Protein AF-A0A6I2TSS7-F1 (afdb_monomer)

Nearest PDB structures (foldseek):
  2ho1-assembly1_A  TM=4.592E-01  e=5.358E-02  Pseudomonas aeruginosa PAO1
  8fgw-assembly1_D  TM=1.835E-01  e=5.188E-04  Homo sapiens
  6tzt-assembly1_A  TM=4.221E-01  e=1.280E+00  Homo sapiens
  3mkr-assembly1_A  TM=4.044E-01  e=1.421E+00  Bos taurus
  5a1v-assembly1_Q  TM=3.977E-01  e=1.471E+00  Mus musculus

Mean predicted aligned error: 16.67 Å

Solvent-accessible surface area (backbone atoms only — not comparable to full-atom values): 47381 Å² total; per-residue (Å²): 136,56,82,77,73,69,48,60,83,84,65,33,78,91,80,43,56,71,67,60,44,52,54,50,53,51,52,47,45,76,71,47,72,62,31,72,86,46,54,66,59,54,53,52,50,53,53,52,51,54,50,53,54,49,36,47,77,72,64,74,48,53,76,68,59,48,51,56,55,48,54,52,50,52,54,49,52,51,51,50,50,54,50,47,54,50,40,36,43,45,59,67,37,71,66,42,36,54,28,46,65,44,20,69,72,59,89,60,74,84,55,48,50,61,52,45,35,45,54,43,48,53,56,55,52,56,76,70,51,83,89,56,54,72,69,55,45,53,53,51,51,40,54,51,38,45,53,50,53,53,49,50,45,28,53,41,23,31,58,48,63,63,81,77,71,44,73,67,51,54,46,53,53,52,53,41,62,69,36,89,56,41,55,67,46,60,39,44,26,48,49,46,27,48,24,53,22,23,42,74,61,72,49,69,59,54,48,49,53,31,54,52,38,50,72,36,86,90,48,54,66,62,49,23,36,50,17,45,53,27,49,52,41,22,50,54,63,47,55,84,80,45,65,71,60,45,57,62,47,46,79,75,58,76,43,75,66,52,52,52,52,48,45,52,48,54,50,44,56,49,32,62,66,53,24,68,60,56,29,59,62,46,46,56,51,53,50,51,54,51,51,56,72,76,28,76,79,50,54,69,57,52,74,73,59,79,86,77,96,83,90,80,89,74,70,91,84,70,56,70,66,59,57,50,50,53,52,50,54,48,51,56,54,31,52,77,73,53,49,48,70,57,64,75,81,41,50,74,48,57,72,41,76,70,54,74,43,74,58,57,72,44,41,58,69,58,88,79,44,51,91,43,58,91,36,45,66,59,49,64,74,40,43,65,39,52,51,48,50,72,73,72,50,97,66,26,40,63,49,50,52,29,55,55,66,41,58,77,78,52,58,75,67,65,55,58,70,58,50,65,66,73,92,76,54,81,77,73,80,78,90,74,87,89,82,79,94,77,90,79,91,82,90,84,83,88,84,90,84,88,82,88,87,84,91,87,84,78,97,74,89,70,78,81,71,73,81,59,81,71,68,74,71,89,83,57,53,75,65,55,50,50,55,47,44,50,52,50,35,51,34,49,51,51,32,50,50,46,40,62,71,65,41,90,66,30,83,82,49,85,53,45,70,64,59,41,72,77,46,51,57,64,54,36,68,85,44,47,49,76,92,44,46,73,52,46,50,55,49,30,54,56,32,47,77,71,67,40,23,78,54,29,50,50,49,58,56,87,63,94,75,75,53,66,67,52,29,50,53,42,22,54,10,26,49,75,68,72,35,56,68,66,15,49,54,34,40,50,52,36,44,72,78,43,69,82,48,59,69,54,46,52,54,48,28,53,53,24,57,74,73,66,39,80,60,25,63,55,42,47,54,50,50,56,72,72,49,82,52,67,71,61,35,50,54,49,56,51,49,49,39,53,49,26,39,35,70,66,39,30,65,62,19,31,58,49,26,51,55,44,33,74,75,42,68,95,36,67,78,41,42,48,52,30,26,52,25,40,59,66,39,94,76,56,59,74,61,29,43,51,48,25,42,62,55,47,48,67,63,60,76,73,50,92,60,61,69,63,52,55,62,70,68,53,80,58,83,83,57,56,74,66,58,46,48,51,53,48,51,51,49,51,37,56,37,38,69,44,49,75,48,66,83,90,50,36,65,66,26,48,55,55,41,52,48,45,50,47,49,39,66,71,52,44,46,78,63,48,51,53,49,52,51,51,54,44,55,50,52,76,72,59,78,84,84,76,54,62,89,56,39,48,50,62,50,44,56,53,31,54,76,47,42,47,54,64,68,52,59,51,47,49,51,50,50,46,54,59,51,64,72,74,108

Sequence (823 aa):
MKREDFSWTKFSHENVTTISRIEAIRKIIDQEVGLEPCLPGIAEIEQRYDALYHDYIDGKLKHRELYDLASDLDMDIDKLYSKMRHEWILANESTFVALCKRAQNLTSFDEVQETFEKFATDEAMLNLRVDLSEEQIDEERQKIQEQLNAYRNMVFSYILTTDDWNDDFVKNILDIIASDLVDPYTINMIVSAVSLSCSVFMDAPRLAVLMRLIKSDDSTCSVRQRALVGFVFCAITNSGEKQKYWDSAAGLIMDDEFLAACVDLQRQMRLCLTSKKDSKEMMHSVVKTMFTSFTQDLAEKIDQTGELGLNCFSADGENPDDALKGAFDYMLNSEDIGVDVYYHQFANQKSFGHFHSLYNWFVPFYVRNSTLKNVRATMKQHRNFINNLLKGVSMCDTDLYSIILSLNNTSKEFIKSLDIAPENMVSGPVFYDEEDEEEKEQNTEEPVEDENDSTEAKDSENVTLLDSVMEHEENLSEEEKKKRAIRVRHRYVQDLYRFYTLSPMRKAFDNPFEVQKEIPFFTTGLFAKPEYDKYRLSLARFSAKRGDYAFVSKIFRNLEKYTDEEHMMLALAYKSEEKYDEALEHLYVIKKTSPTYKAATELKLEIEEEIKAPAALISLNCLIKEESDESKLFKLKLKKTDLLLKFHHYKEALEWAFQMDEQYPKEEQVECRLAFSLLFSESEGDKNIDHAMALIEPYLQNSDDNEIREILNSDMTGMDKDDKQRMFMKMLSAMVSKVSKPQDHRWESLKFFYYGLCVLVKKGGTAAIRFLDEASGHAAFSPKEDIDAFGLLEMGDWLDDRGIAPIELEFITKKVFEERKKQ

Structure (mmCIF, N/CA/C/O backbone):
data_AF-A0A6I2TSS7-F1
#
_entry.id   AF-A0A6I2TSS7-F1
#
loop_
_atom_site.group_PDB
_atom_site.id
_atom_site.type_symbol
_atom_site.label_atom_id
_atom_site.label_alt_id
_atom_site.label_comp_id
_atom_site.label_asym_id
_atom_site.label_entity_id
_atom_site.label_seq_id
_atom_site.pdbx_PDB_ins_code
_atom_site.Cartn_x
_atom_site.Cartn_y
_atom_site.Cartn_z
_atom_site.occupancy
_atom_site.B_iso_or_equiv
_atom_site.auth_seq_id
_atom_site.auth_comp_id
_atom_site.auth_asym_id
_atom_site.auth_atom_id
_atom_site.pdbx_PDB_model_num
ATOM 1 N N . MET A 1 1 ? -2.733 -27.713 9.578 1.00 54.81 1 MET A N 1
ATOM 2 C CA . MET A 1 1 ? -2.584 -26.927 8.321 1.00 54.81 1 MET A CA 1
ATOM 3 C C . MET A 1 1 ? -2.021 -25.525 8.599 1.00 54.81 1 MET A C 1
ATOM 5 O O . MET A 1 1 ? -1.889 -25.160 9.763 1.00 54.81 1 MET A O 1
ATOM 9 N N . LYS A 1 2 ? -1.656 -24.738 7.576 1.00 54.59 2 LYS A N 1
ATOM 10 C CA . LYS A 1 2 ? -1.478 -23.273 7.674 1.00 54.59 2 LYS A CA 1
ATOM 11 C C . LYS A 1 2 ? -2.754 -22.558 7.210 1.00 54.59 2 LYS A C 1
ATOM 13 O O . LYS A 1 2 ? -3.501 -23.104 6.410 1.00 54.59 2 LYS A O 1
ATOM 18 N N . ARG A 1 3 ? -2.972 -21.306 7.635 1.00 59.22 3 ARG A N 1
ATOM 19 C CA . ARG A 1 3 ? -4.103 -20.466 7.174 1.00 59.22 3 ARG A CA 1
ATOM 20 C C . ARG A 1 3 ? -4.160 -20.351 5.641 1.00 59.22 3 ARG A C 1
ATOM 22 O O . ARG A 1 3 ? -5.233 -20.416 5.058 1.00 59.22 3 ARG A O 1
ATOM 29 N N . GLU A 1 4 ? -2.994 -20.274 5.002 1.00 55.88 4 GLU A N 1
ATOM 30 C CA . GLU A 1 4 ? -2.807 -20.243 3.540 1.00 55.88 4 GLU A CA 1
ATOM 31 C C . GLU A 1 4 ? -3.272 -21.536 2.832 1.00 55.88 4 GLU A C 1
ATOM 33 O O . GLU A 1 4 ? -3.602 -21.512 1.644 1.00 55.88 4 GLU A O 1
ATOM 38 N N . ASP A 1 5 ? -3.337 -22.665 3.552 1.00 53.66 5 ASP A N 1
ATOM 39 C CA . ASP A 1 5 ? -3.814 -23.945 3.013 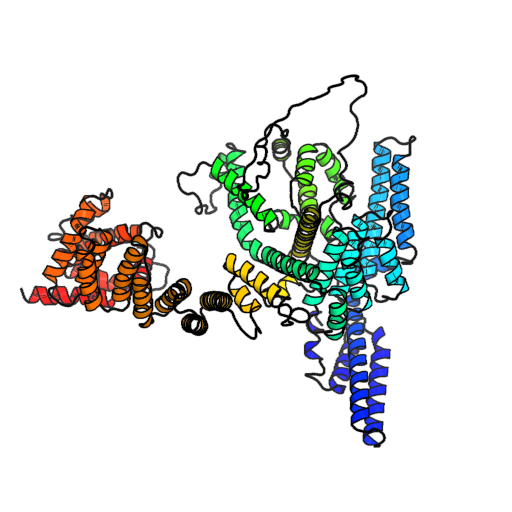1.00 53.66 5 ASP A CA 1
ATOM 40 C C . ASP A 1 5 ? -5.345 -23.992 2.878 1.00 53.66 5 ASP A C 1
ATOM 42 O O . ASP A 1 5 ? -5.854 -24.852 2.161 1.00 53.66 5 ASP A O 1
ATOM 46 N N . PHE A 1 6 ? -6.067 -23.048 3.501 1.00 57.44 6 PHE A N 1
ATOM 47 C CA . PHE A 1 6 ? -7.505 -22.831 3.302 1.00 57.44 6 PHE A CA 1
ATOM 48 C C . PHE A 1 6 ? -7.810 -21.916 2.100 1.00 57.44 6 PHE A C 1
ATOM 50 O O . PHE A 1 6 ? -8.914 -21.371 2.012 1.00 57.44 6 PHE A O 1
ATOM 57 N N . SER A 1 7 ? -6.874 -21.734 1.160 1.00 51.09 7 SER A N 1
ATOM 58 C CA . SER A 1 7 ? -7.167 -21.004 -0.075 1.00 51.09 7 SER A CA 1
ATOM 59 C C . SER A 1 7 ? -8.150 -21.789 -0.949 1.00 51.09 7 SER A C 1
ATOM 61 O O . SER A 1 7 ? -7.915 -22.921 -1.380 1.00 51.09 7 SER A O 1
ATOM 63 N N . TRP A 1 8 ? -9.294 -21.154 -1.191 1.00 49.28 8 TRP A N 1
ATOM 64 C CA . TRP A 1 8 ? -10.456 -21.705 -1.884 1.00 49.28 8 TRP A CA 1
ATOM 65 C C . TRP A 1 8 ? -10.144 -22.241 -3.293 1.00 49.28 8 TRP A C 1
ATOM 67 O O . TRP A 1 8 ? -10.811 -23.149 -3.784 1.00 49.28 8 TRP A O 1
ATOM 77 N N . THR A 1 9 ? -9.082 -21.745 -3.931 1.00 47.06 9 THR A N 1
ATOM 78 C CA . THR A 1 9 ? -8.637 -22.154 -5.272 1.00 47.06 9 THR A CA 1
ATOM 79 C C . THR A 1 9 ? -8.289 -23.642 -5.381 1.00 47.06 9 THR A C 1
ATOM 81 O O . THR A 1 9 ? -8.439 -24.214 -6.461 1.00 47.06 9 THR A O 1
ATOM 84 N N . LYS A 1 10 ? -7.896 -24.306 -4.283 1.00 47.16 10 LYS A N 1
ATOM 85 C CA . LYS A 1 10 ? -7.674 -25.767 -4.265 1.00 47.16 10 LYS A CA 1
ATOM 86 C C . LYS A 1 10 ? -8.966 -26.595 -4.219 1.00 47.16 10 LYS A C 1
ATOM 88 O O . LYS A 1 10 ? -8.922 -27.771 -4.569 1.00 47.16 10 LYS A O 1
ATOM 93 N N . PHE A 1 11 ? -10.088 -26.006 -3.799 1.00 51.84 11 PHE A N 1
ATOM 94 C CA . PHE A 1 11 ? -11.364 -26.697 -3.556 1.00 51.84 11 PHE A CA 1
ATOM 95 C C . PHE A 1 11 ? -12.540 -26.119 -4.356 1.00 51.84 11 PHE A C 1
ATOM 97 O O . PHE A 1 11 ? -13.696 -26.438 -4.061 1.00 51.84 11 PHE A O 1
ATOM 104 N N . SER A 1 12 ? -12.271 -25.283 -5.364 1.00 50.81 12 SER A N 1
ATOM 105 C CA . SER A 1 12 ? -13.315 -24.703 -6.207 1.00 50.81 12 SER A CA 1
ATOM 106 C C . SER A 1 12 ? -13.953 -25.741 -7.134 1.00 50.81 12 SER A C 1
ATOM 108 O O . SER A 1 12 ? -13.295 -26.672 -7.607 1.00 50.81 12 SER A O 1
ATOM 110 N N . HIS A 1 13 ? -15.249 -25.559 -7.415 1.00 52.22 13 HIS A N 1
ATOM 111 C CA . HIS A 1 13 ? -16.023 -26.390 -8.350 1.00 52.22 13 HIS A CA 1
ATOM 112 C C . HIS A 1 13 ? -15.415 -26.429 -9.768 1.00 52.22 13 HIS A C 1
ATOM 114 O O . HIS A 1 13 ? -15.680 -27.352 -10.532 1.00 52.22 13 HIS A O 1
ATOM 120 N N . GLU A 1 14 ? -14.571 -25.451 -10.107 1.00 49.44 14 GLU A N 1
ATOM 121 C CA . GLU A 1 14 ? -13.849 -25.369 -11.381 1.00 49.44 14 GLU A CA 1
ATOM 122 C C . GLU A 1 14 ? -12.756 -26.443 -11.522 1.00 49.44 14 GLU A C 1
ATOM 124 O O . GLU A 1 14 ? -12.399 -26.805 -12.641 1.00 49.44 14 GLU A O 1
ATOM 129 N N . ASN A 1 15 ? -12.244 -26.980 -10.406 1.00 48.59 15 ASN A N 1
ATOM 130 C CA . ASN A 1 15 ? -11.073 -27.864 -10.392 1.00 48.59 15 ASN A CA 1
ATOM 131 C C . ASN A 1 15 ? -11.355 -29.276 -9.853 1.00 48.59 15 ASN A C 1
ATOM 133 O O . ASN A 1 15 ? -10.571 -30.195 -10.101 1.00 48.59 15 ASN A O 1
ATOM 137 N N . VAL A 1 16 ? -12.436 -29.466 -9.087 1.00 61.94 16 VAL A N 1
ATOM 138 C CA . VAL A 1 16 ? -12.680 -30.691 -8.310 1.00 61.94 16 VAL A CA 1
ATOM 139 C C . VAL A 1 16 ? -14.171 -31.047 -8.312 1.00 61.94 16 VAL A C 1
ATOM 141 O O . VAL A 1 16 ? -15.024 -30.181 -8.148 1.00 61.94 16 VAL A O 1
ATOM 144 N N . THR A 1 17 ? -14.498 -32.334 -8.471 1.00 72.38 17 THR A N 1
ATOM 145 C CA . THR A 1 17 ? -15.894 -32.813 -8.434 1.00 72.38 17 THR A CA 1
ATOM 146 C C . THR A 1 17 ? -16.537 -32.607 -7.056 1.00 72.38 17 THR A C 1
ATOM 148 O O . THR A 1 17 ? -15.846 -32.677 -6.039 1.00 72.38 17 THR A O 1
ATOM 151 N N . THR A 1 18 ? -17.862 -32.422 -6.996 1.00 75.69 18 THR A N 1
ATOM 152 C CA . THR A 1 18 ? -18.616 -32.206 -5.743 1.00 75.69 18 THR A CA 1
ATOM 153 C C . THR A 1 18 ? -18.311 -33.261 -4.671 1.00 75.69 18 THR A C 1
ATOM 155 O O . THR A 1 18 ? -18.061 -32.908 -3.524 1.00 75.69 18 THR A O 1
ATOM 158 N N . ILE A 1 19 ? -18.225 -34.546 -5.038 1.00 77.50 19 ILE A N 1
ATOM 159 C CA . ILE A 1 19 ? -17.904 -35.627 -4.088 1.00 77.50 19 ILE A CA 1
ATOM 160 C C . ILE A 1 19 ? -16.492 -35.496 -3.509 1.00 77.50 19 ILE A C 1
ATOM 162 O O . ILE A 1 19 ? -16.299 -35.611 -2.304 1.00 77.50 19 ILE A O 1
ATOM 166 N N . SER A 1 20 ? -15.507 -35.154 -4.340 1.00 76.94 20 SER A N 1
ATOM 167 C CA . SER A 1 20 ? -14.133 -34.939 -3.885 1.00 76.94 20 SER A CA 1
ATOM 168 C C . SER A 1 20 ? -14.010 -33.713 -2.970 1.00 76.94 20 SER A C 1
ATOM 170 O O . SER A 1 20 ? -13.162 -33.707 -2.078 1.00 76.94 20 SER A O 1
ATOM 172 N N . ARG A 1 21 ? -14.863 -32.690 -3.146 1.00 80.50 21 ARG A N 1
ATOM 173 C CA . ARG A 1 21 ? -14.956 -31.546 -2.217 1.00 80.50 21 ARG A CA 1
ATOM 174 C C . ARG A 1 21 ? -15.491 -31.994 -0.855 1.00 80.50 21 ARG A C 1
ATOM 176 O O . ARG A 1 21 ? -14.882 -31.674 0.162 1.00 80.50 21 ARG A O 1
ATOM 183 N N . ILE A 1 22 ? -16.580 -32.768 -0.843 1.00 82.88 22 ILE A N 1
ATOM 184 C CA . ILE A 1 22 ? -17.194 -33.319 0.378 1.00 82.88 22 ILE A CA 1
ATOM 185 C C . ILE A 1 22 ? -16.183 -34.187 1.142 1.00 82.88 22 ILE A C 1
ATOM 187 O O . ILE A 1 22 ? -15.930 -33.933 2.318 1.00 82.88 22 ILE A O 1
ATOM 191 N N . GLU A 1 23 ? -15.532 -35.140 0.469 1.00 81.94 23 GLU A N 1
ATOM 192 C CA . GLU A 1 23 ? -14.522 -36.021 1.075 1.00 81.94 23 GLU A CA 1
ATOM 193 C C . GLU A 1 23 ? -13.334 -35.240 1.653 1.00 81.94 23 GLU A C 1
ATOM 195 O O . GLU A 1 23 ? -12.835 -35.556 2.737 1.00 81.94 23 GLU A O 1
ATOM 200 N N . ALA A 1 24 ? -12.870 -34.205 0.946 1.00 81.44 24 ALA A N 1
ATOM 201 C CA . ALA A 1 24 ? -11.773 -33.377 1.420 1.00 81.44 24 ALA A CA 1
ATOM 202 C C . ALA A 1 24 ? -12.156 -32.560 2.659 1.00 81.44 24 ALA A C 1
ATOM 204 O O . ALA A 1 24 ? -11.396 -32.549 3.628 1.00 81.44 24 ALA A O 1
ATOM 205 N N . ILE A 1 25 ? -13.331 -31.922 2.655 1.00 83.94 25 ILE A N 1
ATOM 206 C CA . ILE A 1 25 ? -13.848 -31.178 3.813 1.00 83.94 25 ILE A CA 1
ATOM 207 C C . ILE A 1 25 ? -14.012 -32.120 5.004 1.00 83.94 25 ILE A C 1
ATOM 209 O O . ILE A 1 25 ? -13.543 -31.807 6.097 1.00 83.94 25 ILE A O 1
ATOM 213 N N . ARG A 1 26 ? -14.595 -33.303 4.789 1.00 86.19 26 ARG A N 1
ATOM 214 C CA . ARG A 1 26 ? -14.760 -34.313 5.834 1.00 86.19 26 ARG A CA 1
ATOM 215 C C . ARG A 1 26 ? -13.427 -34.703 6.461 1.00 86.19 26 ARG A C 1
ATOM 217 O O . ARG A 1 26 ? -13.278 -34.678 7.679 1.00 86.19 26 ARG A O 1
ATOM 224 N N . LYS A 1 27 ? -12.434 -34.989 5.620 1.00 85.06 27 LYS A N 1
ATOM 225 C CA . LYS A 1 27 ? -11.085 -35.333 6.066 1.00 85.06 27 LYS A CA 1
ATOM 226 C C . LYS A 1 27 ? -10.433 -34.210 6.875 1.00 85.06 27 LYS A C 1
ATOM 228 O O . LYS A 1 27 ? -9.732 -34.512 7.834 1.00 85.06 27 LYS A O 1
ATOM 233 N N . ILE A 1 28 ? -10.637 -32.946 6.501 1.00 83.88 28 ILE A N 1
ATOM 234 C CA . ILE A 1 28 ? -10.113 -31.795 7.252 1.00 83.88 28 ILE A CA 1
ATOM 235 C C . ILE A 1 28 ? -10.784 -31.710 8.628 1.00 83.88 28 ILE A C 1
ATOM 237 O O . ILE A 1 28 ? -10.078 -31.600 9.628 1.00 83.88 28 ILE A O 1
ATOM 241 N N . ILE A 1 29 ? -12.116 -31.826 8.687 1.00 85.69 29 ILE A N 1
ATOM 242 C CA . ILE A 1 29 ? -12.883 -31.807 9.944 1.00 85.69 29 ILE A CA 1
ATOM 243 C C . ILE A 1 29 ? -12.417 -32.918 10.894 1.00 85.69 29 ILE A C 1
ATOM 245 O O . ILE A 1 29 ? -12.263 -32.674 12.086 1.00 85.69 29 ILE A O 1
ATOM 249 N N . ASP A 1 30 ? -12.148 -34.118 10.375 1.00 84.25 30 ASP A N 1
ATOM 250 C CA . ASP A 1 30 ? -11.712 -35.255 11.193 1.00 84.25 30 ASP A CA 1
ATOM 251 C C . ASP A 1 30 ? -10.241 -35.143 11.666 1.00 84.25 30 ASP A C 1
ATOM 253 O O . ASP A 1 30 ? -9.844 -35.833 12.608 1.00 84.25 30 ASP A O 1
ATOM 257 N N . GLN A 1 31 ? -9.406 -34.325 11.007 1.00 84.19 31 GLN A N 1
ATOM 258 C CA . GLN A 1 31 ? -7.958 -34.229 11.268 1.00 84.19 31 GLN A CA 1
ATOM 259 C C . GLN A 1 31 ? -7.535 -32.994 12.073 1.00 84.19 31 GLN A C 1
ATOM 261 O O . GLN A 1 31 ? -6.531 -33.059 12.787 1.00 84.19 31 GLN A O 1
ATOM 266 N N . GLU A 1 32 ? -8.241 -31.873 11.937 1.00 83.69 32 GLU A N 1
ATOM 267 C CA . GLU A 1 32 ? -7.870 -30.597 12.557 1.00 83.69 32 GLU A CA 1
ATOM 268 C C . GLU A 1 32 ? -8.672 -30.340 13.848 1.00 83.69 32 GLU A C 1
ATOM 270 O O . GLU A 1 32 ? -9.827 -30.735 13.987 1.00 83.69 32 GLU A O 1
ATOM 275 N N . VAL A 1 33 ? -8.047 -29.670 14.820 1.00 80.62 33 VAL A N 1
ATOM 276 C CA . VAL A 1 33 ? -8.635 -29.420 16.149 1.00 80.62 33 VAL A CA 1
ATOM 277 C C . VAL A 1 33 ? -9.603 -28.233 16.101 1.00 80.62 33 VAL A C 1
ATOM 279 O O . VAL A 1 33 ? -9.281 -27.205 15.499 1.00 80.62 33 VAL A O 1
ATOM 282 N N . GLY A 1 34 ? -10.746 -28.347 16.789 1.00 80.31 34 GLY A N 1
ATOM 283 C CA . GLY A 1 34 ? -11.729 -27.265 16.940 1.00 80.31 34 GLY A CA 1
ATOM 284 C C . GLY A 1 34 ? -12.801 -27.212 15.848 1.00 80.31 34 GLY A C 1
ATOM 285 O O . GLY A 1 34 ? -13.514 -26.220 15.748 1.00 80.31 34 GLY A O 1
ATOM 286 N N . LEU A 1 35 ? -12.911 -28.253 15.016 1.00 86.06 35 LEU A N 1
ATOM 287 C CA . LEU A 1 35 ? -13.888 -28.344 13.923 1.00 86.06 35 LEU A CA 1
ATOM 288 C C . LEU A 1 35 ? -15.095 -29.239 14.233 1.00 86.06 35 LEU A C 1
ATOM 290 O O . LEU A 1 35 ? -15.954 -29.442 13.372 1.00 86.06 35 LEU A O 1
ATOM 294 N N . GLU A 1 36 ? -15.221 -29.728 15.467 1.00 85.31 36 GLU A N 1
ATOM 295 C CA . GLU A 1 36 ? -16.360 -30.528 15.923 1.00 85.31 36 GLU A CA 1
ATOM 296 C C . GLU A 1 36 ? -17.732 -29.869 15.641 1.00 85.31 36 GLU A C 1
ATOM 298 O O . GLU A 1 36 ? -18.651 -30.590 15.237 1.00 85.31 36 GLU A O 1
ATOM 303 N N . PRO A 1 37 ? -17.903 -28.528 15.746 1.00 85.50 37 PRO A N 1
ATOM 304 C CA . PRO A 1 37 ? -19.162 -27.857 15.400 1.00 85.50 37 PRO A CA 1
ATOM 305 C C . PRO A 1 37 ? -19.588 -27.990 13.927 1.00 85.50 37 PRO A C 1
ATOM 307 O O . PRO A 1 37 ? -20.754 -27.755 13.603 1.00 85.50 37 PRO A O 1
ATOM 310 N N . CYS A 1 38 ? -18.675 -28.363 13.023 1.00 86.88 38 CYS A N 1
ATOM 311 C CA . CYS A 1 38 ? -18.954 -28.528 11.592 1.00 86.88 38 CYS A CA 1
ATOM 312 C C . CYS A 1 38 ? -19.434 -29.944 11.221 1.00 86.88 38 CYS A C 1
ATOM 314 O O . CYS A 1 38 ? -19.957 -30.136 10.120 1.00 86.88 38 CYS A O 1
ATOM 316 N N . LEU A 1 39 ? -19.316 -30.924 12.129 1.00 87.62 39 LEU A N 1
ATOM 317 C CA . LEU A 1 39 ? -19.713 -32.321 11.895 1.00 87.62 39 LEU A CA 1
ATOM 318 C C . LEU A 1 39 ? -21.189 -32.502 11.481 1.00 87.62 39 LEU A C 1
ATOM 320 O O . LEU A 1 39 ? -21.444 -33.287 10.565 1.00 87.62 39 LEU A O 1
ATOM 324 N N . PRO A 1 40 ? -22.173 -31.803 12.084 1.00 89.62 40 PRO A N 1
ATOM 325 C CA . PRO A 1 40 ? -23.565 -31.922 11.651 1.00 89.62 40 PRO A CA 1
ATOM 326 C C . PRO A 1 40 ? -23.780 -31.401 10.226 1.00 89.62 40 PRO A C 1
ATOM 328 O O . PRO A 1 40 ? -24.516 -32.010 9.455 1.00 89.62 40 PRO A O 1
ATOM 331 N N . GLY A 1 41 ? -23.103 -30.305 9.866 1.00 88.19 41 GLY A N 1
ATOM 332 C CA . GLY A 1 41 ? -23.243 -29.670 8.556 1.00 88.19 41 GLY A CA 1
ATOM 333 C C . GLY A 1 41 ? -22.698 -30.535 7.420 1.00 88.19 41 GLY A C 1
ATOM 334 O O . GLY A 1 41 ? -23.357 -30.670 6.393 1.00 88.19 41 GLY A O 1
ATOM 335 N N . ILE A 1 42 ? -21.535 -31.175 7.606 1.00 90.19 42 ILE A N 1
ATOM 336 C CA . ILE A 1 42 ? -20.990 -32.083 6.581 1.00 90.19 42 ILE A CA 1
ATOM 337 C C . ILE A 1 42 ? -21.864 -33.331 6.408 1.00 90.19 42 ILE A C 1
ATOM 339 O O . ILE A 1 42 ? -22.095 -33.749 5.279 1.00 90.19 42 ILE A O 1
ATOM 343 N N . ALA A 1 43 ? -22.425 -33.870 7.497 1.00 89.38 43 ALA A N 1
ATOM 344 C CA . ALA A 1 43 ? -23.311 -35.032 7.436 1.00 89.38 43 ALA A CA 1
ATOM 345 C C . ALA A 1 43 ? -24.616 -34.741 6.670 1.00 89.38 43 ALA A C 1
ATOM 347 O O . ALA A 1 43 ? -25.099 -35.591 5.922 1.00 89.38 43 ALA A O 1
ATOM 348 N N . GLU A 1 44 ? -25.178 -33.537 6.817 1.00 91.81 44 GLU A N 1
ATOM 349 C CA . GLU A 1 44 ? -26.353 -33.108 6.049 1.00 91.81 44 GLU A CA 1
ATOM 350 C C . GLU A 1 44 ? -26.042 -32.990 4.548 1.00 91.81 44 GLU A C 1
ATOM 352 O O . GLU A 1 44 ? -26.832 -33.430 3.709 1.00 91.81 44 GLU A O 1
ATOM 357 N N . ILE A 1 45 ? -24.874 -32.439 4.201 1.00 90.56 45 ILE A N 1
ATOM 358 C CA . ILE A 1 45 ? -24.414 -32.329 2.810 1.00 90.56 45 ILE A CA 1
ATOM 359 C C . ILE A 1 45 ? -24.187 -33.715 2.194 1.00 90.56 45 ILE A C 1
ATOM 361 O O . ILE A 1 45 ? -24.644 -33.954 1.076 1.00 90.56 45 ILE A O 1
ATOM 365 N N . GLU A 1 46 ? -23.540 -34.634 2.919 1.00 89.56 46 GLU A N 1
ATOM 366 C CA . GLU A 1 46 ? -23.350 -36.034 2.508 1.00 89.56 46 GLU A CA 1
ATOM 367 C C . GLU A 1 46 ? -24.706 -36.705 2.227 1.00 89.56 46 GLU A C 1
ATOM 369 O O . GLU A 1 46 ? -24.924 -37.254 1.146 1.00 89.56 46 GLU A O 1
ATOM 374 N N . GLN A 1 47 ? -25.669 -36.563 3.145 1.00 90.50 47 GLN A N 1
ATOM 375 C CA . GLN A 1 47 ? -27.009 -37.130 2.985 1.00 90.50 47 GLN A CA 1
ATOM 376 C C . GLN A 1 47 ? -27.757 -36.554 1.771 1.00 90.50 47 GLN A C 1
ATOM 378 O O . GLN A 1 47 ? -28.441 -37.288 1.051 1.00 90.50 47 GLN A O 1
ATOM 383 N N . ARG A 1 48 ? -27.655 -35.240 1.537 1.00 87.75 48 ARG A N 1
ATOM 384 C CA . ARG A 1 48 ? -28.287 -34.578 0.384 1.00 87.75 48 ARG A CA 1
ATOM 385 C C . ARG A 1 48 ? -27.649 -34.997 -0.935 1.00 87.75 48 ARG A C 1
ATOM 387 O O . ARG A 1 48 ? -28.376 -35.208 -1.905 1.00 87.75 48 ARG A O 1
ATOM 394 N N . TYR A 1 49 ? -26.325 -35.144 -0.970 1.00 87.44 49 TYR A N 1
ATOM 395 C CA . TYR A 1 49 ? -25.609 -35.657 -2.136 1.00 87.44 49 TYR A CA 1
ATOM 396 C C . TYR A 1 49 ? -26.074 -37.075 -2.496 1.00 87.44 49 TYR A C 1
ATOM 398 O O . TYR A 1 49 ? -26.447 -37.325 -3.645 1.00 87.44 49 TYR A O 1
ATOM 406 N N . ASP A 1 50 ? -26.139 -37.975 -1.511 1.00 85.50 50 ASP A N 1
ATOM 407 C CA . ASP A 1 50 ? -26.581 -39.358 -1.716 1.00 85.50 50 ASP A CA 1
ATOM 408 C C . ASP A 1 50 ? -28.033 -39.428 -2.212 1.00 85.50 50 ASP A C 1
ATOM 410 O O . ASP A 1 50 ? -28.346 -40.180 -3.140 1.00 85.50 50 ASP A O 1
ATOM 414 N N . ALA A 1 51 ? -28.927 -38.609 -1.648 1.00 85.38 51 ALA A N 1
ATOM 415 C CA . ALA A 1 51 ? -30.317 -38.524 -2.095 1.00 85.38 51 ALA A CA 1
ATOM 416 C C . ALA A 1 51 ? -30.425 -38.076 -3.565 1.00 85.38 51 ALA A C 1
ATOM 418 O O . ALA A 1 51 ? -31.138 -38.706 -4.349 1.00 85.38 51 ALA A O 1
ATOM 419 N N . LEU A 1 52 ? -29.675 -37.038 -3.958 1.00 84.88 52 LEU A N 1
ATOM 420 C CA . LEU A 1 52 ? -29.629 -36.548 -5.341 1.00 84.88 52 LEU A CA 1
ATOM 421 C C . LEU A 1 52 ? -29.097 -37.608 -6.311 1.00 84.88 52 LEU A C 1
ATOM 423 O O . LEU A 1 52 ? -29.651 -37.793 -7.397 1.00 84.88 52 LEU A O 1
ATOM 427 N N . TYR A 1 53 ? -28.046 -38.326 -5.913 1.00 81.75 53 TYR A N 1
ATOM 428 C CA . TYR A 1 53 ? -27.477 -39.418 -6.698 1.00 81.75 53 TYR A CA 1
ATOM 429 C C . TYR A 1 53 ? -28.491 -40.550 -6.920 1.00 81.75 53 TYR A C 1
ATOM 431 O O . TYR A 1 53 ? -28.671 -41.012 -8.052 1.00 81.75 53 TYR A O 1
ATOM 439 N N . HIS A 1 54 ? -29.201 -40.963 -5.865 1.00 83.81 54 HIS A N 1
ATOM 440 C CA . HIS A 1 54 ? -30.231 -41.998 -5.951 1.00 83.81 54 HIS A CA 1
ATOM 441 C C . HIS A 1 54 ? -31.420 -41.580 -6.822 1.00 83.81 54 HIS A C 1
ATOM 443 O O . HIS A 1 54 ? -31.837 -42.351 -7.687 1.00 83.81 54 HIS A O 1
ATOM 449 N N . ASP A 1 55 ? -31.934 -40.359 -6.665 1.00 84.56 55 ASP A N 1
ATOM 450 C CA . ASP A 1 55 ? -33.067 -39.880 -7.462 1.00 84.56 55 ASP A CA 1
ATOM 451 C C . ASP A 1 55 ? -32.719 -39.701 -8.950 1.00 84.56 55 ASP A C 1
ATOM 453 O O . ASP A 1 55 ? -33.580 -39.888 -9.819 1.00 84.56 55 ASP A O 1
ATOM 457 N N . TYR A 1 56 ? -31.455 -39.400 -9.266 1.00 78.31 56 TYR A N 1
ATOM 458 C CA . TYR A 1 56 ? -30.967 -39.381 -10.643 1.00 78.31 56 TYR A CA 1
ATOM 459 C C . TYR A 1 56 ? -30.904 -40.786 -11.257 1.00 78.31 56 TYR A C 1
ATOM 461 O O . TYR A 1 56 ? -31.416 -40.995 -12.359 1.00 78.31 56 TYR A O 1
ATOM 469 N N . ILE A 1 57 ? -30.328 -41.765 -10.546 1.00 81.06 57 ILE A N 1
ATOM 470 C CA . ILE A 1 57 ? -30.233 -43.156 -11.027 1.00 81.06 57 ILE A CA 1
ATOM 471 C C . ILE A 1 57 ? -31.613 -43.801 -11.176 1.00 81.06 57 ILE A C 1
ATOM 473 O O . ILE A 1 57 ? -31.851 -44.523 -12.145 1.00 81.06 57 ILE A O 1
ATOM 477 N N . ASP A 1 58 ? -32.536 -43.499 -10.265 1.00 85.69 58 ASP A N 1
ATOM 478 C CA . ASP A 1 58 ? -33.920 -43.978 -10.309 1.00 85.69 58 ASP A CA 1
ATOM 479 C C . ASP A 1 58 ? -34.755 -43.309 -11.422 1.00 85.69 58 ASP A C 1
ATOM 481 O O . ASP A 1 58 ? -35.931 -43.636 -11.600 1.00 85.69 58 ASP A O 1
ATOM 485 N N . GLY A 1 59 ? -34.180 -42.358 -12.170 1.00 77.12 59 GLY A N 1
ATOM 486 C CA . GLY A 1 59 ? -34.846 -41.646 -13.263 1.00 77.12 59 GLY A CA 1
ATOM 487 C C . GLY A 1 59 ? -35.949 -40.687 -12.806 1.00 77.12 59 GLY A C 1
ATOM 488 O O . GLY A 1 59 ? -36.798 -40.303 -13.614 1.00 77.12 59 GLY A O 1
ATOM 489 N N . LYS A 1 60 ? -35.963 -40.311 -11.520 1.00 80.69 60 LYS A N 1
ATOM 490 C CA . LYS A 1 60 ? -36.954 -39.395 -10.933 1.00 80.69 60 LYS A CA 1
ATOM 491 C C . LYS A 1 60 ? -36.640 -37.927 -11.224 1.00 80.69 60 LYS A C 1
ATOM 493 O O . LYS A 1 60 ? -37.558 -37.113 -11.212 1.00 80.69 60 LYS A O 1
ATOM 498 N N . LEU A 1 61 ? -35.376 -37.600 -11.505 1.00 76.62 61 LEU A N 1
ATOM 499 C CA . LEU A 1 61 ? -34.906 -36.243 -11.804 1.00 76.62 61 LEU A CA 1
ATOM 500 C C . LEU A 1 61 ? -34.614 -36.053 -13.293 1.00 76.62 61 LEU A C 1
ATOM 502 O O . LEU A 1 61 ? -33.923 -36.858 -13.923 1.00 76.62 61 LEU A O 1
ATOM 506 N N . LYS A 1 62 ? -35.082 -34.937 -13.862 1.00 74.94 62 LYS A N 1
ATOM 507 C CA . LYS A 1 62 ? -34.644 -34.502 -15.196 1.00 74.94 62 LYS A CA 1
ATOM 508 C C . LYS A 1 62 ? -33.278 -33.823 -15.105 1.00 74.94 62 LYS A C 1
ATOM 510 O O . LYS A 1 62 ? -32.959 -33.174 -14.117 1.00 74.94 62 LYS A O 1
ATOM 515 N N . HIS A 1 63 ? -32.507 -33.863 -16.192 1.00 70.56 63 HIS A N 1
ATOM 516 C CA . HIS A 1 63 ? -31.156 -33.283 -16.246 1.00 70.56 63 HIS A CA 1
ATOM 517 C C . HIS A 1 63 ? -31.094 -31.794 -15.838 1.00 70.56 63 HIS A C 1
ATOM 519 O O . HIS A 1 63 ? -30.108 -31.358 -15.253 1.00 70.56 63 HIS A O 1
ATOM 525 N N . ARG A 1 64 ? -32.131 -31.001 -16.138 1.00 69.19 64 ARG A N 1
ATOM 526 C CA . ARG A 1 64 ? -32.194 -29.586 -15.734 1.00 69.19 64 ARG A CA 1
ATOM 527 C C . ARG A 1 64 ? -32.431 -29.415 -14.229 1.00 69.19 64 ARG A C 1
ATOM 529 O O . ARG A 1 64 ? -31.774 -28.595 -13.614 1.00 69.19 64 ARG A O 1
ATOM 536 N N . GLU A 1 65 ? -33.319 -30.221 -13.652 1.00 74.19 65 GLU A N 1
ATOM 537 C CA . GLU A 1 65 ? -33.621 -30.203 -12.213 1.00 74.19 65 GLU A CA 1
ATOM 538 C C . GLU A 1 65 ? -32.406 -30.664 -11.395 1.00 74.19 65 GLU A C 1
ATOM 540 O O . GLU A 1 65 ? -32.101 -30.077 -10.363 1.00 74.19 65 GLU A O 1
ATOM 545 N N . LEU A 1 66 ? -31.659 -31.659 -11.895 1.00 73.88 66 LEU A N 1
ATOM 546 C CA . LEU A 1 66 ? -30.390 -32.078 -11.296 1.00 73.88 66 LEU A CA 1
ATOM 547 C C . LEU A 1 66 ? -29.356 -30.944 -11.289 1.00 73.88 66 LEU A C 1
ATOM 549 O O . LEU A 1 66 ? -28.645 -30.787 -10.305 1.00 73.88 66 LEU A O 1
ATOM 553 N N . TYR A 1 67 ? -29.263 -30.173 -12.376 1.00 72.75 67 TYR A N 1
ATOM 554 C CA . TYR A 1 67 ? -28.311 -29.066 -12.479 1.00 72.75 67 TYR A CA 1
ATOM 555 C C . TYR A 1 67 ? -28.590 -27.974 -11.437 1.00 72.75 67 TYR A C 1
ATOM 557 O O . TYR A 1 67 ? -27.672 -27.556 -10.736 1.00 72.75 67 TYR A O 1
ATOM 565 N N . ASP A 1 68 ? -29.854 -27.567 -11.294 1.00 74.06 68 ASP A N 1
ATOM 566 C CA . ASP A 1 68 ? -30.254 -26.545 -10.320 1.00 74.06 68 ASP A CA 1
ATOM 567 C C . ASP A 1 68 ? -29.998 -27.031 -8.876 1.00 74.06 68 ASP A C 1
ATOM 569 O O . ASP A 1 68 ? -29.358 -26.337 -8.087 1.00 74.06 68 ASP A O 1
ATOM 573 N N . LEU A 1 69 ? -30.390 -28.270 -8.551 1.00 80.38 69 LEU A N 1
ATOM 574 C CA . LEU A 1 69 ? -30.178 -28.856 -7.219 1.00 80.38 69 LEU A CA 1
ATOM 575 C C . LEU A 1 69 ? -28.695 -29.097 -6.887 1.00 80.38 69 LEU A C 1
ATOM 577 O O . LEU A 1 69 ? -28.296 -28.979 -5.727 1.00 80.38 69 LEU A O 1
ATOM 581 N N . ALA A 1 70 ? -27.873 -29.431 -7.885 1.00 74.88 70 ALA A N 1
ATOM 582 C CA . ALA A 1 70 ? -26.427 -29.549 -7.717 1.00 74.88 70 ALA A CA 1
ATOM 583 C C . ALA A 1 70 ? -25.786 -28.182 -7.442 1.00 74.88 70 ALA A C 1
ATOM 585 O O . ALA A 1 70 ? -24.930 -28.082 -6.567 1.00 74.88 70 ALA A O 1
ATOM 586 N N . SER A 1 71 ? -26.247 -27.122 -8.118 1.00 76.00 71 SER A N 1
ATOM 587 C CA . SER A 1 71 ? -25.795 -25.754 -7.845 1.00 76.00 71 SER A CA 1
ATOM 588 C C . SER A 1 71 ? -26.146 -25.299 -6.424 1.00 76.00 71 SER A C 1
ATOM 590 O O . SER A 1 71 ? -25.347 -24.603 -5.796 1.00 76.00 71 SER A O 1
ATOM 592 N N . ASP A 1 72 ? -27.320 -25.672 -5.910 1.00 81.44 72 ASP A N 1
ATOM 593 C CA . ASP A 1 72 ? -27.707 -25.378 -4.525 1.00 81.44 72 ASP A CA 1
ATOM 594 C C . ASP A 1 72 ? -26.827 -26.137 -3.522 1.00 81.44 72 ASP A C 1
ATOM 596 O O . ASP A 1 72 ? -26.381 -25.564 -2.526 1.00 81.44 72 ASP A O 1
ATOM 600 N N . LEU A 1 73 ? -26.528 -27.412 -3.801 1.00 81.06 73 LEU A N 1
ATOM 601 C CA . LEU A 1 73 ? -25.621 -28.216 -2.980 1.00 81.06 73 LEU A CA 1
ATOM 602 C C . LEU A 1 73 ? -24.206 -27.624 -2.953 1.00 81.06 73 LEU A C 1
ATOM 604 O O . LEU A 1 73 ? -23.609 -27.538 -1.881 1.00 81.06 73 LEU A O 1
ATOM 608 N N . ASP A 1 74 ? -23.686 -27.177 -4.098 1.00 77.00 74 ASP A N 1
ATOM 609 C CA . ASP A 1 74 ? -22.390 -26.498 -4.164 1.00 77.00 74 ASP A CA 1
ATOM 610 C C . ASP A 1 74 ? -22.387 -25.227 -3.306 1.00 77.00 74 ASP A C 1
ATOM 612 O O . ASP A 1 74 ? -21.465 -25.027 -2.521 1.00 77.00 74 ASP A O 1
ATOM 616 N N . MET A 1 75 ? -23.445 -24.414 -3.358 1.00 77.88 75 MET A N 1
ATOM 617 C CA . MET A 1 75 ? -23.550 -23.215 -2.522 1.00 77.88 75 MET A CA 1
ATOM 618 C C . MET A 1 75 ? -23.584 -23.539 -1.017 1.00 77.88 75 MET A C 1
ATOM 620 O O . MET A 1 75 ? -23.070 -22.770 -0.201 1.00 77.88 75 MET A O 1
ATOM 624 N N . ASP A 1 76 ? -24.181 -24.662 -0.623 1.00 82.69 76 ASP A N 1
ATOM 625 C CA . ASP A 1 76 ? -24.204 -25.090 0.778 1.00 82.69 76 ASP A CA 1
ATOM 626 C C . ASP A 1 76 ? -22.845 -25.643 1.240 1.00 82.69 76 ASP A C 1
ATOM 628 O O . ASP A 1 76 ? -22.422 -25.356 2.364 1.00 82.69 76 ASP A O 1
ATOM 632 N N . ILE A 1 77 ? -22.107 -26.327 0.357 1.00 81.44 77 ILE A N 1
ATOM 633 C CA . ILE A 1 77 ? -20.697 -26.692 0.581 1.00 81.44 77 ILE A CA 1
ATOM 634 C C . ILE A 1 77 ? -19.857 -25.434 0.829 1.00 81.44 77 ILE A C 1
ATOM 636 O O . ILE A 1 77 ? -19.030 -25.413 1.742 1.00 81.44 77 ILE A O 1
ATOM 640 N N . ASP A 1 78 ? -20.107 -24.359 0.084 1.00 76.62 78 ASP A N 1
ATOM 641 C CA . ASP A 1 78 ? -19.361 -23.102 0.198 1.00 76.62 78 ASP A CA 1
ATOM 642 C C . ASP A 1 78 ? -19.606 -22.396 1.530 1.00 76.62 78 ASP A C 1
ATOM 644 O O . ASP A 1 78 ? -18.677 -21.869 2.159 1.00 76.62 78 ASP A O 1
ATOM 648 N N . LYS A 1 79 ? -20.859 -22.414 1.996 1.00 79.75 79 LYS A N 1
ATOM 649 C CA . LYS A 1 79 ? -21.225 -21.901 3.320 1.00 79.75 79 LYS A CA 1
ATOM 650 C C . LYS A 1 79 ? -20.562 -22.720 4.420 1.00 79.75 79 LYS A C 1
ATOM 652 O O . LYS A 1 79 ? -19.984 -22.135 5.336 1.00 79.75 79 LYS A O 1
ATOM 657 N N . LEU A 1 80 ? -20.599 -24.052 4.320 1.00 84.19 80 LEU A N 1
ATOM 658 C CA . LEU A 1 80 ? -19.964 -24.927 5.304 1.00 84.19 80 LEU A CA 1
ATOM 659 C C . LEU A 1 80 ? -18.450 -24.717 5.339 1.00 84.19 80 LEU A C 1
ATOM 661 O O . LEU A 1 80 ? -17.881 -24.603 6.419 1.00 84.19 80 LEU A O 1
ATOM 665 N N . TYR A 1 81 ? -17.802 -24.617 4.180 1.00 80.00 81 TYR A N 1
ATOM 666 C CA . TYR A 1 81 ? -16.373 -24.334 4.102 1.00 80.00 81 TYR A CA 1
ATOM 667 C C . TYR A 1 81 ? -16.031 -22.984 4.742 1.00 80.00 81 TYR A C 1
ATOM 669 O O . TYR A 1 81 ? -15.070 -22.886 5.504 1.00 80.00 81 TYR A O 1
ATOM 677 N N . SER A 1 82 ? -16.839 -21.951 4.479 1.00 77.88 82 SER A N 1
ATOM 678 C CA . SER A 1 82 ? -16.671 -20.629 5.102 1.00 77.88 82 SER A CA 1
ATOM 679 C C . SER A 1 82 ? -16.752 -20.715 6.630 1.00 77.88 82 SER A C 1
ATOM 681 O O . SER A 1 82 ? -15.893 -20.167 7.320 1.00 77.88 82 SER A O 1
ATOM 683 N N . LYS A 1 83 ? -17.735 -21.463 7.153 1.00 83.06 83 LYS A N 1
ATOM 684 C CA . LYS A 1 83 ? -17.888 -21.722 8.591 1.00 83.06 83 LYS A CA 1
ATOM 685 C C . LYS A 1 83 ? -16.704 -22.508 9.157 1.00 83.06 83 LYS A C 1
ATOM 687 O O . LYS A 1 83 ? -16.143 -22.123 10.173 1.00 83.06 83 LYS A O 1
ATOM 692 N N . MET A 1 84 ? -16.275 -23.566 8.473 1.00 84.62 84 MET A N 1
ATOM 693 C CA . MET A 1 84 ? -15.113 -24.367 8.862 1.00 84.62 84 MET A CA 1
ATOM 694 C C . MET A 1 84 ? -13.848 -23.505 8.947 1.00 84.62 84 MET A C 1
ATOM 696 O O . MET A 1 84 ? -13.101 -23.604 9.916 1.00 84.62 84 MET A O 1
ATOM 700 N N . ARG A 1 85 ? -13.614 -22.629 7.963 1.00 83.19 85 ARG A N 1
ATOM 701 C CA . ARG A 1 85 ? -12.487 -21.686 7.982 1.00 83.19 85 ARG A CA 1
ATOM 702 C C . ARG A 1 85 ? -12.581 -20.728 9.171 1.00 83.19 85 ARG A C 1
ATOM 704 O O . ARG A 1 85 ? -11.553 -20.449 9.785 1.00 83.19 85 ARG A O 1
ATOM 711 N N . HIS A 1 86 ? -13.782 -20.242 9.492 1.00 85.31 86 HIS A N 1
ATOM 712 C CA . HIS A 1 86 ? -14.023 -19.403 10.668 1.00 85.31 86 HIS A CA 1
ATOM 713 C C . HIS A 1 86 ? -13.586 -20.114 11.949 1.00 85.31 86 HIS A C 1
ATOM 715 O O . HIS A 1 86 ? -12.663 -19.654 12.619 1.00 85.31 86 HIS A O 1
ATOM 721 N N . GLU A 1 87 ? -14.174 -21.276 12.227 1.00 87.12 87 GLU A N 1
ATOM 722 C CA . GLU A 1 87 ? -13.895 -22.086 13.421 1.00 87.12 87 GLU A CA 1
ATOM 723 C C . GLU A 1 87 ? -12.413 -22.468 13.524 1.00 87.12 87 GLU A C 1
ATOM 725 O O . GLU A 1 87 ? -11.786 -22.326 14.577 1.00 87.12 87 GLU A O 1
ATOM 730 N N . TRP A 1 88 ? -11.805 -22.874 12.403 1.00 88.56 88 TRP A N 1
ATOM 731 C CA . TRP A 1 88 ? -10.393 -23.240 12.375 1.00 88.56 88 TRP A CA 1
ATOM 732 C C . TRP A 1 88 ? -9.489 -22.069 12.773 1.00 88.56 88 TRP A C 1
ATOM 734 O O . TRP A 1 88 ? -8.569 -22.261 13.573 1.00 88.56 88 TRP A O 1
ATOM 744 N N . ILE A 1 89 ? -9.742 -20.861 12.248 1.00 88.81 89 ILE A N 1
ATOM 745 C CA . ILE A 1 89 ? -8.962 -19.661 12.589 1.00 88.81 89 ILE A CA 1
ATOM 746 C C . ILE A 1 89 ? -9.102 -19.351 14.082 1.00 88.81 89 ILE A C 1
ATOM 748 O O . ILE A 1 89 ? -8.088 -19.120 14.742 1.00 88.81 89 ILE A O 1
ATOM 752 N N . LEU A 1 90 ? -10.322 -19.397 14.627 1.00 90.50 90 LEU A N 1
ATOM 753 C CA . LEU A 1 90 ? -10.564 -19.118 16.045 1.00 90.50 90 LEU A CA 1
ATOM 754 C C . LEU A 1 90 ? -9.886 -20.129 16.981 1.00 90.50 90 LEU A C 1
ATOM 756 O O . LEU A 1 90 ? -9.438 -19.749 18.065 1.00 90.50 90 LEU A O 1
ATOM 760 N N . ALA A 1 91 ? -9.789 -21.395 16.569 1.00 88.06 91 ALA A N 1
ATOM 761 C CA . ALA A 1 91 ? -9.201 -22.463 17.374 1.00 88.06 91 ALA A CA 1
ATOM 762 C C . ALA A 1 91 ? -7.670 -22.577 17.248 1.00 88.06 91 ALA A C 1
ATOM 764 O O . ALA A 1 91 ? -7.011 -22.986 18.207 1.00 88.06 91 ALA A O 1
ATOM 765 N N . ASN A 1 92 ? -7.094 -22.227 16.091 1.00 87.25 92 ASN A N 1
ATOM 766 C CA . ASN A 1 92 ? -5.700 -22.559 15.762 1.00 87.25 92 ASN A CA 1
ATOM 767 C C . ASN A 1 92 ? -4.786 -21.341 15.552 1.00 87.25 92 ASN A C 1
ATOM 769 O O . ASN A 1 92 ? -3.571 -21.459 15.735 1.00 87.25 92 ASN A O 1
ATOM 773 N N . GLU A 1 93 ? -5.317 -20.171 15.188 1.00 90.38 93 GLU A N 1
ATOM 774 C CA . GLU A 1 93 ? -4.504 -18.962 15.029 1.00 90.38 93 GLU A CA 1
ATOM 775 C C . GLU A 1 93 ? -4.310 -18.291 16.401 1.00 90.38 93 GLU A C 1
ATOM 777 O O . GLU A 1 93 ? -5.267 -17.940 17.089 1.00 90.38 93 GLU A O 1
ATOM 782 N N . SER A 1 94 ? -3.059 -18.140 16.849 1.00 91.19 94 SER A N 1
ATOM 783 C CA . SER A 1 94 ? -2.747 -17.772 18.239 1.00 91.19 94 SER A CA 1
ATOM 784 C C . SER A 1 94 ? -3.247 -16.384 18.651 1.00 91.19 94 SER A C 1
ATOM 786 O O . SER A 1 94 ? -3.613 -16.188 19.815 1.00 91.19 94 SER A O 1
ATOM 788 N N . THR A 1 95 ? -3.294 -15.435 17.715 1.00 93.38 95 THR A N 1
ATOM 789 C CA . THR A 1 95 ? -3.877 -14.106 17.920 1.00 93.38 95 THR A CA 1
ATOM 790 C C . THR A 1 95 ? -5.382 -14.238 18.126 1.00 93.38 95 THR A C 1
ATOM 792 O O . THR A 1 95 ? -5.898 -13.730 19.121 1.00 93.38 95 THR A O 1
ATOM 795 N N . PHE A 1 96 ? -6.082 -14.976 17.260 1.00 94.06 96 PHE A N 1
ATOM 796 C CA . PHE A 1 96 ? -7.529 -15.192 17.378 1.00 94.06 96 PHE A CA 1
ATOM 797 C C . PHE A 1 96 ? -7.922 -15.999 18.618 1.00 94.06 96 PHE A C 1
ATOM 799 O O . PHE A 1 96 ? -8.880 -15.626 19.294 1.00 94.06 96 PHE A O 1
ATOM 806 N N . VAL A 1 97 ? -7.140 -17.005 19.015 1.00 93.56 97 VAL A N 1
ATOM 807 C CA . VAL A 1 97 ? -7.344 -17.736 20.280 1.00 93.56 97 VAL A CA 1
ATOM 808 C C . VAL A 1 97 ? -7.262 -16.786 21.480 1.00 93.56 97 VAL A C 1
ATOM 810 O O . VAL A 1 97 ? -8.068 -16.867 22.412 1.00 93.56 97 VAL A O 1
ATOM 813 N N . ALA A 1 98 ? -6.288 -15.870 21.486 1.00 93.81 98 ALA A N 1
ATOM 814 C CA . ALA A 1 98 ? -6.146 -14.882 22.554 1.00 93.81 98 ALA A CA 1
ATOM 815 C C . ALA A 1 98 ? -7.299 -13.864 22.564 1.00 93.81 98 ALA A C 1
ATOM 817 O O . ALA A 1 98 ? -7.738 -13.452 23.641 1.00 93.81 98 ALA A O 1
ATOM 818 N N . LEU A 1 99 ? -7.799 -13.475 21.388 1.00 95.00 99 LEU A N 1
ATOM 819 C CA . LEU A 1 99 ? -8.962 -12.598 21.253 1.00 95.00 99 LEU A CA 1
ATOM 820 C C . LEU A 1 99 ? -10.239 -13.284 21.744 1.00 95.00 99 LEU A C 1
ATOM 822 O O . LEU A 1 99 ? -10.946 -12.686 22.548 1.00 95.00 99 LEU A O 1
ATOM 826 N N . CYS A 1 100 ? -10.479 -14.546 21.379 1.00 93.06 100 CYS A N 1
ATOM 827 C CA . CYS A 1 100 ? -11.645 -15.313 21.833 1.00 93.06 100 CYS A CA 1
ATOM 828 C C . CYS A 1 100 ? -11.691 -15.409 23.361 1.00 93.06 100 CYS A C 1
ATOM 830 O O . CYS A 1 100 ? -12.709 -15.112 23.980 1.00 93.06 100 CYS A O 1
ATOM 832 N N . LYS A 1 101 ? -10.557 -15.740 23.994 1.00 93.38 101 LYS A N 1
ATOM 833 C CA . LYS A 1 101 ? -10.447 -15.777 25.464 1.00 93.38 101 LYS A CA 1
ATOM 834 C C . LYS A 1 101 ? -10.760 -14.431 26.114 1.00 93.38 101 LYS A C 1
ATOM 836 O O . LYS A 1 101 ? -11.271 -14.393 27.226 1.00 93.38 101 LYS A O 1
ATOM 841 N N . ARG A 1 102 ? -10.426 -13.322 25.449 1.00 93.88 102 ARG A N 1
ATOM 842 C CA . ARG A 1 102 ? -10.740 -11.979 25.948 1.00 93.88 102 ARG A CA 1
ATOM 843 C C . ARG A 1 102 ? -12.209 -11.625 25.730 1.00 93.88 102 ARG A C 1
ATOM 845 O O . ARG A 1 102 ? -12.813 -11.055 26.633 1.00 93.88 102 ARG A O 1
ATOM 852 N N . ALA A 1 103 ? -12.759 -11.976 24.571 1.00 92.19 103 ALA A N 1
ATOM 853 C CA . ALA A 1 103 ? -14.150 -11.745 24.195 1.00 92.19 103 ALA A CA 1
ATOM 854 C C . ALA A 1 103 ? -15.136 -12.460 25.132 1.00 92.19 103 ALA A C 1
ATOM 856 O O . ALA A 1 103 ? -16.182 -11.905 25.435 1.00 92.19 103 ALA A O 1
ATOM 857 N N . GLN A 1 104 ? -14.768 -13.629 25.671 1.00 89.75 104 GLN A N 1
ATOM 858 C CA . GLN A 1 104 ? -15.569 -14.382 26.653 1.00 89.75 104 GLN A CA 1
ATOM 859 C C . GLN A 1 104 ? -15.891 -13.610 27.943 1.00 89.75 104 GLN A C 1
ATOM 861 O O . GLN A 1 104 ? -16.811 -13.987 28.663 1.00 89.75 104 GLN A O 1
ATOM 866 N N . ASN A 1 105 ? -15.145 -12.546 28.255 1.00 89.69 105 ASN A N 1
ATOM 867 C CA . ASN A 1 105 ? -15.426 -11.707 29.420 1.00 89.69 105 ASN A CA 1
ATOM 868 C C . ASN A 1 105 ? -16.572 -10.710 29.178 1.00 89.69 105 ASN A C 1
ATOM 870 O O . ASN A 1 105 ? -17.024 -10.075 30.128 1.00 89.69 105 ASN A O 1
ATOM 874 N N . LEU A 1 106 ? -17.023 -10.551 27.929 1.00 90.06 106 LEU A N 1
ATOM 875 C CA . LEU A 1 106 ? -18.180 -9.733 27.587 1.00 90.06 106 LEU A CA 1
ATOM 876 C C . LEU A 1 106 ? -19.450 -10.587 27.715 1.00 90.06 106 LEU A C 1
ATOM 878 O O . LEU A 1 106 ? -19.628 -11.555 26.982 1.00 90.06 106 LEU A O 1
ATOM 882 N N . THR A 1 107 ? -20.315 -10.246 28.671 1.00 81.81 107 THR A N 1
ATOM 883 C CA . THR A 1 107 ? -21.515 -11.034 29.006 1.00 81.81 107 THR A CA 1
ATOM 884 C C . THR A 1 107 ? -22.676 -10.818 28.042 1.00 81.81 107 THR A C 1
ATOM 886 O O . THR A 1 107 ? -23.387 -11.769 27.734 1.00 81.81 107 THR A O 1
ATOM 889 N N . SER A 1 108 ? -22.874 -9.584 27.580 1.00 87.31 108 SER A N 1
ATOM 890 C CA . SER A 1 108 ? -23.886 -9.214 26.589 1.00 87.31 108 SER A CA 1
ATOM 891 C C . SER A 1 108 ? -23.374 -8.055 25.743 1.00 87.31 108 SER A C 1
ATOM 893 O O . SER A 1 108 ? -22.693 -7.166 26.258 1.00 87.31 108 SER A O 1
ATOM 895 N N . PHE A 1 109 ? -23.704 -8.067 24.451 1.00 90.12 109 PHE A N 1
ATOM 896 C CA . PHE A 1 109 ? -23.410 -6.942 23.569 1.00 90.12 109 PHE A CA 1
ATOM 897 C C . PHE A 1 109 ? -24.462 -5.825 23.668 1.00 90.12 109 PHE A C 1
ATOM 899 O O . PHE A 1 109 ? -24.145 -4.672 23.397 1.00 90.12 109 PHE A O 1
ATOM 906 N N . ASP A 1 110 ? -25.683 -6.135 24.113 1.00 89.06 110 ASP A N 1
ATOM 907 C CA . ASP A 1 110 ? -26.780 -5.158 24.208 1.00 89.06 110 ASP A CA 1
ATOM 908 C C . ASP A 1 110 ? -26.475 -4.030 25.210 1.00 89.06 110 ASP A C 1
ATOM 910 O O . ASP A 1 110 ? -26.889 -2.892 25.028 1.00 89.06 110 ASP A O 1
ATOM 914 N N . GLU A 1 111 ? -25.687 -4.321 26.248 1.00 91.25 111 GLU A N 1
ATOM 915 C CA . GLU A 1 111 ? -25.310 -3.361 27.298 1.00 91.25 111 GLU A CA 1
ATOM 916 C C . GLU A 1 111 ? -24.071 -2.519 26.927 1.00 91.25 111 GLU A C 1
ATOM 918 O O . GLU A 1 111 ? -23.621 -1.675 27.710 1.00 91.25 111 GLU A O 1
ATOM 923 N N . VAL A 1 112 ? -23.470 -2.755 25.753 1.00 94.81 112 VAL A N 1
ATOM 924 C CA . VAL A 1 112 ? -22.190 -2.134 25.368 1.00 94.81 112 VAL A CA 1
ATOM 925 C C . VAL A 1 112 ? -22.320 -0.632 25.179 1.00 94.81 112 VAL A C 1
ATOM 927 O O . VAL A 1 112 ? -21.466 0.113 25.666 1.00 94.81 112 VAL A O 1
ATOM 930 N N . GLN A 1 113 ? -23.387 -0.188 24.513 1.00 94.81 113 GLN A N 1
ATOM 931 C CA . GLN A 1 113 ? -23.657 1.234 24.328 1.00 94.81 113 GLN A CA 1
ATOM 932 C C . GLN A 1 113 ? -23.802 1.932 25.683 1.00 94.81 113 GLN A C 1
ATOM 934 O O . GLN A 1 113 ? -23.019 2.827 25.992 1.00 94.81 113 GLN A O 1
ATOM 939 N N . GLU A 1 114 ? -24.724 1.457 26.527 1.00 94.12 114 GLU A N 1
ATOM 940 C CA . GLU A 1 114 ? -24.981 2.027 27.856 1.00 94.12 114 GLU A CA 1
ATOM 941 C C . GLU A 1 114 ? -23.709 2.079 28.715 1.00 94.12 114 GLU A C 1
ATOM 943 O O . GLU A 1 114 ? -23.470 3.044 29.441 1.00 94.12 114 GLU A O 1
ATOM 948 N N . THR A 1 115 ? -22.852 1.059 28.612 1.00 95.38 115 THR A N 1
ATOM 949 C CA . THR A 1 115 ? -21.585 1.010 29.347 1.00 95.38 115 THR A CA 1
ATOM 950 C C . THR A 1 115 ? -20.598 2.077 28.865 1.00 95.38 115 THR A C 1
ATOM 952 O O . THR A 1 115 ? -19.964 2.733 29.696 1.00 95.38 115 THR A O 1
ATOM 955 N N . PHE A 1 116 ? -20.463 2.294 27.552 1.00 95.62 116 PHE A N 1
ATOM 956 C CA . PHE A 1 116 ? -19.619 3.374 27.027 1.00 95.62 116 PHE A CA 1
ATOM 957 C C . PHE A 1 116 ? -20.155 4.760 27.402 1.00 95.62 116 PHE A C 1
ATOM 959 O O . PHE A 1 116 ? -19.384 5.610 27.851 1.00 95.62 116 PHE A O 1
ATOM 966 N N . GLU A 1 117 ? -21.466 4.970 27.294 1.00 94.12 117 GLU A N 1
ATOM 967 C CA . GLU A 1 117 ? -22.116 6.230 27.675 1.00 94.12 117 GLU A CA 1
ATOM 968 C C . GLU A 1 117 ? -21.969 6.512 29.176 1.00 94.12 117 GLU A C 1
ATOM 970 O O . GLU A 1 117 ? -21.740 7.652 29.596 1.00 94.12 117 GLU A O 1
ATOM 975 N N . LYS A 1 118 ? -22.011 5.461 30.002 1.00 94.44 118 LYS A N 1
ATOM 976 C CA . LYS A 1 118 ? -21.723 5.558 31.431 1.00 94.44 118 LYS A CA 1
ATOM 977 C C . LYS A 1 118 ? -20.287 6.001 31.695 1.00 94.44 118 LYS A C 1
ATOM 979 O O . LYS A 1 118 ? -20.094 6.881 32.524 1.00 94.44 118 LYS A O 1
ATOM 984 N N . PHE A 1 119 ? -19.288 5.459 30.993 1.00 92.94 119 PHE A N 1
ATOM 985 C CA . PHE A 1 119 ? -17.900 5.916 31.150 1.00 92.94 119 PHE A CA 1
ATOM 986 C C . PHE A 1 119 ? -17.732 7.398 30.787 1.00 92.94 119 PHE A C 1
ATOM 988 O O . PHE A 1 119 ? -17.049 8.122 31.513 1.00 92.94 119 PHE A O 1
ATOM 995 N N . ALA A 1 120 ? -18.378 7.859 29.712 1.00 89.19 120 ALA A N 1
ATOM 996 C CA . ALA A 1 120 ? -18.376 9.273 29.334 1.00 89.19 120 ALA A CA 1
ATOM 997 C C . ALA A 1 120 ? -19.050 10.150 30.404 1.00 89.19 120 ALA A C 1
ATOM 999 O O . ALA A 1 120 ? -18.524 11.198 30.786 1.00 89.19 120 ALA A O 1
ATOM 1000 N N . THR A 1 121 ? -20.175 9.682 30.950 1.00 90.25 121 THR A N 1
ATOM 1001 C CA . THR A 1 121 ? -20.897 10.356 32.036 1.00 90.25 121 THR A CA 1
ATOM 1002 C C . THR A 1 121 ? -20.064 10.411 33.316 1.00 90.25 121 THR A C 1
ATOM 1004 O O . THR A 1 121 ? -19.959 11.470 33.931 1.00 90.25 121 THR A O 1
ATOM 1007 N N . ASP A 1 122 ? -19.428 9.308 33.712 1.00 89.06 122 ASP A N 1
ATOM 1008 C CA . ASP A 1 122 ? -18.584 9.237 34.907 1.00 89.06 122 ASP A CA 1
ATOM 1009 C C . ASP A 1 122 ? -17.360 10.168 34.775 1.00 89.06 122 ASP A C 1
ATOM 1011 O O . ASP A 1 122 ? -17.005 10.869 35.729 1.00 89.06 122 ASP A O 1
ATOM 1015 N N . GLU A 1 123 ? -16.754 10.253 33.583 1.00 85.94 123 GLU A N 1
ATOM 1016 C CA . GLU A 1 123 ? -15.672 11.205 33.303 1.00 85.94 123 GLU A CA 1
ATOM 1017 C C . GLU A 1 123 ? -16.145 12.669 33.348 1.00 85.94 123 GLU A C 1
ATOM 1019 O O . GLU A 1 123 ? -15.436 13.531 33.881 1.00 85.94 123 GLU A O 1
ATOM 1024 N N . ALA A 1 124 ? -17.346 12.966 32.844 1.00 85.81 124 ALA A N 1
ATOM 1025 C CA . ALA A 1 124 ? -17.934 14.302 32.930 1.00 85.81 124 ALA A CA 1
ATOM 1026 C C . ALA A 1 124 ? -18.276 14.687 34.381 1.00 85.81 124 ALA A C 1
ATOM 1028 O O . ALA A 1 124 ? -17.990 15.803 34.814 1.00 85.81 124 ALA A O 1
ATOM 1029 N N . MET A 1 125 ? -18.820 13.754 35.167 1.00 85.94 125 MET A N 1
ATOM 1030 C CA . MET A 1 125 ? -19.163 13.967 36.577 1.00 85.94 125 MET A CA 1
ATOM 1031 C C . MET A 1 125 ? -17.932 14.190 37.462 1.00 85.94 125 MET A C 1
ATOM 1033 O O . MET A 1 125 ? -18.023 14.921 38.449 1.00 85.94 125 MET A O 1
ATOM 1037 N N . LEU A 1 126 ? -16.778 13.610 37.113 1.00 85.25 126 LEU A N 1
ATOM 1038 C CA . LEU A 1 126 ? -15.503 13.896 37.781 1.00 85.25 126 LEU A CA 1
ATOM 1039 C C . LEU A 1 126 ? -15.107 15.372 37.683 1.00 85.25 126 LEU A C 1
ATOM 1041 O O . LEU A 1 126 ? -14.610 15.919 38.662 1.00 85.25 126 LEU A O 1
ATOM 1045 N N . ASN A 1 127 ? -15.369 16.028 36.546 1.00 76.50 127 ASN A N 1
ATOM 1046 C CA . ASN A 1 127 ? -15.084 17.459 36.370 1.00 76.50 127 ASN A CA 1
ATOM 1047 C C . ASN A 1 127 ? -15.951 18.360 37.262 1.00 76.50 127 ASN A C 1
ATOM 1049 O O . ASN A 1 127 ? -15.586 19.502 37.517 1.00 76.50 127 ASN A O 1
ATOM 1053 N N . LEU A 1 128 ? -17.107 17.866 37.712 1.00 80.00 128 LEU A N 1
ATOM 1054 C CA . LEU A 1 128 ? -18.067 18.627 38.516 1.00 80.00 128 LEU A CA 1
ATOM 1055 C C . LEU A 1 128 ? -17.853 18.457 40.028 1.00 80.00 128 LEU A C 1
ATOM 1057 O O . LEU A 1 128 ? -18.540 19.100 40.825 1.00 80.00 128 LEU A O 1
ATOM 1061 N N . ARG A 1 129 ? -16.932 17.580 40.442 1.00 80.88 129 ARG A N 1
ATOM 1062 C CA . ARG A 1 129 ? -16.643 17.320 41.855 1.00 80.88 129 ARG A CA 1
ATOM 1063 C C . ARG A 1 129 ? -15.787 18.433 42.448 1.00 80.88 129 ARG A C 1
ATOM 1065 O O . ARG A 1 129 ? -14.644 18.622 42.060 1.00 80.88 129 ARG A O 1
ATOM 1072 N N . VAL A 1 130 ? -16.350 19.142 43.423 1.00 72.06 130 VAL A N 1
ATOM 1073 C CA . VAL A 1 130 ? -15.694 20.255 44.140 1.00 72.06 130 VAL A CA 1
ATOM 1074 C C . VAL A 1 130 ? -15.003 19.769 45.428 1.00 72.06 130 VAL A C 1
ATOM 1076 O O . VAL A 1 130 ? -14.250 20.500 46.062 1.00 72.06 130 VAL A O 1
ATOM 1079 N N . ASP A 1 131 ? -15.268 18.528 45.839 1.00 79.75 131 ASP A N 1
ATOM 1080 C CA . ASP A 1 131 ? -14.789 17.905 47.077 1.00 79.75 131 ASP A CA 1
ATOM 1081 C C . ASP A 1 131 ? -13.401 17.249 46.966 1.00 79.75 131 ASP A C 1
ATOM 1083 O O . ASP A 1 131 ? -12.831 16.864 47.988 1.00 79.75 131 ASP A O 1
ATOM 1087 N N . LEU A 1 132 ? -12.852 17.130 45.755 1.00 79.12 132 LEU A N 1
ATOM 1088 C CA . LEU A 1 132 ? -11.575 16.470 45.473 1.00 79.12 132 LEU A CA 1
ATOM 1089 C C . LEU A 1 132 ? -10.495 17.490 45.095 1.00 79.12 132 LEU A C 1
ATOM 1091 O O . LEU A 1 132 ? -10.782 18.498 44.452 1.00 79.12 132 LEU A O 1
ATOM 1095 N N . SER A 1 133 ? -9.239 17.218 45.462 1.00 80.25 133 SER A N 1
ATOM 1096 C CA . SER A 1 133 ? -8.106 17.977 44.915 1.00 80.25 133 SER A CA 1
ATOM 1097 C C . SER A 1 133 ? -7.873 17.624 43.441 1.00 80.25 133 SER A C 1
ATOM 1099 O O . SER A 1 133 ? -8.237 16.537 42.994 1.00 80.25 133 SER A O 1
ATOM 1101 N N . GLU A 1 134 ? -7.205 18.499 42.687 1.00 76.75 134 GLU A N 1
ATOM 1102 C CA . GLU A 1 134 ? -6.843 18.225 41.286 1.00 76.75 134 GLU A CA 1
ATOM 1103 C C . GLU A 1 134 ? -6.055 16.923 41.109 1.00 76.75 134 GLU A C 1
ATOM 1105 O O . GLU A 1 134 ? -6.311 16.167 40.177 1.00 76.75 134 GLU A O 1
ATOM 1110 N N . GLU A 1 135 ? -5.146 16.615 42.038 1.00 78.19 135 GLU A N 1
ATOM 1111 C CA . GLU A 1 135 ? -4.385 15.361 42.027 1.00 78.19 135 GLU A CA 1
ATOM 1112 C C . GLU A 1 135 ? -5.302 14.139 42.184 1.00 78.19 135 GLU A C 1
ATOM 1114 O O . GLU A 1 135 ? -5.142 13.147 41.475 1.00 78.19 135 GLU A O 1
ATOM 1119 N N . GLN A 1 136 ? -6.303 14.218 43.067 1.00 81.94 136 GLN A N 1
ATOM 1120 C CA . GLN A 1 136 ? -7.280 13.144 43.263 1.00 81.94 136 GLN A CA 1
ATOM 1121 C C . GLN A 1 136 ? -8.207 12.986 42.052 1.00 81.94 136 GLN A C 1
ATOM 1123 O O . GLN A 1 136 ? -8.537 11.860 41.676 1.00 81.94 136 GLN A O 1
ATOM 1128 N N . ILE A 1 137 ? -8.601 14.093 41.414 1.00 80.94 137 ILE A N 1
ATOM 1129 C CA . ILE A 1 137 ? -9.388 14.077 40.173 1.00 80.94 137 ILE A CA 1
ATOM 1130 C C . ILE A 1 137 ? -8.584 13.425 39.042 1.00 80.94 137 ILE A C 1
ATOM 1132 O O . ILE A 1 137 ? -9.122 12.586 38.317 1.00 80.94 137 ILE A O 1
ATOM 1136 N N . ASP A 1 138 ? -7.300 13.762 38.903 1.00 79.12 138 ASP A N 1
ATOM 1137 C CA . ASP A 1 138 ? -6.409 13.171 37.899 1.00 79.12 138 ASP A CA 1
ATOM 1138 C C . ASP A 1 138 ? -6.208 11.659 38.128 1.00 79.12 138 ASP A C 1
ATOM 1140 O O . ASP A 1 138 ? -6.220 10.881 37.166 1.00 79.12 138 ASP A O 1
ATOM 1144 N N . GLU A 1 139 ? -6.073 11.217 39.384 1.00 84.19 139 GLU A N 1
ATOM 1145 C CA . GLU A 1 139 ? -5.977 9.796 39.743 1.00 84.19 139 GLU A CA 1
ATOM 1146 C C . GLU A 1 139 ? -7.264 9.015 39.443 1.00 84.19 139 GLU A C 1
ATOM 1148 O O . GLU A 1 139 ? -7.204 7.931 38.855 1.00 84.19 139 GLU A O 1
ATOM 1153 N N . GLU A 1 140 ? -8.430 9.542 39.822 1.00 86.06 140 GLU A N 1
ATOM 1154 C CA . GLU A 1 140 ? -9.720 8.896 39.546 1.00 86.06 140 GLU A CA 1
ATOM 1155 C C . GLU A 1 140 ? -10.025 8.870 38.045 1.00 86.06 140 GLU A C 1
ATOM 1157 O O . GLU A 1 140 ? -10.374 7.817 37.507 1.00 86.06 140 GLU A O 1
ATOM 1162 N N . ARG A 1 141 ? -9.785 9.976 37.326 1.00 85.19 141 ARG A N 1
ATOM 1163 C CA . ARG A 1 141 ? -9.904 10.012 35.858 1.00 85.19 141 ARG A CA 1
ATOM 1164 C C . ARG A 1 141 ? -9.041 8.943 35.214 1.00 85.19 141 ARG A C 1
ATOM 1166 O O . ARG A 1 141 ? -9.452 8.288 34.257 1.00 85.19 141 ARG A O 1
ATOM 1173 N N . GLN A 1 142 ? -7.834 8.752 35.729 1.00 83.88 142 GLN A N 1
ATOM 1174 C CA . GLN A 1 142 ? -6.960 7.726 35.210 1.00 83.88 142 GLN A CA 1
ATOM 1175 C C . GLN A 1 142 ? -7.520 6.314 35.419 1.00 83.88 142 GLN A C 1
ATOM 1177 O O . GLN A 1 142 ? -7.451 5.506 34.491 1.00 83.88 142 GLN A O 1
ATOM 1182 N N . LYS A 1 143 ? -8.084 6.013 36.592 1.00 89.44 143 LYS A N 1
ATOM 1183 C CA . LYS A 1 143 ? -8.726 4.712 36.837 1.00 89.44 143 LYS A CA 1
ATOM 1184 C C . LYS A 1 143 ? -9.869 4.472 35.854 1.00 89.44 143 LYS A C 1
ATOM 1186 O O . LYS A 1 143 ? -9.961 3.378 35.301 1.00 89.44 143 LYS A O 1
ATOM 1191 N N . ILE A 1 144 ? -10.681 5.497 35.580 1.00 90.69 144 ILE A N 1
ATOM 1192 C CA . ILE A 1 144 ? -11.745 5.426 34.567 1.00 90.69 144 ILE A CA 1
ATOM 1193 C C . ILE A 1 144 ? -11.164 5.118 33.187 1.00 90.69 144 ILE A C 1
ATOM 1195 O O . ILE A 1 144 ? -11.614 4.186 32.528 1.00 90.69 144 ILE A O 1
ATOM 1199 N N . GLN A 1 145 ? -10.121 5.833 32.761 1.00 89.62 145 GLN A N 1
ATOM 1200 C CA . GLN A 1 145 ? -9.488 5.609 31.456 1.00 89.62 145 GLN A CA 1
ATOM 1201 C C . GLN A 1 145 ? -8.836 4.220 31.336 1.00 89.62 145 GLN A C 1
ATOM 1203 O O . GLN A 1 145 ? -8.844 3.620 30.262 1.00 89.62 145 GLN A O 1
ATOM 1208 N N . GLU A 1 146 ? -8.289 3.668 32.422 1.00 91.56 146 GLU A N 1
ATOM 1209 C CA . GLU A 1 146 ? -7.775 2.292 32.457 1.00 91.56 146 GLU A CA 1
ATOM 1210 C C . GLU A 1 146 ? -8.895 1.256 32.298 1.00 91.56 146 GLU A C 1
ATOM 1212 O O . GLU A 1 146 ? -8.751 0.320 31.505 1.00 91.56 146 GLU A O 1
ATOM 1217 N N . GLN A 1 147 ? -10.021 1.446 32.990 1.00 93.75 147 GLN A N 1
ATOM 1218 C CA . GLN A 1 147 ? -11.204 0.590 32.862 1.00 93.75 147 GLN A CA 1
ATOM 1219 C C . GLN A 1 147 ? -11.822 0.681 31.463 1.00 93.75 147 GLN A C 1
ATOM 1221 O O . GLN A 1 147 ? -12.099 -0.351 30.852 1.00 93.75 147 GLN A O 1
ATOM 1226 N N . LEU A 1 148 ? -11.953 1.894 30.920 1.00 93.44 148 LEU A N 1
ATOM 1227 C CA . LEU A 1 148 ? -12.436 2.137 29.564 1.00 93.44 148 LEU A CA 1
ATOM 1228 C C . LEU A 1 148 ? -11.540 1.450 28.527 1.00 93.44 148 LEU A C 1
ATOM 1230 O O . LEU A 1 148 ? -12.038 0.770 27.636 1.00 93.44 148 LEU A O 1
ATOM 1234 N N . ASN A 1 149 ? -10.216 1.557 28.657 1.00 93.00 149 ASN A N 1
ATOM 1235 C CA . ASN A 1 149 ? -9.274 0.898 27.749 1.00 93.00 149 ASN A CA 1
ATOM 1236 C C . ASN A 1 149 ? -9.336 -0.634 27.832 1.00 93.00 149 ASN A C 1
ATOM 1238 O O . ASN A 1 149 ? -9.261 -1.308 26.801 1.00 93.00 149 ASN A O 1
ATOM 1242 N N . ALA A 1 150 ? -9.525 -1.194 29.029 1.00 93.69 150 ALA A N 1
ATOM 1243 C CA . ALA A 1 150 ? -9.774 -2.624 29.186 1.00 93.69 150 ALA A CA 1
ATOM 1244 C C . ALA A 1 150 ? -11.092 -3.042 28.511 1.00 93.69 150 ALA A C 1
ATOM 1246 O O . ALA A 1 150 ? -11.120 -4.050 27.802 1.00 93.69 150 ALA A O 1
ATOM 1247 N N . TYR A 1 151 ? -12.153 -2.244 28.670 1.00 95.69 151 TYR A N 1
ATOM 1248 C CA . TYR A 1 151 ? -13.457 -2.489 28.055 1.00 95.69 151 TYR A CA 1
ATOM 1249 C C . TYR A 1 151 ? -13.410 -2.399 26.525 1.00 95.69 151 TYR A C 1
ATOM 1251 O O . TYR A 1 151 ? -13.834 -3.330 25.842 1.00 95.69 151 TYR A O 1
ATOM 1259 N N . ARG A 1 152 ? -12.764 -1.364 25.978 1.00 95.56 152 ARG A N 1
ATOM 1260 C CA . ARG A 1 152 ? -12.470 -1.220 24.543 1.00 95.56 152 ARG A CA 1
ATOM 1261 C C . ARG A 1 152 ? -11.778 -2.451 23.969 1.00 95.56 152 ARG A C 1
ATOM 1263 O O . ARG A 1 152 ? -12.190 -2.950 22.929 1.00 95.56 152 ARG A O 1
ATOM 1270 N N . ASN A 1 153 ? -10.764 -2.979 24.657 1.00 95.62 153 ASN A N 1
ATOM 1271 C CA . ASN A 1 153 ? -10.053 -4.182 24.221 1.00 95.62 153 ASN A CA 1
ATOM 1272 C C . ASN A 1 153 ? -10.965 -5.424 24.201 1.00 95.62 153 ASN A C 1
ATOM 1274 O O . ASN A 1 153 ? -10.853 -6.258 23.300 1.00 95.62 153 ASN A O 1
ATOM 1278 N N . MET A 1 154 ? -11.876 -5.554 25.172 1.00 96.00 154 MET A N 1
ATOM 1279 C CA . MET A 1 154 ? -12.865 -6.640 25.201 1.00 96.00 154 MET A CA 1
ATOM 1280 C C . MET A 1 154 ? -13.861 -6.525 24.044 1.00 96.00 154 MET A C 1
ATOM 1282 O O . MET A 1 154 ? -13.996 -7.482 23.284 1.00 96.00 154 MET A O 1
ATOM 1286 N N . VAL A 1 155 ? -14.476 -5.353 23.854 1.00 97.00 155 VAL A N 1
ATOM 1287 C CA . VAL A 1 155 ? -15.431 -5.089 22.761 1.00 97.00 155 VAL A CA 1
ATOM 1288 C C . VAL A 1 155 ? -14.770 -5.272 21.393 1.00 97.00 155 VAL A C 1
ATOM 1290 O O . VAL A 1 155 ? -15.309 -5.968 20.537 1.00 97.00 155 VAL A O 1
ATOM 1293 N N . PHE A 1 156 ? -13.561 -4.733 21.203 1.00 97.31 156 PHE A N 1
ATOM 1294 C CA . PHE A 1 156 ? -12.775 -4.928 19.982 1.00 97.31 156 PHE A CA 1
ATOM 1295 C C . PHE A 1 156 ? -12.536 -6.414 19.696 1.00 97.31 156 PHE A C 1
ATOM 1297 O O . PHE A 1 156 ? -12.713 -6.868 18.567 1.00 97.31 156 PHE A O 1
ATOM 1304 N N . SER A 1 157 ? -12.146 -7.179 20.723 1.00 96.75 157 SER A N 1
ATOM 1305 C CA . SER A 1 157 ? -11.909 -8.618 20.579 1.00 96.75 157 SER A CA 1
ATOM 1306 C C . SER A 1 157 ? -13.195 -9.358 20.207 1.00 96.75 157 SER A C 1
ATOM 1308 O O . SER A 1 157 ? -13.147 -10.209 19.328 1.00 96.75 157 SER A O 1
ATOM 1310 N N . TYR A 1 158 ? -14.331 -8.998 20.815 1.00 96.19 158 TYR A N 1
ATOM 1311 C CA . TYR A 1 158 ? -15.636 -9.603 20.535 1.00 96.19 158 TYR A CA 1
ATOM 1312 C C . TYR A 1 158 ? -16.090 -9.376 19.087 1.00 96.19 158 TYR A C 1
ATOM 1314 O O . TYR A 1 158 ? -16.413 -10.338 18.392 1.00 96.19 158 TYR A O 1
ATOM 1322 N N . ILE A 1 159 ? -16.034 -8.132 18.594 1.00 95.69 159 ILE A N 1
ATOM 1323 C CA . ILE A 1 159 ? -16.419 -7.786 17.210 1.00 95.69 159 ILE A CA 1
ATOM 1324 C C . ILE A 1 159 ? -15.562 -8.545 16.182 1.00 95.69 159 ILE A C 1
ATOM 1326 O O . ILE A 1 159 ? -16.053 -8.934 15.118 1.00 95.69 159 ILE A O 1
ATOM 1330 N N . LEU A 1 160 ? -14.281 -8.774 16.492 1.00 93.81 160 LEU A N 1
ATOM 1331 C CA . LEU A 1 160 ? -13.372 -9.476 15.587 1.00 93.81 160 LEU A CA 1
ATOM 1332 C C . LEU A 1 160 ? -13.630 -10.987 15.516 1.00 93.81 160 LEU A C 1
ATOM 1334 O O . LEU A 1 160 ? -13.351 -11.589 14.483 1.00 93.81 160 LEU A O 1
ATOM 1338 N N . THR A 1 161 ? -14.118 -11.606 16.594 1.00 92.38 161 THR A N 1
ATOM 1339 C CA . THR A 1 161 ? -14.231 -13.073 16.690 1.00 92.38 161 THR A CA 1
ATOM 1340 C C . THR A 1 161 ? -15.650 -13.605 16.528 1.00 92.38 161 THR A C 1
ATOM 1342 O O . THR A 1 161 ? -15.802 -14.771 16.172 1.00 92.38 161 THR A O 1
ATOM 1345 N N . THR A 1 162 ? -16.676 -12.791 16.795 1.00 89.81 162 THR A N 1
ATOM 1346 C CA . THR A 1 162 ? -18.075 -13.245 16.777 1.00 89.81 162 THR A CA 1
ATOM 1347 C C . THR A 1 162 ? -18.544 -13.651 15.376 1.00 89.81 162 THR A C 1
ATOM 1349 O O . THR A 1 162 ? -18.274 -12.957 14.386 1.00 89.81 162 THR A O 1
ATOM 1352 N N . ASP A 1 163 ? -19.254 -14.773 15.299 1.00 83.38 163 ASP A N 1
ATOM 1353 C CA . ASP A 1 163 ? -19.964 -15.274 14.121 1.00 83.38 163 ASP A CA 1
ATOM 1354 C C . ASP A 1 163 ? -21.441 -14.829 14.078 1.00 83.38 163 ASP A C 1
ATOM 1356 O O . ASP A 1 163 ? -22.032 -14.813 12.998 1.00 83.38 163 ASP A O 1
ATOM 1360 N N . ASP A 1 164 ? -21.997 -14.356 15.199 1.00 83.62 164 ASP A N 1
ATOM 1361 C CA . ASP A 1 164 ? -23.400 -13.941 15.363 1.00 83.62 164 ASP A CA 1
ATOM 1362 C C . ASP A 1 164 ? -23.713 -12.540 14.785 1.00 83.62 164 ASP A C 1
ATOM 1364 O O . ASP A 1 164 ? -24.152 -11.623 15.479 1.00 83.62 164 ASP A O 1
ATOM 1368 N N . TRP A 1 165 ? -23.518 -12.354 13.476 1.00 89.62 165 TRP A N 1
ATOM 1369 C CA . TRP A 1 165 ? -23.843 -11.103 12.767 1.00 89.62 165 TRP A CA 1
ATOM 1370 C C . TRP A 1 165 ? -25.310 -11.031 12.319 1.00 89.62 165 TRP A C 1
ATOM 1372 O O . TRP A 1 165 ? -25.620 -10.945 11.129 1.00 89.62 165 TRP A O 1
ATOM 1382 N N . ASN A 1 166 ? -26.222 -11.088 13.288 1.00 90.50 166 ASN A N 1
ATOM 1383 C CA . ASN A 1 166 ? -27.658 -10.918 13.056 1.00 90.50 166 ASN A CA 1
ATOM 1384 C C . ASN A 1 166 ? -28.061 -9.429 12.934 1.00 90.50 166 ASN A C 1
ATOM 1386 O O . ASN A 1 166 ? -27.262 -8.525 13.188 1.00 90.50 166 ASN A O 1
ATOM 1390 N N . ASP A 1 167 ? -29.308 -9.173 12.524 1.00 91.00 167 ASP A N 1
ATOM 1391 C CA . ASP A 1 167 ? -29.815 -7.809 12.308 1.00 91.00 167 ASP A CA 1
ATOM 1392 C C . ASP A 1 167 ? -29.796 -6.956 13.591 1.00 91.00 167 ASP A C 1
ATOM 1394 O O . ASP A 1 167 ? -29.499 -5.762 13.522 1.00 91.00 167 ASP A O 1
ATOM 1398 N N . ASP A 1 168 ? -30.053 -7.564 14.755 1.00 92.44 168 ASP A N 1
ATOM 1399 C CA . ASP A 1 168 ? -30.030 -6.884 16.057 1.00 92.44 168 ASP A CA 1
ATOM 1400 C C . ASP A 1 168 ? -28.605 -6.447 16.430 1.00 92.44 168 ASP A C 1
ATOM 1402 O O . ASP A 1 168 ? -28.376 -5.304 16.817 1.00 92.44 168 ASP A O 1
ATOM 1406 N N . PHE A 1 169 ? -27.614 -7.315 16.223 1.00 93.44 169 PHE A N 1
ATOM 1407 C CA . PHE A 1 169 ? -26.204 -7.017 16.456 1.00 93.44 169 PHE A CA 1
ATOM 1408 C C . PHE A 1 169 ? -25.693 -5.916 15.522 1.00 93.44 169 PHE A C 1
ATOM 1410 O O . PHE A 1 169 ? -25.017 -4.982 15.958 1.00 93.44 169 PHE A O 1
ATOM 1417 N N . VAL A 1 170 ? -26.059 -5.987 14.238 1.00 94.00 170 VAL A N 1
ATOM 1418 C CA . VAL A 1 170 ? -25.756 -4.939 13.254 1.00 94.00 170 VAL A CA 1
ATOM 1419 C C . VAL A 1 170 ? -26.356 -3.603 13.685 1.00 94.00 170 VAL A C 1
ATOM 1421 O O . VAL A 1 170 ? -25.680 -2.576 13.597 1.00 94.00 170 VAL A O 1
ATOM 1424 N N . LYS A 1 171 ? -27.604 -3.607 14.161 1.00 93.31 171 LYS A N 1
ATOM 1425 C CA . LYS A 1 171 ? -28.264 -2.409 14.673 1.00 93.31 171 LYS A CA 1
ATOM 1426 C C . LYS A 1 171 ? -27.527 -1.846 15.890 1.00 93.31 171 LYS A C 1
ATOM 1428 O O . LYS A 1 171 ? -27.178 -0.674 15.866 1.00 93.31 171 LYS A O 1
ATOM 1433 N N . ASN A 1 172 ? -27.193 -2.678 16.876 1.00 94.62 172 ASN A N 1
ATOM 1434 C CA . ASN A 1 172 ? -26.460 -2.251 18.071 1.00 94.62 172 ASN A CA 1
ATOM 1435 C C . ASN A 1 172 ? -25.106 -1.604 17.724 1.00 94.62 172 ASN A C 1
ATOM 1437 O O . ASN A 1 172 ? -24.738 -0.590 18.309 1.00 94.62 172 ASN A O 1
ATOM 1441 N N . ILE A 1 173 ? -24.360 -2.146 16.749 1.00 95.31 173 ILE A N 1
ATOM 1442 C CA . ILE A 1 173 ? -23.111 -1.519 16.276 1.00 95.31 173 ILE A CA 1
ATOM 1443 C C . ILE A 1 173 ? -23.374 -0.122 15.702 1.00 95.31 173 ILE A C 1
ATOM 1445 O O . ILE A 1 173 ? -22.623 0.809 15.995 1.00 95.31 173 ILE A O 1
ATOM 1449 N N . LEU A 1 174 ? -24.402 0.023 14.864 1.00 94.56 174 LEU A N 1
ATOM 1450 C CA . LEU A 1 174 ? -24.740 1.305 14.243 1.00 94.56 174 LEU A CA 1
ATOM 1451 C C . LEU A 1 174 ? -25.220 2.326 15.284 1.00 94.56 174 LEU A C 1
ATOM 1453 O O . LEU A 1 174 ? -24.797 3.476 15.216 1.00 94.56 174 LEU A O 1
ATOM 1457 N N . ASP A 1 175 ? -26.008 1.895 16.269 1.00 93.94 175 ASP A N 1
ATOM 1458 C CA . ASP A 1 175 ? -26.494 2.738 17.366 1.00 93.94 175 ASP A CA 1
ATOM 1459 C C . ASP A 1 175 ? -25.323 3.247 18.236 1.00 93.94 175 ASP A C 1
ATOM 1461 O O . ASP A 1 175 ? -25.273 4.430 18.571 1.00 93.94 175 ASP A O 1
ATOM 1465 N N . ILE A 1 176 ? -24.306 2.411 18.504 1.00 95.25 176 ILE A N 1
ATOM 1466 C CA . ILE A 1 176 ? -23.070 2.842 19.191 1.00 95.25 176 ILE A CA 1
ATOM 1467 C C . ILE A 1 176 ? -22.309 3.894 18.371 1.00 95.25 176 ILE A C 1
ATOM 1469 O O . ILE A 1 176 ? -21.790 4.855 18.935 1.00 95.25 176 ILE A O 1
ATOM 1473 N N . ILE A 1 177 ? -22.204 3.711 17.051 1.00 94.31 177 ILE A N 1
ATOM 1474 C CA . ILE A 1 177 ? -21.481 4.638 16.162 1.00 94.31 177 ILE A CA 1
ATOM 1475 C C . ILE A 1 177 ? -22.211 5.982 16.035 1.00 94.31 177 ILE A C 1
ATOM 1477 O O . ILE A 1 177 ? -21.556 7.006 15.850 1.00 94.31 177 ILE A O 1
ATOM 1481 N N . ALA A 1 178 ? -23.541 5.975 16.124 1.00 91.69 178 ALA A N 1
ATOM 1482 C CA . ALA A 1 178 ? -24.381 7.166 16.053 1.00 91.69 178 ALA A CA 1
ATOM 1483 C C . ALA A 1 178 ? -24.541 7.894 17.403 1.00 91.69 178 ALA A C 1
ATOM 1485 O O . ALA A 1 178 ? -25.143 8.963 17.437 1.00 91.69 178 ALA A O 1
ATOM 1486 N N . SER A 1 179 ? -24.048 7.333 18.513 1.00 91.69 179 SER A N 1
ATOM 1487 C CA . SER A 1 179 ? -24.191 7.944 19.839 1.00 91.69 179 SER A CA 1
ATOM 1488 C C . SER A 1 179 ? -23.263 9.149 20.021 1.00 91.69 179 SER A C 1
ATOM 1490 O O . SER A 1 179 ? -22.042 9.026 19.926 1.00 91.69 179 SER A O 1
ATOM 1492 N N . ASP A 1 180 ? -23.842 10.294 20.389 1.00 88.56 180 ASP A N 1
ATOM 1493 C CA . ASP A 1 180 ? -23.110 11.532 20.706 1.00 88.56 180 ASP A CA 1
ATOM 1494 C C . ASP A 1 180 ? -22.314 11.453 22.021 1.00 88.56 180 ASP A C 1
ATOM 1496 O O . ASP A 1 180 ? -21.420 12.262 22.274 1.00 88.56 180 ASP A O 1
ATOM 1500 N N . LEU A 1 181 ? -22.658 10.499 22.892 1.00 90.25 181 LEU A N 1
ATOM 1501 C CA . LEU A 1 181 ? -22.017 10.315 24.196 1.00 90.25 181 LEU A CA 1
ATOM 1502 C C . LEU A 1 181 ? -20.780 9.417 24.115 1.00 90.25 181 LEU A C 1
ATOM 1504 O O . LEU A 1 181 ? -19.892 9.513 24.965 1.00 90.25 181 LEU A O 1
ATOM 1508 N N . VAL A 1 182 ? -20.717 8.530 23.121 1.00 91.75 182 VAL A N 1
ATOM 1509 C CA . VAL A 1 182 ? -19.568 7.644 22.933 1.00 91.75 182 VAL A CA 1
ATOM 1510 C C . VAL A 1 182 ? -18.432 8.441 22.307 1.00 91.75 182 VAL A C 1
ATOM 1512 O O . VAL A 1 182 ? -18.588 9.106 21.287 1.00 91.75 182 VAL A O 1
ATOM 1515 N N . ASP A 1 183 ? -17.249 8.365 22.912 1.00 89.25 183 ASP A N 1
ATOM 1516 C CA . ASP A 1 183 ? -16.128 9.155 22.431 1.00 89.25 183 ASP A CA 1
ATOM 1517 C C . ASP A 1 183 ? -15.692 8.729 21.008 1.00 89.25 183 ASP A C 1
ATOM 1519 O O . ASP A 1 183 ? -15.685 7.533 20.671 1.00 89.25 183 ASP A O 1
ATOM 1523 N N . PRO A 1 184 ? -15.228 9.673 20.172 1.00 89.50 184 PRO A N 1
ATOM 1524 C CA . PRO A 1 184 ? -14.866 9.362 18.795 1.00 89.50 184 PRO A CA 1
ATOM 1525 C C . PRO A 1 184 ? -13.718 8.363 18.635 1.00 89.50 184 PRO A C 1
ATOM 1527 O O . PRO A 1 184 ? -13.606 7.708 17.594 1.00 89.50 184 PRO A O 1
ATOM 1530 N N . TYR A 1 185 ? -12.839 8.230 19.631 1.00 91.12 185 TYR A N 1
ATOM 1531 C CA . TYR A 1 185 ? -11.720 7.290 19.578 1.00 91.12 185 TYR A CA 1
ATOM 1532 C C . TYR A 1 185 ? -12.233 5.847 19.655 1.00 91.12 185 TYR A C 1
ATOM 1534 O O . TYR A 1 185 ? -11.780 4.991 18.889 1.00 91.12 185 TYR A O 1
ATOM 1542 N N . THR A 1 186 ? -13.227 5.598 20.514 1.00 94.75 186 THR A N 1
ATOM 1543 C CA . THR A 1 186 ? -13.961 4.326 20.591 1.00 94.75 186 THR A CA 1
ATOM 1544 C C . THR A 1 186 ? -14.697 4.031 19.289 1.00 94.75 186 THR A C 1
ATOM 1546 O O . THR A 1 186 ? -14.554 2.930 18.755 1.00 94.75 186 THR A O 1
ATOM 1549 N N . ILE A 1 187 ? -15.416 5.009 18.730 1.00 95.19 187 ILE A N 1
ATOM 1550 C CA . ILE A 1 187 ? -16.156 4.839 17.469 1.00 95.19 187 ILE A CA 1
ATOM 1551 C C . ILE A 1 187 ? -15.203 4.437 16.330 1.00 95.19 187 ILE A C 1
ATOM 1553 O O . ILE A 1 187 ? -15.401 3.421 15.663 1.00 95.19 187 ILE A O 1
ATOM 1557 N N . ASN A 1 188 ? -14.105 5.174 16.141 1.00 94.06 188 ASN A N 1
ATOM 1558 C CA . ASN A 1 188 ? -13.115 4.881 15.098 1.00 94.06 188 ASN A CA 1
ATOM 1559 C C . ASN A 1 188 ? -12.416 3.519 15.288 1.00 94.06 188 ASN A C 1
ATOM 1561 O O . ASN A 1 188 ? -12.075 2.846 14.303 1.00 94.06 188 ASN A O 1
ATOM 1565 N N . MET A 1 189 ? -12.213 3.098 16.540 1.00 96.12 189 MET A N 1
ATOM 1566 C CA . MET A 1 189 ? -11.705 1.767 16.876 1.00 96.12 189 MET A CA 1
ATOM 1567 C C . MET A 1 189 ? -12.710 0.674 16.476 1.00 96.12 189 MET A C 1
ATOM 1569 O O . MET A 1 189 ? -12.304 -0.315 15.866 1.00 96.12 189 MET A O 1
ATOM 1573 N N . ILE A 1 190 ? -14.003 0.856 16.766 1.00 97.25 190 ILE A N 1
ATOM 1574 C CA . ILE A 1 190 ? -15.073 -0.088 16.399 1.00 97.25 190 ILE A CA 1
ATOM 1575 C C . ILE A 1 190 ? -15.147 -0.250 14.879 1.00 97.25 190 ILE A C 1
ATOM 1577 O O . ILE A 1 190 ? -15.108 -1.377 14.390 1.00 97.25 190 ILE A O 1
ATOM 1581 N N . VAL A 1 191 ? -15.145 0.847 14.115 1.00 96.94 191 VAL A N 1
ATOM 1582 C CA . VAL A 1 191 ? -15.155 0.796 12.637 1.00 96.94 191 VAL A CA 1
ATOM 1583 C C . VAL A 1 191 ? -13.953 0.014 12.096 1.00 96.94 191 VAL A C 1
ATOM 1585 O O . VAL A 1 191 ? -14.081 -0.782 11.163 1.00 96.94 191 VAL A O 1
ATOM 1588 N N . SER A 1 192 ? -12.782 0.183 12.716 1.00 96.81 192 SER A N 1
ATOM 1589 C CA . SER A 1 192 ? -11.576 -0.572 12.356 1.00 96.81 192 SER A CA 1
ATOM 1590 C C . SER A 1 192 ? -11.697 -2.059 12.714 1.00 96.81 192 SER A C 1
ATOM 1592 O O . SER A 1 192 ? -11.255 -2.908 11.942 1.00 96.81 192 SER A O 1
ATOM 1594 N N . ALA A 1 193 ? -12.333 -2.393 13.843 1.00 96.94 193 ALA A N 1
ATOM 1595 C CA . ALA A 1 193 ? -12.618 -3.774 14.241 1.00 96.94 193 ALA A CA 1
ATOM 1596 C C . ALA A 1 193 ? -13.558 -4.467 13.244 1.00 96.94 193 ALA A C 1
ATOM 1598 O O . ALA A 1 193 ? -13.264 -5.576 12.802 1.00 96.94 193 ALA A O 1
ATOM 1599 N N . VAL A 1 194 ? -14.638 -3.791 12.830 1.00 96.56 194 VAL A N 1
ATOM 1600 C CA . VAL A 1 194 ? -15.557 -4.278 11.786 1.00 96.56 194 VAL A CA 1
ATOM 1601 C C . VAL A 1 194 ? -14.810 -4.487 10.470 1.00 96.56 194 VAL A C 1
ATOM 1603 O O . VAL A 1 194 ? -14.954 -5.531 9.840 1.00 96.56 194 VAL A O 1
ATOM 1606 N N . SER A 1 195 ? -13.951 -3.539 10.087 1.00 94.88 195 SER A N 1
ATOM 1607 C CA . SER A 1 195 ? -13.147 -3.613 8.860 1.00 94.88 195 SER A CA 1
ATOM 1608 C C . SER A 1 195 ? -12.205 -4.823 8.845 1.00 94.88 195 SER A C 1
ATOM 1610 O O . SER A 1 195 ? -12.159 -5.569 7.866 1.00 94.88 195 SER A O 1
ATOM 1612 N N . LEU A 1 196 ? -11.474 -5.059 9.939 1.00 94.56 196 LEU A N 1
ATOM 1613 C CA . LEU A 1 196 ? -10.590 -6.221 10.080 1.00 94.56 196 LEU A CA 1
ATOM 1614 C C . LEU A 1 196 ? -11.380 -7.532 10.114 1.00 94.56 196 LEU A C 1
ATOM 1616 O O . LEU A 1 196 ? -10.981 -8.493 9.460 1.00 94.56 196 LEU A O 1
ATOM 1620 N N . SER A 1 197 ? -12.502 -7.555 10.842 1.00 93.25 197 SER A N 1
ATOM 1621 C CA . SER A 1 197 ? -13.405 -8.709 10.921 1.00 93.25 197 SER A CA 1
ATOM 1622 C C . SER A 1 197 ? -13.917 -9.073 9.528 1.00 93.25 197 SER A C 1
ATOM 1624 O O . SER A 1 197 ? -13.807 -10.220 9.113 1.00 93.25 197 SER A O 1
ATOM 1626 N N . CYS A 1 198 ? -14.354 -8.081 8.747 1.00 90.00 198 CYS A N 1
ATOM 1627 C CA . CYS A 1 198 ? -14.813 -8.261 7.371 1.00 90.00 198 CYS A CA 1
ATOM 1628 C C . CYS A 1 198 ? -13.696 -8.729 6.423 1.00 90.00 198 CYS A C 1
ATOM 1630 O O . CYS A 1 198 ? -13.947 -9.533 5.531 1.00 90.00 198 CYS A O 1
ATOM 1632 N N . SER A 1 199 ? -12.459 -8.255 6.607 1.00 88.62 199 SER A N 1
ATOM 1633 C CA . SER A 1 199 ? -11.311 -8.700 5.801 1.00 88.62 199 SER A CA 1
ATOM 1634 C C . SER A 1 199 ? -10.974 -10.177 6.038 1.00 88.62 199 SER A C 1
ATOM 1636 O O . SER A 1 199 ? -10.602 -10.880 5.100 1.00 88.62 199 SER A O 1
ATOM 1638 N N . VAL A 1 200 ? -11.126 -10.663 7.277 1.00 88.31 200 VAL A N 1
ATOM 1639 C CA . VAL A 1 200 ? -10.827 -12.057 7.640 1.00 88.31 200 VAL A CA 1
ATOM 1640 C C . VAL A 1 200 ? -12.019 -12.984 7.398 1.00 88.31 200 VAL A C 1
ATOM 1642 O O . VAL A 1 200 ? -11.829 -14.056 6.827 1.00 88.31 200 VAL A O 1
ATOM 1645 N N . PHE A 1 201 ? -13.225 -12.590 7.807 1.00 85.81 201 PHE A N 1
ATOM 1646 C CA . PHE A 1 201 ? -14.468 -13.367 7.751 1.00 85.81 201 PHE A CA 1
ATOM 1647 C C . PHE A 1 201 ? -15.518 -12.636 6.907 1.00 85.81 201 PHE A C 1
ATOM 1649 O O . PHE A 1 201 ? -16.520 -12.125 7.412 1.00 85.81 201 PHE A O 1
ATOM 1656 N N . MET A 1 202 ? -15.278 -12.550 5.602 1.00 80.38 202 MET A N 1
ATOM 1657 C CA . MET A 1 202 ? -16.155 -11.793 4.715 1.00 80.38 202 MET A CA 1
ATOM 1658 C C . MET A 1 202 ? -17.564 -12.399 4.650 1.00 80.38 202 MET A C 1
ATOM 1660 O O . MET A 1 202 ? -17.735 -13.546 4.235 1.00 80.38 202 MET A O 1
ATOM 1664 N N . ASP A 1 203 ? -18.587 -11.614 4.977 1.00 80.94 203 ASP A N 1
ATOM 1665 C CA . ASP A 1 203 ? -20.003 -11.951 4.808 1.00 80.94 203 ASP A CA 1
ATOM 1666 C C . ASP A 1 203 ? -20.834 -10.714 4.412 1.00 80.94 203 ASP A C 1
ATOM 1668 O O . ASP A 1 203 ? -20.321 -9.595 4.342 1.00 80.94 203 ASP A O 1
ATOM 1672 N N . ALA A 1 204 ? -22.116 -10.918 4.093 1.00 82.94 204 ALA A N 1
ATOM 1673 C CA . ALA A 1 204 ? -23.000 -9.822 3.686 1.00 82.94 204 ALA A CA 1
ATOM 1674 C C . ALA A 1 204 ? -23.257 -8.806 4.815 1.00 82.94 204 ALA A C 1
ATOM 1676 O O . ALA A 1 204 ? -23.134 -7.612 4.538 1.00 82.94 204 ALA A O 1
ATOM 1677 N N . PRO A 1 205 ? -23.596 -9.218 6.055 1.00 88.31 205 PRO A N 1
ATOM 1678 C CA . PRO A 1 205 ? -23.858 -8.276 7.141 1.00 88.31 205 PRO A CA 1
ATOM 1679 C C . PRO A 1 205 ? -22.675 -7.355 7.466 1.00 88.31 205 PRO A C 1
ATOM 1681 O O . PRO A 1 205 ? -22.863 -6.138 7.541 1.00 88.31 205 PRO A O 1
ATOM 1684 N N . ARG A 1 206 ? -21.449 -7.892 7.593 1.00 90.12 206 ARG A N 1
ATOM 1685 C CA . ARG A 1 206 ? -20.244 -7.088 7.876 1.00 90.12 206 ARG A CA 1
ATOM 1686 C C . ARG A 1 206 ? -19.979 -6.083 6.762 1.00 90.12 206 ARG A C 1
ATOM 1688 O O . ARG A 1 206 ? -19.720 -4.909 7.033 1.00 90.12 206 ARG A O 1
ATOM 1695 N N . LEU A 1 207 ? -20.096 -6.527 5.509 1.00 88.38 207 LEU A N 1
ATOM 1696 C CA . LEU A 1 207 ? -19.900 -5.665 4.347 1.00 88.38 207 LEU A CA 1
ATOM 1697 C C . LEU A 1 207 ? -20.949 -4.546 4.292 1.00 88.38 207 LEU A C 1
ATOM 1699 O O . LEU A 1 207 ? -20.609 -3.389 4.045 1.00 88.38 207 LEU A O 1
ATOM 1703 N N . ALA A 1 208 ? -22.211 -4.872 4.580 1.00 87.94 208 ALA A N 1
ATOM 1704 C CA . ALA A 1 208 ? -23.310 -3.914 4.586 1.00 87.94 208 ALA A 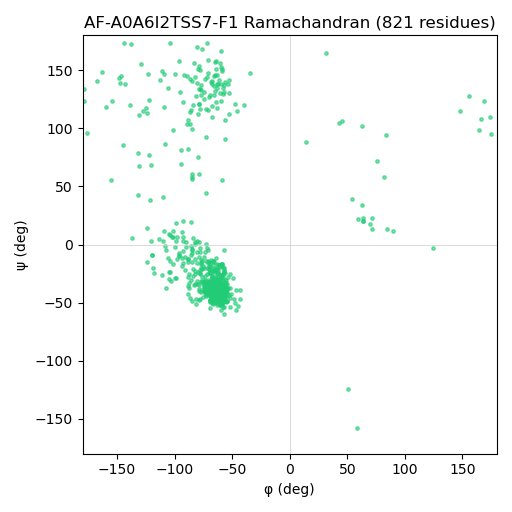CA 1
ATOM 1705 C C . ALA A 1 208 ? -23.116 -2.802 5.628 1.00 87.94 208 ALA A C 1
ATOM 1707 O O . ALA A 1 208 ? -23.442 -1.651 5.340 1.00 87.94 208 ALA A O 1
ATOM 1708 N N . VAL A 1 209 ? -22.553 -3.109 6.805 1.00 92.38 209 VAL A N 1
ATOM 1709 C CA . VAL A 1 209 ? -22.208 -2.084 7.807 1.00 92.38 209 VAL A CA 1
ATOM 1710 C C . VAL A 1 209 ? -21.199 -1.090 7.239 1.00 92.38 209 VAL A C 1
ATOM 1712 O O . VAL A 1 209 ? -21.457 0.111 7.271 1.00 92.38 209 VAL A O 1
ATOM 1715 N N . LEU A 1 210 ? -20.093 -1.565 6.656 1.00 93.19 210 LEU A N 1
ATOM 1716 C CA . LEU A 1 210 ? -19.082 -0.682 6.060 1.00 93.19 210 LEU A CA 1
ATOM 1717 C C . LEU A 1 210 ? -19.685 0.198 4.959 1.00 93.19 210 LEU A C 1
ATOM 1719 O O . LEU A 1 210 ? -19.444 1.400 4.925 1.00 93.19 210 LEU A O 1
ATOM 1723 N N . MET A 1 211 ? -20.526 -0.378 4.101 1.00 89.69 211 MET A N 1
ATOM 1724 C CA . MET A 1 211 ? -21.193 0.361 3.029 1.00 89.69 211 MET A CA 1
ATOM 1725 C C . MET A 1 211 ? -22.136 1.452 3.541 1.00 89.69 211 MET A C 1
ATOM 1727 O O . MET A 1 211 ? -22.129 2.559 3.004 1.00 89.69 211 MET A O 1
ATOM 1731 N N . ARG A 1 212 ? -22.932 1.159 4.578 1.00 90.25 212 ARG A N 1
ATOM 1732 C CA . ARG A 1 212 ? -23.822 2.150 5.205 1.00 90.25 212 ARG A CA 1
ATOM 1733 C C . ARG A 1 212 ? -23.023 3.316 5.776 1.00 90.25 212 ARG A C 1
ATOM 1735 O O . ARG A 1 212 ? -23.383 4.460 5.538 1.00 90.25 212 ARG A O 1
ATOM 1742 N N . LEU A 1 213 ? -21.913 3.032 6.456 1.00 92.75 213 LEU A N 1
ATOM 1743 C CA . LEU A 1 213 ? -21.052 4.061 7.043 1.00 92.75 213 LEU A CA 1
ATOM 1744 C C . LEU A 1 213 ? -20.369 4.945 5.991 1.00 92.75 213 LEU A C 1
ATOM 1746 O O . LEU A 1 213 ? -20.172 6.128 6.237 1.00 92.75 213 LEU A O 1
ATOM 1750 N N . ILE A 1 214 ? -20.034 4.405 4.815 1.00 91.38 214 ILE A N 1
ATOM 1751 C CA . ILE A 1 214 ? -19.443 5.186 3.712 1.00 91.38 214 ILE A CA 1
ATOM 1752 C C . ILE A 1 214 ? -20.416 6.254 3.190 1.00 91.38 214 ILE A C 1
ATOM 1754 O O . ILE A 1 214 ? -19.976 7.343 2.831 1.00 91.38 214 ILE A O 1
ATOM 1758 N N . LYS A 1 215 ? -21.719 5.942 3.140 1.00 86.06 215 LYS A N 1
ATOM 1759 C CA . LYS A 1 215 ? -22.781 6.821 2.611 1.00 86.06 215 LYS A CA 1
ATOM 1760 C C . LYS A 1 215 ? -23.555 7.587 3.686 1.00 86.06 215 LYS A C 1
ATOM 1762 O O . LYS A 1 215 ? -24.526 8.258 3.362 1.00 86.06 215 LYS A O 1
ATOM 1767 N N . SER A 1 216 ? -23.174 7.446 4.949 1.00 84.88 216 SER A N 1
ATOM 1768 C CA . SER A 1 216 ? -23.860 8.095 6.062 1.00 84.88 216 SER A CA 1
ATOM 1769 C C . SER A 1 216 ? -23.433 9.556 6.163 1.00 84.88 216 SER A C 1
ATOM 1771 O O . SER A 1 216 ? -22.286 9.828 6.519 1.00 84.88 216 SER A O 1
ATOM 1773 N N . ASP A 1 217 ? -24.352 10.481 5.884 1.00 76.81 217 ASP A N 1
ATOM 1774 C CA . ASP A 1 217 ? -24.121 11.923 6.046 1.00 76.81 217 ASP A CA 1
ATOM 1775 C C . ASP A 1 217 ? -23.973 12.316 7.528 1.00 76.81 217 ASP A C 1
ATOM 1777 O O . ASP A 1 217 ? -23.226 13.236 7.854 1.00 76.81 217 ASP A O 1
ATOM 1781 N N . ASP A 1 218 ? -24.609 11.562 8.431 1.00 74.69 218 ASP A N 1
ATOM 1782 C CA . ASP A 1 218 ? -24.587 11.798 9.882 1.00 74.69 218 ASP A CA 1
ATOM 1783 C C . ASP A 1 218 ? -23.275 11.333 10.543 1.00 74.69 218 ASP A C 1
ATOM 1785 O O . ASP A 1 218 ? -22.964 11.676 11.683 1.00 74.69 218 ASP A O 1
ATOM 1789 N N . SER A 1 219 ? -22.479 10.513 9.852 1.00 81.19 219 SER A N 1
ATOM 1790 C CA . SER A 1 219 ? -21.228 9.982 10.395 1.00 81.19 219 SER A CA 1
ATOM 1791 C C . SER A 1 219 ? -20.064 10.928 10.153 1.00 81.19 219 SER A C 1
ATOM 1793 O O . SER A 1 219 ? -19.921 11.481 9.071 1.00 81.19 219 SER A O 1
ATOM 1795 N N . THR A 1 220 ? -19.151 11.041 11.119 1.00 86.25 220 THR A N 1
ATOM 1796 C CA . THR A 1 220 ? -17.960 11.897 10.987 1.00 86.25 220 THR A CA 1
ATOM 1797 C C . THR A 1 220 ? -17.068 11.504 9.804 1.00 86.25 220 THR A C 1
ATOM 1799 O O . THR A 1 220 ? -16.969 10.326 9.446 1.00 86.25 220 THR A O 1
ATOM 1802 N N . CYS A 1 221 ? -16.320 12.472 9.257 1.00 88.62 221 CYS A N 1
ATOM 1803 C CA . CYS A 1 221 ? -15.325 12.248 8.199 1.00 88.62 221 CYS A CA 1
ATOM 1804 C C . CYS A 1 221 ? -14.455 11.005 8.444 1.00 88.62 221 CYS A C 1
ATOM 1806 O O . CYS A 1 221 ? -14.273 10.166 7.563 1.00 88.62 221 CYS A O 1
ATOM 1808 N N . SER A 1 222 ? -13.947 10.859 9.673 1.00 89.75 222 SER A N 1
ATOM 1809 C CA . SER A 1 222 ? -13.063 9.753 10.044 1.00 89.75 222 SER A CA 1
ATOM 1810 C C . SER A 1 222 ? -13.745 8.394 9.958 1.00 89.75 222 SER A C 1
ATOM 1812 O O . SER A 1 222 ? -13.149 7.450 9.437 1.00 89.75 222 SER A O 1
ATOM 1814 N N . VAL A 1 223 ? -15.007 8.298 10.376 1.00 94.00 223 VAL A N 1
ATOM 1815 C CA . VAL A 1 223 ? -15.799 7.068 10.248 1.00 94.00 223 VAL A CA 1
ATOM 1816 C C . VAL A 1 223 ? -15.982 6.699 8.778 1.00 94.00 223 VAL A C 1
ATOM 1818 O O . VAL A 1 223 ? -15.663 5.568 8.400 1.00 94.00 223 VAL A O 1
ATOM 1821 N N . ARG A 1 224 ? -16.400 7.658 7.936 1.00 93.50 224 ARG A N 1
ATOM 1822 C CA . ARG A 1 224 ? -16.627 7.430 6.497 1.00 93.50 224 ARG A CA 1
ATOM 1823 C C . ARG A 1 224 ? -15.351 6.949 5.796 1.00 93.50 224 ARG A C 1
ATOM 1825 O O . ARG A 1 224 ? -15.370 5.953 5.072 1.00 93.50 224 ARG A O 1
ATOM 1832 N N . GLN A 1 225 ? -14.217 7.609 6.051 1.00 94.06 225 GLN A N 1
ATOM 1833 C CA . GLN A 1 225 ? -12.941 7.261 5.414 1.00 94.06 225 GLN A CA 1
ATOM 1834 C C . GLN A 1 225 ? -12.363 5.930 5.917 1.00 94.06 225 GLN A C 1
ATOM 1836 O O . GLN A 1 225 ? -11.839 5.159 5.113 1.00 94.06 225 GLN A O 1
ATOM 1841 N N . ARG A 1 226 ? -12.485 5.610 7.214 1.00 95.06 226 ARG A N 1
ATOM 1842 C CA . ARG A 1 226 ? -12.053 4.305 7.750 1.00 95.06 226 ARG A CA 1
ATOM 1843 C C . ARG A 1 226 ? -12.895 3.161 7.195 1.00 95.06 226 ARG A C 1
ATOM 1845 O O . ARG A 1 226 ? -12.330 2.141 6.803 1.00 95.06 226 ARG A O 1
ATOM 1852 N N . ALA A 1 227 ? -14.212 3.349 7.097 1.00 95.38 227 ALA A N 1
ATOM 1853 C CA . ALA A 1 227 ? -15.110 2.372 6.490 1.00 95.38 227 ALA A CA 1
ATOM 1854 C C . ALA A 1 227 ? -14.791 2.148 5.001 1.00 95.38 227 ALA A C 1
ATOM 1856 O O . ALA A 1 227 ? -14.746 1.000 4.560 1.00 95.38 227 ALA A O 1
ATOM 1857 N N . LEU A 1 228 ? -14.482 3.215 4.249 1.00 94.88 228 LEU A N 1
ATOM 1858 C CA . LEU A 1 228 ? -14.044 3.129 2.850 1.00 94.88 228 LEU A CA 1
ATOM 1859 C C . LEU A 1 228 ? -12.772 2.292 2.704 1.00 94.88 228 LEU A C 1
ATOM 1861 O O . LEU A 1 228 ? -12.723 1.374 1.885 1.00 94.88 228 LEU A O 1
ATOM 1865 N N . VAL A 1 229 ? -11.749 2.580 3.513 1.00 95.88 229 VAL A N 1
ATOM 1866 C CA . VAL A 1 229 ? -10.490 1.822 3.490 1.00 95.88 229 VAL A CA 1
ATOM 1867 C C . VAL A 1 229 ? -10.734 0.360 3.862 1.00 95.88 229 VAL A C 1
ATOM 1869 O O . VAL A 1 229 ? -10.232 -0.530 3.179 1.00 95.88 229 VAL A O 1
ATOM 1872 N N . GLY A 1 230 ? -11.550 0.101 4.888 1.00 94.50 230 GLY A N 1
ATOM 1873 C CA . GLY A 1 230 ? -11.941 -1.247 5.296 1.00 94.50 230 GLY A CA 1
ATOM 1874 C C . GLY A 1 230 ? -12.649 -2.034 4.194 1.00 94.50 230 GLY A C 1
ATOM 1875 O O . GLY A 1 230 ? -12.296 -3.185 3.936 1.00 94.50 230 GLY A O 1
ATOM 1876 N N . PHE A 1 231 ? -13.597 -1.398 3.502 1.00 92.06 231 PHE A N 1
ATOM 1877 C CA . PHE A 1 231 ? -14.313 -1.985 2.371 1.00 92.06 231 PHE A CA 1
ATOM 1878 C C . PHE A 1 231 ? -13.353 -2.370 1.240 1.00 92.06 231 PHE A C 1
ATOM 1880 O O . PHE A 1 231 ? -13.353 -3.515 0.786 1.00 92.06 231 PHE A O 1
ATOM 1887 N N . VAL A 1 232 ? -12.488 -1.441 0.816 1.00 90.88 232 VAL A N 1
ATOM 1888 C CA . VAL A 1 232 ? -11.527 -1.696 -0.267 1.00 90.88 232 VAL A CA 1
ATOM 1889 C C . VAL A 1 232 ? -10.515 -2.769 0.138 1.00 90.88 232 VAL A C 1
ATOM 1891 O O . VAL A 1 232 ? -10.194 -3.643 -0.663 1.00 90.88 232 VAL A O 1
ATOM 1894 N N . PHE A 1 233 ? -10.043 -2.767 1.385 1.00 91.44 233 PHE A N 1
ATOM 1895 C CA . PHE A 1 233 ? -9.105 -3.780 1.874 1.00 91.44 233 PHE A CA 1
ATOM 1896 C C . PHE A 1 233 ? -9.735 -5.174 1.888 1.00 91.44 233 PHE A C 1
ATOM 1898 O O . PHE A 1 233 ? -9.072 -6.128 1.487 1.00 91.44 233 PHE A O 1
ATOM 1905 N N . CYS A 1 234 ? -11.011 -5.286 2.266 1.00 88.44 234 CYS A N 1
ATOM 1906 C CA . CYS A 1 234 ? -11.765 -6.534 2.163 1.00 88.44 234 CYS A CA 1
ATOM 1907 C C . CYS A 1 234 ? -11.888 -7.007 0.702 1.00 88.44 234 CYS A C 1
ATOM 1909 O O . CYS A 1 234 ? -11.671 -8.188 0.423 1.00 88.44 234 CYS A O 1
ATOM 1911 N N . ALA A 1 235 ? -12.147 -6.088 -0.238 1.00 85.12 235 ALA A N 1
ATOM 1912 C CA . ALA A 1 235 ? -12.202 -6.395 -1.670 1.00 85.12 235 ALA A CA 1
ATOM 1913 C C . ALA A 1 235 ? -10.861 -6.898 -2.227 1.00 85.12 235 ALA A C 1
ATOM 1915 O O . ALA A 1 235 ? -10.835 -7.797 -3.067 1.00 85.12 235 ALA A O 1
ATOM 1916 N N . ILE A 1 236 ? -9.747 -6.358 -1.729 1.00 85.69 236 ILE A N 1
ATOM 1917 C CA . ILE A 1 236 ? -8.394 -6.785 -2.101 1.00 85.69 236 ILE A CA 1
ATOM 1918 C C . ILE A 1 236 ? -8.103 -8.203 -1.606 1.00 85.69 236 ILE A C 1
ATOM 1920 O O . ILE A 1 236 ? -7.622 -9.037 -2.374 1.00 85.69 236 ILE A O 1
ATOM 1924 N N . THR A 1 237 ? -8.359 -8.474 -0.324 1.00 83.62 237 THR A N 1
ATOM 1925 C CA . THR A 1 237 ? -7.985 -9.745 0.315 1.00 83.62 237 THR A CA 1
ATOM 1926 C C . THR A 1 237 ? -8.913 -10.900 -0.061 1.00 83.62 237 THR A C 1
ATOM 1928 O O . THR A 1 237 ? -8.484 -12.048 -0.005 1.00 83.62 237 THR A O 1
ATOM 1931 N N . ASN A 1 238 ? -10.139 -10.614 -0.518 1.00 79.06 238 ASN A N 1
ATOM 1932 C CA . ASN A 1 238 ? -11.161 -11.614 -0.857 1.00 79.06 238 ASN A CA 1
ATOM 1933 C C . ASN A 1 238 ? -11.628 -11.517 -2.329 1.00 79.06 238 ASN A C 1
ATOM 1935 O O . ASN A 1 238 ? -12.810 -11.690 -2.645 1.00 79.06 238 ASN A O 1
ATOM 1939 N N . SER A 1 239 ? -10.698 -11.241 -3.250 1.00 65.06 239 SER A N 1
ATOM 1940 C CA . SER A 1 239 ? -10.976 -10.951 -4.669 1.00 65.06 239 SER A CA 1
ATOM 1941 C C . SER A 1 239 ? -11.569 -12.116 -5.480 1.00 65.06 239 SER A C 1
ATOM 1943 O O . SER A 1 239 ? -12.225 -11.873 -6.490 1.00 65.06 239 SER A O 1
ATOM 1945 N N . GLY A 1 240 ? -11.389 -13.369 -5.043 1.00 59.53 240 GLY A N 1
ATOM 1946 C CA . GLY A 1 240 ? -11.904 -14.562 -5.733 1.00 59.53 240 GLY A CA 1
ATOM 1947 C C . GLY A 1 240 ? -13.176 -15.172 -5.138 1.00 59.53 240 GLY A C 1
ATOM 1948 O O . GLY A 1 240 ? -13.840 -15.962 -5.801 1.00 59.53 240 GLY A O 1
ATOM 1949 N N . GLU A 1 241 ? -13.533 -14.840 -3.896 1.00 53.72 241 GLU A N 1
ATOM 1950 C CA . GLU A 1 241 ? -14.472 -15.675 -3.139 1.00 53.72 241 GLU A CA 1
ATOM 1951 C C . GLU A 1 241 ? -15.949 -15.366 -3.433 1.00 53.72 241 GLU A C 1
ATOM 1953 O O . GLU A 1 241 ? -16.784 -16.252 -3.262 1.00 53.72 241 GLU A O 1
ATOM 1958 N N . LYS A 1 242 ? -16.320 -14.134 -3.838 1.00 57.47 242 LYS A N 1
ATOM 1959 C CA . LYS A 1 242 ? -17.729 -13.681 -3.759 1.00 57.47 242 LYS A CA 1
ATOM 1960 C C . LYS A 1 242 ? -18.134 -12.562 -4.734 1.00 57.47 242 LYS A C 1
ATOM 1962 O O . LYS A 1 242 ? -18.703 -11.555 -4.315 1.00 57.47 24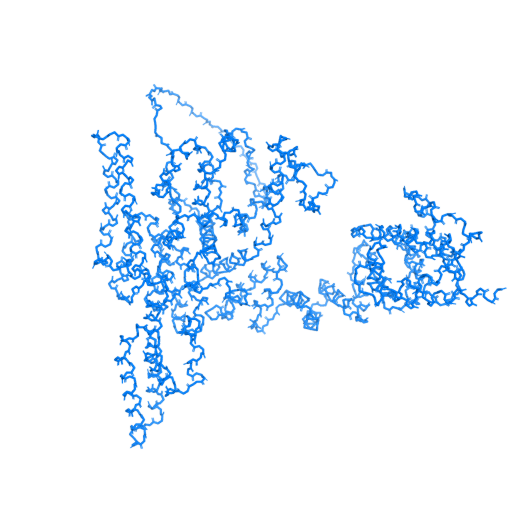2 LYS A O 1
ATOM 1967 N N . GLN A 1 243 ? -17.942 -12.756 -6.043 1.00 60.16 243 GLN A N 1
ATOM 1968 C CA . GLN A 1 243 ? -18.389 -11.800 -7.080 1.00 60.16 243 GLN A CA 1
ATOM 1969 C C . GLN A 1 243 ? -19.843 -11.313 -6.872 1.00 60.16 243 GLN A C 1
ATOM 1971 O O . GLN A 1 243 ? -20.107 -10.123 -6.966 1.00 60.16 243 GLN A O 1
ATOM 1976 N N . LYS A 1 244 ? -20.763 -12.195 -6.446 1.00 64.56 244 LYS A N 1
ATOM 1977 C CA . LYS A 1 244 ? -22.171 -11.851 -6.147 1.00 64.56 244 LYS A CA 1
ATOM 1978 C C . LYS A 1 244 ? -22.353 -10.793 -5.046 1.00 64.56 244 LYS A C 1
ATOM 1980 O O . LYS A 1 244 ? -23.261 -9.965 -5.130 1.00 64.56 244 LYS A O 1
ATOM 1985 N N . TYR A 1 245 ? -21.523 -10.836 -4.001 1.00 66.75 245 TYR A N 1
ATOM 1986 C CA . TYR A 1 245 ? -21.573 -9.861 -2.907 1.00 66.75 245 TYR A CA 1
ATOM 1987 C C . TYR A 1 245 ? -21.034 -8.517 -3.393 1.00 66.75 245 TYR A C 1
ATOM 1989 O O . TYR A 1 245 ? -21.628 -7.478 -3.114 1.00 66.75 245 TYR A O 1
ATOM 1997 N N . TRP A 1 246 ? -19.973 -8.553 -4.202 1.00 72.00 246 TRP A N 1
ATOM 1998 C CA . TRP A 1 246 ? -19.405 -7.368 -4.834 1.00 72.00 246 TRP A CA 1
ATOM 1999 C C . TRP A 1 246 ? -20.357 -6.717 -5.832 1.00 72.00 246 TRP A C 1
ATOM 2001 O O . TRP A 1 246 ? -20.485 -5.499 -5.822 1.00 72.00 246 TRP A O 1
ATOM 2011 N N . ASP A 1 247 ? -21.085 -7.495 -6.632 1.00 68.50 247 ASP A N 1
ATOM 2012 C CA . ASP A 1 247 ? -22.056 -6.968 -7.596 1.00 68.50 247 ASP A CA 1
ATOM 2013 C C . ASP A 1 247 ? -23.216 -6.248 -6.889 1.00 68.50 247 ASP A C 1
ATOM 2015 O O . ASP A 1 247 ? -23.639 -5.172 -7.315 1.00 68.50 247 ASP A O 1
ATOM 2019 N N . SER A 1 248 ? -23.680 -6.811 -5.767 1.00 69.06 248 SER A N 1
ATOM 2020 C CA . SER A 1 248 ? -24.703 -6.194 -4.912 1.00 69.06 248 SER A CA 1
ATOM 2021 C C . SER A 1 248 ? -24.165 -4.936 -4.218 1.00 69.06 248 SER A C 1
ATOM 2023 O O . SER A 1 248 ? -24.882 -3.944 -4.100 1.00 69.06 248 SER A O 1
ATOM 2025 N N . ALA A 1 249 ? -22.891 -4.948 -3.808 1.00 69.69 249 ALA A N 1
ATOM 2026 C CA . ALA A 1 249 ? -22.224 -3.782 -3.242 1.00 69.69 249 ALA A CA 1
ATOM 2027 C C . ALA A 1 249 ? -22.055 -2.651 -4.269 1.00 69.69 249 ALA A C 1
ATOM 2029 O O . ALA A 1 249 ? -22.309 -1.487 -3.957 1.00 69.69 249 ALA A O 1
ATOM 2030 N N . ALA A 1 250 ? -21.698 -2.995 -5.511 1.00 69.56 250 ALA A N 1
ATOM 2031 C CA . ALA A 1 250 ? -21.461 -2.046 -6.596 1.00 69.56 250 ALA A CA 1
ATOM 2032 C C . ALA A 1 250 ? -22.659 -1.122 -6.830 1.00 69.56 250 ALA A C 1
ATOM 2034 O O . ALA A 1 250 ? -22.491 0.085 -6.978 1.00 69.56 250 ALA A O 1
ATOM 2035 N N . GLY A 1 251 ? -23.868 -1.691 -6.843 1.00 71.44 251 GLY A N 1
ATOM 2036 C CA . GLY A 1 251 ? -25.095 -0.951 -7.140 1.00 71.44 251 GLY A CA 1
ATOM 2037 C C . GLY A 1 251 ? -25.468 0.113 -6.103 1.00 71.44 251 GLY A C 1
ATOM 2038 O O . GLY A 1 251 ? -26.312 0.954 -6.392 1.00 71.44 251 GLY A O 1
ATOM 2039 N N . LEU A 1 252 ? -24.861 0.084 -4.912 1.00 73.62 252 LEU A N 1
ATOM 2040 C CA . LEU A 1 252 ? -25.216 0.959 -3.792 1.00 73.62 252 LEU A CA 1
ATOM 2041 C C . LEU A 1 252 ? -24.213 2.094 -3.553 1.00 73.62 252 LEU A C 1
ATOM 2043 O O . LEU A 1 252 ? -24.609 3.139 -3.042 1.00 73.62 252 LEU A O 1
ATOM 2047 N N . ILE A 1 253 ? -22.928 1.901 -3.879 1.00 78.69 253 ILE A N 1
ATOM 2048 C CA . ILE A 1 253 ? -21.870 2.849 -3.479 1.00 78.69 253 ILE A CA 1
ATOM 2049 C C . ILE A 1 253 ? -21.025 3.418 -4.621 1.00 78.69 253 ILE A C 1
ATOM 2051 O O . ILE A 1 253 ? -20.320 4.397 -4.385 1.00 78.69 253 ILE A O 1
ATOM 2055 N N . MET A 1 254 ? -21.074 2.832 -5.824 1.00 81.44 254 MET A N 1
ATOM 2056 C CA . MET A 1 254 ? -20.172 3.176 -6.934 1.00 81.44 254 MET A CA 1
ATOM 2057 C C . MET A 1 254 ? -20.623 4.453 -7.652 1.00 81.44 254 MET A C 1
ATOM 2059 O O . MET A 1 254 ? -21.171 4.403 -8.752 1.00 81.44 254 MET A O 1
ATOM 2063 N N . ASP A 1 255 ? -20.383 5.598 -7.020 1.00 87.69 255 ASP A N 1
ATOM 2064 C CA . ASP A 1 255 ? -20.452 6.911 -7.655 1.00 87.69 255 ASP A CA 1
ATOM 2065 C C . ASP A 1 255 ? -19.057 7.475 -7.951 1.00 87.69 255 ASP A C 1
ATOM 2067 O O . ASP A 1 255 ? -18.021 6.905 -7.589 1.00 87.69 255 ASP A O 1
ATOM 2071 N N . ASP A 1 256 ? -19.037 8.606 -8.657 1.00 88.38 256 ASP A N 1
ATOM 2072 C CA . ASP A 1 256 ? -17.796 9.220 -9.111 1.00 88.38 256 ASP A CA 1
ATOM 2073 C C . ASP A 1 256 ? -16.889 9.651 -7.944 1.00 88.38 256 ASP A C 1
ATOM 2075 O O . ASP A 1 256 ? -15.662 9.593 -8.074 1.00 88.38 256 ASP A O 1
ATOM 2079 N N . GLU A 1 257 ? -17.481 10.043 -6.811 1.00 88.75 257 GLU A N 1
ATOM 2080 C CA . GLU A 1 257 ? -16.770 10.424 -5.588 1.00 88.75 257 GLU A CA 1
ATOM 2081 C C . GLU A 1 257 ? -16.105 9.212 -4.927 1.00 88.75 257 GLU A C 1
ATOM 2083 O O . GLU A 1 257 ? -14.910 9.251 -4.621 1.00 88.75 257 GLU A O 1
ATOM 2088 N N . PHE A 1 258 ? -16.836 8.105 -4.775 1.00 90.12 258 PHE A N 1
ATOM 2089 C CA . PHE A 1 258 ? -16.305 6.860 -4.227 1.00 90.12 258 PHE A CA 1
ATOM 2090 C C . PHE A 1 258 ? -15.164 6.299 -5.083 1.00 90.12 258 PHE A C 1
ATOM 2092 O O . PHE A 1 258 ? -14.124 5.888 -4.560 1.00 90.12 258 PHE A O 1
ATOM 2099 N N . LEU A 1 259 ? -15.321 6.311 -6.408 1.00 90.88 259 LEU A N 1
ATOM 2100 C CA . LEU A 1 259 ? -14.293 5.831 -7.332 1.00 90.88 259 LEU A CA 1
ATOM 2101 C C . LEU A 1 259 ? -13.050 6.730 -7.319 1.00 90.88 259 LEU A C 1
ATOM 2103 O O . LEU A 1 259 ? -11.928 6.216 -7.304 1.00 90.88 259 LEU A O 1
ATOM 2107 N N . ALA A 1 260 ? -13.220 8.055 -7.252 1.00 90.38 260 ALA A N 1
ATOM 2108 C CA . ALA A 1 260 ? -12.104 8.985 -7.072 1.00 90.38 260 ALA A CA 1
ATOM 2109 C C . ALA A 1 260 ? -11.372 8.731 -5.744 1.00 90.38 260 ALA A C 1
ATOM 2111 O O . ALA A 1 260 ? -10.139 8.690 -5.712 1.00 90.38 260 ALA A O 1
ATOM 2112 N N . ALA A 1 261 ? -12.123 8.471 -4.671 1.00 92.31 261 ALA A N 1
ATOM 2113 C CA . ALA A 1 261 ? -11.564 8.124 -3.375 1.00 92.31 261 ALA A CA 1
ATOM 2114 C C . ALA A 1 261 ? -10.793 6.789 -3.394 1.00 92.31 261 ALA A C 1
ATOM 2116 O O . ALA A 1 261 ? -9.745 6.668 -2.752 1.00 92.31 261 ALA A O 1
ATOM 2117 N N . CYS A 1 262 ? -11.258 5.806 -4.170 1.00 92.31 262 CYS A N 1
ATOM 2118 C CA . CYS A 1 262 ? -10.549 4.547 -4.402 1.00 92.31 262 CYS A CA 1
ATOM 2119 C C . CYS A 1 262 ? -9.242 4.750 -5.188 1.00 92.31 262 CYS A C 1
ATOM 2121 O O . CYS A 1 262 ? -8.231 4.133 -4.854 1.00 92.31 262 CYS A O 1
ATOM 2123 N N . VAL A 1 263 ? -9.217 5.631 -6.196 1.00 91.12 263 VAL A N 1
ATOM 2124 C CA . VAL A 1 263 ? -7.969 5.969 -6.911 1.00 91.12 263 VAL A CA 1
ATOM 2125 C C . VAL A 1 263 ? -6.954 6.599 -5.967 1.00 91.12 263 VAL A C 1
ATOM 2127 O O . VAL A 1 263 ? -5.800 6.174 -5.945 1.00 91.12 263 VAL A O 1
ATOM 2130 N N . ASP A 1 264 ? -7.372 7.582 -5.172 1.00 91.94 264 ASP A N 1
ATOM 2131 C CA . ASP A 1 264 ? -6.510 8.211 -4.170 1.00 91.94 264 ASP A CA 1
ATOM 2132 C C . ASP A 1 264 ? -6.004 7.193 -3.130 1.00 91.94 264 ASP A C 1
ATOM 2134 O O . ASP A 1 264 ? -4.815 7.161 -2.823 1.00 91.94 264 ASP A O 1
ATO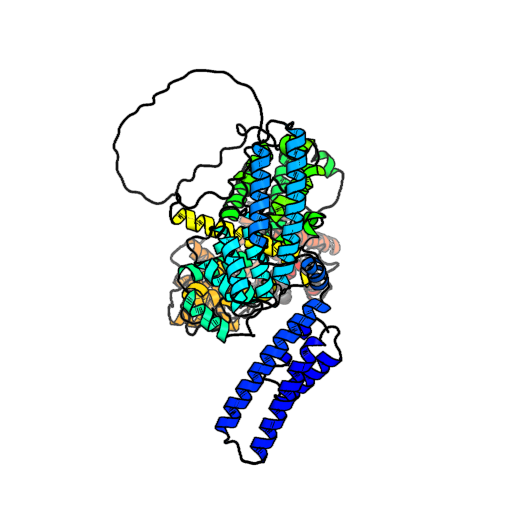M 2138 N N . LEU A 1 265 ? -6.857 6.262 -2.687 1.00 93.94 265 LEU A N 1
ATOM 2139 C CA . LEU A 1 265 ? -6.445 5.161 -1.815 1.00 93.94 265 LEU A CA 1
ATOM 2140 C C . LEU A 1 265 ? -5.368 4.277 -2.463 1.00 93.94 265 LEU A C 1
ATOM 2142 O O . LEU A 1 265 ? -4.347 3.999 -1.839 1.00 93.94 265 LEU A O 1
ATOM 2146 N N . GLN A 1 266 ? -5.555 3.851 -3.716 1.00 91.12 266 GLN A N 1
ATOM 2147 C CA . GLN A 1 266 ? -4.566 3.041 -4.437 1.00 91.12 266 GLN A CA 1
ATOM 2148 C C . GLN A 1 266 ? -3.231 3.782 -4.596 1.00 91.12 266 GLN A C 1
ATOM 2150 O O . GLN A 1 266 ? -2.172 3.164 -4.439 1.00 91.12 266 GLN A O 1
ATOM 2155 N N . ARG A 1 267 ? -3.271 5.091 -4.888 1.00 89.81 267 ARG A N 1
ATOM 2156 C CA . ARG A 1 267 ? -2.075 5.946 -4.945 1.00 89.81 267 ARG A CA 1
ATOM 2157 C C . ARG A 1 267 ? -1.366 5.951 -3.603 1.00 89.81 267 ARG A C 1
ATOM 2159 O O . ARG A 1 267 ? -0.185 5.622 -3.554 1.00 89.81 267 ARG A O 1
ATOM 2166 N N . GLN A 1 268 ? -2.094 6.213 -2.521 1.00 90.12 268 GLN A N 1
ATOM 2167 C CA . GLN A 1 268 ? -1.519 6.244 -1.183 1.00 90.12 268 GLN A CA 1
ATOM 2168 C C . GLN A 1 268 ? -0.927 4.896 -0.765 1.00 90.12 268 GLN A C 1
ATOM 2170 O O . GLN A 1 268 ? 0.174 4.838 -0.221 1.00 90.12 268 GLN A O 1
ATOM 2175 N N . MET A 1 269 ? -1.603 3.787 -1.075 1.00 91.00 269 MET A N 1
ATOM 2176 C CA . MET A 1 269 ? -1.053 2.452 -0.836 1.00 91.00 269 MET A CA 1
ATOM 2177 C C . MET A 1 269 ? 0.262 2.238 -1.591 1.00 91.00 269 MET A C 1
ATOM 2179 O O . MET A 1 269 ? 1.198 1.658 -1.038 1.00 91.00 269 MET A O 1
ATOM 2183 N N . ARG A 1 270 ? 0.356 2.721 -2.838 1.00 87.06 270 ARG A N 1
ATOM 2184 C CA . ARG A 1 270 ? 1.590 2.647 -3.628 1.00 87.06 270 ARG A CA 1
ATOM 2185 C C . ARG A 1 270 ? 2.697 3.515 -3.030 1.00 87.06 270 ARG A C 1
ATOM 2187 O O . ARG A 1 270 ? 3.827 3.043 -2.944 1.00 87.06 270 ARG A O 1
ATOM 2194 N N . LEU A 1 271 ? 2.369 4.715 -2.551 1.00 83.94 271 LEU A N 1
ATOM 2195 C CA . LEU A 1 271 ? 3.309 5.609 -1.869 1.00 83.94 271 LEU A CA 1
ATOM 2196 C C . LEU A 1 271 ? 3.907 4.972 -0.616 1.00 83.94 271 LEU A C 1
ATOM 2198 O O . LEU A 1 271 ? 5.122 5.005 -0.441 1.00 83.94 271 LEU A O 1
ATOM 2202 N N . CYS A 1 272 ? 3.093 4.314 0.213 1.00 85.56 272 CYS A N 1
ATOM 2203 C CA . CYS A 1 272 ? 3.589 3.569 1.373 1.00 85.56 272 CYS A CA 1
ATOM 2204 C C . CYS A 1 272 ? 4.555 2.431 0.981 1.00 85.56 272 CYS A C 1
ATOM 2206 O O . CYS A 1 272 ? 5.484 2.106 1.723 1.00 85.56 272 CYS A O 1
ATOM 2208 N N . LEU A 1 273 ? 4.360 1.809 -0.187 1.00 82.06 273 LEU A N 1
ATOM 2209 C CA . LEU A 1 273 ? 5.242 0.751 -0.684 1.00 82.06 273 LEU A CA 1
ATOM 2210 C C . LEU A 1 273 ? 6.583 1.297 -1.196 1.00 82.06 273 LEU A C 1
ATOM 2212 O O . LEU A 1 273 ? 7.618 0.675 -0.942 1.00 82.06 273 LEU A O 1
ATOM 2216 N N . THR A 1 274 ? 6.578 2.437 -1.894 1.00 72.25 274 THR A N 1
ATOM 2217 C CA . THR A 1 274 ? 7.791 3.055 -2.460 1.00 72.25 274 THR A CA 1
ATOM 2218 C C . THR A 1 274 ? 8.572 3.891 -1.446 1.00 72.25 274 THR A C 1
ATOM 2220 O O . THR A 1 274 ? 9.795 3.976 -1.551 1.00 72.25 274 THR A O 1
ATOM 2223 N N . SER A 1 275 ? 7.911 4.420 -0.407 1.00 61.88 275 SER A N 1
ATOM 2224 C CA . SER A 1 275 ? 8.523 5.281 0.619 1.00 61.88 275 SER A CA 1
ATOM 2225 C C . SER A 1 275 ? 9.684 4.626 1.367 1.00 61.88 275 SER A C 1
ATOM 2227 O O . SER A 1 275 ? 10.489 5.327 1.975 1.00 61.88 275 SER A O 1
ATOM 2229 N N . LYS A 1 276 ? 9.839 3.295 1.305 1.00 57.50 276 LYS A N 1
ATOM 2230 C CA . LYS A 1 276 ? 10.993 2.597 1.890 1.00 57.50 276 LYS A CA 1
ATOM 2231 C C . LYS A 1 276 ? 12.340 3.037 1.301 1.00 57.50 276 LYS A C 1
ATOM 2233 O O . LYS A 1 276 ? 13.339 3.031 2.016 1.00 57.50 276 LYS A O 1
ATOM 2238 N N . LYS A 1 277 ? 12.377 3.381 0.014 1.00 53.53 277 LYS A N 1
ATOM 2239 C CA . LYS A 1 277 ? 13.592 3.873 -0.646 1.00 53.53 277 LYS A CA 1
ATOM 2240 C C . LYS A 1 277 ? 13.772 5.366 -0.355 1.00 53.53 277 LYS A C 1
ATOM 2242 O O . LYS A 1 277 ? 14.789 5.761 0.208 1.00 53.53 277 LYS A O 1
ATOM 2247 N N . ASP A 1 278 ? 12.709 6.133 -0.590 1.00 49.41 278 ASP A N 1
ATOM 2248 C CA . ASP A 1 278 ? 12.695 7.597 -0.502 1.00 49.41 278 ASP A CA 1
ATOM 2249 C C . ASP A 1 278 ? 12.987 8.114 0.925 1.00 49.41 278 ASP A C 1
ATOM 2251 O O . ASP A 1 278 ? 13.794 9.020 1.112 1.00 49.41 278 ASP A O 1
ATOM 2255 N N . SER A 1 279 ? 12.413 7.503 1.969 1.00 50.06 279 SER A N 1
ATOM 2256 C CA . SER A 1 279 ? 12.603 7.971 3.357 1.00 50.06 279 SER A CA 1
ATOM 2257 C C . SER A 1 279 ? 13.989 7.660 3.938 1.00 50.06 279 SER A C 1
ATOM 2259 O O . SER A 1 279 ? 14.457 8.401 4.802 1.00 50.06 279 SER A O 1
ATOM 2261 N N . LYS A 1 280 ? 14.673 6.600 3.475 1.00 48.06 280 LYS A N 1
ATOM 2262 C CA . LYS A 1 280 ? 16.031 6.257 3.937 1.00 48.06 280 LYS A CA 1
ATOM 2263 C C . LYS A 1 280 ? 17.070 7.239 3.390 1.00 48.06 280 LYS A C 1
ATOM 2265 O O . LYS A 1 280 ? 17.957 7.655 4.130 1.00 48.06 280 LYS A O 1
ATOM 2270 N N . GLU A 1 281 ? 16.943 7.606 2.117 1.00 50.12 281 GLU A N 1
ATOM 2271 C CA . GLU A 1 281 ? 17.816 8.576 1.445 1.00 50.12 281 GLU A CA 1
ATOM 2272 C C . GLU A 1 281 ? 17.553 10.005 1.959 1.00 50.12 281 GLU A C 1
ATOM 2274 O O . GLU A 1 281 ? 18.492 10.744 2.255 1.00 50.12 281 GLU A O 1
ATOM 2279 N N . MET A 1 282 ? 16.283 10.363 2.186 1.00 49.53 282 MET A N 1
ATOM 2280 C CA . MET A 1 282 ? 15.887 11.709 2.612 1.00 49.53 282 MET A CA 1
ATOM 2281 C C . MET A 1 282 ? 16.190 12.012 4.085 1.00 49.53 282 MET A C 1
ATOM 2283 O O . MET A 1 282 ? 16.737 13.069 4.392 1.00 49.53 282 MET A O 1
ATOM 2287 N N . MET A 1 283 ? 15.885 11.099 5.015 1.00 46.25 283 MET A N 1
ATOM 2288 C CA . MET A 1 283 ? 16.207 11.321 6.432 1.00 46.25 283 MET A CA 1
ATOM 2289 C C . MET A 1 283 ? 17.709 11.409 6.655 1.00 46.25 283 MET A C 1
ATOM 2291 O O . MET A 1 283 ? 18.144 12.199 7.481 1.00 46.25 283 MET A O 1
ATOM 2295 N N . HIS A 1 284 ? 18.513 10.652 5.907 1.00 47.31 284 HIS A N 1
ATOM 2296 C CA . HIS A 1 284 ? 19.962 10.780 5.992 1.00 47.31 284 HIS A CA 1
ATOM 2297 C C . HIS A 1 284 ? 20.418 12.206 5.648 1.00 47.31 284 HIS A C 1
ATOM 2299 O O . HIS A 1 284 ? 21.307 12.720 6.313 1.00 47.31 284 HIS A O 1
ATOM 2305 N N . SER A 1 285 ? 19.762 12.875 4.692 1.00 44.78 285 SER A N 1
ATOM 2306 C CA . SER A 1 285 ? 19.987 14.292 4.373 1.00 44.78 285 SER A CA 1
ATOM 2307 C C . SER A 1 285 ? 19.488 15.226 5.486 1.00 44.78 285 SER A C 1
ATOM 2309 O O . SER A 1 285 ? 20.269 15.990 6.044 1.00 44.78 285 SER A O 1
ATOM 2311 N N . VAL A 1 286 ? 18.218 15.115 5.893 1.00 45.00 286 VAL A N 1
ATOM 2312 C CA . VAL A 1 286 ? 17.598 16.014 6.891 1.00 45.00 286 VAL A CA 1
ATOM 2313 C C . VAL A 1 286 ? 18.270 15.900 8.260 1.00 45.00 286 VAL A C 1
ATOM 2315 O O . VAL A 1 286 ? 18.584 16.908 8.887 1.00 45.00 286 VAL A O 1
ATOM 2318 N N . VAL A 1 287 ? 18.521 14.672 8.721 1.00 43.16 287 VAL A N 1
ATOM 2319 C CA . VAL A 1 287 ? 19.214 14.385 9.982 1.00 43.16 287 VAL A CA 1
ATOM 2320 C C . VAL A 1 287 ? 20.658 14.858 9.895 1.00 43.16 287 VAL A C 1
ATOM 2322 O O . VAL A 1 287 ? 21.097 15.539 10.811 1.00 43.16 287 VAL A O 1
ATOM 2325 N N . LYS A 1 288 ? 21.394 14.583 8.808 1.00 40.81 288 LYS A N 1
ATOM 2326 C CA . LYS A 1 288 ? 22.764 15.097 8.645 1.00 40.81 288 LYS A CA 1
ATOM 2327 C C . LYS A 1 288 ? 22.782 16.618 8.774 1.00 40.81 288 LYS A C 1
ATOM 2329 O O . LYS A 1 288 ? 23.528 17.116 9.608 1.00 40.81 288 LYS A O 1
ATOM 2334 N N . THR A 1 289 ? 21.907 17.322 8.056 1.00 41.03 289 THR A N 1
ATOM 2335 C CA . THR A 1 289 ? 21.900 18.789 8.000 1.00 41.03 289 THR A CA 1
ATOM 2336 C C . THR A 1 289 ? 21.386 19.441 9.291 1.00 41.03 289 THR A C 1
ATOM 2338 O O . THR A 1 289 ? 22.023 20.374 9.782 1.00 41.03 289 THR A O 1
ATOM 2341 N N . MET A 1 290 ? 20.314 18.921 9.912 1.00 35.03 290 MET A N 1
ATOM 2342 C CA . MET A 1 290 ? 19.850 19.379 11.235 1.00 35.03 290 MET A CA 1
ATOM 2343 C C . MET A 1 290 ? 20.880 19.093 12.339 1.00 35.03 290 MET A C 1
ATOM 2345 O O . MET A 1 290 ? 21.129 19.942 13.189 1.00 35.03 290 MET A O 1
ATOM 2349 N N . PHE A 1 291 ? 21.514 17.917 12.358 1.00 36.84 291 PHE A N 1
ATOM 2350 C CA . PHE A 1 291 ? 22.499 17.601 13.400 1.00 36.84 291 PHE A CA 1
ATOM 2351 C C . PHE A 1 291 ? 23.799 18.408 13.242 1.00 36.84 291 PHE A C 1
ATOM 2353 O O . PHE A 1 291 ? 24.397 18.782 14.256 1.00 36.84 291 PHE A O 1
ATOM 2360 N N . THR A 1 292 ? 24.213 18.743 12.011 1.00 38.53 292 THR A N 1
ATOM 2361 C CA . THR A 1 292 ? 25.345 19.660 11.779 1.00 38.53 292 THR A CA 1
ATOM 2362 C C . THR A 1 292 ? 25.044 21.105 12.168 1.00 38.53 292 THR A C 1
ATOM 2364 O O . THR A 1 292 ? 25.949 21.782 12.650 1.00 38.53 292 THR A O 1
ATOM 2367 N N . SER A 1 293 ? 23.807 21.590 12.002 1.00 39.09 293 SER A N 1
ATOM 2368 C CA . SER A 1 293 ? 23.453 22.976 12.344 1.00 39.09 293 SER A CA 1
ATOM 2369 C C . SER A 1 293 ? 23.185 23.177 13.838 1.00 39.09 293 SER A C 1
ATOM 2371 O O . SER A 1 293 ? 23.542 24.218 14.387 1.00 39.09 293 SER A O 1
ATOM 2373 N N . PHE A 1 294 ? 22.618 22.181 14.528 1.00 37.94 294 PHE A N 1
ATOM 2374 C CA . PHE A 1 294 ? 22.243 22.318 15.940 1.00 37.94 294 PHE A CA 1
ATOM 2375 C C . PHE A 1 294 ? 23.349 21.958 16.943 1.00 37.94 294 PHE A C 1
ATOM 2377 O O . PHE A 1 294 ? 23.248 22.344 18.108 1.00 37.94 294 PHE A O 1
ATOM 2384 N N . THR A 1 295 ? 24.426 21.275 16.534 1.00 39.16 295 THR A N 1
ATOM 2385 C CA . THR A 1 295 ? 25.535 20.942 17.446 1.00 39.16 295 THR A CA 1
ATOM 2386 C C . THR A 1 295 ? 26.906 20.982 16.767 1.00 39.16 295 THR A C 1
ATOM 2388 O O . THR A 1 295 ? 27.462 19.944 16.407 1.00 39.16 295 THR A O 1
ATOM 2391 N N . GLN A 1 296 ? 27.517 22.170 16.700 1.00 42.47 296 GLN A N 1
ATOM 2392 C CA . GLN A 1 296 ? 28.962 22.311 16.430 1.00 42.47 296 GLN A CA 1
ATOM 2393 C C . GLN A 1 296 ? 29.820 21.443 17.382 1.00 42.47 296 GLN A C 1
ATOM 2395 O O . GLN A 1 296 ? 30.889 20.982 17.003 1.00 42.47 296 GLN A O 1
ATOM 2400 N N . ASP A 1 297 ? 29.303 21.131 18.576 1.00 33.91 297 ASP A N 1
ATOM 2401 C CA . ASP A 1 297 ? 29.982 20.373 19.640 1.00 33.91 297 ASP A CA 1
ATOM 2402 C C . ASP A 1 297 ? 29.878 18.830 19.504 1.00 33.91 297 ASP A C 1
ATOM 2404 O O . ASP A 1 297 ? 30.605 18.086 20.170 1.00 33.91 297 ASP A O 1
ATOM 2408 N N . LEU A 1 298 ? 28.965 18.315 18.663 1.00 34.09 298 LEU A N 1
ATOM 2409 C CA . LEU A 1 298 ? 28.798 16.869 18.419 1.00 34.09 298 LEU A CA 1
ATOM 2410 C C . LEU A 1 298 ? 29.492 16.423 17.125 1.00 34.09 298 LEU A C 1
ATOM 2412 O O . LEU A 1 298 ? 29.974 15.292 17.059 1.00 34.09 298 LEU A O 1
ATOM 2416 N N . ALA A 1 299 ? 29.612 17.320 16.139 1.00 37.44 299 ALA A N 1
ATOM 2417 C CA . ALA A 1 299 ? 30.373 17.090 14.911 1.00 37.44 299 ALA A CA 1
ATOM 2418 C C . ALA A 1 299 ? 31.846 16.736 15.207 1.00 37.44 299 ALA A C 1
ATOM 2420 O O . ALA A 1 299 ? 32.355 15.754 14.671 1.00 37.44 299 ALA A O 1
ATOM 2421 N N . GLU A 1 300 ? 32.486 17.420 16.167 1.00 40.31 300 GLU A N 1
ATOM 2422 C CA . GLU A 1 300 ? 33.860 17.104 16.609 1.00 40.31 300 GLU A CA 1
ATOM 2423 C C . GLU A 1 300 ? 33.996 15.729 17.295 1.00 40.31 300 GLU A C 1
ATOM 2425 O O . GLU A 1 300 ? 35.084 15.149 17.329 1.00 40.31 300 GLU A O 1
ATOM 2430 N N . LYS A 1 301 ? 32.904 15.182 17.851 1.00 35.09 301 LYS A N 1
ATOM 2431 C CA . LYS A 1 301 ? 32.893 13.851 18.484 1.00 35.09 301 LYS A CA 1
ATOM 2432 C C . LYS A 1 301 ? 32.597 12.725 17.498 1.00 35.09 301 LYS A C 1
ATOM 2434 O O . LYS A 1 301 ? 33.056 11.609 17.726 1.00 35.09 301 LYS A O 1
ATOM 2439 N N . ILE A 1 302 ? 31.863 13.003 16.422 1.00 37.81 302 ILE A N 1
ATOM 2440 C CA . ILE A 1 302 ? 31.541 12.021 15.377 1.00 37.81 302 ILE A CA 1
ATOM 2441 C C . ILE A 1 302 ? 32.763 11.757 14.482 1.00 37.81 302 ILE A C 1
ATOM 2443 O O . ILE A 1 302 ? 32.990 10.607 14.113 1.00 37.81 302 ILE A O 1
ATOM 2447 N N . ASP A 1 303 ? 33.625 12.757 14.263 1.00 41.53 303 ASP A N 1
ATOM 2448 C CA . ASP A 1 303 ? 34.916 12.591 13.566 1.00 41.53 303 ASP A CA 1
ATOM 2449 C C . ASP A 1 303 ? 35.877 11.603 14.262 1.00 41.53 303 ASP A C 1
ATOM 2451 O O . ASP A 1 303 ? 36.796 11.069 13.640 1.00 41.53 303 ASP A O 1
ATOM 2455 N N . GLN A 1 304 ? 35.673 11.314 15.554 1.00 37.38 304 GLN A N 1
ATOM 2456 C CA . GLN A 1 304 ? 36.522 10.394 16.325 1.00 37.38 304 GLN A CA 1
ATOM 2457 C C . GLN A 1 304 ? 36.068 8.928 16.252 1.00 37.38 304 GLN A C 1
ATOM 2459 O O . GLN A 1 304 ? 36.827 8.032 16.627 1.00 37.38 304 GLN A O 1
ATOM 2464 N N . THR A 1 305 ? 34.862 8.657 15.750 1.00 31.78 305 THR A N 1
ATOM 2465 C CA . THR A 1 305 ? 34.353 7.298 15.524 1.00 31.78 305 THR A CA 1
ATOM 2466 C C . THR A 1 305 ? 34.315 7.022 14.031 1.00 31.78 305 THR A C 1
ATOM 2468 O O . THR A 1 305 ? 33.316 7.264 13.362 1.00 31.78 305 THR A O 1
ATOM 2471 N N . GLY A 1 306 ? 35.449 6.556 13.511 1.00 35.38 306 GLY A N 1
ATOM 2472 C CA . GLY A 1 306 ? 35.601 6.192 12.109 1.00 35.38 306 GLY A CA 1
ATOM 2473 C C . GLY A 1 306 ? 34.622 5.107 11.650 1.00 35.38 306 GLY A C 1
ATOM 2474 O O . GLY A 1 306 ? 34.255 4.218 12.416 1.00 35.38 306 GLY A O 1
ATOM 2475 N N . GLU A 1 307 ? 34.310 5.202 10.356 1.00 32.72 307 GLU A N 1
ATOM 2476 C CA . GLU A 1 307 ? 33.499 4.320 9.506 1.00 32.72 307 GLU A CA 1
ATOM 2477 C C . GLU A 1 307 ? 31.980 4.524 9.549 1.00 32.72 307 GLU A C 1
ATOM 2479 O O . GLU A 1 307 ? 31.275 3.895 10.326 1.00 32.72 307 GLU A O 1
ATOM 2484 N N . LEU A 1 308 ? 31.481 5.326 8.597 1.00 27.12 308 LEU A N 1
ATOM 2485 C CA . LEU A 1 308 ? 30.307 5.038 7.756 1.00 27.12 308 LEU A CA 1
ATOM 2486 C C . LEU A 1 308 ? 30.391 5.937 6.502 1.00 27.12 308 LEU A C 1
ATOM 2488 O O . LEU A 1 308 ? 30.445 7.159 6.605 1.00 27.12 308 LEU A O 1
ATOM 2492 N N . GLY A 1 309 ? 30.488 5.320 5.317 1.00 29.81 309 GLY A N 1
ATOM 2493 C CA . GLY A 1 309 ? 30.725 5.994 4.032 1.00 29.81 309 GLY A CA 1
ATOM 2494 C C . GLY A 1 309 ? 29.646 7.024 3.680 1.00 29.81 309 GLY A C 1
ATOM 2495 O O . GLY A 1 309 ? 28.465 6.695 3.614 1.00 29.81 309 GLY A O 1
ATOM 2496 N N . LEU A 1 310 ? 30.080 8.266 3.453 1.00 28.59 310 LEU A N 1
ATOM 2497 C CA . LEU A 1 310 ? 29.267 9.485 3.510 1.00 28.59 310 LEU A CA 1
ATOM 2498 C C . LEU A 1 310 ? 29.476 10.393 2.279 1.00 28.59 310 LEU A C 1
ATOM 2500 O O . LEU A 1 310 ? 29.546 11.606 2.426 1.00 28.59 310 LEU A O 1
ATOM 2504 N N . ASN A 1 311 ? 29.547 9.839 1.063 1.00 25.73 311 ASN A N 1
ATOM 2505 C CA . ASN A 1 311 ? 29.727 10.627 -0.168 1.00 25.73 311 ASN A CA 1
ATOM 2506 C C . ASN A 1 311 ? 28.598 10.395 -1.183 1.00 25.73 311 ASN A C 1
ATOM 2508 O O . ASN A 1 311 ? 28.772 9.704 -2.182 1.00 25.73 311 ASN A O 1
ATOM 2512 N N . CYS A 1 312 ? 27.441 11.002 -0.939 1.00 25.97 312 CYS A N 1
ATOM 2513 C CA . CYS A 1 312 ? 26.457 11.295 -1.978 1.00 25.97 312 CYS A CA 1
ATOM 2514 C C . CYS A 1 312 ? 25.611 12.490 -1.518 1.00 25.97 312 CYS A C 1
ATOM 2516 O O . CYS A 1 312 ? 25.030 12.459 -0.436 1.00 25.97 312 CYS A O 1
ATOM 2518 N N . PHE A 1 313 ? 25.595 13.540 -2.342 1.00 27.28 313 PHE A N 1
ATOM 2519 C CA . PHE A 1 313 ? 24.974 14.855 -2.125 1.00 27.28 313 PHE A CA 1
ATOM 2520 C C . PHE A 1 313 ? 25.721 15.800 -1.171 1.00 27.28 313 PHE A C 1
ATOM 2522 O O . PHE A 1 313 ? 25.284 16.120 -0.070 1.00 27.28 313 PHE A O 1
ATOM 2529 N N . SER A 1 314 ? 26.847 16.305 -1.665 1.00 28.66 314 SER A N 1
ATOM 2530 C CA . SER A 1 314 ? 27.135 17.737 -1.613 1.00 28.66 314 SER A CA 1
ATOM 2531 C C . SER A 1 314 ? 27.490 18.152 -3.037 1.00 28.66 314 SER A C 1
ATOM 2533 O O . SER A 1 314 ? 28.478 17.668 -3.588 1.00 28.66 314 SER A O 1
ATOM 2535 N N . ALA A 1 315 ? 26.675 18.999 -3.666 1.00 26.45 315 ALA A N 1
ATOM 2536 C CA . ALA A 1 315 ? 27.250 19.897 -4.653 1.00 26.45 315 ALA A CA 1
ATOM 2537 C C . ALA A 1 315 ? 28.213 20.782 -3.857 1.00 26.45 315 ALA A C 1
ATOM 2539 O O . ALA A 1 315 ? 27.798 21.440 -2.899 1.00 26.45 315 ALA A O 1
ATOM 2540 N N . ASP A 1 316 ? 29.506 20.713 -4.164 1.00 31.98 316 ASP A N 1
ATOM 2541 C CA . ASP A 1 316 ? 30.485 21.613 -3.567 1.00 31.98 316 ASP A CA 1
ATOM 2542 C C . ASP A 1 316 ? 30.034 23.057 -3.851 1.00 31.98 316 ASP A C 1
ATOM 2544 O O . ASP A 1 316 ? 30.100 23.518 -4.989 1.00 31.98 316 ASP A O 1
ATOM 2548 N N . GLY A 1 317 ? 29.533 23.754 -2.824 1.00 39.97 317 GLY A N 1
ATOM 2549 C CA . GLY A 1 317 ? 29.172 25.173 -2.903 1.00 39.97 317 GLY A CA 1
ATOM 2550 C C . GLY A 1 317 ? 27.741 25.571 -2.521 1.00 39.97 317 GLY A C 1
ATOM 2551 O O . GLY A 1 317 ? 27.475 26.771 -2.508 1.00 39.97 317 GLY A O 1
ATOM 2552 N N . GLU A 1 318 ? 26.831 24.651 -2.183 1.00 40.69 318 GLU A N 1
ATOM 2553 C CA . GLU A 1 318 ? 25.492 25.043 -1.699 1.00 40.69 318 GLU A CA 1
ATOM 2554 C C . GLU A 1 318 ? 25.510 25.469 -0.221 1.00 40.69 318 GLU A C 1
ATOM 2556 O O . GLU A 1 318 ? 26.112 24.816 0.636 1.00 40.69 318 GLU A O 1
ATOM 2561 N N . ASN A 1 319 ? 24.852 26.592 0.079 1.00 48.62 319 ASN A N 1
ATOM 2562 C CA . ASN A 1 319 ? 24.712 27.103 1.438 1.00 48.62 319 ASN A CA 1
ATOM 2563 C C . ASN A 1 319 ? 23.860 26.118 2.275 1.00 48.62 319 ASN A C 1
ATOM 2565 O O . ASN A 1 319 ? 22.759 25.768 1.843 1.00 48.62 319 ASN A O 1
ATOM 2569 N N . PRO A 1 320 ? 24.311 25.674 3.465 1.00 42.81 320 PRO A N 1
ATOM 2570 C CA . PRO A 1 320 ? 23.550 24.761 4.325 1.00 42.81 320 PRO A CA 1
ATOM 2571 C C . PRO A 1 320 ? 22.126 25.239 4.660 1.00 42.81 320 PRO A C 1
ATOM 2573 O O . PRO A 1 320 ? 21.241 24.403 4.850 1.00 42.81 320 PRO A O 1
ATOM 2576 N N . ASP A 1 321 ? 21.881 26.552 4.678 1.00 44.00 321 ASP A N 1
ATOM 2577 C CA . ASP A 1 321 ? 20.546 27.121 4.906 1.00 44.00 321 ASP A CA 1
ATOM 2578 C C . ASP A 1 321 ? 19.586 26.880 3.724 1.00 44.00 321 ASP A C 1
ATOM 2580 O O . ASP A 1 321 ? 18.405 26.593 3.933 1.00 44.00 321 ASP A O 1
ATOM 2584 N N . ASP A 1 322 ? 20.090 26.916 2.487 1.00 50.03 322 ASP A N 1
ATOM 2585 C CA . ASP A 1 322 ? 19.295 26.657 1.278 1.00 50.03 322 ASP A CA 1
ATOM 2586 C C . ASP A 1 322 ? 18.980 25.160 1.138 1.00 50.03 322 ASP A C 1
ATOM 2588 O O . ASP A 1 322 ? 17.862 24.784 0.780 1.00 50.03 322 ASP A O 1
ATOM 2592 N N . ALA A 1 323 ? 19.922 24.295 1.531 1.00 45.22 323 ALA A N 1
ATOM 2593 C CA . ALA A 1 323 ? 19.705 22.851 1.613 1.00 45.22 323 ALA A CA 1
ATOM 2594 C C . ALA A 1 323 ? 18.670 22.475 2.694 1.00 45.22 323 ALA A C 1
ATOM 2596 O O . ALA A 1 323 ? 17.840 21.589 2.476 1.00 45.22 323 ALA A O 1
ATOM 2597 N N . LEU A 1 324 ? 18.676 23.162 3.847 1.00 43.25 324 LEU A N 1
ATOM 2598 C CA . LEU A 1 324 ? 17.651 23.011 4.890 1.00 43.25 324 LEU A CA 1
ATOM 2599 C C . LEU A 1 324 ? 16.276 23.428 4.382 1.00 43.25 324 LEU A C 1
ATOM 2601 O O . LEU A 1 324 ? 15.316 22.673 4.535 1.00 43.25 324 LEU A O 1
ATOM 2605 N N . LYS A 1 325 ? 16.184 24.608 3.767 1.00 45.34 325 LYS A N 1
ATOM 2606 C CA . LYS A 1 325 ? 14.924 25.127 3.238 1.00 45.34 325 LYS A CA 1
ATOM 2607 C C . LYS A 1 325 ? 14.360 24.214 2.151 1.00 45.34 325 LYS A C 1
ATOM 2609 O O . LYS A 1 325 ? 13.200 23.832 2.241 1.00 45.34 325 LYS A O 1
ATOM 2614 N N . GLY A 1 326 ? 15.196 23.752 1.220 1.00 47.38 326 GLY A N 1
ATOM 2615 C CA . GLY A 1 326 ? 14.798 22.777 0.203 1.00 47.38 326 GLY A CA 1
ATOM 2616 C C . GLY A 1 326 ? 14.306 21.452 0.794 1.00 47.38 326 GLY A C 1
ATOM 2617 O O . GLY A 1 326 ? 13.334 20.884 0.303 1.00 47.38 326 GLY A O 1
ATOM 2618 N N . ALA A 1 327 ? 14.914 20.974 1.884 1.00 48.12 327 ALA A N 1
ATOM 2619 C CA . ALA A 1 327 ? 14.474 19.754 2.554 1.00 48.12 327 ALA A CA 1
ATOM 2620 C C . ALA A 1 327 ? 13.152 19.931 3.326 1.00 48.12 327 ALA A C 1
ATOM 2622 O O . ALA A 1 327 ? 12.322 19.023 3.321 1.00 48.12 327 ALA A O 1
ATOM 2623 N N . PHE A 1 328 ? 12.933 21.089 3.958 1.00 46.22 328 PHE A N 1
ATOM 2624 C CA . PHE A 1 328 ? 11.664 21.435 4.607 1.00 46.22 328 PHE A CA 1
ATOM 2625 C C . PHE A 1 328 ? 10.539 21.651 3.594 1.00 46.22 328 PHE A C 1
ATOM 2627 O O . PHE A 1 328 ? 9.470 21.072 3.758 1.00 46.22 328 PHE A O 1
ATOM 2634 N N . ASP A 1 329 ? 10.788 22.411 2.528 1.00 47.44 329 ASP A N 1
ATOM 2635 C CA . ASP A 1 329 ? 9.823 22.636 1.450 1.00 47.44 329 ASP A CA 1
ATOM 2636 C C . ASP A 1 329 ? 9.477 21.309 0.765 1.00 47.44 329 ASP A C 1
ATOM 2638 O O . ASP A 1 329 ? 8.312 21.024 0.502 1.00 47.44 329 ASP A O 1
ATOM 2642 N N . TYR A 1 330 ? 10.462 20.432 0.547 1.00 52.88 330 TYR A N 1
ATOM 2643 C CA . TYR A 1 330 ? 10.201 19.088 0.040 1.00 52.88 330 TYR A CA 1
ATOM 2644 C C . TYR A 1 330 ? 9.437 18.223 1.044 1.00 52.88 330 TYR A C 1
ATOM 2646 O O . TYR A 1 330 ? 8.591 17.455 0.609 1.00 52.88 330 TYR A O 1
ATOM 2654 N N . MET A 1 331 ? 9.683 18.330 2.356 1.00 51.25 331 MET A N 1
ATOM 2655 C CA . MET A 1 331 ? 8.913 17.616 3.385 1.00 51.25 331 MET A CA 1
ATOM 2656 C C . MET A 1 331 ? 7.447 18.067 3.389 1.00 51.25 331 MET A C 1
ATOM 2658 O O . MET A 1 331 ? 6.565 17.217 3.355 1.00 51.25 331 MET A O 1
ATOM 2662 N N . LEU A 1 332 ? 7.189 19.376 3.342 1.00 51.66 332 LEU A N 1
ATOM 2663 C CA . LEU A 1 332 ? 5.842 19.954 3.282 1.00 51.66 332 LEU A CA 1
ATOM 2664 C C . LEU A 1 332 ? 5.121 19.577 1.976 1.00 51.66 332 LEU A C 1
ATOM 2666 O O . LEU A 1 332 ? 4.007 19.063 2.005 1.00 51.66 332 LEU A O 1
ATOM 2670 N N . ASN A 1 333 ? 5.793 19.706 0.830 1.00 51.09 333 ASN A N 1
ATOM 2671 C CA . ASN A 1 333 ? 5.239 19.294 -0.464 1.00 51.09 333 ASN A CA 1
ATOM 2672 C C . ASN A 1 333 ? 5.047 17.768 -0.548 1.00 51.09 333 ASN A C 1
ATOM 2674 O O . ASN A 1 333 ? 4.108 17.276 -1.168 1.00 51.09 333 ASN A O 1
ATOM 2678 N N . SER A 1 334 ? 5.930 16.992 0.084 1.00 56.22 334 SER A N 1
ATOM 2679 C CA . SER A 1 334 ? 5.823 15.533 0.194 1.00 56.22 334 SER A CA 1
ATOM 2680 C C . SER A 1 334 ? 4.637 15.114 1.051 1.00 56.22 334 SER A C 1
ATOM 2682 O O . SER A 1 334 ? 4.000 14.110 0.729 1.00 56.22 334 SER A O 1
ATOM 2684 N N . GLU A 1 335 ? 4.315 15.875 2.097 1.00 53.31 335 GLU A N 1
ATOM 2685 C CA . GLU A 1 335 ? 3.107 15.681 2.898 1.00 53.31 335 GLU A CA 1
ATOM 2686 C C . GLU A 1 335 ? 1.842 15.912 2.066 1.00 53.31 335 GLU A C 1
ATOM 2688 O O . GLU A 1 335 ? 0.952 15.061 2.094 1.00 53.31 335 GLU A O 1
ATOM 2693 N N . ASP A 1 336 ? 1.793 16.972 1.252 1.00 53.12 336 ASP A N 1
ATOM 2694 C CA . ASP A 1 336 ? 0.670 17.235 0.335 1.00 53.12 336 ASP A CA 1
ATOM 2695 C C . ASP A 1 336 ? 0.512 16.146 -0.740 1.00 53.12 336 ASP A C 1
ATOM 2697 O O . ASP A 1 336 ? -0.598 15.830 -1.177 1.00 53.12 336 ASP A O 1
ATOM 2701 N N . ILE A 1 337 ? 1.621 15.519 -1.143 1.00 59.00 337 ILE A N 1
ATOM 2702 C CA . ILE A 1 337 ? 1.639 14.399 -2.095 1.00 59.00 337 ILE A CA 1
ATOM 2703 C C . ILE A 1 337 ? 1.325 13.053 -1.401 1.00 59.00 337 ILE A C 1
ATOM 2705 O O . ILE A 1 337 ? 1.056 12.067 -2.090 1.00 59.00 337 ILE A O 1
ATOM 2709 N N . GLY A 1 338 ? 1.330 12.988 -0.063 1.00 60.88 338 GLY A N 1
ATOM 2710 C CA . GLY A 1 338 ? 1.066 11.776 0.727 1.00 60.88 338 GLY A CA 1
ATOM 2711 C C . GLY A 1 338 ? 2.285 10.861 0.944 1.00 60.88 338 GLY A C 1
ATOM 2712 O O . GLY A 1 338 ? 2.140 9.703 1.357 1.00 60.88 338 GLY A O 1
ATOM 2713 N N . VAL A 1 339 ? 3.501 11.339 0.663 1.00 67.44 339 VAL A N 1
ATOM 2714 C CA . VAL A 1 339 ? 4.754 10.595 0.873 1.00 67.44 339 VAL A CA 1
ATOM 2715 C C . VAL A 1 339 ? 5.035 10.449 2.371 1.00 67.44 339 VAL A C 1
ATOM 2717 O O . VAL A 1 339 ? 5.073 11.412 3.127 1.00 67.44 339 VAL A O 1
ATOM 2720 N N . ASP A 1 340 ? 5.253 9.210 2.808 1.00 70.69 340 ASP A N 1
ATOM 2721 C CA . ASP A 1 340 ? 5.453 8.883 4.220 1.00 70.69 340 ASP A CA 1
ATOM 2722 C C . ASP A 1 340 ? 6.916 9.064 4.653 1.00 70.69 340 ASP A C 1
ATOM 2724 O O . ASP A 1 340 ? 7.767 8.198 4.424 1.00 70.69 340 ASP A O 1
ATOM 2728 N N . VAL A 1 341 ? 7.191 10.200 5.292 1.00 67.50 341 VAL A N 1
ATOM 2729 C CA . VAL A 1 341 ? 8.525 10.599 5.765 1.00 67.50 341 VAL A CA 1
ATOM 2730 C C . VAL A 1 341 ? 8.943 9.864 7.046 1.00 67.50 341 VAL A C 1
ATOM 2732 O O . VAL A 1 341 ? 10.125 9.581 7.254 1.00 67.50 341 VAL A O 1
ATOM 2735 N N . TYR A 1 342 ? 7.984 9.510 7.906 1.00 68.88 342 TYR A N 1
ATOM 2736 C CA . TYR A 1 342 ? 8.254 9.109 9.293 1.00 68.88 342 TYR A CA 1
ATOM 2737 C C . TYR A 1 342 ? 8.349 7.596 9.518 1.00 68.88 342 TYR A C 1
ATOM 2739 O O . TYR A 1 342 ? 8.797 7.165 10.585 1.00 68.88 342 TYR A O 1
ATOM 2747 N N . TYR A 1 343 ? 7.986 6.780 8.522 1.00 75.69 343 TYR A N 1
ATOM 2748 C CA . TYR A 1 343 ? 7.907 5.319 8.644 1.00 75.69 343 TYR A CA 1
ATOM 2749 C C . TYR A 1 343 ? 9.140 4.667 9.304 1.00 75.69 343 TYR A C 1
ATOM 2751 O O . TYR A 1 343 ? 8.995 3.885 10.245 1.00 75.69 343 TYR A O 1
ATOM 2759 N N . HIS A 1 344 ? 10.363 4.982 8.855 1.00 70.31 344 HIS A N 1
ATOM 2760 C CA . HIS A 1 344 ? 11.577 4.368 9.417 1.00 70.31 344 HIS A CA 1
ATOM 2761 C C . HIS A 1 344 ? 11.933 4.883 10.811 1.00 70.31 344 HIS A C 1
ATOM 2763 O O . HIS A 1 344 ? 12.469 4.124 11.619 1.00 70.31 344 HIS A O 1
ATOM 2769 N N . GLN A 1 345 ? 11.629 6.149 11.102 1.00 67.75 345 GLN A N 1
ATOM 2770 C CA . GLN A 1 345 ? 12.057 6.815 12.331 1.00 67.75 345 GLN A CA 1
ATOM 2771 C C . GLN A 1 345 ? 11.442 6.176 13.577 1.00 67.75 345 GLN A C 1
ATOM 2773 O O . GLN A 1 345 ? 12.097 6.056 14.615 1.00 67.75 345 GLN A O 1
ATOM 2778 N N . PHE A 1 346 ? 10.181 5.758 13.460 1.00 74.19 346 PHE A N 1
ATOM 2779 C CA . PHE A 1 346 ? 9.401 5.214 14.568 1.00 74.19 346 PHE A CA 1
ATOM 2780 C C . PHE A 1 346 ? 9.144 3.712 14.448 1.00 74.19 346 PHE A C 1
ATOM 2782 O O . PHE A 1 346 ? 8.327 3.168 15.200 1.00 74.19 346 PHE A O 1
ATOM 2789 N N . ALA A 1 347 ? 9.826 3.032 13.520 1.00 79.62 347 ALA A N 1
ATOM 2790 C CA . ALA A 1 347 ? 9.654 1.601 13.300 1.00 79.62 347 ALA A CA 1
ATOM 2791 C C . ALA A 1 347 ? 10.097 0.780 14.520 1.00 79.62 347 ALA A C 1
ATOM 2793 O O . ALA A 1 347 ? 9.374 -0.107 14.974 1.00 79.62 347 ALA A O 1
ATOM 2794 N N . ASN A 1 348 ? 11.248 1.122 15.107 1.00 77.12 348 ASN A N 1
ATOM 2795 C CA . ASN A 1 348 ? 11.787 0.429 16.283 1.00 77.12 348 ASN A CA 1
ATOM 2796 C C . ASN A 1 348 ? 10.896 0.621 17.523 1.00 77.12 348 ASN A C 1
ATOM 2798 O O . ASN A 1 348 ? 10.760 -0.273 18.357 1.00 77.12 348 ASN A O 1
ATOM 2802 N N . GLN A 1 349 ? 10.233 1.769 17.621 1.00 81.50 349 GLN A N 1
ATOM 2803 C CA . GLN A 1 349 ? 9.365 2.186 18.717 1.00 81.50 349 GLN A CA 1
ATOM 2804 C C . GLN A 1 349 ? 8.016 1.450 18.688 1.00 81.50 349 GLN A C 1
ATOM 2806 O O . GLN A 1 349 ? 7.283 1.467 19.677 1.00 81.50 349 GLN A O 1
ATOM 2811 N N . LYS A 1 350 ? 7.703 0.717 17.607 1.00 86.62 350 LYS A N 1
ATOM 2812 C CA . LYS A 1 350 ? 6.572 -0.225 17.572 1.00 86.62 350 LYS A CA 1
ATOM 2813 C C . LYS A 1 350 ? 6.800 -1.483 18.422 1.00 86.62 350 LYS A C 1
ATOM 2815 O O . LYS A 1 350 ? 5.883 -2.279 18.587 1.00 86.62 350 LYS A O 1
ATOM 2820 N N . SER A 1 351 ? 7.992 -1.646 19.006 1.00 83.62 351 SER A N 1
ATOM 2821 C CA . SER A 1 351 ? 8.283 -2.662 20.031 1.00 83.62 351 SER A CA 1
ATOM 2822 C C . SER A 1 351 ? 7.831 -2.271 21.447 1.00 83.62 351 SER A C 1
ATOM 2824 O O . SER A 1 351 ? 7.916 -3.084 22.366 1.00 83.62 351 SER A O 1
ATOM 2826 N N . PHE A 1 352 ? 7.358 -1.035 21.659 1.00 86.94 352 PHE A N 1
ATOM 2827 C CA . PHE A 1 352 ? 6.864 -0.610 22.969 1.00 86.94 352 PHE A CA 1
ATOM 2828 C C . PHE A 1 352 ? 5.633 -1.416 23.393 1.00 86.94 352 PHE A C 1
ATOM 2830 O O . PHE A 1 352 ? 4.769 -1.734 22.578 1.00 86.94 352 PHE A O 1
ATOM 2837 N N . GLY A 1 353 ? 5.506 -1.676 24.702 1.00 86.94 353 GLY A N 1
ATOM 2838 C CA . GLY A 1 353 ? 4.454 -2.538 25.256 1.00 86.94 353 GLY A CA 1
ATOM 2839 C C . GLY A 1 353 ? 3.018 -2.113 24.919 1.00 86.94 353 GLY A C 1
ATOM 2840 O O . GLY A 1 353 ? 2.133 -2.964 24.871 1.00 86.94 353 GLY A O 1
ATOM 2841 N N . HIS A 1 354 ? 2.790 -0.831 24.610 1.00 90.38 354 HIS A N 1
ATOM 2842 C CA . HIS A 1 354 ? 1.518 -0.333 24.078 1.00 90.38 354 HIS A CA 1
ATOM 2843 C C . HIS A 1 354 ? 1.063 -1.126 22.834 1.00 90.38 354 HIS A C 1
ATOM 2845 O O . HIS A 1 354 ? -0.086 -1.558 22.764 1.00 90.38 354 HIS A O 1
ATOM 2851 N N . PHE A 1 355 ? 1.974 -1.427 21.905 1.00 92.56 355 PHE A N 1
ATOM 2852 C CA . PHE A 1 355 ? 1.676 -2.106 20.639 1.00 92.56 355 PHE A CA 1
ATOM 2853 C C . PHE A 1 355 ? 1.570 -3.638 20.745 1.00 92.56 355 PHE A C 1
ATOM 2855 O O . PHE A 1 355 ? 1.307 -4.311 19.746 1.00 92.56 355 PHE A O 1
ATOM 2862 N N . HIS A 1 356 ? 1.734 -4.216 21.942 1.00 90.81 356 HIS A N 1
ATOM 2863 C CA . HIS A 1 356 ? 1.503 -5.650 22.167 1.00 90.81 356 HIS A CA 1
ATOM 2864 C C . HIS A 1 356 ? 0.014 -6.018 22.213 1.00 90.81 356 HIS A C 1
ATOM 2866 O O . HIS A 1 356 ? -0.331 -7.187 22.056 1.00 90.81 356 HIS A O 1
ATOM 2872 N N . SER A 1 357 ? -0.873 -5.042 22.431 1.00 91.62 357 SER A N 1
ATOM 2873 C CA . SER A 1 357 ? -2.321 -5.250 22.345 1.00 91.62 357 SER A CA 1
ATOM 2874 C C . SER A 1 357 ? -2.830 -4.865 20.961 1.00 91.62 357 SER A C 1
ATOM 2876 O O . SER A 1 357 ? -2.540 -3.773 20.481 1.00 91.62 357 SER A O 1
ATOM 2878 N N . LEU A 1 358 ? -3.619 -5.743 20.334 1.00 94.50 358 LEU A N 1
ATOM 2879 C CA . LEU A 1 358 ? -4.097 -5.547 18.962 1.00 94.50 358 LEU A CA 1
ATOM 2880 C C . LEU A 1 358 ? -4.911 -4.260 18.790 1.00 94.50 358 LEU A C 1
ATOM 2882 O O . LEU A 1 358 ? -4.628 -3.490 17.880 1.00 94.50 358 LEU A O 1
ATOM 2886 N N . TYR A 1 359 ? -5.871 -4.001 19.683 1.00 94.75 359 TYR A N 1
ATOM 2887 C CA . TYR A 1 359 ? -6.772 -2.851 19.559 1.00 94.75 359 TYR A CA 1
ATOM 2888 C C . TYR A 1 359 ? -6.033 -1.499 19.559 1.00 94.75 359 TYR A C 1
ATOM 2890 O O . TYR A 1 359 ? -6.464 -0.573 18.880 1.00 94.75 359 TYR A O 1
ATOM 2898 N N . ASN A 1 360 ? -4.883 -1.396 20.240 1.00 94.12 360 ASN A N 1
ATOM 2899 C CA . ASN A 1 360 ? -4.089 -0.164 20.321 1.00 94.12 360 ASN A CA 1
ATOM 2900 C C . ASN A 1 360 ? -3.535 0.300 18.967 1.00 94.12 360 ASN A C 1
ATOM 2902 O O . ASN A 1 360 ? -3.244 1.477 18.806 1.00 94.12 360 ASN A O 1
ATOM 2906 N N . TRP A 1 361 ? -3.426 -0.590 17.978 1.00 95.06 361 TRP A N 1
ATOM 2907 C CA . TRP A 1 361 ? -3.055 -0.207 16.611 1.00 95.06 361 TRP A CA 1
ATOM 2908 C C . TRP A 1 361 ? -4.156 0.573 15.881 1.00 95.06 361 TRP A C 1
ATOM 2910 O O . TRP A 1 361 ? -3.885 1.178 14.849 1.00 95.06 361 TRP A O 1
ATOM 2920 N N . PHE A 1 362 ? -5.391 0.540 16.390 1.00 95.31 362 PHE A N 1
ATOM 2921 C CA . PHE A 1 362 ? -6.576 1.063 15.708 1.00 95.31 362 PHE A CA 1
ATOM 2922 C C . PHE A 1 362 ? -7.287 2.184 16.474 1.00 95.31 362 PHE A C 1
ATOM 2924 O O . PHE A 1 362 ? -8.181 2.826 15.915 1.00 95.31 362 PHE A O 1
ATOM 2931 N N . VAL A 1 363 ? -6.886 2.441 17.721 1.00 92.56 363 VAL A N 1
ATOM 2932 C CA . VAL A 1 363 ? -7.353 3.584 18.514 1.00 92.56 363 VAL A CA 1
ATOM 2933 C C . VAL A 1 363 ? -6.602 4.838 18.045 1.00 92.56 363 VAL A C 1
ATOM 2935 O O . VAL A 1 363 ? -5.372 4.841 18.108 1.00 92.56 363 VAL A O 1
ATOM 2938 N N . PRO A 1 364 ? -7.296 5.894 17.573 1.00 90.56 364 PRO A N 1
ATOM 2939 C CA . PRO A 1 364 ? -6.632 7.141 17.200 1.00 90.56 364 PRO A CA 1
ATOM 2940 C C . PRO A 1 364 ? -5.901 7.765 18.391 1.00 90.56 364 PRO A C 1
ATOM 2942 O O . PRO A 1 364 ? -6.265 7.529 19.544 1.00 90.56 364 PRO A O 1
ATOM 2945 N N . PHE A 1 365 ? -4.885 8.583 18.126 1.00 87.94 365 PHE A N 1
ATOM 2946 C CA . PHE A 1 365 ? -4.109 9.211 19.184 1.00 87.94 365 PHE A CA 1
ATOM 2947 C C . PHE A 1 365 ? -4.971 10.174 20.000 1.00 87.94 365 PHE A C 1
ATOM 2949 O O . PHE A 1 365 ? -5.648 11.046 19.459 1.00 87.94 365 PHE A O 1
ATOM 2956 N N . TYR A 1 366 ? -4.883 10.050 21.323 1.00 85.69 366 TYR A N 1
ATOM 2957 C CA . TYR A 1 366 ? -5.488 10.991 22.253 1.00 85.69 366 TYR A CA 1
ATOM 2958 C C . TYR A 1 366 ? -4.650 11.119 23.527 1.00 85.69 366 TYR A C 1
ATOM 2960 O O . TYR A 1 366 ? -4.142 10.136 24.079 1.00 85.69 366 TYR A O 1
ATOM 2968 N N . VAL A 1 367 ? -4.516 12.354 24.015 1.00 81.25 367 VAL A N 1
ATOM 2969 C CA . VAL A 1 367 ? -3.610 12.723 25.122 1.00 81.25 367 VAL A CA 1
ATOM 2970 C C . VAL A 1 367 ? -4.012 12.064 26.446 1.00 81.25 367 VAL A C 1
ATOM 2972 O O . VAL A 1 367 ? -3.172 11.771 27.304 1.00 81.25 367 VAL A O 1
ATOM 2975 N N . ARG A 1 368 ? -5.310 11.807 26.628 1.00 78.06 368 ARG A N 1
ATOM 2976 C CA . ARG A 1 368 ? -5.849 11.240 27.870 1.00 78.06 368 ARG A CA 1
ATOM 2977 C C . ARG A 1 368 ? -5.626 9.734 28.018 1.00 78.06 368 ARG A C 1
ATOM 2979 O O . ARG A 1 368 ? -5.939 9.205 29.081 1.00 78.06 368 ARG A O 1
ATOM 2986 N N . ASN A 1 369 ? -5.035 9.061 27.028 1.00 84.69 369 ASN A N 1
ATOM 2987 C CA . ASN A 1 369 ? -4.822 7.616 27.069 1.00 84.69 369 ASN A CA 1
ATOM 2988 C C . ASN A 1 369 ? -4.015 7.192 28.308 1.00 84.69 369 ASN A C 1
ATOM 2990 O O . ASN A 1 369 ? -2.955 7.753 28.602 1.00 84.69 369 ASN A O 1
ATOM 2994 N N . SER A 1 370 ? -4.508 6.178 29.029 1.00 85.06 370 SER A N 1
ATOM 2995 C CA . SER A 1 370 ? -3.874 5.672 30.248 1.00 85.06 370 SER A CA 1
ATOM 2996 C C . SER A 1 370 ? -2.444 5.170 30.026 1.00 85.06 370 SER A C 1
ATOM 2998 O O . SER A 1 370 ? -1.609 5.287 30.925 1.00 85.06 370 SER A O 1
ATOM 3000 N N . THR A 1 371 ? -2.098 4.707 28.818 1.00 84.12 371 THR A N 1
ATOM 3001 C CA . THR A 1 371 ? -0.728 4.266 28.501 1.00 84.12 371 THR A CA 1
ATOM 3002 C C . THR A 1 371 ? 0.290 5.405 28.512 1.00 84.12 371 THR A C 1
ATOM 3004 O O . THR A 1 371 ? 1.487 5.151 28.621 1.00 84.12 371 THR A O 1
ATOM 3007 N N . LEU A 1 372 ? -0.165 6.660 28.432 1.00 84.62 372 LEU A N 1
ATOM 3008 C CA . LEU A 1 372 ? 0.683 7.852 28.457 1.00 84.62 372 LEU A CA 1
ATOM 3009 C C . LEU A 1 372 ? 0.918 8.401 29.875 1.00 84.62 372 LEU A C 1
ATOM 3011 O O . LEU A 1 372 ? 1.622 9.401 30.017 1.00 84.62 372 LEU A O 1
ATOM 3015 N N . LYS A 1 373 ? 0.394 7.751 30.934 1.00 82.12 373 LYS A N 1
ATOM 3016 C CA . LYS A 1 373 ? 0.539 8.195 32.340 1.00 82.12 373 LYS A CA 1
ATOM 3017 C C . LYS A 1 373 ? 1.970 8.614 32.669 1.00 82.12 373 LYS A C 1
ATOM 3019 O O . LYS A 1 373 ? 2.205 9.719 33.145 1.00 82.12 373 LYS A O 1
ATOM 3024 N N . ASN A 1 374 ? 2.919 7.726 32.386 1.00 79.81 374 ASN A N 1
ATOM 3025 C CA . ASN A 1 374 ? 4.312 7.881 32.798 1.00 79.81 374 ASN A CA 1
ATOM 3026 C C . ASN A 1 374 ? 5.045 8.996 32.040 1.00 79.81 374 ASN A C 1
ATOM 3028 O O . ASN A 1 374 ? 6.135 9.376 32.448 1.00 79.81 374 ASN A O 1
ATOM 3032 N N . VAL A 1 375 ? 4.478 9.489 30.937 1.00 79.19 375 VAL A N 1
ATOM 3033 C CA . VAL A 1 375 ? 5.049 10.566 30.114 1.00 79.19 375 VAL A CA 1
ATOM 3034 C C . VAL A 1 375 ? 4.313 11.886 30.353 1.00 79.19 375 VAL A C 1
ATOM 3036 O O . VAL A 1 375 ? 4.807 12.950 30.000 1.00 79.19 375 VAL A O 1
ATOM 3039 N N . ARG A 1 376 ? 3.133 11.868 30.985 1.00 78.12 376 ARG A N 1
ATOM 3040 C CA . ARG A 1 376 ? 2.265 13.048 31.105 1.00 78.12 376 ARG A CA 1
ATOM 3041 C C . ARG A 1 376 ? 2.954 14.228 31.798 1.00 78.12 376 ARG A C 1
ATOM 3043 O O . ARG A 1 376 ? 2.757 15.365 31.382 1.00 78.12 376 ARG A O 1
ATOM 3050 N N . ALA A 1 377 ? 3.795 13.972 32.802 1.00 76.19 377 ALA A N 1
ATOM 3051 C CA . ALA A 1 377 ? 4.605 15.014 33.438 1.00 76.19 377 ALA A CA 1
ATOM 3052 C C . ALA A 1 377 ? 5.582 15.670 32.442 1.00 76.19 377 ALA A C 1
ATOM 3054 O O . ALA A 1 377 ? 5.647 16.894 32.364 1.00 76.19 377 ALA A O 1
ATOM 3055 N N . THR A 1 378 ? 6.269 14.866 31.629 1.00 74.50 378 THR A N 1
ATOM 3056 C CA . THR A 1 378 ? 7.168 15.318 30.554 1.00 74.50 378 THR A CA 1
ATOM 3057 C C . THR A 1 378 ? 6.408 16.075 29.460 1.00 74.50 378 THR A C 1
ATOM 3059 O O . THR A 1 378 ? 6.867 17.112 28.995 1.00 74.50 378 THR A O 1
ATOM 3062 N N . MET A 1 379 ? 5.205 15.624 29.090 1.00 74.12 379 MET A N 1
ATOM 3063 C CA . MET A 1 379 ? 4.347 16.336 28.133 1.00 74.12 379 MET A CA 1
ATOM 3064 C C . MET A 1 379 ? 3.905 17.706 28.660 1.00 74.12 379 MET A C 1
ATOM 3066 O O . MET A 1 379 ? 3.891 18.669 27.901 1.00 74.12 379 MET A O 1
ATOM 3070 N N . LYS A 1 380 ? 3.556 17.805 29.954 1.00 75.56 380 LYS A N 1
ATOM 3071 C CA . LYS A 1 380 ? 3.224 19.087 30.600 1.00 75.56 380 LYS A CA 1
ATOM 3072 C C . LYS A 1 380 ? 4.438 20.025 30.613 1.00 75.56 380 LYS A C 1
ATOM 3074 O O . LYS A 1 380 ? 4.268 21.217 30.384 1.00 75.56 380 LYS A O 1
ATOM 3079 N N . GLN A 1 381 ? 5.640 19.491 30.847 1.00 71.62 381 GLN A N 1
ATOM 3080 C CA . GLN A 1 381 ? 6.890 20.262 30.811 1.00 71.62 381 GLN A CA 1
ATOM 3081 C C . GLN A 1 381 ? 7.196 20.819 29.415 1.00 71.62 381 GLN A C 1
ATOM 3083 O O . GLN A 1 381 ? 7.631 21.958 29.324 1.00 71.62 381 GLN A O 1
ATOM 3088 N N . HIS A 1 382 ? 6.912 20.054 28.356 1.00 69.69 382 HIS A N 1
ATOM 3089 C CA . HIS A 1 382 ? 7.230 20.397 26.963 1.00 69.69 382 HIS A CA 1
ATOM 3090 C C . HIS A 1 382 ? 5.993 20.725 26.125 1.00 69.69 382 HIS A C 1
ATOM 3092 O O . HIS A 1 382 ? 5.836 20.293 24.981 1.00 69.69 382 HIS A O 1
ATOM 3098 N N . ARG A 1 383 ? 5.056 21.463 26.724 1.00 71.94 383 ARG A N 1
ATOM 3099 C CA . ARG A 1 383 ? 3.732 21.723 26.149 1.00 71.94 383 ARG A CA 1
ATOM 3100 C C . ARG A 1 383 ? 3.795 22.419 24.785 1.00 71.94 383 ARG A C 1
ATOM 3102 O O . ARG A 1 383 ? 2.951 22.129 23.941 1.00 71.94 383 ARG A O 1
ATOM 3109 N N . ASN A 1 384 ? 4.747 23.327 24.568 1.00 66.62 384 ASN A N 1
ATOM 3110 C CA . ASN A 1 384 ? 4.839 24.085 23.318 1.00 66.62 384 ASN A CA 1
ATOM 3111 C C . ASN A 1 384 ? 5.245 23.173 22.165 1.00 66.62 384 ASN A C 1
ATOM 3113 O O . ASN A 1 384 ? 4.544 23.128 21.156 1.00 66.62 384 ASN A O 1
ATOM 3117 N N . PHE A 1 385 ? 6.289 22.365 22.367 1.00 69.12 385 PHE A N 1
ATOM 3118 C CA . PHE A 1 385 ? 6.668 21.319 21.421 1.00 69.12 385 PHE A CA 1
ATOM 3119 C C . PHE A 1 385 ? 5.500 20.369 21.114 1.00 69.12 385 PHE A C 1
ATOM 3121 O O . PHE A 1 385 ? 5.190 20.145 19.948 1.00 69.12 385 PHE A O 1
ATOM 3128 N N . ILE A 1 386 ? 4.801 19.854 22.135 1.00 70.56 386 ILE A N 1
ATOM 3129 C CA . ILE A 1 386 ? 3.662 18.940 21.935 1.00 70.56 386 ILE A CA 1
ATOM 3130 C C . ILE A 1 386 ? 2.523 19.603 21.158 1.00 70.56 386 ILE A C 1
ATOM 3132 O O . ILE A 1 386 ? 1.960 18.993 20.253 1.00 70.56 386 ILE A O 1
ATOM 3136 N N . ASN A 1 387 ? 2.181 20.847 21.481 1.00 68.12 387 ASN A N 1
ATOM 3137 C CA . ASN A 1 387 ? 1.124 21.563 20.775 1.00 68.12 387 ASN A CA 1
ATOM 3138 C C . ASN A 1 387 ? 1.508 21.846 19.321 1.00 68.12 387 ASN A C 1
ATOM 3140 O O . ASN A 1 387 ? 0.660 21.707 18.447 1.00 68.12 387 ASN A O 1
ATOM 3144 N N . ASN A 1 388 ? 2.768 22.190 19.052 1.00 62.94 388 ASN A N 1
ATOM 3145 C CA . ASN A 1 388 ? 3.262 22.388 17.691 1.00 62.94 388 ASN A CA 1
ATOM 3146 C C . ASN A 1 388 ? 3.292 21.069 16.913 1.00 62.94 388 ASN A C 1
ATOM 3148 O O . ASN A 1 388 ? 2.883 21.038 15.761 1.00 62.94 388 ASN A O 1
ATOM 3152 N N . LEU A 1 389 ? 3.680 19.968 17.557 1.00 66.50 389 LEU A N 1
ATOM 3153 C CA . LEU A 1 389 ? 3.658 18.629 16.972 1.00 66.50 389 LEU A CA 1
ATOM 3154 C C . LEU A 1 389 ? 2.240 18.206 16.566 1.00 66.50 389 LEU A C 1
ATOM 3156 O O . LEU A 1 389 ? 2.036 17.657 15.490 1.00 66.50 389 LEU A O 1
ATOM 3160 N N . LEU A 1 390 ? 1.260 18.466 17.435 1.00 67.44 390 LEU A N 1
ATOM 3161 C CA . LEU A 1 390 ? -0.136 18.089 17.212 1.00 67.44 390 LEU A CA 1
ATOM 3162 C C . LEU A 1 390 ? -0.868 19.031 16.245 1.00 67.44 390 LEU A C 1
ATOM 3164 O O . LEU A 1 390 ? -1.841 18.608 15.631 1.00 67.44 390 LEU A O 1
ATOM 3168 N N . LYS A 1 391 ? -0.418 20.286 16.109 1.00 60.59 391 LYS A N 1
ATOM 3169 C CA . LYS A 1 391 ? -0.975 21.263 15.157 1.00 60.59 391 LYS A CA 1
ATOM 3170 C C . LYS A 1 391 ? -0.322 21.212 13.778 1.00 60.59 391 LYS A C 1
ATOM 3172 O O . LYS A 1 391 ? -0.990 21.485 12.792 1.00 60.59 391 LYS A O 1
ATOM 3177 N N . GLY A 1 392 ? 0.979 20.944 13.730 1.00 47.72 392 GLY A N 1
ATOM 3178 C CA . GLY A 1 392 ? 1.813 21.172 12.552 1.00 47.72 392 GLY A CA 1
ATOM 3179 C C . GLY A 1 392 ? 2.252 19.918 11.811 1.00 47.72 392 GLY A C 1
ATOM 3180 O O . GLY A 1 392 ? 2.907 20.070 10.790 1.00 47.72 392 GLY A O 1
ATOM 3181 N N . VAL A 1 393 ? 1.951 18.704 12.294 1.00 51.31 393 VAL A N 1
ATOM 3182 C CA . VAL A 1 393 ? 2.507 17.486 11.685 1.00 51.31 393 VAL A CA 1
ATOM 3183 C C . VAL A 1 393 ? 1.433 16.515 11.204 1.00 51.31 393 VAL A C 1
ATOM 3185 O O . VAL A 1 393 ? 0.623 16.013 11.986 1.00 51.31 393 VAL A O 1
ATOM 3188 N N . SER A 1 394 ? 1.510 16.166 9.915 1.00 59.62 394 SER A N 1
ATOM 3189 C CA . SER A 1 394 ? 0.751 15.101 9.241 1.00 59.62 394 SER A CA 1
ATOM 3190 C C . SER A 1 394 ? 1.247 13.691 9.634 1.00 59.62 394 SER A C 1
ATOM 3192 O O . SER A 1 394 ? 1.469 12.811 8.806 1.00 59.62 394 SER A O 1
ATOM 3194 N N . MET A 1 395 ? 1.485 13.451 10.928 1.00 71.31 395 MET A N 1
ATOM 3195 C CA . MET A 1 395 ? 1.937 12.150 11.435 1.00 71.31 395 MET A CA 1
ATOM 3196 C C . MET A 1 395 ? 0.756 11.211 11.673 1.00 71.31 395 MET A C 1
ATOM 3198 O O . MET A 1 395 ? -0.272 11.603 12.230 1.00 71.31 395 MET A O 1
ATOM 3202 N N . CYS A 1 396 ? 0.924 9.931 11.343 1.00 81.50 396 CYS A N 1
ATOM 3203 C CA . CYS A 1 396 ? -0.053 8.895 11.677 1.00 81.50 396 CYS A CA 1
ATOM 3204 C C . CYS A 1 396 ? -0.206 8.679 13.200 1.00 81.50 396 CYS A C 1
ATOM 3206 O O . CYS A 1 396 ? 0.676 9.036 13.988 1.00 81.50 396 CYS A O 1
ATOM 3208 N N . ASP A 1 397 ? -1.346 8.134 13.640 1.00 87.19 397 ASP A N 1
ATOM 3209 C CA . ASP A 1 397 ? -1.681 8.016 15.069 1.00 87.19 397 ASP A CA 1
ATOM 3210 C C . ASP A 1 397 ? -0.685 7.122 15.823 1.00 87.19 397 ASP A C 1
ATOM 3212 O O . ASP A 1 397 ? -0.289 7.413 16.957 1.00 87.19 397 ASP A O 1
ATOM 3216 N N . THR A 1 398 ? -0.223 6.047 15.185 1.00 88.25 398 THR A N 1
ATOM 3217 C CA . THR A 1 398 ? 0.737 5.117 15.790 1.00 88.25 398 THR A CA 1
ATOM 3218 C C . THR A 1 398 ? 2.133 5.726 15.933 1.00 88.25 398 THR A C 1
ATOM 3220 O O . THR A 1 398 ? 2.848 5.402 16.885 1.00 88.25 398 THR A O 1
ATOM 3223 N N . ASP A 1 399 ? 2.533 6.636 15.042 1.00 85.06 399 ASP A N 1
ATOM 3224 C CA . ASP A 1 399 ? 3.781 7.391 15.188 1.00 85.06 399 ASP A CA 1
ATOM 3225 C C . ASP A 1 399 ? 3.668 8.451 16.282 1.00 85.06 399 ASP A C 1
ATOM 3227 O O . ASP A 1 399 ? 4.611 8.599 17.059 1.00 85.06 399 ASP A O 1
ATOM 3231 N N . LEU A 1 400 ? 2.501 9.088 16.446 1.00 84.00 400 LEU A N 1
ATOM 3232 C CA . LEU A 1 400 ? 2.243 9.964 17.593 1.00 84.00 400 LEU A CA 1
ATOM 3233 C C . LEU A 1 400 ? 2.352 9.206 18.923 1.00 84.00 400 LEU A C 1
ATOM 3235 O O . LEU A 1 400 ? 3.007 9.671 19.855 1.00 84.00 400 LEU A O 1
ATOM 3239 N N . TYR A 1 401 ? 1.798 7.997 19.030 1.00 87.31 401 TYR A N 1
ATOM 3240 C CA . TYR A 1 401 ? 2.031 7.179 20.223 1.00 87.31 401 TYR A CA 1
ATOM 3241 C C . TYR A 1 401 ? 3.519 6.860 20.417 1.00 87.31 401 TYR A C 1
ATOM 3243 O O . TYR A 1 401 ? 4.027 6.967 21.534 1.00 87.31 401 TYR A O 1
ATOM 3251 N N . SER A 1 402 ? 4.243 6.511 19.350 1.00 85.56 402 SER A N 1
ATOM 3252 C CA . SER A 1 402 ? 5.677 6.206 19.420 1.00 85.56 402 SER A CA 1
ATOM 3253 C C . SER A 1 402 ? 6.537 7.395 19.847 1.00 85.56 402 SER A C 1
ATOM 3255 O O . SER A 1 402 ? 7.377 7.227 20.733 1.00 85.56 402 SER A O 1
ATOM 3257 N N . ILE A 1 403 ? 6.345 8.577 19.256 1.00 80.00 403 ILE A N 1
ATOM 3258 C CA . ILE A 1 403 ? 7.138 9.766 19.583 1.00 80.00 403 ILE A CA 1
ATOM 3259 C C . ILE A 1 403 ? 6.872 10.204 21.019 1.00 80.00 403 ILE A C 1
ATOM 3261 O O . ILE A 1 403 ? 7.821 10.400 21.776 1.00 80.00 403 ILE A O 1
ATOM 3265 N N . ILE A 1 404 ? 5.606 10.241 21.443 1.00 81.25 404 ILE A N 1
ATOM 3266 C CA . ILE A 1 404 ? 5.255 10.634 22.807 1.00 81.25 404 ILE A CA 1
ATOM 3267 C C . ILE A 1 404 ? 5.817 9.629 23.810 1.00 81.25 404 ILE A C 1
ATOM 3269 O O . ILE A 1 404 ? 6.499 10.026 24.747 1.00 81.25 404 ILE A O 1
ATOM 3273 N N . LEU A 1 405 ? 5.634 8.323 23.597 1.00 83.38 405 LEU A N 1
ATOM 3274 C CA . LEU A 1 405 ? 6.210 7.304 24.482 1.00 83.38 405 LEU A CA 1
ATOM 3275 C C . LEU A 1 405 ? 7.746 7.358 24.529 1.00 83.38 405 LEU A C 1
ATOM 3277 O O . LEU A 1 405 ? 8.335 7.031 25.561 1.00 83.38 405 LEU A O 1
ATOM 3281 N N . SER A 1 406 ? 8.396 7.802 23.449 1.00 79.31 406 SER A N 1
ATOM 3282 C CA . SER A 1 406 ? 9.853 7.941 23.398 1.00 79.31 406 SER A CA 1
ATOM 3283 C C . SER A 1 406 ? 10.396 9.104 24.232 1.00 79.31 406 SER A C 1
ATOM 3285 O O . SER A 1 406 ? 11.552 9.037 24.640 1.00 79.31 406 SER A O 1
ATOM 3287 N N . LEU A 1 407 ? 9.579 10.110 24.576 1.00 74.38 407 LEU A N 1
ATOM 3288 C CA . LEU A 1 407 ? 10.016 11.280 25.358 1.00 74.38 407 LEU A CA 1
ATOM 3289 C C . LEU A 1 407 ? 10.612 10.912 26.720 1.00 74.38 407 LEU A C 1
ATOM 3291 O O . LEU A 1 407 ? 11.450 11.643 27.236 1.00 74.38 407 LEU A O 1
ATOM 3295 N N . ASN A 1 408 ? 10.232 9.768 27.291 1.00 65.25 408 ASN A N 1
ATOM 3296 C CA . ASN A 1 408 ? 10.827 9.281 28.536 1.00 65.25 408 ASN A CA 1
ATOM 3297 C C . ASN A 1 408 ? 12.280 8.801 28.383 1.00 65.25 408 ASN A C 1
ATOM 3299 O O . ASN A 1 408 ? 13.004 8.745 29.375 1.00 65.25 408 ASN A O 1
ATOM 3303 N N . ASN A 1 409 ? 12.699 8.458 27.164 1.00 61.62 409 ASN A N 1
ATOM 3304 C CA . ASN A 1 409 ? 14.025 7.922 26.854 1.00 61.62 409 ASN A CA 1
ATOM 3305 C C . ASN A 1 409 ? 14.934 8.948 26.154 1.00 61.62 409 ASN A C 1
ATOM 3307 O O . ASN A 1 409 ? 16.132 8.706 26.015 1.00 61.62 409 ASN A O 1
ATOM 3311 N N . THR A 1 410 ? 14.382 10.077 25.708 1.00 58.53 410 THR A N 1
ATOM 3312 C CA . THR A 1 410 ? 15.110 11.134 24.996 1.00 58.53 410 THR A CA 1
ATOM 3313 C C . THR A 1 410 ? 15.847 12.058 25.974 1.00 58.53 410 THR A C 1
ATOM 3315 O O . THR A 1 410 ? 15.370 12.326 27.078 1.00 58.53 410 THR A O 1
ATOM 3318 N N . SER A 1 411 ? 17.039 12.542 25.603 1.00 51.91 411 SER A N 1
ATOM 3319 C CA . SER A 1 411 ? 17.852 13.384 26.489 1.00 51.91 411 SER A CA 1
ATOM 3320 C C . SER A 1 411 ? 17.134 14.699 26.824 1.00 51.91 411 SER A C 1
ATOM 3322 O O . SER A 1 411 ? 16.555 15.358 25.962 1.00 51.91 411 SER A O 1
ATOM 3324 N N . LYS A 1 412 ? 17.203 15.120 28.094 1.00 52.28 412 LYS A N 1
ATOM 3325 C CA . LYS A 1 412 ? 16.596 16.382 28.565 1.00 52.28 412 LYS A CA 1
ATOM 3326 C C . LYS A 1 412 ? 17.124 17.618 27.822 1.00 52.28 412 LYS A C 1
ATOM 3328 O O . LYS A 1 412 ? 16.438 18.631 27.783 1.00 52.28 412 LYS A O 1
ATOM 3333 N N . GLU A 1 413 ? 18.336 17.546 27.274 1.00 42.94 413 GLU A N 1
ATOM 3334 C CA . GLU A 1 413 ? 18.952 18.616 26.478 1.00 42.94 413 GLU A CA 1
ATOM 3335 C C . GLU A 1 413 ? 18.326 18.730 25.083 1.00 42.94 413 GLU A C 1
ATOM 3337 O O . GLU A 1 413 ? 18.007 19.839 24.668 1.00 42.94 413 GLU A O 1
ATOM 3342 N N . PHE A 1 414 ? 18.041 17.603 24.418 1.00 45.28 414 PHE A N 1
ATOM 3343 C CA . PHE A 1 414 ? 17.384 17.575 23.105 1.00 45.28 414 PHE A CA 1
ATOM 3344 C C . PHE A 1 414 ? 15.946 18.105 23.158 1.00 45.28 414 PHE A C 1
ATOM 3346 O O . PHE A 1 414 ? 15.501 18.828 22.271 1.00 45.28 414 PHE A O 1
ATOM 3353 N N . ILE A 1 415 ? 15.206 17.783 24.222 1.00 51.22 415 ILE A N 1
ATOM 3354 C CA . ILE A 1 415 ? 13.827 18.269 24.351 1.00 51.22 415 ILE A CA 1
ATOM 3355 C C . ILE A 1 415 ? 13.810 19.770 24.694 1.00 51.22 415 ILE A C 1
ATOM 3357 O O . ILE A 1 415 ? 12.967 20.505 24.192 1.00 51.22 415 ILE A O 1
ATOM 3361 N N . LYS A 1 416 ? 14.792 20.263 25.464 1.00 52.00 416 LYS A N 1
ATOM 3362 C CA . LYS A 1 416 ? 14.954 21.704 25.727 1.00 52.00 416 LYS A CA 1
ATOM 3363 C C . LYS A 1 416 ? 15.284 22.517 24.474 1.00 52.00 416 LYS A C 1
ATOM 3365 O O . LYS A 1 416 ? 14.806 23.641 24.373 1.00 52.00 416 LYS A O 1
ATOM 3370 N N . SER A 1 417 ? 16.067 21.982 23.534 1.00 49.00 417 SER A N 1
ATOM 3371 C CA . SER A 1 417 ? 16.362 22.675 22.269 1.00 49.00 417 SER A CA 1
ATOM 3372 C C . SER A 1 417 ? 15.156 22.772 21.328 1.00 49.00 417 SER A C 1
ATOM 3374 O O . SER A 1 417 ? 15.135 23.646 20.472 1.00 49.00 417 SER A O 1
ATOM 3376 N N . LEU A 1 418 ? 14.149 21.906 21.490 1.00 46.69 418 LEU A N 1
ATOM 3377 C CA . LEU A 1 418 ? 12.926 21.893 20.675 1.00 46.69 418 LEU A CA 1
ATOM 3378 C C . LEU A 1 418 ? 11.786 22.753 21.250 1.00 46.69 418 LEU A C 1
ATOM 3380 O O . LEU A 1 418 ? 10.789 22.979 20.573 1.00 46.69 418 LEU A O 1
ATOM 3384 N N . ASP A 1 419 ? 11.920 23.230 22.489 1.00 48.81 419 ASP A N 1
ATOM 3385 C CA . ASP A 1 419 ? 10.886 23.973 23.228 1.00 48.81 419 ASP A CA 1
ATOM 3386 C C . ASP A 1 419 ? 11.011 25.506 23.063 1.00 48.81 419 ASP A C 1
ATOM 3388 O O . ASP A 1 419 ? 10.524 26.279 23.892 1.00 48.81 419 ASP A O 1
ATOM 3392 N N . ILE A 1 420 ? 11.708 25.960 22.013 1.00 51.59 420 ILE A N 1
ATOM 3393 C CA . ILE A 1 420 ? 11.934 27.385 21.728 1.00 51.59 420 ILE A CA 1
ATOM 3394 C C . ILE A 1 420 ? 10.600 28.054 21.357 1.00 51.59 420 ILE A C 1
ATOM 3396 O O . ILE A 1 420 ? 9.776 27.491 20.637 1.00 51.59 420 ILE A O 1
ATOM 3400 N N . ALA A 1 421 ? 10.382 29.265 21.875 1.00 38.94 421 ALA A N 1
ATOM 3401 C CA . ALA A 1 421 ? 9.185 30.061 21.624 1.00 38.94 421 ALA A CA 1
ATOM 3402 C C . ALA A 1 421 ? 8.984 30.358 20.117 1.00 38.94 421 ALA A C 1
ATOM 3404 O O . ALA A 1 421 ? 9.968 30.515 19.388 1.00 38.94 421 ALA A O 1
ATOM 3405 N N . PRO A 1 422 ? 7.723 30.487 19.653 1.00 38.78 422 PRO A N 1
ATOM 3406 C CA . PRO A 1 422 ? 7.370 30.625 18.234 1.00 38.78 422 PRO A CA 1
ATOM 3407 C C . PRO A 1 422 ? 7.996 31.831 17.518 1.00 38.78 422 PRO A C 1
ATOM 3409 O O . PRO A 1 422 ? 8.053 31.836 16.296 1.00 38.78 422 PRO A O 1
ATOM 3412 N N . GLU A 1 423 ? 8.511 32.823 18.244 1.00 34.94 423 GLU A N 1
ATOM 3413 C CA . GLU A 1 423 ? 9.106 34.038 17.668 1.00 34.94 423 GLU A CA 1
ATOM 3414 C C . GLU A 1 423 ? 10.406 33.790 16.875 1.00 34.94 423 GLU A C 1
ATOM 3416 O O . GLU A 1 423 ? 10.812 34.650 16.101 1.00 34.94 423 GLU A O 1
ATOM 3421 N N . ASN A 1 424 ? 11.032 32.613 17.013 1.00 32.38 424 ASN A N 1
ATOM 3422 C CA . ASN A 1 424 ? 12.275 32.258 16.311 1.00 32.38 424 ASN A CA 1
ATOM 3423 C C . ASN A 1 424 ? 12.122 31.125 15.280 1.00 32.38 424 ASN A C 1
ATOM 3425 O O . ASN A 1 424 ? 13.122 30.689 14.708 1.00 32.38 424 ASN A O 1
ATOM 3429 N N . MET A 1 425 ? 10.904 30.631 15.031 1.00 32.00 425 MET A N 1
ATOM 3430 C CA . MET A 1 425 ? 10.651 29.758 13.884 1.00 32.00 425 MET A CA 1
ATOM 3431 C C . MET A 1 425 ? 10.190 30.627 12.722 1.00 32.00 425 MET A C 1
ATOM 3433 O O . MET A 1 425 ? 9.219 31.369 12.852 1.00 32.00 425 MET A O 1
ATOM 3437 N N . VAL A 1 426 ? 10.909 30.545 11.600 1.00 27.67 426 VAL A N 1
ATOM 3438 C CA . VAL A 1 426 ? 10.522 31.169 10.332 1.00 27.67 426 VAL A CA 1
ATOM 3439 C C . VAL A 1 426 ? 9.047 30.862 10.095 1.00 27.67 426 VAL A C 1
ATOM 3441 O O . VAL A 1 426 ? 8.668 29.700 9.964 1.00 27.67 426 VAL A O 1
ATOM 3444 N N . SER A 1 427 ? 8.215 31.902 10.093 1.00 25.03 427 SER A N 1
ATOM 3445 C CA . SER A 1 427 ? 6.833 31.805 9.648 1.00 25.03 427 SER A CA 1
ATOM 3446 C C . SER A 1 427 ? 6.848 31.183 8.254 1.00 25.03 427 SER A C 1
ATOM 3448 O O . SER A 1 427 ? 7.365 31.801 7.319 1.00 25.03 427 SER A O 1
ATOM 3450 N N . GLY A 1 428 ? 6.338 29.957 8.126 1.00 25.52 428 GLY A N 1
ATOM 3451 C CA . GLY A 1 428 ? 6.107 29.350 6.820 1.00 25.52 428 GLY A CA 1
ATOM 3452 C C . GLY A 1 428 ? 5.259 30.309 5.979 1.00 25.52 428 GLY A C 1
ATOM 3453 O O . GLY A 1 428 ? 4.366 30.960 6.536 1.00 25.52 428 GLY A O 1
ATOM 3454 N N . PRO A 1 429 ? 5.568 30.485 4.685 1.00 23.03 429 PRO A N 1
ATOM 3455 C CA . PRO A 1 429 ? 4.861 31.449 3.867 1.00 23.03 429 PRO A CA 1
ATOM 3456 C C . PRO A 1 429 ? 3.379 31.081 3.813 1.00 23.03 429 PRO A C 1
ATOM 3458 O O . PRO A 1 429 ? 2.997 29.942 3.557 1.00 23.03 429 PRO A O 1
ATOM 3461 N N . VAL A 1 430 ? 2.558 32.089 4.087 1.00 24.67 430 VAL A N 1
ATOM 3462 C CA . VAL A 1 430 ? 1.136 32.116 3.766 1.00 24.67 430 VAL A CA 1
ATOM 3463 C C . VAL A 1 430 ? 0.987 31.788 2.279 1.00 24.67 430 VAL A C 1
ATOM 3465 O O . VAL A 1 430 ? 1.692 32.365 1.451 1.00 24.67 430 VAL A O 1
ATOM 3468 N N . PHE A 1 431 ? 0.098 30.843 1.973 1.00 23.84 431 PHE A N 1
ATOM 3469 C CA . PHE A 1 431 ? -0.268 30.424 0.623 1.00 23.84 431 PHE A CA 1
ATOM 3470 C C . PHE A 1 431 ? -0.557 31.639 -0.273 1.00 23.84 431 PHE A C 1
ATOM 3472 O O . PHE A 1 431 ? -1.454 32.427 0.026 1.00 23.84 431 PHE A O 1
ATOM 3479 N N . TYR A 1 432 ? 0.187 31.765 -1.372 1.00 24.42 432 TYR A N 1
ATOM 3480 C CA . TYR A 1 432 ? -0.257 32.482 -2.563 1.00 24.42 432 TYR A CA 1
ATOM 3481 C C . TYR A 1 432 ? -0.511 31.436 -3.644 1.00 24.42 432 TYR A C 1
ATOM 3483 O O . TYR A 1 432 ? 0.407 30.712 -4.028 1.00 24.42 432 TYR A O 1
ATOM 3491 N N . ASP A 1 433 ? -1.757 31.362 -4.104 1.00 24.47 433 ASP A N 1
ATOM 3492 C CA . ASP A 1 433 ? -2.092 30.764 -5.390 1.00 24.47 433 ASP A CA 1
ATOM 3493 C C . ASP A 1 433 ? -1.613 31.737 -6.482 1.00 24.47 433 ASP A C 1
ATOM 3495 O O . ASP A 1 433 ? -2.071 32.879 -6.552 1.00 24.47 433 ASP A O 1
ATOM 3499 N N . GLU A 1 434 ? -0.666 31.313 -7.319 1.00 24.02 434 GLU A N 1
ATOM 3500 C CA . GLU A 1 434 ? -0.458 31.922 -8.633 1.00 24.02 434 GLU A CA 1
ATOM 3501 C C . GLU A 1 434 ? -1.356 31.186 -9.628 1.00 24.02 434 GLU A C 1
ATOM 3503 O O . GLU A 1 434 ? -1.063 30.053 -9.994 1.00 24.02 434 GLU A O 1
ATOM 3508 N N . GLU A 1 435 ? -2.464 31.821 -10.007 1.00 26.77 435 GLU A N 1
ATOM 3509 C CA . GLU A 1 435 ? -3.009 31.905 -11.372 1.00 26.77 435 GLU A CA 1
ATOM 3510 C C . GLU A 1 435 ? -4.368 32.619 -11.293 1.00 26.77 435 GLU A C 1
ATOM 3512 O O . GLU A 1 435 ? -5.375 32.002 -10.974 1.00 26.77 435 GLU A O 1
ATOM 3517 N N . ASP A 1 436 ? -4.367 33.939 -11.513 1.00 23.98 436 ASP A N 1
ATOM 3518 C CA . ASP A 1 436 ? -5.417 34.675 -12.237 1.00 23.98 436 ASP A CA 1
ATOM 3519 C C . ASP A 1 436 ? -4.994 36.155 -12.350 1.00 23.98 436 ASP A C 1
ATOM 3521 O O . ASP A 1 436 ? -5.169 36.968 -11.440 1.00 23.98 436 ASP A O 1
ATOM 3525 N N . GLU A 1 437 ? -4.396 36.519 -13.489 1.00 25.61 437 GLU A N 1
ATOM 3526 C CA . GLU A 1 437 ? -4.390 37.911 -13.941 1.00 25.61 437 GLU A CA 1
ATOM 3527 C C . GLU A 1 437 ? -5.813 38.273 -14.390 1.00 25.61 437 GLU A C 1
ATOM 3529 O O . GLU A 1 437 ? -6.283 37.734 -15.385 1.00 25.61 437 GLU A O 1
ATOM 3534 N N . GLU A 1 438 ? -6.478 39.214 -13.712 1.00 24.34 438 GLU A N 1
ATOM 3535 C CA . GLU A 1 438 ? -7.251 40.280 -14.368 1.00 24.34 438 GLU A CA 1
ATOM 3536 C C . GLU A 1 438 ? -7.658 41.392 -13.374 1.00 24.34 438 GLU A C 1
ATOM 3538 O O . GLU A 1 438 ? -7.984 41.176 -12.210 1.00 24.34 438 GLU A O 1
ATOM 3543 N N . GLU A 1 439 ? -7.585 42.624 -13.871 1.00 25.72 439 GLU A N 1
ATOM 3544 C CA . GLU A 1 439 ? -7.705 43.915 -13.191 1.00 25.72 439 GLU A CA 1
ATOM 3545 C C . GLU A 1 439 ? -8.967 44.111 -12.317 1.00 25.72 439 GLU A C 1
ATOM 3547 O O . GLU A 1 439 ? -10.087 43.850 -12.765 1.00 25.72 439 GLU A O 1
ATOM 3552 N N . LYS A 1 440 ? -8.811 44.777 -11.156 1.00 24.39 440 LYS A N 1
ATOM 3553 C CA . LYS A 1 440 ? -9.461 46.079 -10.854 1.00 24.39 440 LYS A CA 1
ATOM 3554 C C . LYS A 1 440 ? -9.096 46.654 -9.481 1.00 24.39 440 LYS A C 1
ATOM 3556 O O . LYS A 1 440 ? -9.362 46.071 -8.437 1.00 24.39 440 LYS A O 1
ATOM 3561 N N . GLU A 1 441 ? -8.576 47.878 -9.518 1.00 24.22 441 GLU A N 1
ATOM 3562 C CA . GLU A 1 441 ? -8.536 48.834 -8.409 1.00 24.22 441 GLU A CA 1
ATOM 3563 C C . GLU A 1 441 ? -9.948 49.123 -7.856 1.00 24.22 441 GLU A C 1
ATOM 3565 O O . GLU A 1 441 ? -10.865 49.363 -8.643 1.00 24.22 441 GLU A O 1
ATOM 3570 N N . GLN A 1 442 ? -10.104 49.227 -6.527 1.00 24.05 442 GLN A N 1
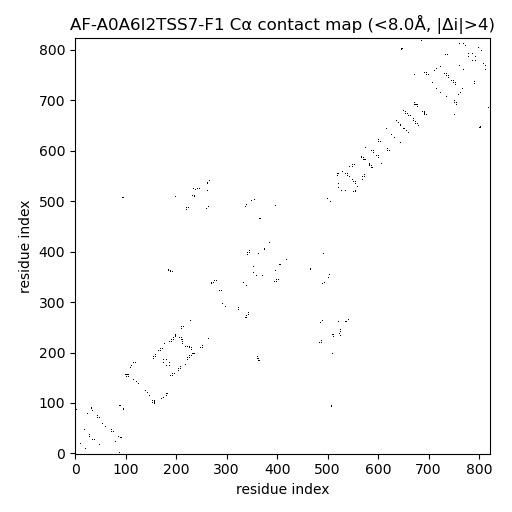ATOM 3571 C CA . GLN A 1 442 ? -10.579 50.454 -5.856 1.00 24.05 442 GLN A CA 1
ATOM 3572 C C . GLN A 1 442 ? -10.648 50.340 -4.317 1.00 24.05 442 GLN A C 1
ATOM 3574 O O . GLN A 1 442 ? -11.183 49.395 -3.751 1.00 24.05 442 GLN A O 1
ATOM 3579 N N . ASN A 1 443 ? -10.110 51.394 -3.696 1.00 22.94 443 ASN A N 1
ATOM 3580 C CA . ASN A 1 443 ? -10.112 51.843 -2.296 1.00 22.94 443 ASN A CA 1
ATOM 3581 C C . ASN A 1 443 ? -11.370 51.576 -1.447 1.00 22.94 443 ASN A C 1
ATOM 3583 O O . ASN A 1 443 ? -12.478 51.777 -1.937 1.00 22.94 443 ASN A O 1
ATOM 3587 N N . THR A 1 444 ? -11.186 51.343 -0.135 1.00 22.73 444 THR A N 1
ATOM 3588 C CA . THR A 1 444 ? -11.633 52.191 1.019 1.00 22.73 444 THR A CA 1
ATOM 3589 C C . THR A 1 444 ? -11.336 51.456 2.346 1.00 22.73 444 THR A C 1
ATOM 3591 O O . THR A 1 444 ? -11.737 50.314 2.514 1.00 22.73 444 THR A O 1
ATOM 3594 N N . GLU A 1 445 ? -10.367 51.920 3.148 1.00 22.88 445 GLU A N 1
ATOM 3595 C CA . GLU A 1 445 ? -10.524 52.747 4.375 1.00 22.88 445 GLU A CA 1
ATOM 3596 C C . GLU A 1 445 ? -11.305 52.074 5.535 1.00 22.88 445 GLU A C 1
ATOM 3598 O O . GLU A 1 445 ? -12.524 52.014 5.475 1.00 22.88 445 GLU A O 1
ATOM 3603 N N . GLU A 1 446 ? -10.547 51.580 6.543 1.00 20.53 446 GLU A N 1
ATOM 3604 C CA . GLU A 1 446 ? -10.659 51.690 8.034 1.00 20.53 446 GLU A CA 1
ATOM 3605 C C . GLU A 1 446 ? -12.038 51.816 8.765 1.00 20.53 446 GLU A C 1
ATOM 3607 O O . GLU A 1 446 ? -13.016 52.213 8.144 1.00 20.53 446 GLU A O 1
ATOM 3612 N N . PRO A 1 447 ? -12.160 51.604 10.112 1.00 27.30 447 PRO A N 1
ATOM 3613 C CA . PRO A 1 447 ? -11.112 51.451 11.137 1.00 27.30 447 PRO A CA 1
ATOM 3614 C C . PRO A 1 447 ? -11.315 50.341 12.202 1.00 27.30 447 PRO A C 1
ATOM 3616 O O . PRO A 1 447 ? -12.357 49.708 12.354 1.00 27.30 447 PRO A O 1
ATOM 3619 N N . VAL A 1 448 ? -10.239 50.200 12.973 1.00 26.11 448 VAL A N 1
ATOM 3620 C CA . VAL A 1 448 ? -10.068 49.591 14.297 1.00 26.11 448 VAL A CA 1
ATOM 3621 C C . VAL A 1 448 ? -10.936 50.285 15.362 1.00 26.11 448 VAL A C 1
ATOM 3623 O O . VAL A 1 448 ? -10.938 51.512 15.433 1.00 26.11 448 VAL A O 1
ATOM 3626 N N . GLU A 1 449 ? -11.570 49.516 16.253 1.00 24.33 449 GLU A N 1
ATOM 3627 C CA . GLU A 1 449 ? -11.935 49.981 17.601 1.00 24.33 449 GLU A CA 1
ATOM 3628 C C . GLU A 1 449 ? -11.332 49.039 18.654 1.00 24.33 449 GLU A C 1
ATOM 3630 O O . GLU A 1 449 ? -11.691 47.866 18.754 1.00 24.33 449 GLU A O 1
ATOM 3635 N N . ASP A 1 450 ? -10.387 49.594 19.415 1.00 21.64 450 ASP A N 1
ATOM 3636 C CA . ASP A 1 450 ? -9.912 49.106 20.707 1.00 21.64 450 ASP A CA 1
ATOM 3637 C C . ASP A 1 450 ? -10.932 49.474 21.797 1.00 21.64 450 ASP A C 1
ATOM 3639 O O . ASP A 1 450 ? -11.280 50.647 21.934 1.00 21.64 450 ASP A O 1
ATOM 3643 N N . GLU A 1 451 ? -11.279 48.531 22.674 1.00 24.67 451 GLU A N 1
ATOM 3644 C CA . GLU A 1 451 ? -11.565 48.857 24.075 1.00 24.67 451 GLU A CA 1
ATOM 3645 C C . GLU A 1 451 ? -10.790 47.911 25.004 1.00 24.67 451 GLU A C 1
ATOM 3647 O O . GLU A 1 451 ? -11.049 46.711 25.100 1.00 24.67 451 GLU A O 1
ATOM 3652 N N . ASN A 1 452 ? -9.815 48.500 25.699 1.00 22.31 452 ASN A N 1
ATOM 3653 C CA . ASN A 1 452 ? -9.189 47.960 26.898 1.00 22.31 452 ASN A CA 1
ATOM 3654 C C . ASN A 1 452 ? -10.154 48.081 28.088 1.00 22.31 452 ASN A C 1
ATOM 3656 O O . ASN A 1 452 ? -10.766 49.129 28.275 1.00 22.31 452 ASN A O 1
ATOM 3660 N N . ASP A 1 453 ? -10.161 47.073 28.963 1.00 20.67 453 ASP A N 1
ATOM 3661 C CA . ASP A 1 453 ? -9.586 47.152 30.322 1.00 20.67 453 ASP A CA 1
ATOM 3662 C C . ASP A 1 453 ? -10.371 46.279 31.322 1.00 20.67 453 ASP A C 1
ATOM 3664 O O . ASP A 1 453 ? -11.533 46.531 31.639 1.00 20.67 453 ASP A O 1
ATOM 3668 N N . SER A 1 454 ? -9.733 45.237 31.855 1.00 23.08 454 SER A N 1
ATOM 3669 C CA . SER A 1 454 ? -9.407 45.165 33.289 1.00 23.08 454 SER A CA 1
ATOM 3670 C C . SER A 1 454 ? -8.932 43.768 33.694 1.00 23.08 454 SER A C 1
ATOM 3672 O O . SER A 1 454 ? -9.575 42.736 33.516 1.00 23.08 454 SER A O 1
ATOM 3674 N N . THR A 1 455 ? -7.735 43.784 34.260 1.00 24.95 455 THR A N 1
ATOM 3675 C CA . THR A 1 455 ? -7.001 42.713 34.922 1.00 24.95 455 THR A CA 1
ATOM 3676 C C . THR A 1 455 ? -7.700 42.197 36.182 1.00 24.95 455 THR A C 1
ATOM 3678 O O . THR A 1 455 ? -8.059 43.013 37.024 1.00 24.95 455 THR A O 1
ATOM 3681 N N . GLU A 1 456 ? -7.775 40.872 36.358 1.00 21.89 456 GLU A N 1
ATOM 3682 C CA . GLU A 1 456 ? -7.394 40.120 37.578 1.00 21.89 456 GLU A CA 1
ATOM 3683 C C . GLU A 1 456 ? -7.930 38.674 37.531 1.00 21.89 456 GLU A C 1
ATOM 3685 O O . GLU A 1 456 ? -9.121 38.454 37.715 1.00 21.89 456 GLU A O 1
ATOM 3690 N N . ALA A 1 457 ? -7.042 37.688 37.329 1.00 22.09 457 ALA A N 1
ATOM 3691 C CA . ALA A 1 457 ? -6.910 36.471 38.154 1.00 22.09 457 ALA A CA 1
ATOM 3692 C C . ALA A 1 457 ? -6.080 35.379 37.442 1.00 22.09 457 ALA A C 1
ATOM 3694 O O . ALA A 1 457 ? -6.588 34.611 36.640 1.00 22.09 457 ALA A O 1
ATOM 3695 N N . LYS A 1 458 ? -4.795 35.328 37.817 1.00 23.03 458 LYS A N 1
ATOM 3696 C CA . LYS A 1 458 ? -3.998 34.132 38.148 1.00 23.03 458 LYS A CA 1
ATOM 3697 C C . LYS A 1 458 ? -4.082 32.907 37.225 1.00 23.03 458 LYS A C 1
ATOM 3699 O O . LYS A 1 458 ? -4.991 32.099 37.339 1.00 23.03 458 LYS A O 1
ATOM 3704 N N . ASP A 1 459 ? -3.002 32.722 36.467 1.00 29.09 459 ASP A N 1
ATOM 3705 C CA . ASP A 1 459 ? -2.179 31.504 36.423 1.00 29.09 459 ASP A CA 1
ATOM 3706 C C . ASP A 1 459 ? -2.792 30.247 37.069 1.00 29.09 459 ASP A C 1
ATOM 3708 O O . ASP A 1 459 ? -2.522 29.962 38.239 1.00 29.09 459 ASP A O 1
ATOM 3712 N N . SER A 1 460 ? -3.553 29.467 36.296 1.00 26.83 460 SER A N 1
ATOM 3713 C CA . SER A 1 460 ? -3.758 28.038 36.546 1.00 26.83 460 SER A CA 1
ATOM 3714 C C . SER A 1 460 ? -4.325 27.312 35.309 1.00 26.83 460 SER A C 1
ATOM 3716 O O . SER A 1 460 ? -4.990 27.893 34.457 1.00 26.83 460 SER A O 1
ATOM 3718 N N . GLU A 1 461 ? -3.946 26.040 35.190 1.00 31.03 461 GLU A N 1
ATOM 3719 C CA . GLU A 1 461 ? -4.540 24.963 34.388 1.00 31.03 461 GLU A CA 1
ATOM 3720 C C . GLU A 1 461 ? -5.016 25.205 32.942 1.00 31.03 461 GLU A C 1
ATOM 3722 O O . GLU A 1 461 ? -6.143 25.595 32.653 1.00 31.03 461 GLU A O 1
ATOM 3727 N N . ASN A 1 462 ? -4.212 24.706 32.002 1.00 31.14 462 ASN A N 1
ATOM 3728 C CA . ASN A 1 462 ? -4.501 23.469 31.252 1.00 31.14 462 ASN A CA 1
ATOM 3729 C C . ASN A 1 462 ? -3.764 23.535 29.922 1.00 31.14 462 ASN A C 1
ATOM 3731 O O . ASN A 1 462 ? -3.930 24.506 29.183 1.00 31.14 462 ASN A O 1
ATOM 3735 N N . VAL A 1 463 ? -2.979 22.493 29.586 1.00 32.97 463 VAL A N 1
ATOM 3736 C CA . VAL A 1 463 ? -2.768 22.110 28.174 1.00 32.97 463 VAL A CA 1
ATOM 3737 C C . VAL A 1 463 ? -4.127 22.279 27.528 1.00 32.97 463 VAL A C 1
ATOM 3739 O O . VAL A 1 463 ? -5.063 21.689 28.053 1.00 32.97 463 VAL A O 1
ATOM 3742 N N . THR A 1 464 ? -4.260 23.138 26.515 1.00 32.72 464 THR A N 1
ATOM 3743 C CA . THR A 1 464 ? -5.471 23.264 25.708 1.00 32.72 464 THR A CA 1
ATOM 3744 C C . THR A 1 464 ? -5.696 21.860 25.192 1.00 32.72 464 THR A C 1
ATOM 3746 O O . THR A 1 464 ? -5.016 21.412 24.272 1.00 32.72 464 THR A O 1
ATOM 3749 N N . LEU A 1 465 ? -6.467 21.097 25.964 1.00 34.25 465 LEU A N 1
ATOM 3750 C CA . LEU A 1 465 ? -6.593 19.670 25.817 1.00 34.25 465 LEU A CA 1
ATOM 3751 C C . LEU A 1 465 ? -7.306 19.572 24.492 1.00 34.25 465 LEU A C 1
ATOM 3753 O O . LEU A 1 465 ? -8.440 20.023 24.361 1.00 34.25 465 LEU A O 1
ATOM 3757 N N . LEU A 1 466 ? -6.551 19.095 23.512 1.00 37.91 466 LEU A N 1
ATOM 3758 C CA . LEU A 1 466 ? -6.958 18.703 22.178 1.00 37.91 466 LEU A CA 1
ATOM 3759 C C . LEU A 1 466 ? -8.024 17.591 22.255 1.00 37.91 466 LEU A C 1
ATOM 3761 O O . LEU A 1 466 ? -7.867 16.520 21.684 1.00 37.91 466 LEU A O 1
ATOM 3765 N N . ASP A 1 467 ? -9.123 17.838 22.965 1.00 35.38 467 ASP A N 1
ATOM 3766 C CA . ASP A 1 467 ? -10.391 17.146 22.767 1.00 35.38 467 ASP A CA 1
ATOM 3767 C C . ASP A 1 467 ? -10.992 17.560 21.405 1.00 35.38 467 ASP A C 1
ATOM 3769 O O . ASP A 1 467 ? -11.876 16.888 20.889 1.00 35.38 467 ASP A O 1
ATOM 3773 N N . SER A 1 468 ? -10.459 18.620 20.777 1.00 36.50 468 SER A N 1
ATOM 3774 C CA . SER A 1 468 ? -10.924 19.216 19.522 1.00 36.50 468 SER A CA 1
ATOM 3775 C C . SER A 1 468 ? -10.148 18.808 18.258 1.00 36.50 468 SER A C 1
ATOM 3777 O O . SER A 1 468 ? -10.257 19.501 17.252 1.00 36.50 468 SER A O 1
ATOM 3779 N N . VAL A 1 469 ? -9.376 17.707 18.240 1.00 41.34 469 VAL A N 1
ATOM 3780 C CA . VAL A 1 469 ? -8.776 17.214 16.964 1.00 41.34 469 VAL A CA 1
ATOM 3781 C C . VAL A 1 469 ? -9.866 16.795 15.965 1.00 41.34 469 VAL A C 1
ATOM 3783 O O . VAL A 1 469 ? -9.633 16.703 14.760 1.00 41.34 469 VAL A O 1
ATOM 3786 N N . MET A 1 470 ? -11.093 16.583 16.441 1.00 46.97 470 MET A N 1
ATOM 3787 C CA . MET A 1 470 ? -12.253 16.452 15.576 1.00 46.97 470 MET A CA 1
ATOM 3788 C C . MET A 1 470 ? -12.970 17.795 15.422 1.00 46.97 470 MET A C 1
ATOM 3790 O O . MET A 1 470 ? -13.967 18.056 16.081 1.00 46.97 470 MET A O 1
ATOM 3794 N N . GLU A 1 471 ? -12.464 18.650 14.536 1.00 49.69 471 GLU A N 1
ATOM 3795 C CA . GLU A 1 471 ? -13.165 19.869 14.111 1.00 49.69 471 GLU A CA 1
ATOM 3796 C C . GLU A 1 471 ? -14.549 19.509 13.535 1.00 49.69 471 GLU A C 1
ATOM 3798 O O . GLU A 1 471 ? -14.668 18.540 12.780 1.00 49.69 471 GLU A O 1
ATOM 3803 N N . HIS A 1 472 ? -15.603 20.250 13.872 1.00 51.44 472 HIS A N 1
ATOM 3804 C CA . HIS A 1 472 ? -16.947 19.998 13.337 1.00 51.44 472 HIS A CA 1
ATOM 3805 C C . HIS A 1 472 ? -16.998 20.351 11.837 1.00 51.44 472 HIS A C 1
ATOM 3807 O O . HIS A 1 472 ? -16.576 21.435 11.442 1.00 51.44 472 HIS A O 1
ATOM 3813 N N . GLU A 1 473 ? -17.479 19.433 10.983 1.00 55.12 473 GLU A N 1
ATOM 3814 C CA . GLU A 1 473 ? -17.536 19.623 9.515 1.00 55.12 473 GLU A CA 1
ATOM 3815 C C . GLU A 1 473 ? -18.524 20.718 9.069 1.00 55.12 473 GLU A C 1
ATOM 3817 O O . GLU A 1 473 ? -18.467 21.155 7.921 1.00 55.12 473 GLU A O 1
ATOM 3822 N N . GLU A 1 474 ? -19.414 21.164 9.959 1.00 56.97 474 GLU A N 1
ATOM 3823 C CA . GLU A 1 474 ? -20.575 22.008 9.642 1.00 56.97 474 GLU A CA 1
ATOM 3824 C C . GLU A 1 474 ? -20.216 23.391 9.069 1.00 56.97 474 GLU A C 1
ATOM 3826 O O . GLU A 1 474 ? -21.029 23.974 8.357 1.00 56.97 474 GLU A O 1
ATOM 3831 N N . ASN A 1 475 ? -18.990 23.882 9.303 1.00 58.91 475 ASN A N 1
ATOM 3832 C CA . ASN A 1 475 ? -18.538 25.215 8.875 1.00 58.91 475 ASN A CA 1
ATOM 3833 C C . ASN A 1 475 ? -17.489 25.210 7.745 1.00 58.91 475 ASN A C 1
ATOM 3835 O O . ASN A 1 475 ? -16.994 26.275 7.383 1.00 58.91 475 ASN A O 1
ATOM 3839 N N . LEU A 1 476 ? -17.117 24.043 7.208 1.00 75.12 476 LEU A N 1
ATOM 3840 C CA . LEU A 1 476 ? -16.076 23.934 6.178 1.00 75.12 476 LEU A CA 1
ATOM 3841 C C . LEU A 1 476 ? -16.658 24.059 4.765 1.00 75.12 476 LEU A C 1
ATOM 3843 O O . LEU A 1 476 ? -17.744 23.545 4.481 1.00 75.12 476 LEU A O 1
ATOM 3847 N N . SER A 1 477 ? -15.898 24.671 3.856 1.00 83.69 477 SER A N 1
ATOM 3848 C CA . SER A 1 477 ? -16.201 24.621 2.424 1.00 83.69 477 SER A CA 1
ATOM 3849 C C . SER A 1 477 ? -16.104 23.183 1.887 1.00 83.69 477 SER A C 1
ATOM 3851 O O . SER A 1 477 ? -15.408 22.328 2.442 1.00 83.69 477 SER A O 1
ATOM 3853 N N . GLU A 1 478 ? -16.772 22.895 0.767 1.00 82.12 478 GLU A N 1
ATOM 3854 C CA . GLU A 1 478 ? -16.722 21.562 0.139 1.00 82.12 478 GLU A CA 1
ATOM 3855 C C . GLU A 1 478 ? -15.300 21.142 -0.266 1.00 82.12 478 GLU A C 1
ATOM 3857 O O . GLU A 1 478 ? -14.952 19.960 -0.255 1.00 82.12 478 GLU A O 1
ATOM 3862 N N . GLU A 1 479 ? -14.444 22.107 -0.587 1.00 83.62 479 GLU A N 1
ATOM 3863 C CA . GLU A 1 479 ? -13.053 21.858 -0.952 1.00 83.62 479 GLU A CA 1
ATOM 3864 C C . GLU A 1 479 ? -12.198 21.492 0.271 1.00 83.62 479 GLU A C 1
ATOM 3866 O O . GLU A 1 479 ? -11.407 20.545 0.231 1.00 83.62 479 GLU A O 1
ATOM 3871 N N . GLU A 1 480 ? -12.426 22.154 1.407 1.00 82.00 480 GLU A N 1
ATOM 3872 C CA . GLU A 1 480 ? -11.786 21.815 2.682 1.00 82.00 480 GLU A CA 1
ATOM 3873 C C . GLU A 1 480 ? -12.248 20.459 3.221 1.00 82.00 480 GLU A C 1
ATOM 3875 O O . GLU A 1 480 ? -11.418 19.688 3.715 1.00 82.00 480 GLU A O 1
ATOM 3880 N N . LYS A 1 481 ? -13.537 20.117 3.074 1.00 83.81 481 LYS A N 1
ATOM 3881 C CA . LYS A 1 481 ? -14.061 18.781 3.418 1.00 83.81 481 LYS A CA 1
ATOM 3882 C C . LYS A 1 481 ? -13.366 17.686 2.611 1.00 83.81 481 LYS A C 1
ATOM 3884 O O . LYS A 1 481 ? -12.940 16.679 3.182 1.00 83.81 481 LYS A O 1
ATOM 3889 N N . LYS A 1 482 ? -13.165 17.896 1.304 1.00 85.00 482 LYS A N 1
ATOM 3890 C CA . LYS A 1 482 ? -12.413 16.965 0.442 1.00 85.00 482 LYS A CA 1
ATOM 3891 C C . LYS A 1 482 ? -10.957 16.835 0.877 1.00 85.00 482 LYS A C 1
ATOM 3893 O O . LYS A 1 482 ? -10.490 15.715 1.080 1.00 85.00 482 LYS A O 1
ATOM 3898 N N . LYS A 1 483 ? -10.250 17.954 1.086 1.00 83.62 483 LYS A N 1
ATOM 3899 C CA . LYS A 1 483 ? -8.858 17.945 1.580 1.00 83.62 483 LYS A CA 1
ATOM 3900 C C . LYS A 1 483 ? -8.752 17.202 2.915 1.00 83.62 483 LYS A C 1
ATOM 3902 O O . LYS A 1 483 ? -7.846 16.393 3.112 1.00 83.62 483 LYS A O 1
ATOM 3907 N N . ARG A 1 484 ? -9.714 17.405 3.818 1.00 83.94 484 ARG A N 1
ATOM 3908 C CA . ARG A 1 484 ? -9.788 16.693 5.099 1.00 83.94 484 ARG A CA 1
ATOM 3909 C C . ARG A 1 484 ? -10.000 15.191 4.922 1.00 83.94 484 ARG A C 1
ATOM 3911 O O . ARG A 1 484 ? -9.290 14.414 5.557 1.00 83.94 484 ARG A O 1
ATOM 3918 N N . ALA A 1 485 ? -10.927 14.778 4.061 1.00 88.62 485 ALA A N 1
ATOM 3919 C CA . ALA A 1 485 ? -11.176 13.367 3.773 1.00 88.62 485 ALA A CA 1
ATOM 3920 C C . ALA A 1 485 ? -9.917 12.658 3.248 1.00 88.62 485 ALA A C 1
ATOM 3922 O O . ALA A 1 485 ? -9.600 11.556 3.701 1.00 88.62 485 ALA A O 1
ATOM 3923 N N . ILE A 1 486 ? -9.169 13.313 2.355 1.00 87.75 486 ILE A N 1
ATOM 3924 C CA . ILE A 1 486 ? -7.885 12.821 1.837 1.00 87.75 486 ILE A CA 1
ATOM 3925 C C . ILE A 1 486 ? -6.878 12.656 2.983 1.00 87.75 486 ILE A C 1
ATOM 3927 O O . ILE A 1 486 ? -6.375 11.552 3.189 1.00 87.75 486 ILE A O 1
ATOM 3931 N N . ARG A 1 487 ? -6.667 13.695 3.806 1.00 84.56 487 ARG A N 1
ATOM 3932 C CA . ARG A 1 487 ? -5.738 13.637 4.953 1.00 84.56 487 ARG A CA 1
ATOM 3933 C C . ARG A 1 487 ? -6.068 12.503 5.920 1.00 84.56 487 ARG A C 1
ATOM 3935 O O . ARG A 1 487 ? -5.186 11.735 6.300 1.00 84.56 487 ARG A O 1
ATOM 3942 N N . VAL A 1 488 ? -7.338 12.363 6.308 1.00 87.62 488 VAL A N 1
ATOM 3943 C CA . VAL A 1 488 ? -7.761 11.310 7.245 1.00 87.62 488 VAL A CA 1
ATOM 3944 C C . VAL A 1 488 ? -7.543 9.920 6.648 1.00 87.62 488 VAL A C 1
ATOM 3946 O O . VAL A 1 488 ? -7.055 9.021 7.338 1.00 87.62 488 VAL A O 1
ATOM 3949 N N . ARG A 1 489 ? -7.851 9.743 5.358 1.00 91.31 489 ARG A N 1
ATOM 3950 C CA . ARG A 1 489 ? -7.611 8.483 4.651 1.00 91.31 489 ARG A CA 1
ATOM 3951 C C . ARG A 1 489 ? -6.125 8.159 4.587 1.00 91.31 489 ARG A C 1
ATOM 3953 O O . ARG A 1 489 ? -5.745 7.041 4.921 1.00 91.31 489 ARG A O 1
ATOM 3960 N N . HIS A 1 490 ? -5.290 9.120 4.198 1.00 89.31 490 HIS A N 1
ATOM 3961 C CA . HIS A 1 490 ? -3.845 8.927 4.083 1.00 89.31 490 HIS A CA 1
ATOM 3962 C C . HIS A 1 490 ? -3.222 8.515 5.409 1.00 89.31 490 HIS A C 1
ATOM 3964 O O . HIS A 1 490 ? -2.519 7.504 5.474 1.00 89.31 490 HIS A O 1
ATOM 3970 N N . ARG A 1 491 ? -3.580 9.229 6.477 1.00 87.31 491 ARG A N 1
ATOM 3971 C CA . ARG A 1 491 ? -3.150 8.947 7.847 1.00 87.31 491 ARG A CA 1
ATOM 3972 C C . ARG A 1 491 ? -3.535 7.538 8.296 1.00 87.31 491 ARG A C 1
ATOM 3974 O O . ARG A 1 491 ? -2.701 6.794 8.805 1.00 87.31 491 ARG A O 1
ATOM 3981 N N . TYR A 1 492 ? -4.781 7.137 8.039 1.00 93.06 492 TYR A N 1
ATOM 3982 C CA . TYR A 1 492 ? -5.254 5.802 8.394 1.00 93.06 492 TYR A CA 1
ATOM 3983 C C . TYR A 1 492 ? -4.562 4.698 7.582 1.00 93.06 492 TYR A C 1
ATOM 3985 O O . TYR A 1 492 ? -4.164 3.677 8.138 1.00 93.06 492 TYR A O 1
ATOM 3993 N N . VAL A 1 493 ? -4.350 4.901 6.279 1.00 93.81 493 VAL A N 1
ATOM 3994 C CA . VAL A 1 493 ? -3.620 3.951 5.418 1.00 93.81 493 VAL A CA 1
ATOM 3995 C C . VAL A 1 493 ? -2.174 3.786 5.882 1.00 93.81 493 VAL A C 1
ATOM 3997 O O . VAL A 1 493 ? -1.666 2.666 5.898 1.00 93.81 493 VAL A O 1
ATOM 4000 N N . GLN A 1 494 ? -1.525 4.868 6.307 1.00 90.44 494 GLN A N 1
ATOM 4001 C CA . GLN A 1 494 ? -0.187 4.844 6.898 1.00 90.44 494 GLN A CA 1
ATOM 4002 C C . GLN A 1 494 ? -0.144 4.048 8.216 1.00 90.44 494 GLN A C 1
ATOM 4004 O O . GLN A 1 494 ? 0.778 3.244 8.408 1.00 90.44 494 GLN A O 1
ATOM 4009 N N . ASP A 1 495 ? -1.137 4.208 9.097 1.00 92.44 495 ASP A N 1
ATOM 4010 C CA . ASP A 1 495 ? -1.268 3.403 10.324 1.00 92.44 495 ASP A CA 1
ATOM 4011 C C . ASP A 1 495 ? -1.467 1.915 10.006 1.00 92.44 495 ASP A C 1
ATOM 4013 O O . ASP A 1 495 ? -0.781 1.051 10.562 1.00 92.44 495 ASP A O 1
ATOM 4017 N N . LEU A 1 496 ? -2.342 1.601 9.046 1.00 95.25 496 LEU A N 1
ATOM 4018 C CA . LEU A 1 496 ? -2.543 0.229 8.581 1.00 95.25 496 LEU A CA 1
ATOM 4019 C C . LEU A 1 496 ? -1.270 -0.345 7.961 1.00 95.25 496 LEU A C 1
ATOM 4021 O O . LEU A 1 496 ? -0.929 -1.498 8.221 1.00 95.25 496 LEU A O 1
ATOM 4025 N N . TYR A 1 497 ? -0.527 0.442 7.185 1.00 93.25 497 TYR A N 1
ATOM 4026 C CA . TYR A 1 497 ? 0.739 -0.003 6.615 1.00 93.25 497 TYR A CA 1
ATOM 4027 C C . TYR A 1 497 ? 1.736 -0.390 7.712 1.00 93.25 497 TYR A C 1
ATOM 4029 O O . TYR A 1 497 ? 2.342 -1.461 7.634 1.00 93.25 497 TYR A O 1
ATOM 4037 N N . ARG A 1 498 ? 1.855 0.410 8.781 1.00 91.31 498 ARG A N 1
ATOM 4038 C CA . ARG A 1 498 ? 2.685 0.085 9.959 1.00 91.31 498 ARG A CA 1
ATOM 4039 C C . ARG A 1 498 ? 2.197 -1.172 10.659 1.00 91.31 498 ARG A C 1
ATOM 4041 O O . ARG A 1 498 ? 3.014 -2.024 11.002 1.00 91.31 498 ARG A O 1
ATOM 4048 N N . PHE A 1 499 ? 0.888 -1.338 10.824 1.00 95.12 499 PHE A N 1
ATOM 4049 C CA . PHE A 1 499 ? 0.326 -2.570 11.371 1.00 95.12 499 PHE A CA 1
ATOM 4050 C C . PHE A 1 499 ? 0.752 -3.791 10.542 1.00 95.12 499 PHE A C 1
ATOM 4052 O O . PHE A 1 499 ? 1.376 -4.713 11.070 1.00 95.12 499 PHE A O 1
ATOM 4059 N N . TYR A 1 500 ? 0.513 -3.771 9.231 1.00 93.94 500 TYR A N 1
ATOM 4060 C CA . TYR A 1 500 ? 0.794 -4.900 8.342 1.00 93.94 500 TYR A CA 1
ATOM 4061 C C . TYR A 1 500 ? 2.288 -5.180 8.115 1.00 93.94 500 TYR A C 1
ATOM 4063 O O . TYR A 1 500 ? 2.641 -6.264 7.649 1.00 93.94 500 TYR A O 1
ATOM 4071 N N . THR A 1 501 ? 3.180 -4.248 8.456 1.00 91.12 501 THR A N 1
ATOM 4072 C CA . THR A 1 501 ? 4.634 -4.402 8.270 1.00 91.12 501 THR A CA 1
ATOM 4073 C C . THR A 1 501 ? 5.396 -4.632 9.575 1.00 91.12 501 THR A C 1
ATOM 4075 O O . THR A 1 501 ? 6.320 -5.448 9.599 1.00 91.12 501 THR A O 1
ATOM 4078 N N . LEU A 1 502 ? 4.997 -3.969 10.663 1.00 91.69 502 LEU A N 1
ATOM 4079 C CA . LEU A 1 502 ? 5.747 -3.907 11.922 1.00 91.69 502 LEU A CA 1
ATOM 4080 C C . LEU A 1 502 ? 5.067 -4.662 13.072 1.00 91.69 502 LEU A C 1
ATOM 4082 O O . LEU A 1 502 ? 5.763 -5.128 13.974 1.00 91.69 502 LEU A O 1
ATOM 4086 N N . SER A 1 503 ? 3.739 -4.834 13.055 1.00 93.12 503 SER A N 1
ATOM 4087 C CA . SER A 1 503 ? 3.029 -5.459 14.180 1.00 93.12 503 SER A CA 1
ATOM 4088 C C . SER A 1 503 ? 3.456 -6.914 14.398 1.00 93.12 503 SER A C 1
ATOM 4090 O O . SER A 1 503 ? 3.555 -7.678 13.429 1.00 93.12 503 SER A O 1
ATOM 4092 N N . PRO A 1 504 ? 3.652 -7.367 15.652 1.00 90.56 504 PRO A N 1
ATOM 4093 C CA . PRO A 1 504 ? 3.920 -8.777 15.936 1.00 90.56 504 PRO A CA 1
ATOM 4094 C C . PRO A 1 504 ? 2.744 -9.688 15.541 1.00 90.56 504 PRO A C 1
ATOM 4096 O O . PRO A 1 504 ? 2.964 -10.850 15.209 1.00 90.56 504 PRO A O 1
ATOM 4099 N N . MET A 1 505 ? 1.519 -9.152 15.511 1.00 93.12 505 MET A N 1
ATOM 4100 C CA . MET A 1 505 ? 0.281 -9.883 15.200 1.00 93.12 505 MET A CA 1
ATOM 4101 C C . MET A 1 505 ? -0.067 -9.875 13.703 1.00 93.12 505 MET A C 1
ATOM 4103 O O . MET A 1 505 ? -1.043 -10.494 13.295 1.00 93.12 505 MET A O 1
ATOM 4107 N N . ARG A 1 506 ? 0.727 -9.201 12.858 1.00 91.88 506 ARG A N 1
ATOM 4108 C CA . ARG A 1 506 ? 0.419 -8.998 11.428 1.00 91.88 506 ARG A CA 1
ATOM 4109 C C . ARG A 1 506 ? 0.181 -10.288 10.640 1.00 91.88 506 ARG A C 1
ATOM 4111 O O . ARG A 1 506 ? -0.587 -10.284 9.694 1.00 91.88 506 ARG A O 1
ATOM 4118 N N . LYS A 1 507 ? 0.832 -11.391 11.033 1.00 90.31 507 LYS A N 1
ATOM 4119 C CA . LYS A 1 507 ? 0.742 -12.690 10.342 1.00 90.31 507 LYS A CA 1
ATOM 4120 C C . LYS A 1 507 ? -0.629 -13.360 10.480 1.00 90.31 507 LYS A C 1
ATOM 4122 O O . LYS A 1 507 ? -0.926 -14.266 9.710 1.00 90.31 507 LYS A O 1
ATOM 4127 N N . ALA A 1 508 ? -1.444 -12.918 11.436 1.00 89.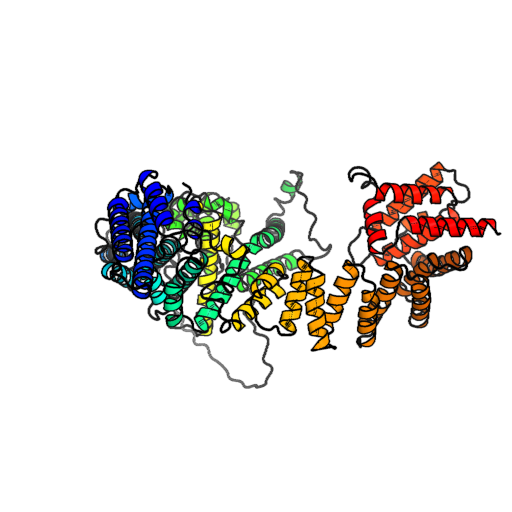62 508 ALA A N 1
ATOM 4128 C CA . ALA A 1 508 ? -2.811 -13.394 11.601 1.00 89.62 508 ALA A CA 1
ATOM 4129 C C . ALA A 1 508 ? -3.757 -12.871 10.503 1.00 89.62 508 ALA A C 1
ATOM 4131 O O . ALA A 1 508 ? -4.856 -13.398 10.349 1.00 89.62 508 ALA A O 1
ATOM 4132 N N . PHE A 1 509 ? -3.334 -11.860 9.732 1.00 91.00 509 PHE A N 1
ATOM 4133 C CA . PHE A 1 509 ? -4.153 -11.150 8.751 1.00 91.00 509 PHE A CA 1
ATOM 4134 C C . PHE A 1 509 ? -3.515 -11.206 7.362 1.00 91.00 509 PHE A C 1
ATOM 4136 O O . PHE A 1 509 ? -2.291 -11.183 7.227 1.00 91.00 509 PHE A O 1
ATOM 4143 N N . ASP A 1 510 ? -4.345 -11.252 6.321 1.00 88.06 510 ASP A N 1
ATOM 4144 C CA . ASP A 1 510 ? -3.860 -11.160 4.943 1.00 88.06 510 ASP A CA 1
ATOM 4145 C C . ASP A 1 510 ? -3.467 -9.715 4.660 1.00 88.06 510 ASP A C 1
ATOM 4147 O O . ASP A 1 510 ? -4.218 -8.794 4.977 1.00 88.06 510 ASP A O 1
ATOM 4151 N N . ASN A 1 511 ? -2.273 -9.504 4.107 1.00 91.06 511 ASN A N 1
ATOM 4152 C CA . ASN A 1 511 ? -1.738 -8.164 3.914 1.00 91.06 511 ASN A CA 1
ATOM 4153 C C . ASN A 1 511 ? -2.187 -7.587 2.559 1.00 91.06 511 ASN A C 1
ATOM 4155 O O . ASN A 1 511 ? -1.634 -7.981 1.526 1.00 91.06 511 ASN A O 1
ATOM 4159 N N . PRO A 1 512 ? -3.115 -6.611 2.535 1.00 91.00 512 PRO A N 1
ATOM 4160 C CA . PRO A 1 512 ? -3.606 -6.040 1.287 1.00 91.00 512 PRO A CA 1
ATOM 4161 C C . PRO A 1 512 ? -2.499 -5.306 0.521 1.00 91.00 512 PRO A C 1
ATOM 4163 O O . PRO A 1 512 ? -2.516 -5.299 -0.703 1.00 91.00 512 PRO A O 1
ATOM 4166 N N . PHE A 1 513 ? -1.490 -4.745 1.196 1.00 91.12 513 PHE A N 1
ATOM 4167 C CA . PHE A 1 513 ? -0.374 -4.078 0.524 1.00 91.12 513 PHE A CA 1
ATOM 4168 C C . PHE A 1 513 ? 0.517 -5.059 -0.247 1.00 91.12 513 PHE A C 1
ATOM 4170 O O . PHE A 1 513 ? 1.042 -4.693 -1.293 1.00 91.12 513 PHE A O 1
ATOM 4177 N N . GLU A 1 514 ? 0.681 -6.297 0.231 1.00 87.56 514 GLU A N 1
ATOM 4178 C CA . GLU A 1 514 ? 1.456 -7.323 -0.485 1.00 87.56 514 GLU A CA 1
ATOM 4179 C C . GLU A 1 514 ? 0.704 -7.822 -1.722 1.00 87.56 514 GLU A C 1
ATOM 4181 O O . GLU A 1 514 ? 1.293 -7.875 -2.798 1.00 87.56 514 GLU A O 1
ATOM 4186 N N . VAL A 1 515 ? -0.608 -8.074 -1.608 1.00 82.94 515 VAL A N 1
ATOM 4187 C CA . VAL A 1 515 ? -1.470 -8.447 -2.753 1.00 82.94 515 VAL A CA 1
ATOM 4188 C C . VAL A 1 515 ? -1.379 -7.394 -3.867 1.00 82.94 515 VAL A C 1
ATOM 4190 O O . VAL A 1 515 ? -1.269 -7.709 -5.051 1.00 82.94 515 VAL A O 1
ATOM 4193 N N . GLN A 1 516 ? -1.352 -6.121 -3.476 1.00 80.31 516 GLN A N 1
ATOM 4194 C CA . GLN A 1 516 ? -1.334 -4.974 -4.383 1.00 80.31 516 GLN A CA 1
ATOM 4195 C C . GLN A 1 516 ? 0.022 -4.671 -5.034 1.00 80.31 516 GLN A C 1
ATOM 4197 O O . GLN A 1 516 ? 0.076 -3.910 -6.003 1.00 80.31 516 GLN A O 1
ATOM 4202 N N . LYS A 1 517 ? 1.130 -5.259 -4.556 1.00 78.31 517 LYS A N 1
ATOM 4203 C CA . LYS A 1 517 ? 2.432 -5.135 -5.242 1.00 78.31 517 LYS A CA 1
ATOM 4204 C 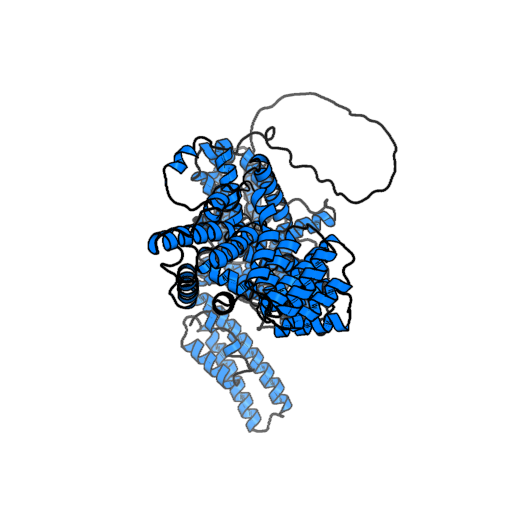C . LYS A 1 517 ? 2.396 -5.772 -6.627 1.00 78.31 517 LYS A C 1
ATOM 4206 O O . LYS A 1 517 ? 3.034 -5.283 -7.569 1.00 78.31 517 LYS A O 1
ATOM 4211 N N . GLU A 1 518 ? 1.675 -6.882 -6.746 1.00 70.81 518 GLU A N 1
ATOM 4212 C CA . GLU A 1 518 ? 1.613 -7.663 -7.975 1.00 70.81 518 GLU A CA 1
ATOM 4213 C C . GLU A 1 518 ? 0.513 -7.181 -8.910 1.00 70.81 518 GLU A C 1
ATOM 4215 O O . GLU A 1 518 ? 0.775 -7.057 -10.108 1.00 70.81 518 GLU A O 1
ATOM 4220 N N . ILE A 1 519 ? -0.674 -6.875 -8.378 1.00 74.62 519 ILE A N 1
ATOM 4221 C CA . ILE A 1 519 ? -1.838 -6.497 -9.182 1.00 74.62 519 ILE A CA 1
ATOM 4222 C C . ILE A 1 519 ? -2.586 -5.329 -8.512 1.00 74.62 519 ILE A C 1
ATOM 4224 O O . ILE A 1 519 ? -3.059 -5.494 -7.387 1.00 74.62 519 ILE A O 1
ATOM 4228 N N . PRO A 1 520 ? -2.726 -4.163 -9.177 1.00 83.44 520 PRO A N 1
ATOM 4229 C CA . PRO A 1 520 ? -3.568 -3.073 -8.681 1.00 83.44 520 PRO A CA 1
ATOM 4230 C C . PRO A 1 520 ? -5.019 -3.544 -8.498 1.00 83.44 520 PRO A C 1
ATOM 4232 O O . PRO A 1 520 ? -5.583 -4.169 -9.390 1.00 83.44 520 PRO A O 1
ATOM 4235 N N . PHE A 1 521 ? -5.676 -3.219 -7.388 1.00 84.25 521 PHE A N 1
ATOM 4236 C CA . PHE A 1 521 ? -7.042 -3.675 -7.115 1.00 84.25 521 PHE A CA 1
ATOM 4237 C C . PHE A 1 521 ? -8.011 -3.087 -8.121 1.00 84.25 521 PHE A C 1
ATOM 4239 O O . PHE A 1 521 ? -8.980 -3.738 -8.503 1.00 84.25 521 PHE A O 1
ATOM 4246 N N . PHE A 1 522 ? -7.693 -1.884 -8.603 1.00 83.44 522 PHE A N 1
ATOM 4247 C CA . PHE A 1 522 ? -8.460 -1.196 -9.625 1.00 83.44 522 PHE A CA 1
ATOM 4248 C C . PHE A 1 522 ? -8.467 -1.937 -10.979 1.00 83.44 522 PHE A C 1
ATOM 4250 O O . PHE A 1 522 ? -9.257 -1.604 -11.853 1.00 83.44 522 PHE A O 1
ATOM 4257 N N . THR A 1 523 ? -7.628 -2.963 -11.171 1.00 79.19 523 THR A N 1
ATOM 4258 C CA . THR A 1 523 ? -7.663 -3.838 -12.358 1.00 79.19 523 THR A CA 1
ATOM 4259 C C . THR A 1 523 ? -8.281 -5.207 -12.098 1.00 79.19 523 THR A C 1
ATOM 4261 O O . THR A 1 523 ? -8.257 -6.069 -12.977 1.00 79.19 523 THR A O 1
ATOM 4264 N N . THR A 1 524 ? -8.860 -5.424 -10.915 1.00 77.44 524 THR A N 1
ATOM 4265 C CA . THR A 1 524 ? -9.395 -6.726 -10.495 1.00 77.44 524 THR A CA 1
ATOM 4266 C C . THR A 1 524 ? -10.824 -6.631 -9.978 1.00 77.44 524 THR A C 1
ATOM 4268 O O . THR A 1 524 ? -11.261 -5.583 -9.498 1.00 77.44 524 THR A O 1
ATOM 4271 N N . GLY A 1 525 ? -11.545 -7.753 -10.058 1.00 74.38 525 GLY A N 1
ATOM 4272 C CA . GLY A 1 525 ? -12.862 -7.928 -9.447 1.00 74.38 525 GLY A CA 1
ATOM 4273 C C . GLY A 1 525 ? -13.837 -6.797 -9.780 1.00 74.38 525 GLY A C 1
ATOM 4274 O O . GLY A 1 525 ? -14.066 -6.476 -10.946 1.00 74.38 525 GLY A O 1
ATOM 4275 N N . LEU A 1 526 ? -14.382 -6.179 -8.730 1.00 73.44 526 LEU A N 1
ATOM 4276 C CA . LEU A 1 526 ? -15.385 -5.112 -8.792 1.00 73.44 526 LEU A CA 1
ATOM 4277 C C . LEU A 1 526 ? -14.973 -3.900 -9.647 1.00 73.44 526 LEU A C 1
ATOM 4279 O O . LEU A 1 526 ? -15.830 -3.268 -10.264 1.00 73.44 526 LEU A O 1
ATOM 4283 N N . PHE A 1 527 ? -13.679 -3.574 -9.683 1.00 78.31 527 PHE A N 1
ATOM 4284 C CA . PHE A 1 527 ? -13.163 -2.331 -10.264 1.00 78.31 527 PHE A CA 1
ATOM 4285 C C . PHE A 1 527 ? -12.675 -2.483 -11.713 1.00 78.31 527 PHE A C 1
ATOM 4287 O O . PHE A 1 527 ? -12.396 -1.487 -12.373 1.00 78.31 527 PHE A O 1
ATOM 4294 N N . ALA A 1 528 ? -12.619 -3.710 -12.242 1.00 77.25 528 ALA A N 1
ATOM 4295 C CA . ALA A 1 528 ? -12.078 -4.000 -13.574 1.00 77.25 528 ALA A CA 1
ATOM 4296 C C . ALA A 1 528 ? -13.035 -3.682 -14.743 1.00 77.25 528 ALA A C 1
ATOM 4298 O O . ALA A 1 528 ? -12.708 -3.958 -15.903 1.00 77.25 528 ALA A O 1
ATOM 4299 N N . LYS A 1 529 ? -14.228 -3.140 -14.465 1.00 79.69 529 LYS A N 1
ATOM 4300 C CA . LYS A 1 529 ? -15.243 -2.866 -15.490 1.00 79.69 529 LYS A CA 1
ATOM 4301 C C . LYS A 1 529 ? -14.789 -1.738 -16.438 1.00 79.69 529 LYS A C 1
ATOM 4303 O O . LYS A 1 529 ? -14.260 -0.738 -15.953 1.00 79.69 529 LYS A O 1
ATOM 4308 N N . PRO A 1 530 ? -15.044 -1.838 -17.761 1.00 81.56 530 PRO A N 1
ATOM 4309 C CA . PRO A 1 530 ? -14.646 -0.812 -18.740 1.00 81.56 530 PRO A CA 1
ATOM 4310 C C . PRO A 1 530 ? -15.162 0.605 -18.429 1.00 81.56 530 PRO A C 1
ATOM 4312 O O . PRO A 1 530 ? -14.509 1.603 -18.708 1.00 81.56 530 PRO A O 1
ATOM 4315 N N . GLU A 1 531 ? -16.322 0.717 -17.781 1.00 83.75 531 GLU A N 1
ATOM 4316 C CA . GLU A 1 531 ? -16.892 1.997 -17.331 1.00 83.75 531 GLU A CA 1
ATOM 4317 C C . GLU A 1 531 ? -15.991 2.780 -16.354 1.00 83.75 531 GLU A C 1
ATOM 4319 O O . GLU A 1 531 ? -16.139 3.996 -16.218 1.00 83.75 531 GLU A O 1
ATOM 4324 N N . TYR A 1 532 ? -15.016 2.121 -15.718 1.00 85.06 532 TYR A N 1
ATOM 4325 C CA . TYR A 1 532 ? -14.085 2.743 -14.775 1.00 85.06 532 TYR A CA 1
ATOM 4326 C C . TYR A 1 532 ? -12.695 3.031 -15.375 1.00 85.06 532 TYR A C 1
ATOM 4328 O O . TYR A 1 532 ? -11.776 3.413 -14.646 1.00 85.06 532 TYR A O 1
ATOM 4336 N N . ASP A 1 533 ? -12.520 2.921 -16.698 1.00 84.31 533 ASP A N 1
ATOM 4337 C CA . ASP A 1 533 ? -11.238 3.158 -17.390 1.00 84.31 533 ASP A CA 1
ATOM 4338 C C . ASP A 1 533 ? -10.642 4.542 -17.112 1.00 84.31 533 ASP A C 1
ATOM 4340 O O . ASP A 1 533 ? -9.431 4.662 -16.917 1.00 84.31 533 ASP A O 1
ATOM 4344 N N . LYS A 1 534 ? -11.484 5.580 -16.977 1.00 86.50 534 LYS A N 1
ATOM 4345 C CA . LYS A 1 534 ? -11.031 6.948 -16.651 1.00 86.50 534 LYS A CA 1
ATOM 4346 C C . LYS A 1 534 ? -10.209 7.004 -15.354 1.00 86.50 534 LYS A C 1
ATOM 4348 O O . LYS A 1 534 ? -9.247 7.766 -15.247 1.00 86.50 534 LYS A O 1
ATOM 4353 N N . TYR A 1 535 ? -10.555 6.169 -14.376 1.00 87.44 535 TYR A N 1
ATOM 4354 C CA . TYR A 1 535 ? -9.886 6.090 -13.079 1.00 87.44 535 TYR A CA 1
ATOM 4355 C C . TYR A 1 535 ? -8.580 5.297 -13.153 1.00 87.44 535 TYR A C 1
ATOM 4357 O O . TYR A 1 535 ? -7.571 5.727 -12.590 1.00 87.44 535 TYR A O 1
ATOM 4365 N N . ARG A 1 536 ? -8.565 4.197 -13.919 1.00 86.69 536 ARG A N 1
ATOM 4366 C CA . ARG A 1 536 ? -7.339 3.440 -14.224 1.00 86.69 536 ARG A CA 1
ATOM 4367 C C . ARG A 1 536 ? -6.316 4.311 -14.941 1.00 86.69 536 ARG A C 1
ATOM 4369 O O . ARG A 1 536 ? -5.152 4.326 -14.554 1.00 86.69 536 ARG A O 1
ATOM 4376 N N . LEU A 1 537 ? -6.759 5.106 -15.911 1.00 85.12 537 LEU A N 1
ATOM 4377 C CA . LEU A 1 537 ? -5.901 6.049 -16.623 1.00 85.12 537 LEU A CA 1
ATOM 4378 C C . LEU A 1 537 ? -5.318 7.114 -15.684 1.00 85.12 537 LEU A C 1
ATOM 4380 O O . LEU A 1 537 ? -4.124 7.405 -15.726 1.00 85.12 537 LEU A O 1
ATOM 4384 N N . SER A 1 538 ? -6.141 7.660 -14.784 1.00 87.62 538 SER A N 1
ATOM 4385 C CA . SER A 1 538 ? -5.694 8.606 -13.753 1.00 87.62 538 SER A CA 1
ATOM 4386 C C . SER A 1 538 ? -4.629 8.000 -12.825 1.00 87.62 538 SER A C 1
ATOM 4388 O O . SER A 1 538 ? -3.670 8.677 -12.438 1.00 87.62 538 SER A O 1
ATOM 4390 N N . LEU A 1 539 ? -4.757 6.717 -12.480 1.00 87.19 539 LEU A N 1
ATOM 4391 C CA . LEU A 1 539 ? -3.758 5.982 -11.705 1.00 87.19 539 LEU A CA 1
ATOM 4392 C C . LEU A 1 539 ? -2.472 5.733 -12.512 1.00 87.19 539 LEU A C 1
ATOM 4394 O O . LEU A 1 539 ? -1.380 5.962 -11.997 1.00 87.19 539 LEU A O 1
ATOM 4398 N N . ALA A 1 540 ? -2.590 5.327 -13.777 1.00 86.69 540 ALA A N 1
ATOM 4399 C CA . ALA A 1 540 ? -1.443 5.079 -14.649 1.00 86.69 540 ALA A CA 1
ATOM 4400 C C . ALA A 1 540 ? -0.611 6.346 -14.879 1.00 86.69 540 ALA A C 1
ATOM 4402 O O . ALA A 1 540 ? 0.607 6.308 -14.727 1.00 86.69 540 ALA A O 1
ATOM 4403 N N . ARG A 1 541 ? -1.260 7.490 -15.137 1.00 83.12 541 ARG A N 1
ATOM 4404 C CA . ARG A 1 541 ? -0.590 8.797 -15.260 1.00 83.12 541 ARG A CA 1
ATOM 4405 C C . ARG A 1 541 ? 0.181 9.172 -13.998 1.00 83.12 541 ARG A C 1
ATOM 4407 O O . ARG A 1 541 ? 1.297 9.675 -14.087 1.00 83.12 541 ARG A O 1
ATOM 4414 N N . PHE A 1 542 ? -0.400 8.922 -12.824 1.00 84.75 542 PHE A N 1
ATOM 4415 C CA . PHE A 1 542 ? 0.272 9.162 -11.546 1.00 84.75 542 PHE A CA 1
ATOM 4416 C C . PHE A 1 542 ? 1.548 8.319 -11.412 1.00 84.75 542 PHE A C 1
ATOM 4418 O O . PHE A 1 542 ? 2.602 8.850 -11.068 1.00 84.75 542 PHE A O 1
ATOM 4425 N N . SER A 1 543 ? 1.477 7.027 -11.733 1.00 83.31 543 SER A N 1
ATOM 4426 C CA . SER A 1 543 ? 2.637 6.132 -11.669 1.00 83.31 543 SER A CA 1
ATOM 4427 C C . SER A 1 543 ? 3.694 6.457 -12.725 1.00 83.31 543 SER A C 1
ATOM 4429 O O . SER A 1 543 ? 4.880 6.480 -12.401 1.00 83.31 543 SER A O 1
ATOM 4431 N N . ALA A 1 544 ? 3.284 6.797 -13.950 1.00 78.25 544 ALA A N 1
ATOM 4432 C CA . ALA A 1 544 ? 4.185 7.206 -15.026 1.00 78.25 544 ALA A CA 1
ATOM 4433 C C . ALA A 1 544 ? 4.967 8.480 -14.668 1.00 78.25 544 ALA A C 1
ATOM 4435 O O . ALA A 1 544 ? 6.183 8.512 -14.837 1.00 78.25 544 ALA A O 1
ATOM 4436 N N . LYS A 1 545 ? 4.310 9.495 -14.080 1.00 80.06 545 LYS A N 1
ATOM 4437 C CA . LYS A 1 545 ? 4.977 10.724 -13.600 1.00 80.06 545 LYS A CA 1
ATOM 4438 C C . LYS A 1 545 ? 6.083 10.453 -12.573 1.00 80.06 545 LYS A C 1
ATOM 4440 O O . LYS A 1 545 ? 7.026 11.228 -12.486 1.00 80.06 545 LYS A O 1
ATOM 4445 N N . ARG A 1 546 ? 5.975 9.365 -11.805 1.00 77.00 546 ARG A N 1
ATOM 4446 C CA . ARG A 1 546 ? 6.977 8.940 -10.811 1.00 77.00 546 ARG A CA 1
ATOM 4447 C C . ARG A 1 546 ? 8.010 7.950 -11.363 1.00 77.00 546 ARG A C 1
ATOM 4449 O O . ARG A 1 546 ? 8.831 7.456 -10.599 1.00 77.00 546 ARG A O 1
ATOM 4456 N N . GLY A 1 547 ? 7.947 7.618 -12.654 1.00 78.38 547 GLY A N 1
ATOM 4457 C CA . GLY A 1 547 ? 8.817 6.619 -13.278 1.00 78.38 547 GLY A CA 1
ATOM 4458 C C . GLY A 1 547 ? 8.511 5.170 -12.881 1.00 78.38 547 GLY A C 1
ATOM 4459 O O . GLY A 1 547 ? 9.307 4.275 -13.150 1.00 78.38 547 GLY A O 1
ATOM 4460 N N . ASP A 1 548 ? 7.363 4.906 -12.251 1.00 81.56 548 ASP A N 1
ATOM 4461 C CA . ASP A 1 548 ? 6.962 3.573 -11.790 1.00 81.56 548 ASP A CA 1
ATOM 4462 C C . ASP A 1 548 ? 6.280 2.770 -12.907 1.00 81.56 548 ASP A C 1
ATOM 4464 O O . ASP A 1 548 ? 5.113 2.367 -12.825 1.00 81.56 548 ASP A O 1
ATOM 4468 N N . TYR A 1 549 ? 7.005 2.578 -14.007 1.00 84.38 549 TYR A N 1
ATOM 4469 C CA . TYR A 1 549 ? 6.420 2.032 -15.224 1.00 84.38 549 TYR A CA 1
ATOM 4470 C C . TYR A 1 549 ? 6.086 0.532 -15.133 1.00 84.38 549 TYR A C 1
ATOM 4472 O O . TYR A 1 549 ? 5.123 0.082 -15.751 1.00 84.38 549 TYR A O 1
ATOM 4480 N N . ALA A 1 550 ? 6.764 -0.225 -14.266 1.00 83.06 550 ALA A N 1
ATOM 4481 C CA . ALA A 1 550 ? 6.398 -1.612 -13.964 1.00 83.06 550 ALA A CA 1
ATOM 4482 C C . ALA A 1 550 ? 4.987 -1.739 -13.352 1.00 83.06 550 ALA A C 1
ATOM 4484 O O . ALA A 1 550 ? 4.347 -2.788 -13.441 1.00 83.06 550 ALA A O 1
ATOM 4485 N N . PHE A 1 551 ? 4.485 -0.690 -12.689 1.00 84.31 551 PHE A N 1
ATOM 4486 C CA . PHE A 1 551 ? 3.100 -0.646 -12.217 1.00 84.31 551 PHE A CA 1
ATOM 4487 C C . PHE A 1 551 ? 2.139 -0.193 -13.320 1.00 84.31 551 PHE A C 1
ATOM 4489 O O . PHE A 1 551 ? 1.030 -0.715 -13.417 1.00 84.31 551 PHE A O 1
ATOM 4496 N N . VAL A 1 552 ? 2.579 0.712 -14.199 1.00 87.25 552 VAL A N 1
ATOM 4497 C CA . VAL A 1 552 ? 1.812 1.184 -15.364 1.00 87.25 552 VAL A CA 1
ATOM 4498 C C . VAL A 1 552 ? 1.417 0.027 -16.289 1.00 87.25 552 VAL A C 1
ATOM 4500 O O . VAL A 1 552 ? 0.236 -0.098 -16.621 1.00 87.25 552 VAL A O 1
ATOM 4503 N N . SER A 1 553 ? 2.350 -0.870 -16.636 1.00 85.44 553 SER A N 1
ATOM 4504 C CA . SER A 1 553 ? 2.047 -2.052 -17.469 1.00 85.44 553 SER A CA 1
ATOM 4505 C C . SER A 1 553 ? 0.971 -2.949 -16.847 1.00 85.44 553 SER A C 1
ATOM 4507 O O . SER A 1 553 ? 0.137 -3.523 -17.548 1.00 85.44 553 SER A O 1
ATOM 4509 N N . LYS A 1 554 ? 0.946 -3.053 -15.513 1.00 85.50 554 LYS A N 1
ATOM 4510 C CA . LYS A 1 554 ? -0.052 -3.830 -14.764 1.00 85.50 554 LYS A CA 1
ATOM 4511 C C . LYS A 1 554 ? -1.424 -3.160 -14.736 1.00 85.50 554 LYS A C 1
ATOM 4513 O O . LYS A 1 554 ? -2.423 -3.876 -14.765 1.00 85.50 554 LYS A O 1
ATOM 4518 N N . ILE A 1 555 ? -1.481 -1.826 -14.682 1.00 85.62 555 ILE A N 1
ATOM 4519 C CA . ILE A 1 555 ? -2.739 -1.060 -14.684 1.00 85.62 555 ILE A CA 1
ATOM 4520 C C . ILE A 1 555 ? -3.470 -1.211 -16.020 1.00 85.62 555 ILE A C 1
ATOM 4522 O O . ILE A 1 555 ? -4.688 -1.377 -16.053 1.00 85.62 555 ILE A O 1
ATOM 4526 N N . PHE A 1 556 ? -2.721 -1.182 -17.119 1.00 82.88 556 PHE A N 1
ATOM 4527 C CA . PHE A 1 556 ? -3.283 -1.221 -18.466 1.00 82.88 556 PHE A CA 1
ATOM 4528 C C . PHE A 1 556 ? -3.667 -2.616 -18.966 1.00 82.88 556 PHE A C 1
ATOM 4530 O O . PHE A 1 556 ? -4.161 -2.755 -20.083 1.00 82.88 556 PHE A O 1
ATOM 4537 N N . ARG A 1 557 ? -3.519 -3.656 -18.137 1.00 69.88 557 ARG A N 1
ATOM 4538 C CA . ARG A 1 557 ? -4.007 -4.997 -18.476 1.00 69.88 557 ARG A CA 1
ATOM 4539 C C . ARG A 1 557 ? -5.517 -4.946 -18.751 1.00 69.88 557 ARG A C 1
ATOM 4541 O O . ARG A 1 557 ? -6.286 -4.457 -17.927 1.00 69.88 557 ARG A O 1
ATOM 4548 N N . ASN A 1 558 ? -5.926 -5.517 -19.884 1.00 62.78 558 ASN A N 1
ATOM 4549 C CA . ASN A 1 558 ? -7.323 -5.684 -20.308 1.00 62.78 558 ASN A CA 1
ATOM 4550 C C . ASN A 1 558 ? -8.071 -4.405 -20.743 1.00 62.78 558 ASN A C 1
ATOM 4552 O O . ASN A 1 558 ? -9.301 -4.407 -20.718 1.00 62.78 558 ASN A O 1
ATOM 4556 N N . LEU A 1 559 ? -7.383 -3.335 -21.161 1.00 69.94 559 LEU A N 1
ATOM 4557 C CA . LEU A 1 559 ? -8.052 -2.273 -21.926 1.00 69.94 559 LEU A CA 1
ATOM 4558 C C . LEU A 1 559 ? -8.272 -2.719 -23.380 1.00 69.94 559 LEU A C 1
ATOM 4560 O O . LEU A 1 559 ? -7.385 -3.301 -24.003 1.00 69.94 559 LEU A O 1
ATOM 4564 N N . GLU A 1 560 ? -9.455 -2.439 -23.932 1.00 61.47 560 GLU A N 1
ATOM 4565 C CA . GLU A 1 560 ? -9.802 -2.842 -25.304 1.00 61.47 560 GLU A CA 1
ATOM 4566 C C . GLU A 1 560 ? -9.098 -1.997 -26.374 1.00 61.47 560 GLU A C 1
ATOM 4568 O O . GLU A 1 560 ? -8.834 -2.477 -27.479 1.00 61.47 560 GLU A O 1
ATOM 4573 N N . LYS A 1 561 ? -8.828 -0.722 -26.074 1.00 74.75 561 LYS A N 1
ATOM 4574 C CA . LYS A 1 561 ? -8.201 0.240 -26.985 1.00 74.75 561 LYS A CA 1
ATOM 4575 C C . LYS A 1 561 ? -7.335 1.202 -26.197 1.00 74.75 561 LYS A C 1
ATOM 4577 O O . LYS A 1 561 ? -7.720 1.602 -25.105 1.00 74.75 561 LYS A O 1
ATOM 4582 N N . TYR A 1 562 ? -6.226 1.598 -26.809 1.00 80.69 562 TYR A N 1
ATOM 4583 C CA . TYR A 1 562 ? -5.307 2.564 -26.235 1.00 80.69 562 TYR A CA 1
ATOM 4584 C C . TYR A 1 562 ? -5.304 3.857 -27.051 1.00 80.69 562 TYR A C 1
ATOM 4586 O O . TYR A 1 562 ? -5.376 3.834 -28.283 1.00 80.69 562 TYR A O 1
ATOM 4594 N N . THR A 1 563 ? -5.223 4.987 -26.361 1.00 83.38 563 THR A N 1
ATOM 4595 C CA . THR A 1 563 ? -4.880 6.286 -26.948 1.00 83.38 563 THR A CA 1
ATOM 4596 C C . THR A 1 563 ? -3.374 6.374 -27.224 1.00 83.38 563 THR A C 1
ATOM 4598 O O . THR A 1 563 ? -2.593 5.549 -26.745 1.00 83.38 563 THR A O 1
ATOM 4601 N N . ASP A 1 564 ? -2.930 7.387 -27.974 1.00 82.06 564 ASP A N 1
ATOM 4602 C CA . ASP A 1 564 ? -1.494 7.596 -28.225 1.00 82.06 564 ASP A CA 1
ATOM 4603 C C . ASP A 1 564 ? -0.708 7.829 -26.914 1.00 82.06 564 ASP A C 1
ATOM 4605 O O . ASP A 1 564 ? 0.424 7.366 -26.781 1.00 82.06 564 ASP A O 1
ATOM 4609 N N . GLU A 1 565 ? -1.316 8.493 -25.922 1.00 83.69 565 GLU A N 1
ATOM 4610 C CA . GLU A 1 565 ? -0.731 8.703 -24.588 1.00 83.69 565 GLU A CA 1
ATOM 4611 C C . GLU A 1 565 ? -0.543 7.371 -23.839 1.00 83.69 565 GLU A C 1
ATOM 4613 O O . GLU A 1 565 ? 0.498 7.119 -23.233 1.00 83.69 565 GLU A O 1
ATOM 4618 N N . GLU A 1 566 ? -1.537 6.487 -23.912 1.00 85.44 566 GLU A N 1
ATOM 4619 C CA . GLU A 1 566 ? -1.513 5.169 -23.269 1.00 85.44 566 GLU A CA 1
ATOM 4620 C C . GLU A 1 566 ? -0.524 4.222 -23.943 1.00 85.44 566 GLU A C 1
ATOM 4622 O O . GLU A 1 566 ? 0.232 3.532 -23.258 1.00 85.44 566 GLU A O 1
ATOM 4627 N N . HIS A 1 567 ? -0.455 4.242 -25.275 1.00 87.44 567 HIS A N 1
ATOM 4628 C CA . HIS A 1 567 ? 0.586 3.535 -26.012 1.00 87.44 567 HIS A CA 1
ATOM 4629 C C . HIS A 1 567 ? 1.989 4.023 -25.630 1.00 87.44 567 HIS A C 1
ATOM 4631 O O . HIS A 1 567 ? 2.902 3.207 -25.522 1.00 87.44 567 HIS A O 1
ATOM 4637 N N . MET A 1 568 ? 2.166 5.325 -25.381 1.00 86.88 568 MET A N 1
ATOM 4638 C CA . MET A 1 568 ? 3.459 5.883 -24.981 1.00 86.88 568 MET A CA 1
ATOM 4639 C C . MET A 1 568 ? 3.840 5.420 -23.570 1.00 86.88 568 MET A C 1
ATOM 4641 O O . MET A 1 568 ? 4.969 4.990 -23.336 1.00 86.88 568 MET A O 1
ATOM 4645 N N . MET A 1 569 ? 2.886 5.441 -22.637 1.00 86.00 569 MET A N 1
ATOM 4646 C CA . MET A 1 569 ? 3.077 4.917 -21.282 1.00 86.00 569 MET A CA 1
ATOM 4647 C C . MET A 1 569 ? 3.401 3.414 -21.273 1.00 86.00 569 MET A C 1
ATOM 4649 O O . MET A 1 569 ? 4.276 2.987 -20.519 1.00 86.00 569 MET A O 1
ATOM 4653 N N . LEU A 1 570 ? 2.744 2.618 -22.124 1.00 87.94 570 LEU A N 1
ATOM 4654 C CA . LEU A 1 570 ? 3.046 1.194 -22.299 1.00 87.94 570 LEU A CA 1
ATOM 4655 C C . LEU A 1 570 ? 4.434 0.966 -22.901 1.00 87.94 570 LEU A C 1
ATOM 4657 O O . LEU A 1 570 ? 5.160 0.099 -22.424 1.00 87.94 570 LEU A O 1
ATOM 4661 N N . ALA A 1 571 ? 4.836 1.760 -23.897 1.00 88.50 571 ALA A N 1
ATOM 4662 C CA . ALA A 1 571 ? 6.173 1.671 -24.478 1.00 88.50 571 ALA A CA 1
ATOM 4663 C C . ALA A 1 571 ? 7.271 1.954 -23.437 1.00 88.50 571 ALA A C 1
ATOM 4665 O O . ALA A 1 571 ? 8.240 1.202 -23.347 1.00 88.50 571 ALA A O 1
ATOM 4666 N N . LEU A 1 572 ? 7.095 2.986 -22.601 1.00 85.94 572 LEU A N 1
ATOM 4667 C CA . LEU A 1 572 ? 8.004 3.285 -21.485 1.00 85.94 572 LEU A CA 1
ATOM 4668 C C . LEU A 1 572 ? 8.041 2.149 -20.454 1.00 85.94 572 LEU A C 1
ATOM 4670 O O . LEU A 1 572 ? 9.107 1.802 -19.945 1.00 85.94 572 LEU A O 1
ATOM 4674 N N . ALA A 1 573 ? 6.890 1.532 -20.180 1.00 86.81 573 ALA A N 1
ATOM 4675 C CA . ALA A 1 573 ? 6.801 0.389 -19.281 1.00 86.81 573 ALA A CA 1
ATOM 4676 C C . ALA A 1 573 ? 7.525 -0.843 -19.798 1.00 86.81 573 ALA A C 1
ATOM 4678 O O . ALA A 1 573 ? 8.354 -1.397 -19.077 1.00 86.81 573 ALA A O 1
ATOM 4679 N N . TYR A 1 574 ? 7.297 -1.230 -21.046 1.00 89.50 574 TYR A N 1
ATOM 4680 C CA . TYR A 1 574 ? 7.993 -2.368 -21.627 1.00 89.50 574 TYR A CA 1
ATOM 4681 C C . TYR A 1 574 ? 9.491 -2.113 -21.801 1.00 89.50 574 TYR A C 1
ATOM 4683 O O . TYR A 1 574 ? 10.272 -3.021 -21.527 1.00 89.50 574 TYR A O 1
ATOM 4691 N N . LYS A 1 575 ? 9.911 -0.873 -22.102 1.00 87.56 575 LYS A N 1
ATOM 4692 C CA . LYS A 1 575 ? 11.331 -0.493 -22.046 1.00 87.56 575 LYS A CA 1
ATOM 4693 C C . LYS A 1 575 ? 11.922 -0.745 -20.654 1.00 87.56 575 LYS A C 1
ATOM 4695 O O . LYS A 1 575 ? 12.972 -1.363 -20.548 1.00 87.56 575 LYS A O 1
ATOM 4700 N N . SER A 1 576 ? 11.238 -0.318 -19.586 1.00 85.81 576 SER A N 1
ATOM 4701 C CA . SER A 1 576 ? 11.711 -0.532 -18.205 1.00 85.81 576 SER A CA 1
ATOM 4702 C C . SER A 1 576 ? 11.758 -2.006 -17.779 1.00 85.81 576 SER A C 1
ATOM 4704 O O . SER A 1 576 ? 12.477 -2.353 -16.848 1.00 85.81 576 SER A O 1
ATOM 4706 N N . GLU A 1 577 ? 10.990 -2.867 -18.452 1.00 86.25 577 GLU A N 1
ATOM 4707 C CA . GLU A 1 577 ? 10.969 -4.320 -18.250 1.00 86.25 577 GLU A CA 1
ATOM 4708 C C . GLU A 1 577 ? 11.928 -5.071 -19.197 1.00 86.25 577 GLU A C 1
ATOM 4710 O O . GLU A 1 577 ? 11.877 -6.299 -19.236 1.00 86.25 577 GLU A O 1
ATOM 4715 N N . GLU A 1 578 ? 12.757 -4.361 -19.976 1.00 88.44 578 GLU A N 1
ATOM 4716 C CA . GLU A 1 578 ? 13.661 -4.915 -21.007 1.00 88.44 578 GLU A CA 1
ATOM 4717 C C . GLU A 1 578 ? 12.933 -5.700 -22.123 1.00 88.44 578 GLU A C 1
ATOM 4719 O O . GLU A 1 578 ? 13.511 -6.521 -22.836 1.00 88.44 578 GLU A O 1
ATOM 4724 N N . LYS A 1 579 ? 11.637 -5.426 -22.311 1.00 88.81 579 LYS A N 1
ATOM 4725 C CA . LYS A 1 579 ? 10.768 -6.002 -23.349 1.00 88.81 579 LYS A CA 1
ATOM 4726 C C . LYS A 1 579 ? 10.722 -5.093 -24.571 1.00 88.81 579 LYS A C 1
ATOM 4728 O O . LYS A 1 579 ? 9.742 -4.396 -24.840 1.00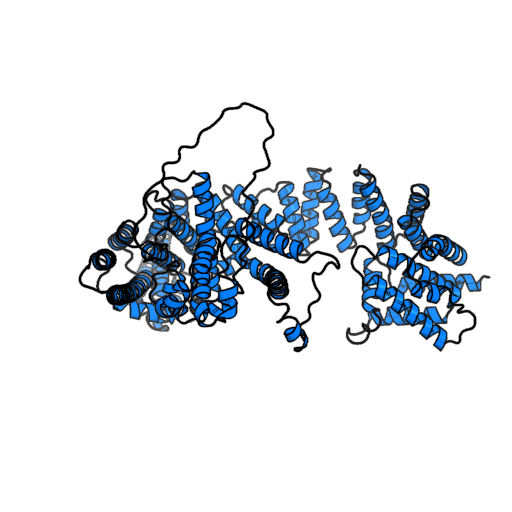 88.81 579 LYS A O 1
ATOM 4733 N N . TYR A 1 580 ? 11.848 -5.034 -25.271 1.00 89.50 580 TYR A N 1
ATOM 4734 C CA . TYR A 1 580 ? 12.053 -4.077 -26.356 1.00 89.50 580 TYR A CA 1
ATOM 4735 C C . TYR A 1 580 ? 11.131 -4.303 -27.557 1.00 89.50 580 TYR A C 1
ATOM 4737 O O . TYR A 1 580 ? 10.674 -3.328 -28.155 1.00 89.50 580 TYR A O 1
ATOM 4745 N N . ASP A 1 581 ? 10.811 -5.556 -27.882 1.00 87.62 581 ASP A N 1
ATOM 4746 C CA . ASP A 1 581 ? 9.938 -5.888 -29.011 1.00 87.62 581 ASP A CA 1
ATOM 4747 C C . ASP A 1 581 ? 8.516 -5.349 -28.781 1.00 87.62 581 ASP A C 1
ATOM 4749 O O . ASP A 1 581 ? 7.987 -4.609 -29.615 1.00 87.62 581 ASP A O 1
ATOM 4753 N N . GLU A 1 582 ? 7.929 -5.615 -27.610 1.00 89.19 582 GLU A N 1
ATOM 4754 C CA . GLU A 1 582 ? 6.603 -5.111 -27.236 1.00 89.19 582 GLU A CA 1
ATOM 4755 C C . GLU A 1 582 ? 6.568 -3.575 -27.144 1.00 89.19 582 GLU A C 1
ATOM 4757 O O . GLU A 1 582 ? 5.588 -2.937 -27.544 1.00 89.19 582 GLU A O 1
ATOM 4762 N N . ALA A 1 583 ? 7.649 -2.950 -26.666 1.00 90.06 583 ALA A N 1
ATOM 4763 C CA . ALA A 1 583 ? 7.765 -1.493 -26.642 1.00 90.06 583 ALA A CA 1
ATOM 4764 C C . ALA A 1 583 ? 7.745 -0.893 -28.062 1.00 90.06 583 ALA A C 1
ATOM 4766 O O . ALA A 1 583 ? 7.042 0.092 -28.319 1.00 90.06 583 ALA A O 1
ATOM 4767 N N . LEU A 1 584 ? 8.477 -1.501 -29.003 1.00 89.75 584 LEU A N 1
ATOM 4768 C CA . LEU A 1 584 ? 8.533 -1.061 -30.399 1.00 89.75 584 LEU A CA 1
ATOM 4769 C C . LEU A 1 584 ? 7.198 -1.255 -31.131 1.00 89.75 584 LEU A C 1
ATOM 4771 O O . LEU A 1 584 ? 6.841 -0.406 -31.954 1.00 89.75 584 LEU A O 1
ATOM 4775 N N . GLU A 1 585 ? 6.432 -2.306 -30.822 1.00 89.94 585 GLU A N 1
ATOM 4776 C CA . GLU A 1 585 ? 5.086 -2.509 -31.376 1.00 89.94 585 GLU A CA 1
ATOM 4777 C C . GLU A 1 585 ? 4.149 -1.343 -31.034 1.00 89.94 585 GLU A C 1
ATOM 4779 O O . GLU A 1 585 ? 3.487 -0.788 -31.919 1.00 89.94 585 GLU A O 1
ATOM 4784 N N . HIS A 1 586 ? 4.131 -0.904 -29.773 1.00 88.88 586 HIS A N 1
ATOM 4785 C CA . HIS A 1 586 ? 3.315 0.237 -29.355 1.00 88.88 586 HIS A CA 1
ATOM 4786 C C . HIS A 1 586 ? 3.762 1.554 -30.002 1.00 88.88 586 HIS A C 1
ATOM 4788 O O . HIS A 1 586 ? 2.924 2.336 -30.461 1.00 88.88 586 HIS A O 1
ATOM 4794 N N . LEU A 1 587 ? 5.072 1.777 -30.127 1.00 87.94 587 LEU A N 1
ATOM 4795 C CA . LEU A 1 587 ? 5.618 2.951 -30.816 1.00 87.94 587 LEU A CA 1
ATOM 4796 C C . LEU A 1 587 ? 5.295 2.953 -32.314 1.00 87.94 587 LEU A C 1
ATOM 4798 O O . LEU A 1 587 ? 5.046 4.012 -32.896 1.00 87.94 587 LEU A O 1
ATOM 4802 N N . TYR A 1 588 ? 5.246 1.779 -32.945 1.00 87.25 588 TYR A N 1
ATOM 4803 C CA . TYR A 1 588 ? 4.824 1.645 -34.335 1.00 87.25 588 TYR A CA 1
ATOM 4804 C C . TYR A 1 588 ? 3.359 2.055 -34.529 1.00 87.25 588 TYR A C 1
ATOM 4806 O O . TYR A 1 588 ? 3.047 2.771 -35.486 1.00 87.25 588 TYR A O 1
ATOM 4814 N N . VAL A 1 589 ? 2.467 1.656 -33.613 1.00 87.56 589 VAL A N 1
ATOM 4815 C CA . VAL A 1 589 ? 1.054 2.066 -33.651 1.00 87.56 589 VAL A CA 1
ATOM 4816 C C . VAL A 1 589 ? 0.929 3.586 -33.552 1.00 87.56 589 VAL A C 1
ATOM 4818 O O . VAL A 1 589 ? 0.291 4.178 -34.424 1.00 87.56 589 VAL A O 1
ATOM 4821 N N . ILE A 1 590 ? 1.620 4.217 -32.593 1.00 86.88 590 ILE A N 1
ATOM 4822 C CA . ILE A 1 590 ? 1.640 5.683 -32.442 1.00 86.88 590 ILE A CA 1
ATOM 4823 C C . ILE A 1 590 ? 2.135 6.364 -33.716 1.00 86.88 590 ILE A C 1
ATOM 4825 O O . ILE A 1 590 ? 1.570 7.354 -34.161 1.00 86.88 590 ILE A O 1
ATOM 4829 N N . LYS A 1 591 ? 3.198 5.854 -34.344 1.00 82.56 591 LYS A N 1
ATOM 4830 C CA . LYS A 1 591 ? 3.738 6.458 -35.573 1.00 82.56 591 LYS A CA 1
ATOM 4831 C C . LYS A 1 591 ? 2.791 6.331 -36.762 1.00 82.56 591 LYS A C 1
ATOM 4833 O O . LYS A 1 591 ? 2.845 7.162 -37.667 1.00 82.56 591 LYS A O 1
ATOM 4838 N N . LYS A 1 592 ? 1.932 5.311 -36.772 1.00 85.62 592 LYS A N 1
ATOM 4839 C CA . LYS A 1 592 ? 0.906 5.128 -37.802 1.00 85.62 592 LYS A CA 1
ATOM 4840 C C . LYS A 1 592 ? -0.271 6.090 -37.617 1.00 85.62 592 LYS A C 1
ATOM 4842 O O . LYS A 1 592 ? -0.809 6.555 -38.620 1.00 85.62 592 LYS A O 1
ATOM 4847 N N . THR A 1 593 ? -0.679 6.363 -36.378 1.00 84.50 593 THR A N 1
ATOM 4848 C CA . THR A 1 593 ? -1.775 7.295 -36.050 1.00 84.50 593 THR A CA 1
ATOM 4849 C C . THR A 1 593 ? -1.313 8.751 -36.067 1.00 84.50 593 THR A C 1
ATOM 4851 O O . THR A 1 593 ? -1.942 9.583 -36.718 1.00 84.50 593 THR A O 1
ATOM 4854 N N . SER A 1 594 ? -0.172 9.027 -35.438 1.00 80.69 594 SER A N 1
ATOM 4855 C CA . SER A 1 594 ? 0.410 10.351 -35.206 1.00 80.69 594 SER A CA 1
ATOM 4856 C C . SER A 1 594 ? 1.898 10.389 -35.602 1.00 80.69 594 SER A C 1
ATOM 4858 O O . SER A 1 594 ? 2.791 10.356 -34.745 1.00 80.69 594 SER A O 1
ATOM 4860 N N . PRO A 1 595 ? 2.213 10.505 -36.910 1.00 76.31 595 PRO A N 1
ATOM 4861 C CA . PRO A 1 595 ? 3.592 10.479 -37.407 1.00 76.31 595 PRO A CA 1
ATOM 4862 C C . PRO A 1 595 ? 4.505 11.539 -36.774 1.00 76.31 595 PRO A C 1
ATOM 4864 O O . PRO A 1 595 ? 5.673 11.259 -36.520 1.00 76.31 595 PRO A O 1
ATOM 4867 N N . THR A 1 596 ? 3.965 12.713 -36.436 1.00 75.88 596 THR A N 1
ATOM 4868 C CA . THR A 1 596 ? 4.703 13.872 -35.898 1.00 75.88 596 THR A CA 1
ATOM 4869 C C . THR A 1 596 ? 4.934 13.831 -34.383 1.00 75.88 596 THR A C 1
ATOM 4871 O O . THR A 1 596 ? 5.426 14.803 -33.811 1.00 75.88 596 THR A O 1
ATOM 4874 N N . TYR A 1 597 ? 4.571 12.745 -33.689 1.00 79.62 597 TYR A N 1
ATOM 4875 C CA . TYR A 1 597 ? 4.763 12.657 -32.239 1.00 79.62 597 TYR A CA 1
ATOM 4876 C C . TYR A 1 597 ? 6.256 12.476 -31.897 1.00 79.62 597 TYR A C 1
ATOM 4878 O O . TYR A 1 597 ? 6.762 11.353 -31.889 1.00 79.62 597 TYR A O 1
ATOM 4886 N N . LYS A 1 598 ? 6.973 13.581 -31.646 1.00 80.38 598 LYS A N 1
ATOM 4887 C CA . LYS A 1 598 ? 8.436 13.603 -31.440 1.00 80.38 598 LYS A CA 1
ATOM 4888 C C . LYS A 1 598 ? 8.917 12.661 -30.331 1.00 80.38 598 LYS A C 1
ATOM 4890 O O . LYS A 1 598 ? 9.777 11.828 -30.599 1.00 80.38 598 LYS A O 1
ATOM 4895 N N . ALA A 1 599 ? 8.288 12.707 -29.153 1.00 82.25 599 ALA A N 1
ATOM 4896 C CA . ALA A 1 599 ? 8.666 11.874 -28.004 1.00 82.25 599 ALA A CA 1
ATOM 4897 C C . ALA A 1 599 ? 8.638 10.364 -28.316 1.00 82.25 599 ALA A C 1
ATOM 4899 O O . ALA A 1 599 ? 9.492 9.614 -27.853 1.00 82.25 599 ALA A O 1
ATOM 4900 N N . ALA A 1 600 ? 7.706 9.910 -29.163 1.00 83.56 600 ALA A N 1
ATOM 4901 C CA . ALA A 1 600 ? 7.660 8.516 -29.600 1.00 83.56 600 ALA A CA 1
ATOM 4902 C C . ALA A 1 600 ? 8.836 8.148 -30.529 1.00 83.56 600 ALA A C 1
ATOM 4904 O O . ALA A 1 600 ? 9.325 7.023 -30.478 1.00 83.56 600 ALA A O 1
ATOM 4905 N N . THR A 1 601 ? 9.316 9.073 -31.373 1.00 83.31 601 THR A N 1
ATOM 4906 C CA . THR A 1 601 ? 10.530 8.829 -32.178 1.00 83.31 601 THR A CA 1
ATOM 4907 C C . THR A 1 601 ? 11.785 8.824 -31.304 1.00 83.31 601 THR A C 1
ATOM 4909 O O . THR A 1 601 ? 12.685 8.032 -31.559 1.00 83.31 601 THR A O 1
ATOM 4912 N N . GLU A 1 602 ? 11.849 9.685 -30.285 1.00 84.50 602 GLU A N 1
ATOM 4913 C CA . GLU A 1 602 ? 12.968 9.742 -29.332 1.00 84.50 602 GLU A CA 1
ATOM 4914 C C . GLU A 1 602 ? 13.077 8.441 -28.536 1.00 84.50 602 GLU A C 1
ATOM 4916 O O . GLU A 1 602 ? 14.128 7.806 -28.552 1.00 84.50 602 GLU A O 1
ATOM 4921 N N . LEU A 1 603 ? 11.970 7.973 -27.949 1.00 84.56 603 LEU A N 1
ATOM 4922 C CA . LEU A 1 603 ? 11.953 6.706 -27.217 1.00 84.56 603 LEU A CA 1
ATOM 4923 C C . LEU A 1 603 ? 12.278 5.512 -28.122 1.00 84.56 603 LEU A C 1
ATOM 4925 O O . LEU A 1 603 ? 13.000 4.600 -27.723 1.00 84.56 603 LEU A O 1
ATOM 4929 N N . LYS A 1 604 ? 11.777 5.530 -29.364 1.00 88.06 604 LYS A N 1
ATOM 4930 C CA . LYS A 1 604 ? 12.113 4.516 -30.366 1.00 88.06 604 LYS A CA 1
ATOM 4931 C C . LYS A 1 604 ? 13.616 4.490 -30.644 1.00 88.06 604 LYS A C 1
ATOM 4933 O O . LYS A 1 604 ? 14.198 3.413 -30.674 1.00 88.06 604 LYS A O 1
ATOM 4938 N N . LEU A 1 605 ? 14.232 5.659 -30.827 1.00 86.44 605 LEU A N 1
ATOM 4939 C CA . LEU A 1 605 ? 15.670 5.775 -31.050 1.00 86.44 605 LEU A CA 1
ATOM 4940 C C . LEU A 1 605 ? 16.466 5.223 -29.861 1.00 86.44 605 LEU A C 1
ATOM 4942 O O . LEU A 1 605 ? 17.416 4.481 -30.075 1.00 86.44 605 LEU A O 1
ATOM 4946 N N . GLU A 1 606 ? 16.075 5.552 -28.630 1.00 85.44 606 GLU A N 1
ATOM 4947 C CA . GLU A 1 606 ? 16.736 5.033 -27.426 1.00 85.44 606 GLU A CA 1
ATOM 4948 C C . GLU A 1 606 ? 16.700 3.501 -27.360 1.00 85.44 606 GLU A C 1
ATOM 4950 O O . GLU A 1 606 ? 17.728 2.873 -27.123 1.00 85.44 606 GLU A O 1
ATOM 4955 N N . ILE A 1 607 ? 15.538 2.893 -27.623 1.00 86.12 607 ILE A N 1
ATOM 4956 C CA . ILE A 1 607 ? 15.399 1.431 -27.642 1.00 86.12 607 ILE A CA 1
ATOM 4957 C C . ILE A 1 607 ? 16.252 0.821 -28.759 1.00 86.12 607 ILE A C 1
ATOM 4959 O O . ILE A 1 607 ? 16.969 -0.148 -28.527 1.00 86.12 607 ILE A O 1
ATOM 4963 N N . GLU A 1 608 ? 16.206 1.390 -29.968 1.00 86.25 608 GLU A N 1
ATOM 4964 C CA . GLU A 1 608 ? 16.991 0.909 -31.111 1.00 86.25 608 GLU A CA 1
ATOM 4965 C C . GLU A 1 608 ? 18.509 1.029 -30.868 1.00 86.25 608 GLU A C 1
ATOM 4967 O O . GLU A 1 608 ? 19.273 0.189 -31.346 1.00 86.25 608 GLU A O 1
ATOM 4972 N N . GLU A 1 609 ? 18.956 2.032 -30.106 1.00 81.69 609 GLU A N 1
ATOM 4973 C CA . GLU A 1 609 ? 20.349 2.186 -29.664 1.00 81.69 609 GLU A CA 1
ATOM 4974 C C . GLU A 1 609 ? 20.762 1.117 -28.641 1.00 81.69 609 GLU A C 1
ATOM 4976 O O . GLU A 1 609 ? 21.862 0.565 -28.761 1.00 81.69 609 GLU A O 1
ATOM 4981 N N . GLU A 1 610 ? 19.896 0.809 -27.669 1.00 80.88 610 GLU A N 1
ATOM 4982 C CA . GLU A 1 610 ? 20.125 -0.227 -26.647 1.00 80.88 610 GLU A CA 1
ATOM 4983 C C . GLU A 1 610 ? 20.246 -1.623 -27.281 1.00 80.88 610 GLU A C 1
ATOM 4985 O O . GLU A 1 610 ? 21.202 -2.349 -27.005 1.00 80.88 610 GLU A O 1
ATOM 4990 N N . ILE A 1 611 ? 19.353 -1.971 -28.216 1.00 82.94 611 ILE A N 1
ATOM 4991 C CA . ILE A 1 611 ? 19.380 -3.269 -28.922 1.00 82.94 611 ILE A CA 1
ATOM 4992 C C . ILE A 1 611 ? 20.359 -3.310 -30.110 1.00 82.94 611 ILE A C 1
ATOM 4994 O O . ILE A 1 611 ? 20.435 -4.317 -30.816 1.00 82.94 611 ILE A O 1
ATOM 4998 N N . LYS A 1 612 ? 21.097 -2.218 -30.363 1.00 77.88 612 LYS A N 1
ATOM 4999 C CA . LYS A 1 612 ? 22.031 -2.054 -31.494 1.00 77.88 612 LYS A CA 1
ATOM 5000 C C . LYS A 1 612 ? 21.385 -2.316 -32.869 1.00 77.88 612 LYS A C 1
ATOM 5002 O O . LYS A 1 612 ? 22.001 -2.897 -33.763 1.00 77.88 612 LYS A O 1
ATOM 5007 N N . ALA A 1 613 ? 20.137 -1.886 -33.057 1.00 80.50 613 ALA A N 1
ATOM 5008 C CA . ALA A 1 613 ? 19.417 -2.045 -34.315 1.00 80.50 613 ALA A CA 1
ATOM 5009 C C . ALA A 1 613 ? 19.878 -1.013 -35.367 1.00 80.50 613 ALA A C 1
ATOM 5011 O O . ALA A 1 613 ? 19.847 0.191 -35.099 1.00 80.50 613 ALA A O 1
ATOM 5012 N N . PRO A 1 614 ? 20.166 -1.426 -36.620 1.00 76.56 614 PRO A N 1
ATOM 5013 C CA . PRO A 1 614 ? 20.499 -0.500 -37.713 1.00 76.56 614 PRO A CA 1
ATOM 5014 C C . PRO A 1 614 ? 19.413 0.555 -37.986 1.00 76.56 614 PRO A C 1
ATOM 5016 O O . PRO A 1 614 ? 19.684 1.620 -38.543 1.00 76.56 614 PRO A O 1
ATOM 5019 N N . ALA A 1 615 ? 18.170 0.267 -37.586 1.00 83.38 615 ALA A N 1
ATOM 5020 C CA . ALA A 1 615 ? 17.032 1.171 -37.701 1.00 83.38 615 ALA A CA 1
ATOM 5021 C C . ALA A 1 615 ? 17.194 2.478 -36.896 1.00 83.38 615 ALA A C 1
ATOM 5023 O O . ALA A 1 615 ? 16.617 3.488 -37.306 1.00 83.38 615 ALA A O 1
ATOM 5024 N N . ALA A 1 616 ? 18.050 2.510 -35.861 1.00 84.75 616 ALA A N 1
ATOM 5025 C CA . ALA A 1 616 ? 18.320 3.717 -35.071 1.00 84.75 616 ALA A CA 1
ATOM 5026 C C . ALA A 1 616 ? 18.780 4.898 -35.948 1.00 84.75 616 ALA A C 1
ATOM 5028 O O . ALA A 1 616 ? 18.332 6.030 -35.769 1.00 84.75 616 ALA A O 1
ATOM 5029 N N . LEU A 1 617 ? 19.597 4.645 -36.982 1.00 83.62 617 LEU A N 1
ATOM 5030 C CA . LEU A 1 617 ? 20.026 5.689 -37.924 1.00 83.62 617 LEU A CA 1
ATOM 5031 C C . LEU A 1 617 ? 18.852 6.276 -38.719 1.00 83.62 617 LEU A C 1
ATOM 5033 O O . LEU A 1 617 ? 18.850 7.465 -39.045 1.00 83.62 617 LEU A O 1
ATOM 5037 N N . ILE A 1 618 ? 17.842 5.466 -39.043 1.00 85.50 618 ILE A N 1
ATOM 5038 C CA . ILE A 1 618 ? 16.641 5.920 -39.753 1.00 85.50 618 ILE A CA 1
ATOM 5039 C C . ILE A 1 618 ? 15.817 6.818 -38.826 1.00 85.50 618 ILE A C 1
ATOM 5041 O O . ILE A 1 618 ? 15.480 7.939 -39.214 1.00 85.50 618 ILE A O 1
ATOM 5045 N N . SER A 1 619 ? 15.556 6.365 -37.597 1.00 84.06 619 SER A N 1
ATOM 5046 C CA . SER A 1 619 ? 14.806 7.120 -36.584 1.00 84.06 619 SER A CA 1
ATOM 5047 C C . SER A 1 619 ? 15.479 8.456 -36.246 1.00 84.06 619 SER A C 1
ATOM 5049 O O . SER A 1 619 ? 14.817 9.496 -36.219 1.00 84.06 619 SER A O 1
ATOM 5051 N N . LEU A 1 620 ? 16.808 8.469 -36.102 1.00 85.19 620 LEU A N 1
ATOM 5052 C CA . LEU A 1 620 ? 17.580 9.688 -35.852 1.00 85.19 620 LEU A CA 1
ATOM 5053 C C . LEU A 1 620 ? 17.538 10.670 -37.032 1.00 85.19 620 LEU A C 1
ATOM 5055 O O . LEU A 1 620 ? 17.370 11.872 -36.836 1.00 85.19 620 LEU A O 1
ATOM 5059 N N . ASN A 1 621 ? 17.638 10.183 -38.273 1.00 85.19 621 ASN A N 1
ATOM 5060 C CA . ASN A 1 621 ? 17.511 11.047 -39.452 1.00 85.19 621 ASN A CA 1
ATOM 5061 C C . ASN A 1 621 ? 16.105 11.663 -39.577 1.00 85.19 621 ASN A C 1
ATOM 5063 O O . ASN A 1 621 ? 15.980 12.766 -40.111 1.00 85.19 621 ASN A O 1
ATOM 5067 N N . CYS A 1 622 ? 15.055 10.981 -39.110 1.00 83.38 622 CYS A N 1
ATOM 5068 C CA . CYS A 1 622 ? 13.714 11.561 -39.012 1.00 83.38 622 CYS A CA 1
ATOM 5069 C C . CYS A 1 622 ? 13.671 12.700 -37.983 1.00 83.38 622 CYS A C 1
ATOM 5071 O O . CYS A 1 622 ? 13.210 13.786 -38.326 1.00 83.38 622 CYS A O 1
ATOM 5073 N N . LEU A 1 623 ? 14.231 12.503 -36.783 1.00 84.12 623 LEU A N 1
ATOM 5074 C CA . LEU A 1 623 ? 14.309 13.548 -35.750 1.00 84.12 623 LEU A CA 1
ATOM 5075 C C . LEU A 1 623 ? 15.072 14.790 -36.224 1.00 84.12 623 LEU A C 1
ATOM 5077 O O . LEU A 1 623 ? 14.593 15.905 -36.054 1.00 84.12 623 LEU A O 1
ATOM 5081 N N . ILE A 1 624 ? 16.212 14.605 -36.898 1.00 85.62 624 ILE A N 1
ATOM 5082 C CA . ILE A 1 624 ? 17.007 15.711 -37.460 1.00 85.62 624 ILE A CA 1
ATOM 5083 C C . ILE A 1 624 ? 16.199 16.538 -38.475 1.00 85.62 624 ILE A C 1
ATOM 5085 O O . ILE A 1 624 ? 16.387 17.747 -38.561 1.00 85.62 624 ILE A O 1
ATOM 5089 N N . LYS A 1 625 ? 15.308 15.912 -39.256 1.00 83.88 625 LYS A N 1
ATOM 5090 C CA . LYS A 1 625 ? 14.478 16.616 -40.251 1.00 83.88 625 LYS A CA 1
ATOM 5091 C C . LYS A 1 625 ? 13.312 17.387 -39.631 1.00 83.88 625 LYS A C 1
ATOM 5093 O O . LYS A 1 625 ? 12.846 18.345 -40.239 1.00 83.88 625 LYS A O 1
ATOM 5098 N N . GLU A 1 626 ? 12.816 16.941 -38.481 1.00 80.81 626 GLU A N 1
ATOM 5099 C CA . GLU A 1 626 ? 11.653 17.518 -37.792 1.00 80.81 626 GLU A CA 1
ATOM 5100 C C . GLU A 1 626 ? 12.037 18.527 -36.694 1.00 80.81 626 GLU A C 1
ATOM 5102 O O . GLU A 1 626 ? 11.162 19.196 -36.131 1.00 80.81 626 GLU A O 1
ATOM 5107 N N . GLU A 1 627 ? 13.322 18.636 -36.348 1.00 83.50 627 GLU A N 1
ATOM 5108 C CA . GLU A 1 627 ? 13.801 19.561 -35.323 1.00 83.50 627 GLU A CA 1
ATOM 5109 C C . GLU A 1 627 ? 13.969 20.984 -35.869 1.00 83.50 627 GLU A C 1
ATOM 5111 O O . GLU A 1 627 ? 14.620 21.208 -36.888 1.00 83.50 627 GLU A O 1
ATOM 5116 N N . SER A 1 628 ? 13.362 21.947 -35.174 1.00 80.19 628 SER A N 1
ATOM 5117 C CA . SER A 1 628 ? 13.379 23.371 -35.526 1.00 80.19 628 SER A CA 1
ATOM 5118 C C . SER A 1 628 ? 14.332 24.179 -34.647 1.00 80.19 628 SER A C 1
ATOM 5120 O O . SER A 1 628 ? 14.759 25.256 -35.048 1.00 80.19 628 SER A O 1
ATOM 5122 N N . ASP A 1 629 ? 14.641 23.683 -33.446 1.00 83.25 629 ASP A N 1
ATOM 5123 C CA . ASP A 1 629 ? 15.575 24.320 -32.521 1.00 83.25 629 ASP A CA 1
ATOM 5124 C C . ASP A 1 629 ? 17.026 24.038 -32.943 1.00 83.25 629 ASP A C 1
ATOM 5126 O O . ASP A 1 629 ? 17.448 22.882 -33.009 1.00 83.25 629 ASP A O 1
ATOM 5130 N N . GLU A 1 630 ? 17.805 25.087 -33.221 1.00 81.06 630 GLU A N 1
ATOM 5131 C CA . GLU A 1 630 ? 19.184 24.953 -33.712 1.00 81.06 630 GLU A CA 1
ATOM 5132 C C . GLU A 1 630 ? 20.125 24.269 -32.706 1.00 81.06 630 GLU A C 1
ATOM 5134 O O . GLU A 1 630 ? 21.011 23.514 -33.115 1.00 81.06 630 GLU A O 1
ATOM 5139 N N . SER A 1 631 ? 19.916 24.466 -31.400 1.00 81.19 631 SER A N 1
ATOM 5140 C CA . SER A 1 631 ? 20.737 23.867 -30.339 1.00 81.19 631 SER A CA 1
ATOM 5141 C C . SER A 1 631 ? 20.460 22.369 -30.200 1.00 81.19 631 SER A C 1
ATOM 5143 O O . SER A 1 631 ? 21.386 21.552 -30.143 1.00 81.19 631 SER A O 1
ATOM 5145 N N . LYS A 1 632 ? 19.183 21.969 -30.223 1.00 81.31 632 LYS A N 1
ATOM 5146 C CA . LYS A 1 632 ? 18.794 20.548 -30.231 1.00 81.31 632 LYS A CA 1
ATOM 5147 C C . LYS A 1 632 ? 19.198 19.862 -31.530 1.00 81.31 632 LYS A C 1
ATOM 5149 O O . LYS A 1 632 ? 19.720 18.748 -31.495 1.00 81.31 632 LYS A O 1
ATOM 5154 N N . LEU A 1 633 ? 19.024 20.539 -32.664 1.00 84.88 633 LEU A N 1
ATOM 5155 C CA . LEU A 1 633 ? 19.446 20.050 -33.972 1.00 84.88 633 LEU A CA 1
ATOM 5156 C C . LEU A 1 633 ? 20.953 19.781 -33.998 1.00 84.8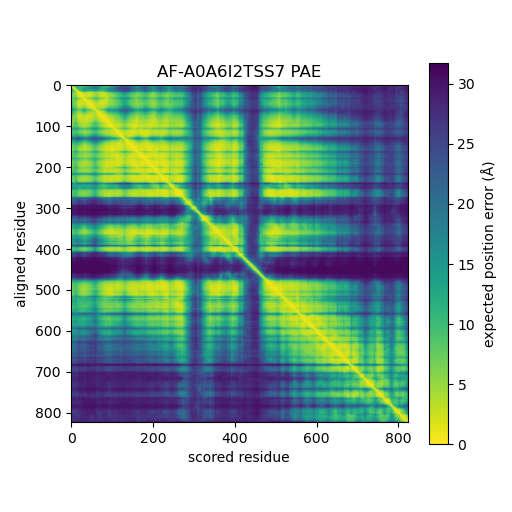8 633 LEU A C 1
ATOM 5158 O O . LEU A 1 633 ? 21.374 18.721 -34.461 1.00 84.88 633 LEU A O 1
ATOM 5162 N N . PHE A 1 634 ? 21.762 20.698 -33.462 1.00 83.56 634 PHE A N 1
ATOM 5163 C CA . PHE A 1 634 ? 23.204 20.508 -33.330 1.00 83.56 634 PHE A CA 1
ATOM 5164 C C . PHE A 1 634 ? 23.535 19.247 -32.513 1.00 83.56 634 PHE A C 1
ATOM 5166 O O . PHE A 1 634 ? 24.267 18.380 -32.996 1.00 83.56 634 PHE A O 1
ATOM 5173 N N . LYS A 1 635 ? 22.903 19.062 -31.344 1.00 82.19 635 LYS A N 1
ATOM 5174 C CA . LYS A 1 635 ? 23.074 17.852 -30.514 1.00 82.19 635 LYS A CA 1
ATOM 5175 C C . LYS A 1 635 ? 22.683 16.560 -31.244 1.00 82.19 635 LYS A C 1
ATOM 5177 O O . LYS A 1 635 ? 23.410 15.572 -31.159 1.00 82.19 635 LYS A O 1
ATOM 5182 N N . LEU A 1 636 ? 21.582 16.553 -32.000 1.00 84.12 636 LEU A N 1
ATOM 5183 C CA . LEU A 1 636 ? 21.152 15.386 -32.787 1.00 84.12 636 LEU A CA 1
ATOM 5184 C C . LEU A 1 636 ? 22.128 15.060 -33.927 1.00 84.12 636 LEU A C 1
ATOM 5186 O O . LEU A 1 636 ? 22.419 13.889 -34.178 1.00 84.12 636 LEU A O 1
ATOM 5190 N N . LYS A 1 637 ? 22.671 16.081 -34.603 1.00 84.94 637 LYS A N 1
ATOM 5191 C CA . LYS A 1 637 ? 23.681 15.887 -35.653 1.00 84.94 637 LYS A CA 1
ATOM 5192 C C . LYS A 1 637 ? 24.988 15.313 -35.096 1.00 84.94 637 LYS A C 1
ATOM 5194 O O . LYS A 1 637 ? 25.581 14.457 -35.753 1.00 84.94 637 LYS A O 1
ATOM 5199 N N . LEU A 1 638 ? 25.402 15.729 -33.894 1.00 82.38 638 LEU A N 1
ATOM 5200 C CA . LEU A 1 638 ? 26.535 15.130 -33.177 1.00 82.38 638 LEU A CA 1
ATOM 5201 C C . LEU A 1 638 ? 26.254 13.668 -32.806 1.00 82.38 638 LEU A C 1
ATOM 5203 O O . LEU A 1 638 ? 27.078 12.797 -33.087 1.00 82.38 638 LEU A O 1
ATOM 5207 N N . LYS A 1 639 ? 25.060 13.387 -32.262 1.00 82.62 639 LYS A N 1
ATOM 5208 C CA . LYS A 1 639 ? 24.616 12.024 -31.925 1.00 82.62 639 LYS A CA 1
ATOM 5209 C C . LYS A 1 639 ? 24.647 11.096 -33.142 1.00 82.62 639 LYS A C 1
ATOM 5211 O O . LYS A 1 639 ? 24.966 9.920 -33.010 1.00 82.62 639 LYS A O 1
ATOM 5216 N N . LYS A 1 640 ? 24.376 11.620 -34.343 1.00 86.00 640 LYS A N 1
ATOM 5217 C CA . LYS A 1 640 ? 24.461 10.849 -35.591 1.00 86.00 640 LYS A CA 1
ATOM 5218 C C . LYS A 1 640 ? 25.882 10.407 -35.911 1.00 86.00 640 LYS A C 1
ATOM 5220 O O . LYS A 1 640 ? 26.059 9.258 -36.303 1.00 86.00 640 LYS A O 1
ATOM 5225 N N . THR A 1 641 ? 26.878 11.272 -35.729 1.00 81.81 641 THR A N 1
ATOM 5226 C CA . THR A 1 641 ? 28.285 10.874 -35.879 1.00 81.81 641 THR A CA 1
ATOM 5227 C C . THR A 1 641 ? 28.634 9.771 -34.883 1.00 81.81 641 THR A C 1
ATOM 5229 O O . THR A 1 641 ? 29.193 8.752 -35.276 1.00 81.81 641 THR A O 1
ATOM 5232 N N . ASP A 1 642 ? 28.227 9.934 -33.621 1.00 77.69 642 ASP A N 1
ATOM 5233 C CA . ASP A 1 642 ? 28.495 8.963 -32.554 1.00 77.69 642 ASP A CA 1
ATOM 5234 C C . ASP A 1 642 ? 27.843 7.597 -32.852 1.00 77.69 642 ASP A C 1
ATOM 5236 O O . ASP A 1 642 ? 28.472 6.553 -32.690 1.00 77.69 642 ASP A O 1
ATOM 5240 N N . LEU A 1 643 ? 26.607 7.595 -33.361 1.00 79.56 643 LEU A N 1
ATOM 5241 C CA . LEU A 1 643 ? 25.876 6.379 -33.723 1.00 79.56 643 LEU A CA 1
ATOM 5242 C C . LEU A 1 643 ? 26.461 5.678 -34.962 1.00 79.56 643 LEU A C 1
ATOM 5244 O O . LEU A 1 643 ? 26.540 4.452 -34.990 1.00 79.56 643 LEU A O 1
ATOM 5248 N N . LEU A 1 644 ? 26.901 6.438 -35.973 1.00 81.38 644 LEU A N 1
ATOM 5249 C CA . LEU A 1 644 ? 27.583 5.885 -37.152 1.00 81.38 644 LEU A CA 1
ATOM 5250 C C . LEU A 1 644 ? 28.905 5.212 -36.769 1.00 81.38 644 LEU A C 1
ATOM 5252 O O . LEU A 1 644 ? 29.207 4.135 -37.281 1.00 81.38 644 LEU A O 1
ATOM 5256 N N . LEU A 1 645 ? 29.667 5.820 -35.854 1.00 74.88 645 LEU A N 1
ATOM 5257 C CA . LEU A 1 645 ? 30.878 5.213 -35.300 1.00 74.88 645 LEU A CA 1
ATOM 5258 C C . LEU A 1 645 ? 30.543 3.938 -34.513 1.00 74.88 645 LEU A C 1
ATOM 5260 O O . LEU A 1 645 ? 31.173 2.912 -34.752 1.00 74.88 645 LEU A O 1
ATOM 5264 N N . LYS A 1 646 ? 29.499 3.971 -33.672 1.00 72.62 646 LYS A N 1
ATOM 5265 C CA . LYS A 1 646 ? 29.039 2.820 -32.875 1.00 72.62 646 LYS A CA 1
ATOM 5266 C C . LYS A 1 646 ? 28.572 1.627 -33.708 1.00 72.62 646 LYS A C 1
ATOM 5268 O O . LYS A 1 646 ? 28.687 0.490 -33.265 1.00 72.62 646 LYS A O 1
ATOM 5273 N N . PHE A 1 647 ? 28.030 1.869 -34.899 1.00 74.94 647 PHE A N 1
ATOM 5274 C CA . PHE A 1 647 ? 27.638 0.815 -35.841 1.00 74.94 647 PHE A CA 1
ATOM 5275 C C . PHE A 1 647 ? 28.720 0.473 -36.867 1.00 74.94 647 PHE A C 1
ATOM 5277 O O . PHE A 1 647 ? 28.445 -0.266 -37.810 1.00 74.94 647 PHE A O 1
ATOM 5284 N N . HIS A 1 648 ? 29.947 0.971 -36.693 1.00 74.81 648 HIS A N 1
ATOM 5285 C CA . HIS A 1 648 ? 31.091 0.693 -37.566 1.00 74.81 648 HIS A CA 1
ATOM 5286 C C . HIS A 1 648 ? 30.927 1.206 -39.012 1.00 74.81 648 HIS A C 1
ATOM 5288 O O . HIS A 1 648 ? 31.592 0.745 -39.942 1.00 74.81 648 HIS A O 1
ATOM 5294 N N . HIS A 1 649 ? 30.065 2.202 -39.237 1.00 79.44 649 HIS A N 1
ATOM 5295 C CA . HIS A 1 649 ? 29.880 2.861 -40.534 1.00 79.44 649 HIS A CA 1
ATOM 5296 C C . HIS A 1 649 ? 30.915 3.988 -40.728 1.00 79.44 649 HIS A C 1
ATOM 5298 O O . HIS A 1 649 ? 30.571 5.149 -40.955 1.00 79.44 649 HIS A O 1
ATOM 5304 N N . TYR A 1 650 ? 32.210 3.668 -40.638 1.00 78.25 650 TYR A N 1
ATOM 5305 C CA . TYR A 1 650 ? 33.291 4.665 -40.536 1.00 78.25 650 TYR A CA 1
ATOM 5306 C C . TYR A 1 650 ? 33.387 5.635 -41.711 1.00 78.25 650 TYR A C 1
ATOM 5308 O O . TYR A 1 650 ? 33.668 6.818 -41.527 1.00 78.25 650 TYR A O 1
ATOM 5316 N N . LYS A 1 651 ? 33.140 5.150 -42.930 1.00 80.81 651 LYS A N 1
ATOM 5317 C CA . LYS A 1 651 ? 33.168 5.998 -44.124 1.00 80.81 651 LYS A CA 1
ATOM 5318 C C . LYS A 1 651 ? 32.049 7.043 -44.093 1.00 80.81 651 LYS A C 1
ATOM 5320 O O . LYS A 1 651 ? 32.303 8.215 -44.345 1.00 80.81 651 LYS A O 1
ATOM 5325 N N . GLU A 1 652 ? 30.837 6.622 -43.736 1.00 83.38 652 GLU A N 1
ATOM 5326 C CA . GLU A 1 652 ? 29.682 7.514 -43.598 1.00 83.38 652 GLU A CA 1
ATOM 5327 C C . GLU A 1 652 ? 29.865 8.474 -42.415 1.00 83.38 652 GLU A C 1
ATOM 5329 O O . GLU A 1 652 ? 29.524 9.649 -42.529 1.00 83.38 652 GLU A O 1
ATOM 5334 N N . ALA A 1 653 ? 30.450 8.002 -41.307 1.00 82.94 653 ALA A N 1
ATOM 5335 C CA . ALA A 1 653 ? 30.797 8.831 -40.155 1.00 82.94 653 ALA A CA 1
ATOM 5336 C C . ALA A 1 653 ? 31.783 9.943 -40.536 1.00 82.94 653 ALA A C 1
ATOM 5338 O O . ALA A 1 653 ? 31.560 11.098 -40.185 1.00 82.94 653 ALA A O 1
ATOM 5339 N N . LEU A 1 654 ? 32.831 9.613 -41.300 1.00 84.19 654 LEU A N 1
ATOM 5340 C CA . LEU A 1 654 ? 33.825 10.581 -41.760 1.00 84.19 654 LEU A CA 1
ATOM 5341 C C . LEU A 1 654 ? 33.221 11.612 -42.720 1.00 84.19 654 LEU A C 1
ATOM 5343 O O . LEU A 1 654 ? 33.420 12.811 -42.535 1.00 84.19 654 LEU A O 1
ATOM 5347 N N . GLU A 1 655 ? 32.471 11.163 -43.730 1.00 87.56 655 GLU A N 1
ATOM 5348 C CA . GLU A 1 655 ? 31.793 12.057 -44.677 1.00 87.56 655 GLU A CA 1
ATOM 5349 C C . GLU A 1 655 ? 30.825 13.005 -43.952 1.00 87.56 655 GLU A C 1
ATOM 5351 O O . GLU A 1 655 ? 30.778 14.200 -44.249 1.00 87.56 655 GLU A O 1
ATOM 5356 N N . TRP A 1 656 ? 30.089 12.492 -42.963 1.00 87.44 656 TRP A N 1
ATOM 5357 C CA . TRP A 1 656 ? 29.183 13.284 -42.137 1.00 87.44 656 TRP A CA 1
ATOM 5358 C C . TRP A 1 656 ? 29.923 14.256 -41.209 1.00 87.44 656 TRP A C 1
ATOM 5360 O O . TRP A 1 656 ? 29.511 15.407 -41.078 1.00 87.44 656 TRP A O 1
ATOM 5370 N N . ALA A 1 657 ? 31.033 13.837 -40.599 1.00 85.31 657 ALA A N 1
ATOM 5371 C CA . ALA A 1 657 ? 31.842 14.692 -39.736 1.00 85.31 657 ALA A CA 1
ATOM 5372 C C . ALA A 1 657 ? 32.480 15.860 -40.508 1.00 85.31 657 ALA A C 1
ATOM 5374 O O . ALA A 1 657 ? 32.501 16.975 -39.997 1.00 85.31 657 ALA A O 1
ATOM 5375 N N . PHE A 1 658 ? 32.916 15.648 -41.756 1.00 88.00 658 PHE A N 1
ATOM 5376 C CA . PHE A 1 658 ? 33.381 16.741 -42.620 1.00 88.00 658 PHE A CA 1
ATOM 5377 C C . PHE A 1 658 ? 32.267 17.736 -42.956 1.00 88.00 658 PHE A C 1
ATOM 5379 O O . PHE A 1 658 ? 32.487 18.942 -42.920 1.00 88.00 658 PHE A O 1
ATOM 5386 N N . GLN A 1 659 ? 31.057 17.246 -43.245 1.00 88.19 659 GLN A N 1
ATOM 5387 C CA . GLN A 1 659 ? 29.899 18.122 -43.465 1.00 88.19 659 GLN A CA 1
ATOM 5388 C C . GLN A 1 659 ? 29.546 18.928 -42.210 1.00 88.19 659 GLN A C 1
ATOM 5390 O O . GLN A 1 659 ? 29.094 20.067 -42.316 1.00 88.19 659 GLN A O 1
ATOM 5395 N N . MET A 1 660 ? 29.730 18.339 -41.027 1.00 87.38 660 MET A N 1
ATOM 5396 C CA . MET A 1 660 ? 29.539 19.026 -39.752 1.00 87.38 660 MET A CA 1
ATOM 5397 C C . MET A 1 660 ? 30.586 20.114 -39.526 1.00 87.38 660 MET A C 1
ATOM 5399 O O . MET A 1 660 ? 30.216 21.209 -39.116 1.00 87.38 660 MET A O 1
ATOM 5403 N N . ASP A 1 661 ? 31.854 19.838 -39.821 1.00 87.19 661 ASP A N 1
ATOM 5404 C CA . ASP A 1 661 ? 32.954 20.800 -39.688 1.00 87.19 661 ASP A CA 1
ATOM 5405 C C . ASP A 1 661 ? 32.805 21.988 -40.652 1.00 87.19 661 ASP A C 1
ATOM 5407 O O . ASP A 1 661 ? 33.011 23.138 -40.274 1.00 87.19 661 ASP A O 1
ATOM 5411 N N . GLU A 1 662 ? 32.322 21.741 -41.874 1.00 88.44 662 GLU A N 1
ATOM 5412 C CA . GLU A 1 662 ? 32.000 22.810 -42.827 1.00 88.44 662 GLU A CA 1
ATOM 5413 C C . GLU A 1 662 ? 30.853 23.711 -42.328 1.00 88.44 662 GLU A C 1
ATOM 5415 O O . GLU A 1 662 ? 30.866 24.924 -42.546 1.00 88.44 662 GLU A O 1
ATOM 5420 N N . GLN A 1 663 ? 29.859 23.128 -41.649 1.00 85.25 663 GLN A N 1
ATOM 5421 C CA . GLN A 1 663 ? 28.710 23.861 -41.104 1.00 85.25 663 GLN A CA 1
ATOM 5422 C C . GLN A 1 663 ? 29.030 24.598 -39.796 1.00 85.25 663 GLN A C 1
ATOM 5424 O O . GLN A 1 663 ? 28.482 25.675 -39.565 1.00 85.25 663 GLN A O 1
ATOM 5429 N N . TYR A 1 664 ? 29.895 24.030 -38.953 1.00 86.12 664 TYR A N 1
ATOM 5430 C CA . TYR A 1 664 ? 30.251 24.538 -37.625 1.00 86.12 664 TYR A CA 1
ATOM 5431 C C . TYR A 1 664 ? 31.782 24.576 -37.460 1.00 86.12 664 TYR A C 1
ATOM 5433 O O . TYR A 1 664 ? 32.342 23.809 -36.673 1.00 86.12 664 TYR A O 1
ATOM 5441 N N . PRO A 1 665 ? 32.481 25.447 -38.208 1.00 82.75 665 PRO A N 1
ATOM 5442 C CA . PRO A 1 665 ? 33.939 25.479 -38.197 1.00 82.75 665 PRO A CA 1
ATOM 5443 C C . PRO A 1 665 ? 34.468 25.958 -36.841 1.00 82.75 665 PRO A C 1
ATOM 5445 O O . PRO A 1 665 ? 33.952 26.936 -36.293 1.00 82.75 665 PRO A O 1
ATOM 5448 N N . LYS A 1 666 ? 35.555 25.344 -36.350 1.00 79.38 666 LYS A N 1
ATOM 5449 C CA . LYS A 1 666 ? 36.195 25.661 -35.053 1.00 79.38 666 LYS A CA 1
ATOM 5450 C C . LYS A 1 666 ? 35.330 25.393 -33.823 1.00 79.38 666 LYS A C 1
ATOM 5452 O O . LYS A 1 666 ? 35.583 25.952 -32.755 1.00 79.38 666 LYS A O 1
ATOM 5457 N N . GLU A 1 667 ? 34.308 24.559 -33.974 1.00 83.44 667 GLU A N 1
ATOM 5458 C CA . GLU A 1 667 ? 33.520 24.062 -32.857 1.00 83.44 667 GLU A CA 1
ATOM 5459 C C . GLU A 1 667 ? 34.202 22.815 -32.276 1.00 83.44 667 GLU A C 1
ATOM 5461 O O . GLU A 1 667 ? 34.303 21.780 -32.941 1.00 83.44 667 GLU A O 1
ATOM 5466 N N . GLU A 1 668 ? 34.657 22.893 -31.021 1.00 79.12 668 GLU A N 1
ATOM 5467 C CA . GLU A 1 668 ? 35.489 21.857 -30.381 1.00 79.12 668 GLU A CA 1
ATOM 5468 C C . GLU A 1 668 ? 34.838 20.466 -30.449 1.00 79.12 668 GLU A C 1
ATOM 5470 O O . GLU A 1 668 ? 35.495 19.463 -30.739 1.00 79.12 668 GLU A O 1
ATOM 5475 N N . GLN A 1 669 ? 33.521 20.396 -30.237 1.00 76.88 669 GLN A N 1
ATOM 5476 C CA . GLN A 1 669 ? 32.765 19.140 -30.232 1.00 76.88 669 GLN A CA 1
ATOM 5477 C C . GLN A 1 669 ? 32.695 18.462 -31.607 1.00 76.88 669 GLN A C 1
ATOM 5479 O O . GLN A 1 669 ? 32.539 17.235 -31.676 1.00 76.88 669 GLN A O 1
ATOM 5484 N N . VAL A 1 670 ? 32.783 19.246 -32.682 1.00 82.44 670 VAL A N 1
ATOM 5485 C CA . VAL A 1 670 ? 32.756 18.777 -34.071 1.00 82.44 670 VAL A CA 1
ATOM 5486 C C . VAL A 1 670 ? 34.154 18.356 -34.503 1.00 82.44 670 VAL A C 1
ATOM 5488 O O . VAL A 1 670 ? 34.318 17.229 -34.971 1.00 82.44 670 VAL A O 1
ATOM 5491 N N . GLU A 1 671 ? 35.163 19.194 -34.256 1.00 82.94 671 GLU A N 1
ATOM 5492 C CA . GLU A 1 671 ? 36.559 18.899 -34.601 1.00 82.94 671 GLU A CA 1
ATOM 5493 C C . GLU A 1 671 ? 37.073 17.653 -33.862 1.00 82.94 671 GLU A C 1
ATOM 5495 O O . GLU A 1 671 ? 37.753 16.818 -34.462 1.00 82.94 671 GLU A O 1
ATOM 5500 N N . CYS A 1 672 ? 36.661 17.438 -32.605 1.00 76.12 672 CYS A N 1
ATOM 5501 C CA . CYS A 1 672 ? 36.955 16.198 -31.880 1.00 76.12 672 CYS A CA 1
ATOM 5502 C C . CYS A 1 672 ? 36.355 14.962 -32.572 1.00 76.12 672 CYS A C 1
ATOM 5504 O O . CYS A 1 672 ? 37.046 13.967 -32.775 1.00 76.12 672 CYS A O 1
ATOM 5506 N N . ARG A 1 673 ? 35.082 15.005 -32.983 1.00 78.12 673 ARG A N 1
ATOM 5507 C CA . ARG A 1 673 ? 34.422 13.869 -33.659 1.00 78.12 673 ARG A CA 1
ATOM 5508 C C . ARG A 1 673 ? 34.941 13.627 -35.070 1.00 78.12 673 ARG A C 1
ATOM 5510 O O . ARG A 1 673 ? 34.987 12.477 -35.512 1.00 78.12 673 ARG A O 1
ATOM 5517 N N . LEU A 1 674 ? 35.350 14.685 -35.764 1.00 83.00 674 LEU A N 1
ATOM 5518 C CA . LEU A 1 674 ? 36.050 14.586 -37.038 1.00 83.00 674 LEU A CA 1
ATOM 5519 C C . LEU A 1 674 ? 37.410 13.912 -36.852 1.00 83.00 674 LEU A C 1
ATOM 5521 O O . LEU A 1 674 ? 37.711 12.948 -37.556 1.00 83.00 674 LEU A O 1
ATOM 5525 N N . ALA A 1 675 ? 38.185 14.347 -35.856 1.00 78.06 675 ALA A N 1
ATOM 5526 C CA . ALA A 1 675 ? 39.446 13.715 -35.493 1.00 78.06 675 ALA A CA 1
ATOM 5527 C C . ALA A 1 675 ? 39.257 12.228 -35.152 1.00 78.06 675 ALA A C 1
ATOM 5529 O O . ALA A 1 675 ? 40.032 11.398 -35.621 1.00 78.06 675 ALA A O 1
ATOM 5530 N N . PHE A 1 676 ? 38.193 11.858 -34.429 1.00 75.25 676 PHE A N 1
ATOM 5531 C CA . PHE A 1 676 ? 37.891 10.445 -34.157 1.00 75.25 676 PHE A CA 1
ATOM 5532 C C . PHE A 1 676 ? 37.534 9.694 -35.432 1.00 75.25 676 PHE A C 1
ATOM 5534 O O . PHE A 1 676 ? 38.123 8.655 -35.702 1.00 75.25 676 PHE A O 1
ATOM 5541 N N . SER A 1 677 ? 36.655 10.236 -36.271 1.00 77.56 677 SER A N 1
ATOM 5542 C CA . SER A 1 677 ? 36.270 9.596 -37.536 1.00 77.56 677 SER A CA 1
ATOM 5543 C C . SER A 1 677 ? 37.468 9.380 -38.475 1.00 77.56 677 SER A C 1
ATOM 5545 O O . SER A 1 677 ? 37.543 8.361 -39.163 1.00 77.56 677 SER A O 1
ATOM 5547 N N . LEU A 1 678 ? 38.446 10.295 -38.467 1.00 77.38 678 LEU A N 1
ATOM 5548 C CA . LEU A 1 678 ? 39.691 10.179 -39.232 1.00 77.38 678 LEU A CA 1
ATOM 5549 C C . LEU A 1 678 ? 40.541 8.979 -38.796 1.00 77.38 678 LEU A C 1
ATOM 5551 O O . LEU A 1 678 ? 41.091 8.295 -39.665 1.00 77.38 678 LEU A O 1
ATOM 5555 N N . LEU A 1 679 ? 40.602 8.688 -37.490 1.00 70.00 679 LEU A N 1
ATOM 5556 C CA . LEU A 1 679 ? 41.377 7.569 -36.937 1.00 70.00 679 LEU A CA 1
ATOM 5557 C C . LEU A 1 679 ? 40.882 6.198 -37.416 1.00 70.00 679 LEU A C 1
ATOM 5559 O O . LEU A 1 679 ? 41.697 5.297 -37.603 1.00 70.00 679 LEU A O 1
ATOM 5563 N N . PHE A 1 680 ? 39.578 6.051 -37.662 1.00 67.81 680 PHE A N 1
ATOM 5564 C CA . PHE A 1 680 ? 38.960 4.780 -38.069 1.00 67.81 680 PHE A CA 1
ATOM 5565 C C . PHE A 1 680 ? 38.705 4.666 -39.585 1.00 67.81 680 PHE A C 1
ATOM 5567 O O . PHE A 1 680 ? 38.243 3.636 -40.070 1.00 67.81 680 PHE A O 1
ATOM 5574 N N . SER A 1 681 ? 39.016 5.703 -40.366 1.00 68.31 681 SER A N 1
ATOM 5575 C CA . SER A 1 681 ? 38.822 5.697 -41.823 1.00 68.31 681 SER A CA 1
ATOM 5576 C C . SER A 1 681 ? 39.911 4.913 -42.567 1.00 68.31 681 SER A C 1
ATOM 5578 O O . SER A 1 681 ? 41.057 4.861 -42.129 1.00 68.31 681 SER A O 1
ATOM 5580 N N . GLU A 1 682 ? 39.599 4.308 -43.720 1.00 59.91 682 GLU A N 1
ATOM 5581 C CA . GLU A 1 682 ? 40.500 3.383 -44.436 1.00 59.91 682 GLU A CA 1
ATOM 5582 C C . GLU A 1 682 ? 41.637 4.044 -45.249 1.00 59.91 682 GLU A C 1
ATOM 5584 O O . GLU A 1 682 ? 42.553 3.343 -45.675 1.00 59.91 682 GLU A O 1
ATOM 5589 N N . SER A 1 683 ? 41.704 5.372 -45.396 1.00 55.31 683 SER A N 1
ATOM 5590 C CA . SER A 1 683 ? 42.608 6.015 -46.374 1.00 55.31 683 SER A CA 1
ATOM 5591 C C . SER A 1 683 ? 43.568 7.050 -45.774 1.00 55.31 683 SER A C 1
ATOM 5593 O O . SER A 1 683 ? 43.102 8.090 -45.337 1.00 55.31 683 SER A O 1
ATOM 5595 N N . GLU A 1 684 ? 44.885 6.804 -45.862 1.00 55.34 684 GLU A N 1
ATOM 5596 C CA . GLU A 1 684 ? 46.010 7.714 -45.522 1.00 55.34 684 GLU A CA 1
ATOM 5597 C C . GLU A 1 684 ? 46.402 7.799 -44.026 1.00 55.34 684 GLU A C 1
ATOM 5599 O O . GLU A 1 684 ? 46.412 8.876 -43.434 1.00 55.34 684 GLU A O 1
ATOM 5604 N N . GLY A 1 685 ? 46.764 6.669 -43.408 1.00 56.16 685 GLY A N 1
ATOM 5605 C CA . GLY A 1 685 ? 47.048 6.509 -41.970 1.00 56.16 685 GLY A CA 1
ATOM 5606 C C . GLY A 1 685 ? 47.955 7.558 -41.310 1.00 56.16 685 GLY A C 1
ATOM 5607 O O . GLY A 1 685 ? 47.500 8.196 -40.365 1.00 56.16 685 GLY A O 1
ATOM 5608 N N . ASP A 1 686 ? 49.187 7.802 -41.774 1.00 60.47 686 ASP A N 1
ATOM 5609 C CA . ASP A 1 686 ? 50.054 8.817 -41.122 1.00 60.47 686 ASP A CA 1
ATOM 5610 C C . ASP A 1 686 ? 49.479 10.245 -41.252 1.00 60.47 686 ASP A C 1
ATOM 5612 O O . ASP A 1 686 ? 49.534 11.033 -40.310 1.00 60.47 686 ASP A O 1
ATOM 5616 N N . LYS A 1 687 ? 48.860 10.579 -42.393 1.00 68.88 687 LYS A N 1
ATOM 5617 C CA . LYS A 1 687 ? 48.294 11.918 -42.626 1.00 68.88 687 LYS A CA 1
ATOM 5618 C C . LYS A 1 687 ? 47.000 12.152 -41.855 1.00 68.88 687 LYS A C 1
ATOM 5620 O O . LYS A 1 687 ? 46.781 13.263 -41.387 1.00 68.88 687 LYS A O 1
ATOM 5625 N N . ASN A 1 688 ? 46.154 11.136 -41.711 1.00 71.94 688 ASN A N 1
ATOM 5626 C CA . ASN A 1 688 ? 44.914 11.243 -40.946 1.00 71.94 688 ASN A CA 1
ATOM 5627 C C . ASN A 1 688 ? 45.182 11.353 -39.452 1.00 71.94 688 ASN A C 1
ATOM 5629 O O . ASN A 1 688 ? 44.478 12.093 -38.775 1.00 71.94 688 ASN A O 1
ATOM 5633 N N . ILE A 1 689 ? 46.207 10.663 -38.943 1.00 69.94 689 ILE A N 1
ATOM 5634 C CA . ILE A 1 689 ? 46.646 10.816 -37.551 1.00 69.94 689 ILE A CA 1
ATOM 5635 C C . ILE A 1 689 ? 47.219 12.215 -37.344 1.00 69.94 689 ILE A C 1
ATOM 5637 O O . ILE A 1 689 ? 46.859 12.882 -36.380 1.00 69.94 689 ILE A O 1
ATOM 5641 N N . ASP A 1 690 ? 48.054 12.696 -38.265 1.00 73.00 690 ASP A N 1
ATOM 5642 C CA . ASP A 1 690 ? 48.594 14.055 -38.201 1.00 73.00 690 ASP A CA 1
ATOM 5643 C C . ASP A 1 690 ? 47.491 15.115 -38.255 1.00 73.00 690 ASP A C 1
ATOM 5645 O O . ASP A 1 690 ? 47.540 16.099 -37.517 1.00 73.00 690 ASP A O 1
ATOM 5649 N N . HIS A 1 691 ? 46.469 14.887 -39.077 1.00 80.81 691 HIS A N 1
ATOM 5650 C CA . HIS A 1 691 ? 45.299 15.747 -39.177 1.00 80.81 691 HIS A CA 1
ATOM 5651 C C . HIS A 1 691 ? 44.450 15.698 -37.897 1.00 80.81 691 HIS A C 1
ATOM 5653 O O . HIS A 1 691 ? 44.134 16.746 -37.341 1.00 80.81 691 HIS A O 1
ATOM 5659 N N . ALA A 1 692 ? 44.153 14.510 -37.367 1.00 76.94 692 ALA A N 1
ATOM 5660 C CA . ALA A 1 692 ? 43.431 14.343 -36.106 1.00 76.94 692 ALA A CA 1
ATOM 5661 C C . ALA A 1 692 ? 44.168 15.009 -34.930 1.00 76.94 692 ALA A C 1
ATOM 5663 O O . ALA A 1 692 ? 43.553 15.702 -34.122 1.00 76.94 692 ALA A O 1
ATOM 5664 N N . MET A 1 693 ? 45.498 14.870 -34.865 1.00 74.81 693 MET A N 1
ATOM 5665 C CA . MET A 1 693 ? 46.329 15.566 -33.879 1.00 74.81 693 MET A CA 1
ATOM 5666 C C . MET A 1 693 ? 46.253 17.083 -34.047 1.00 74.81 693 MET A C 1
ATOM 5668 O O . MET A 1 693 ? 46.085 17.785 -33.056 1.00 74.81 693 MET A O 1
ATOM 5672 N N . ALA A 1 694 ? 46.351 17.590 -35.279 1.00 81.12 694 ALA A N 1
ATOM 5673 C CA . ALA A 1 694 ? 46.301 19.023 -35.560 1.00 81.12 694 ALA A CA 1
ATOM 5674 C C . ALA A 1 694 ? 44.951 19.665 -35.199 1.00 81.12 694 ALA A C 1
ATOM 5676 O O . ALA A 1 694 ? 44.936 20.827 -34.800 1.00 81.12 694 ALA A O 1
ATOM 5677 N N . LEU A 1 695 ? 43.849 18.916 -35.307 1.00 80.62 695 LEU A N 1
ATOM 5678 C CA . LEU A 1 695 ? 42.515 19.360 -34.891 1.00 80.62 695 LEU A CA 1
ATOM 5679 C C . LEU A 1 695 ? 42.384 19.437 -33.363 1.00 80.62 695 LEU A C 1
ATOM 5681 O O . LEU A 1 695 ? 41.785 20.367 -32.840 1.00 80.62 695 LEU A O 1
ATOM 5685 N N . ILE A 1 696 ? 42.965 18.487 -32.624 1.00 76.12 696 ILE A N 1
ATOM 5686 C CA . ILE A 1 696 ? 42.788 18.403 -31.164 1.00 76.12 696 ILE A CA 1
ATOM 5687 C C . ILE A 1 696 ? 43.810 19.261 -30.382 1.00 76.12 696 ILE A C 1
ATOM 5689 O O . ILE A 1 696 ? 43.493 19.806 -29.320 1.00 76.12 696 ILE A O 1
ATOM 5693 N N . GLU A 1 697 ? 45.033 19.406 -30.901 1.00 76.50 697 GLU A N 1
ATOM 5694 C CA . GLU A 1 697 ? 46.154 20.126 -30.273 1.00 76.50 697 GLU A CA 1
ATOM 5695 C C . GLU A 1 697 ? 45.802 21.537 -29.747 1.00 76.50 697 GLU A C 1
ATOM 5697 O O . GLU A 1 697 ? 46.144 21.835 -28.597 1.00 76.50 697 GLU A O 1
ATOM 5702 N N . PRO A 1 698 ? 45.108 22.416 -30.502 1.00 76.19 698 PRO A N 1
ATOM 5703 C CA . PRO A 1 698 ? 44.855 23.792 -30.069 1.00 76.19 698 PRO A CA 1
ATOM 5704 C C . PRO A 1 698 ? 44.027 23.869 -28.782 1.00 76.19 698 PRO A C 1
ATOM 5706 O O . PRO A 1 698 ? 44.261 24.727 -27.932 1.00 76.19 698 PRO A O 1
ATOM 5709 N N . TYR A 1 699 ? 43.094 22.937 -28.599 1.00 72.00 699 TYR A N 1
ATOM 5710 C CA . TYR A 1 699 ? 42.231 22.891 -27.424 1.00 72.00 699 TYR A CA 1
ATOM 5711 C C . TYR A 1 699 ? 42.933 22.308 -26.196 1.00 72.00 699 TYR A C 1
ATOM 5713 O O . TYR A 1 699 ? 42.542 22.592 -25.065 1.00 72.00 699 TYR A O 1
ATOM 5721 N N . LEU A 1 700 ? 43.958 21.476 -26.386 1.00 68.81 700 LEU A N 1
ATOM 5722 C CA . LEU A 1 700 ? 44.789 20.972 -25.288 1.00 68.81 700 LEU A CA 1
ATOM 5723 C C . LEU A 1 700 ? 45.721 22.056 -24.751 1.00 68.81 700 LEU A C 1
ATOM 5725 O O . LEU A 1 700 ? 45.974 22.125 -23.551 1.00 68.81 700 LEU A O 1
ATOM 5729 N N . GLN A 1 701 ? 46.210 22.930 -25.633 1.00 66.25 701 GLN A N 1
ATOM 5730 C CA . GLN A 1 701 ? 47.105 24.019 -25.249 1.00 66.25 701 GLN A CA 1
ATOM 5731 C C . GLN A 1 701 ? 46.425 25.111 -24.411 1.00 66.25 701 GLN A C 1
ATOM 5733 O O . GLN A 1 701 ? 47.127 25.834 -23.699 1.00 66.25 701 GLN A O 1
ATOM 5738 N N . ASN A 1 702 ? 45.095 25.183 -24.462 1.00 62.19 702 ASN A N 1
ATOM 5739 C CA . ASN A 1 702 ? 44.266 26.152 -23.746 1.00 62.19 702 ASN A CA 1
ATOM 5740 C C . ASN A 1 702 ? 43.587 25.579 -22.483 1.00 62.19 702 ASN A C 1
ATOM 5742 O O . ASN A 1 702 ? 42.767 26.268 -21.888 1.00 62.19 702 ASN A O 1
ATOM 5746 N N . SER A 1 703 ? 43.891 24.339 -22.080 1.00 62.44 703 SER A N 1
ATOM 5747 C CA . SER A 1 703 ? 43.313 23.700 -20.886 1.00 62.44 703 SER A CA 1
ATOM 5748 C C . SER A 1 703 ? 44.168 23.930 -19.628 1.00 62.44 703 SER A C 1
ATOM 5750 O O . SER A 1 703 ? 45.396 23.945 -19.717 1.00 62.44 703 SER A O 1
ATOM 5752 N N . ASP A 1 704 ? 43.522 24.052 -18.461 1.00 56.84 704 ASP A N 1
ATOM 5753 C CA . ASP A 1 704 ? 44.160 24.274 -17.148 1.00 56.84 704 ASP A CA 1
ATOM 5754 C C . ASP A 1 704 ? 44.884 23.030 -16.573 1.00 56.84 704 ASP A C 1
ATOM 5756 O O . ASP A 1 704 ? 45.571 23.109 -15.551 1.00 56.84 704 ASP A O 1
ATOM 5760 N N . ASP A 1 705 ? 44.759 21.866 -17.219 1.00 61.78 705 ASP A N 1
ATOM 5761 C CA . ASP A 1 705 ? 45.245 20.576 -16.708 1.00 61.78 705 ASP A CA 1
ATOM 5762 C C . ASP A 1 705 ? 46.716 20.304 -17.109 1.00 61.78 705 ASP A C 1
ATOM 5764 O O . ASP A 1 705 ? 47.027 19.616 -18.089 1.00 61.78 705 ASP A O 1
ATOM 5768 N N . ASN A 1 706 ? 47.654 20.876 -16.344 1.00 59.59 706 ASN A N 1
ATOM 5769 C CA . ASN A 1 706 ? 49.099 20.814 -16.625 1.00 59.59 706 ASN A CA 1
ATOM 5770 C C . ASN A 1 706 ? 49.691 19.391 -16.586 1.00 59.59 706 ASN A C 1
ATOM 5772 O O . ASN A 1 706 ? 50.636 19.102 -17.320 1.00 59.59 706 ASN A O 1
ATOM 5776 N N . GLU A 1 707 ? 49.134 18.488 -15.776 1.00 61.12 707 GLU A N 1
ATOM 5777 C CA . GLU A 1 707 ? 49.690 17.146 -15.551 1.00 61.12 707 GLU A CA 1
ATOM 5778 C C . GLU A 1 707 ? 49.599 16.258 -16.806 1.00 61.12 707 GLU A C 1
ATOM 5780 O O . GLU A 1 707 ? 50.581 15.641 -17.220 1.00 61.12 707 GLU A O 1
ATOM 5785 N N . ILE A 1 708 ? 48.450 16.254 -17.490 1.00 60.84 708 ILE A N 1
ATOM 5786 C CA . ILE A 1 708 ? 48.262 15.479 -18.729 1.00 60.84 708 ILE A CA 1
ATOM 5787 C C . ILE A 1 708 ? 49.068 16.097 -19.879 1.00 60.84 708 ILE A C 1
ATOM 5789 O O . ILE A 1 708 ? 49.630 15.379 -20.710 1.00 60.84 708 ILE A O 1
ATOM 5793 N N . ARG A 1 709 ? 49.192 17.428 -19.901 1.00 62.38 709 ARG A N 1
ATOM 5794 C CA . ARG A 1 709 ? 49.977 18.159 -20.901 1.00 62.38 709 ARG A CA 1
ATOM 5795 C C . ARG A 1 709 ? 51.471 17.847 -20.809 1.00 62.38 709 ARG A C 1
ATOM 5797 O O . ARG A 1 709 ? 52.116 17.689 -21.846 1.00 62.38 709 ARG A O 1
ATOM 5804 N N . GLU A 1 710 ? 52.025 17.744 -19.604 1.00 64.81 710 GLU A N 1
ATOM 5805 C CA . GLU A 1 710 ? 53.423 17.344 -19.399 1.00 64.81 710 GLU A CA 1
ATOM 5806 C C . GLU A 1 710 ? 53.667 15.892 -19.830 1.00 64.81 710 GLU A C 1
ATOM 5808 O O . GLU A 1 710 ? 54.662 15.603 -20.500 1.00 64.81 710 GLU A O 1
ATOM 5813 N N . ILE A 1 711 ? 52.728 14.990 -19.527 1.00 63.22 711 ILE A N 1
ATOM 5814 C CA . ILE A 1 711 ? 52.814 13.579 -19.923 1.00 63.22 711 ILE A CA 1
ATOM 5815 C C . ILE A 1 711 ? 52.754 13.430 -21.456 1.00 63.22 711 ILE A C 1
ATOM 5817 O O . ILE A 1 711 ? 53.587 12.730 -22.033 1.00 63.22 711 ILE A O 1
ATOM 5821 N N . LEU A 1 712 ? 51.841 14.128 -22.140 1.00 62.31 712 LEU A N 1
ATOM 5822 C CA . LEU A 1 712 ? 51.661 14.068 -23.602 1.00 62.31 712 LEU A CA 1
ATOM 5823 C C . LEU A 1 712 ? 52.824 14.686 -24.407 1.00 62.31 712 LEU A C 1
ATOM 5825 O O . LEU A 1 712 ? 53.158 14.223 -25.508 1.00 62.31 712 LEU A O 1
ATOM 5829 N N . ASN A 1 713 ? 53.464 15.724 -23.859 1.00 65.38 713 ASN A N 1
ATOM 5830 C CA . ASN A 1 713 ? 54.579 16.428 -24.503 1.00 65.38 713 ASN A CA 1
ATOM 5831 C C . ASN A 1 713 ? 55.944 15.774 -24.280 1.00 65.38 713 ASN A C 1
ATOM 5833 O O . ASN A 1 713 ? 56.933 16.196 -24.883 1.00 65.38 713 ASN A O 1
ATOM 5837 N N . SER A 1 714 ? 56.006 14.723 -23.466 1.00 65.62 714 SER A N 1
ATOM 5838 C CA . SER A 1 714 ? 57.235 13.972 -23.246 1.00 65.62 714 SER A CA 1
ATOM 5839 C C . SER A 1 714 ? 57.770 13.329 -24.541 1.00 65.62 714 SER A C 1
ATOM 5841 O O . SER A 1 714 ? 57.021 12.874 -25.420 1.00 65.62 714 SER A O 1
ATOM 5843 N N . ASP A 1 715 ? 59.097 13.339 -24.699 1.00 62.72 715 ASP A N 1
ATOM 5844 C CA . ASP A 1 715 ? 59.771 12.721 -25.841 1.00 62.72 715 ASP A CA 1
ATOM 5845 C C . ASP A 1 715 ? 60.040 11.237 -25.567 1.00 62.72 715 ASP A C 1
ATOM 5847 O O . ASP A 1 715 ? 60.952 10.863 -24.829 1.00 62.72 715 ASP A O 1
ATOM 5851 N N . MET A 1 716 ? 59.232 10.379 -26.190 1.00 60.56 716 MET A N 1
ATOM 5852 C CA . MET A 1 716 ? 59.327 8.925 -26.055 1.00 60.56 716 MET A CA 1
ATOM 5853 C C . MET A 1 716 ? 60.348 8.285 -27.012 1.00 60.56 716 MET A C 1
ATOM 5855 O O . MET A 1 716 ? 60.570 7.074 -26.952 1.00 60.56 716 MET A O 1
ATOM 5859 N N . THR A 1 717 ? 60.991 9.047 -27.903 1.00 60.31 717 THR A N 1
ATOM 5860 C CA . THR A 1 717 ? 61.824 8.475 -28.979 1.00 60.31 717 THR A CA 1
ATOM 5861 C C . THR A 1 717 ? 63.130 7.837 -28.480 1.00 60.31 717 THR A C 1
ATOM 5863 O O . THR A 1 717 ? 63.617 6.892 -29.105 1.00 60.31 717 THR A O 1
ATOM 5866 N N . GLY A 1 718 ? 63.641 8.252 -27.311 1.00 57.31 718 GLY A N 1
ATOM 5867 C CA . GLY A 1 718 ? 64.906 7.777 -26.720 1.00 57.31 718 GLY A CA 1
ATOM 5868 C C . GLY A 1 718 ? 64.806 6.861 -25.488 1.00 57.31 718 GLY A C 1
ATOM 5869 O O . GLY A 1 718 ? 65.839 6.436 -24.977 1.00 57.31 718 GLY A O 1
ATOM 5870 N N . MET A 1 719 ? 63.601 6.557 -24.996 1.00 67.56 719 MET A N 1
ATOM 5871 C CA . MET A 1 719 ? 63.392 5.784 -23.757 1.00 67.56 719 MET A CA 1
ATOM 5872 C C . MET A 1 719 ? 63.549 4.265 -23.962 1.00 67.56 719 MET A C 1
ATOM 5874 O O . MET A 1 719 ? 63.273 3.747 -25.056 1.00 67.56 719 MET A O 1
ATOM 5878 N N . ASP A 1 720 ? 63.960 3.545 -22.911 1.00 65.44 720 ASP A N 1
ATOM 5879 C CA . ASP A 1 720 ? 63.997 2.078 -22.917 1.00 65.44 720 ASP A CA 1
ATOM 5880 C C . ASP A 1 720 ? 62.581 1.465 -22.867 1.00 65.44 720 ASP A C 1
ATOM 5882 O O . ASP A 1 720 ? 61.575 2.172 -22.781 1.00 65.44 720 ASP A O 1
ATOM 5886 N N . LYS A 1 721 ? 62.479 0.140 -23.011 1.00 61.09 721 LYS A N 1
ATOM 5887 C CA . LYS A 1 721 ? 61.183 -0.544 -23.133 1.00 61.09 721 LYS A CA 1
ATOM 5888 C C . LYS A 1 721 ? 60.339 -0.455 -21.853 1.00 61.09 721 LYS A C 1
ATOM 5890 O O . LYS A 1 721 ? 59.121 -0.311 -21.961 1.00 61.09 721 LYS A O 1
ATOM 5895 N N . ASP A 1 722 ? 60.967 -0.518 -20.685 1.00 61.47 722 ASP A N 1
ATOM 5896 C CA . ASP A 1 722 ? 60.281 -0.576 -19.391 1.00 61.47 722 ASP A CA 1
ATOM 5897 C C . ASP A 1 722 ? 59.867 0.832 -18.934 1.00 61.47 722 ASP A C 1
ATOM 5899 O O . ASP A 1 722 ? 58.785 1.025 -18.373 1.00 61.47 722 ASP A O 1
ATOM 5903 N N . ASP A 1 723 ? 60.672 1.847 -19.254 1.00 65.19 723 ASP A N 1
ATOM 5904 C CA . ASP A 1 723 ? 60.347 3.255 -19.027 1.00 65.19 723 ASP A CA 1
ATOM 5905 C C . ASP A 1 723 ? 59.256 3.750 -19.987 1.00 65.19 723 ASP A C 1
ATOM 5907 O O . ASP A 1 723 ? 58.338 4.453 -19.553 1.00 65.19 723 ASP A O 1
ATOM 5911 N N . LYS A 1 724 ? 59.279 3.310 -21.257 1.00 62.25 724 LYS A N 1
ATOM 5912 C CA . LYS A 1 724 ? 58.158 3.505 -22.195 1.00 62.25 724 LYS A CA 1
ATOM 5913 C C . LYS A 1 724 ? 56.875 2.904 -21.642 1.00 62.25 724 LYS A C 1
ATOM 5915 O O . LYS A 1 724 ? 55.846 3.567 -21.665 1.00 62.25 724 LYS A O 1
ATOM 5920 N N . GLN A 1 725 ? 56.935 1.686 -21.103 1.00 58.22 725 GLN A N 1
ATOM 5921 C CA . GLN A 1 725 ? 55.779 1.016 -20.502 1.00 58.22 725 GLN A CA 1
ATOM 5922 C C . GLN A 1 725 ? 55.259 1.763 -19.267 1.00 58.22 725 GLN A C 1
ATOM 5924 O O . GLN A 1 725 ? 54.055 1.946 -19.111 1.00 58.22 725 GLN A O 1
ATOM 5929 N N . ARG A 1 726 ? 56.144 2.236 -18.388 1.00 65.50 726 ARG A N 1
ATOM 5930 C CA . ARG A 1 726 ? 55.739 2.975 -17.185 1.00 65.50 726 ARG A CA 1
ATOM 5931 C C . ARG A 1 726 ? 55.098 4.317 -17.526 1.00 65.50 726 ARG A C 1
ATOM 5933 O O . ARG A 1 726 ? 54.091 4.680 -16.924 1.00 65.50 726 ARG A O 1
ATOM 5940 N N . MET A 1 727 ? 55.679 5.048 -18.474 1.00 64.06 727 MET A N 1
ATOM 5941 C CA . MET A 1 727 ? 55.131 6.316 -18.952 1.00 64.06 727 MET A CA 1
ATOM 5942 C C . MET A 1 727 ? 53.785 6.104 -19.653 1.00 64.06 727 MET A C 1
ATOM 5944 O O . MET A 1 727 ? 52.841 6.846 -19.402 1.00 64.06 727 MET A O 1
ATOM 5948 N N . PHE A 1 728 ? 53.671 5.030 -20.435 1.00 61.66 728 PHE A N 1
ATOM 5949 C CA . PHE A 1 728 ? 52.441 4.593 -21.087 1.00 61.66 728 PHE A CA 1
ATOM 5950 C C . PHE A 1 728 ? 51.316 4.286 -20.085 1.00 61.66 728 PHE A C 1
ATOM 5952 O O . PHE A 1 728 ? 50.219 4.826 -20.207 1.00 61.66 728 PHE A O 1
ATOM 5959 N N . MET A 1 729 ? 51.596 3.489 -19.050 1.00 61.91 729 MET A N 1
ATOM 5960 C CA . MET A 1 729 ? 50.609 3.147 -18.016 1.00 61.91 729 MET A CA 1
ATOM 5961 C C . MET A 1 729 ? 50.204 4.361 -17.177 1.00 61.91 729 MET A C 1
ATOM 5963 O O . MET A 1 729 ? 49.037 4.499 -16.827 1.00 61.91 729 MET A O 1
ATOM 5967 N N . LYS A 1 730 ? 51.141 5.276 -16.893 1.00 65.75 730 LYS A N 1
ATOM 5968 C CA . LYS A 1 730 ? 50.822 6.558 -16.248 1.00 65.75 730 LYS A CA 1
ATOM 5969 C C . LYS A 1 730 ? 49.909 7.420 -17.113 1.00 65.75 730 LYS A C 1
ATOM 5971 O O . LYS A 1 730 ? 48.978 8.017 -16.589 1.00 65.75 730 LYS A O 1
ATOM 5976 N N . MET A 1 731 ? 50.159 7.463 -18.421 1.00 63.72 731 MET A N 1
ATOM 5977 C CA . MET A 1 731 ? 49.343 8.226 -19.359 1.00 63.72 731 MET A CA 1
ATOM 5978 C C . MET A 1 731 ? 47.925 7.659 -19.471 1.00 63.72 731 MET A C 1
ATOM 5980 O O . MET A 1 731 ? 46.968 8.418 -19.361 1.00 63.72 731 MET A O 1
ATOM 5984 N N . LEU A 1 732 ? 47.783 6.335 -19.598 1.00 61.00 732 LEU A N 1
ATOM 5985 C CA . LEU A 1 732 ? 46.477 5.671 -19.583 1.00 61.00 732 LEU A CA 1
ATOM 5986 C C . LEU A 1 732 ? 45.745 5.867 -18.253 1.00 61.00 732 LEU A C 1
ATOM 5988 O O . LEU A 1 732 ? 44.585 6.253 -18.262 1.00 61.00 732 LEU A O 1
ATOM 5992 N N . SER A 1 733 ? 46.415 5.670 -17.116 1.00 62.28 733 SER A N 1
ATOM 5993 C CA . SER A 1 733 ? 45.811 5.852 -15.788 1.00 62.28 733 SER A CA 1
ATOM 5994 C C . SER A 1 733 ? 45.322 7.290 -15.567 1.00 62.28 733 SER A C 1
ATOM 5996 O O . SER A 1 733 ? 44.203 7.496 -15.096 1.00 62.28 733 SER A O 1
ATOM 5998 N N . ALA A 1 734 ? 46.106 8.288 -15.988 1.00 64.31 734 ALA A N 1
ATOM 5999 C CA . ALA A 1 734 ? 45.699 9.689 -15.941 1.00 64.31 734 ALA A CA 1
ATOM 6000 C C . ALA A 1 734 ? 44.485 9.965 -16.848 1.00 64.31 734 ALA A C 1
ATOM 6002 O O . ALA A 1 734 ? 43.559 10.654 -16.427 1.00 64.31 734 ALA A O 1
ATOM 6003 N N . MET A 1 735 ? 44.441 9.390 -18.055 1.00 62.28 735 MET A N 1
ATOM 6004 C CA . MET A 1 735 ? 43.304 9.527 -18.978 1.00 62.28 735 MET A CA 1
ATOM 6005 C C . MET A 1 735 ? 42.034 8.865 -18.437 1.00 62.28 735 MET A C 1
ATOM 6007 O O . MET A 1 735 ? 40.973 9.484 -18.445 1.00 62.28 735 MET A O 1
ATOM 6011 N N . VAL A 1 736 ? 42.147 7.642 -17.919 1.00 57.44 736 VAL A N 1
ATOM 6012 C CA . VAL A 1 736 ? 41.028 6.872 -17.364 1.00 57.44 736 VAL A CA 1
ATOM 6013 C C . VAL A 1 736 ? 40.427 7.579 -16.153 1.00 57.44 736 VAL A C 1
ATOM 6015 O O . VAL A 1 736 ? 39.230 7.831 -16.149 1.00 57.44 736 VAL A O 1
ATOM 6018 N N . SER A 1 737 ? 41.252 8.039 -15.204 1.00 60.97 737 SER A N 1
ATOM 6019 C CA . SER A 1 737 ? 40.774 8.762 -14.010 1.00 60.97 737 SER A CA 1
ATOM 6020 C C . SER A 1 737 ? 39.953 10.028 -14.314 1.00 60.97 737 SER A C 1
ATOM 6022 O O . SER A 1 737 ? 39.179 10.491 -13.474 1.00 60.97 737 SER A O 1
ATOM 6024 N N . LYS A 1 738 ? 40.109 10.608 -15.513 1.00 60.09 738 LYS A N 1
ATOM 6025 C CA . LYS A 1 738 ? 39.302 11.743 -15.983 1.00 60.09 738 LYS A CA 1
ATOM 6026 C C . LYS A 1 738 ? 38.017 11.278 -16.670 1.00 60.09 738 LYS A C 1
ATOM 6028 O O . LYS A 1 738 ? 36.974 11.887 -16.459 1.00 60.09 738 LYS A O 1
ATOM 6033 N N . VAL A 1 739 ? 38.072 10.175 -17.423 1.00 52.75 739 VAL A N 1
ATOM 6034 C CA . VAL A 1 739 ? 36.911 9.550 -18.082 1.00 52.75 739 VAL A CA 1
ATOM 6035 C C . VAL A 1 739 ? 35.884 9.006 -17.073 1.00 52.75 739 VAL A C 1
ATOM 6037 O O . VAL A 1 739 ? 34.693 9.021 -17.383 1.00 52.75 739 VAL A O 1
ATOM 6040 N N . SER A 1 740 ? 36.307 8.621 -15.863 1.00 51.75 740 SER A N 1
ATOM 6041 C CA . SER A 1 740 ? 35.448 8.126 -14.767 1.00 51.75 740 SER A CA 1
ATOM 6042 C C . SER A 1 740 ? 34.587 9.203 -14.069 1.00 51.75 740 SER A C 1
ATOM 6044 O O . SER A 1 740 ? 33.862 8.898 -13.123 1.00 51.75 740 SER A O 1
ATOM 6046 N N . LYS A 1 741 ? 34.656 10.477 -14.486 1.00 51.50 741 LYS A N 1
ATOM 6047 C CA . LYS A 1 741 ? 33.865 11.589 -13.913 1.00 51.50 741 LYS A CA 1
ATOM 6048 C C . LYS A 1 741 ? 32.438 11.674 -14.508 1.00 51.50 741 LYS A C 1
ATOM 6050 O O . LYS A 1 741 ? 32.220 11.202 -15.625 1.00 51.50 741 LYS A O 1
ATOM 6055 N N . PRO A 1 742 ? 31.454 12.278 -13.798 1.00 44.28 742 PRO A N 1
ATOM 6056 C CA . PRO A 1 742 ? 30.053 12.357 -14.240 1.00 44.28 742 PRO A CA 1
ATOM 6057 C C . PRO A 1 742 ? 29.835 13.084 -15.585 1.00 44.28 742 PRO A C 1
ATOM 6059 O O . PRO A 1 742 ? 30.718 13.754 -16.120 1.00 44.28 742 PRO A O 1
ATOM 6062 N N . GLN A 1 743 ? 28.622 12.911 -16.128 1.00 48.91 743 GLN A N 1
ATOM 6063 C CA . GLN A 1 743 ? 28.212 13.073 -17.534 1.00 48.91 743 GLN A CA 1
ATOM 6064 C C . GLN A 1 743 ? 28.632 14.385 -18.234 1.00 48.91 743 GLN A C 1
ATOM 6066 O O . GLN A 1 743 ? 28.879 14.354 -19.442 1.00 48.91 743 GLN A O 1
ATOM 6071 N N . ASP A 1 744 ? 28.788 15.495 -17.507 1.00 41.44 744 ASP A N 1
ATOM 6072 C CA . ASP A 1 744 ? 29.079 16.817 -18.085 1.00 41.44 744 ASP A CA 1
ATOM 6073 C C . ASP A 1 744 ? 30.546 17.026 -18.517 1.00 41.44 744 ASP A C 1
ATOM 6075 O O . ASP A 1 744 ? 30.800 17.807 -19.431 1.00 41.44 744 ASP A O 1
ATOM 6079 N N . HIS A 1 745 ? 31.513 16.265 -17.980 1.00 49.84 745 HIS A N 1
ATOM 6080 C CA . HIS A 1 745 ? 32.947 16.392 -18.333 1.00 49.84 745 HIS A CA 1
ATOM 6081 C C . HIS A 1 745 ? 33.482 15.270 -19.242 1.00 49.84 745 HIS A C 1
ATOM 6083 O O . HIS A 1 745 ? 34.691 15.165 -19.494 1.00 49.84 745 HIS A O 1
ATOM 6089 N N . ARG A 1 746 ? 32.596 14.410 -19.769 1.00 55.22 746 ARG A N 1
ATOM 6090 C CA . ARG A 1 746 ? 32.997 13.279 -20.627 1.00 55.22 746 ARG A CA 1
ATOM 6091 C C . ARG A 1 746 ? 33.781 13.758 -21.855 1.00 55.22 746 ARG A C 1
ATOM 6093 O O . ARG A 1 746 ? 34.808 13.161 -22.162 1.00 55.22 746 ARG A O 1
ATOM 6100 N N . TRP A 1 747 ? 33.333 14.826 -22.529 1.00 55.56 747 TRP A N 1
ATOM 6101 C CA . TRP A 1 747 ? 33.914 15.362 -23.782 1.00 55.56 747 TRP A CA 1
ATOM 6102 C C . TRP A 1 747 ? 35.299 15.979 -23.631 1.00 55.56 747 TRP A C 1
ATOM 6104 O O . TRP A 1 747 ? 36.170 15.705 -24.458 1.00 55.56 747 TRP A O 1
ATOM 6114 N N . GLU A 1 748 ? 35.547 16.697 -22.541 1.00 57.09 748 GLU A N 1
ATOM 6115 C CA . GLU A 1 748 ? 36.896 17.161 -22.209 1.00 57.09 748 GLU A CA 1
ATOM 6116 C C . GLU A 1 748 ? 37.840 15.966 -22.027 1.00 57.09 748 GLU A C 1
ATOM 6118 O O . GLU A 1 748 ? 38.931 15.938 -22.592 1.00 57.09 748 GLU A O 1
ATOM 6123 N N . SER A 1 749 ? 37.376 14.919 -21.341 1.00 59.16 749 SER A N 1
ATOM 6124 C CA . SER A 1 749 ? 38.141 13.685 -21.116 1.00 59.16 749 SER A CA 1
ATOM 6125 C C . SER A 1 749 ? 38.384 12.886 -22.407 1.00 59.16 749 SER A C 1
ATOM 6127 O O . SER A 1 749 ? 39.470 12.338 -22.601 1.00 59.16 749 SER A O 1
ATOM 6129 N N . LEU A 1 750 ? 37.412 12.873 -23.331 1.00 57.97 750 LEU A N 1
ATOM 6130 C CA . LEU A 1 750 ? 37.540 12.282 -24.669 1.00 57.97 750 LEU A CA 1
ATOM 6131 C C . LEU A 1 750 ? 38.695 12.923 -25.455 1.00 57.97 750 LEU A C 1
ATOM 6133 O O . LEU A 1 750 ? 39.520 12.214 -26.030 1.00 57.97 750 LEU A O 1
ATOM 6137 N N . LYS A 1 751 ? 38.788 14.255 -25.447 1.00 67.12 751 LYS A N 1
ATOM 6138 C CA . LYS A 1 751 ? 39.838 15.007 -26.148 1.00 67.12 751 LYS A CA 1
ATOM 6139 C C . LYS A 1 751 ? 41.243 14.557 -25.752 1.00 67.12 751 LYS A C 1
ATOM 6141 O O . LYS A 1 751 ? 42.074 14.269 -26.614 1.00 67.12 751 LYS A O 1
ATOM 6146 N N . PHE A 1 752 ? 41.486 14.448 -24.445 1.00 66.56 752 PHE A N 1
ATOM 6147 C CA . PHE A 1 752 ? 42.759 13.974 -23.900 1.00 66.56 752 PHE A CA 1
ATOM 6148 C C . PHE A 1 752 ? 43.034 12.517 -24.262 1.00 66.56 752 PHE A C 1
ATOM 6150 O O . PHE A 1 752 ? 44.151 12.193 -24.666 1.00 66.56 752 PHE A O 1
ATOM 6157 N N . PHE A 1 753 ? 42.023 11.652 -24.156 1.00 65.75 753 PHE A N 1
ATOM 6158 C CA . PHE A 1 753 ? 42.152 10.228 -24.447 1.00 65.75 753 PHE A CA 1
ATOM 6159 C C . PHE A 1 753 ? 42.569 9.968 -25.899 1.00 65.75 753 PHE A C 1
ATOM 6161 O O . PHE A 1 753 ? 43.565 9.292 -26.157 1.00 65.75 753 PHE A O 1
ATOM 6168 N N . TYR A 1 754 ? 41.859 10.545 -26.865 1.00 67.69 754 TYR A N 1
ATOM 6169 C CA . TYR A 1 754 ? 42.133 10.281 -28.276 1.00 67.69 754 TYR A CA 1
ATOM 6170 C C . TYR A 1 754 ? 43.386 10.974 -28.795 1.00 67.69 754 TYR A C 1
ATOM 6172 O O . TYR A 1 754 ? 44.106 10.396 -29.609 1.00 67.69 754 TYR A O 1
ATOM 6180 N N . TYR A 1 755 ? 43.699 12.174 -28.306 1.00 70.38 755 TYR A N 1
ATOM 6181 C CA . TYR A 1 755 ? 44.999 12.773 -28.587 1.00 70.38 755 TYR A CA 1
ATOM 6182 C C . TYR A 1 755 ? 46.131 11.931 -27.986 1.00 70.38 755 TYR A C 1
ATOM 6184 O O . TYR A 1 755 ? 47.140 11.684 -28.646 1.00 70.38 755 TYR A O 1
ATOM 6192 N N . GLY A 1 756 ? 45.923 11.399 -26.778 1.00 67.50 756 GLY A N 1
ATOM 6193 C CA . GLY A 1 756 ? 46.767 10.381 -26.170 1.00 67.50 756 GLY A CA 1
ATOM 6194 C C . GLY A 1 756 ? 46.996 9.191 -27.084 1.00 67.50 756 GLY A C 1
ATOM 6195 O O . GLY A 1 756 ? 48.142 8.882 -27.394 1.00 67.50 756 GLY A O 1
ATOM 6196 N N . LEU A 1 757 ? 45.929 8.576 -27.590 1.00 66.19 757 LEU A N 1
ATOM 6197 C CA . LEU A 1 757 ? 46.011 7.477 -28.554 1.00 66.19 757 LEU A CA 1
ATOM 6198 C C . LEU A 1 757 ? 46.801 7.861 -29.813 1.00 66.19 757 LEU A C 1
ATOM 6200 O O . LEU A 1 757 ? 47.673 7.100 -30.230 1.00 66.19 757 LEU A O 1
ATOM 6204 N N . CYS A 1 758 ? 46.583 9.050 -30.381 1.00 69.06 758 CYS A N 1
ATOM 6205 C CA . CYS A 1 758 ? 47.361 9.531 -31.528 1.00 69.06 758 CYS A CA 1
ATOM 6206 C C . CYS A 1 758 ? 48.860 9.622 -31.201 1.00 69.06 758 CYS A C 1
ATOM 6208 O O . CYS A 1 758 ? 49.706 9.172 -31.977 1.00 69.06 758 CYS A O 1
ATOM 6210 N N . VAL A 1 759 ? 49.199 10.160 -30.027 1.00 67.44 759 VAL A N 1
ATOM 6211 C CA . VAL A 1 759 ? 50.579 10.265 -29.536 1.00 67.44 759 VAL A CA 1
ATOM 6212 C C . VAL A 1 759 ? 51.190 8.883 -29.287 1.00 67.44 759 VAL A C 1
ATOM 6214 O O . VAL A 1 759 ? 52.344 8.660 -29.656 1.00 67.44 759 VAL A O 1
ATOM 6217 N N . LEU A 1 760 ? 50.434 7.938 -28.723 1.00 64.50 760 LEU A N 1
ATOM 6218 C CA . LEU A 1 760 ? 50.870 6.557 -28.489 1.00 64.50 760 LEU A CA 1
ATOM 6219 C C . LEU A 1 760 ? 51.202 5.842 -29.792 1.00 64.50 760 LEU A C 1
ATOM 6221 O O . LEU A 1 760 ? 52.279 5.257 -29.927 1.00 64.50 760 LEU A O 1
ATOM 6225 N N . VAL A 1 761 ? 50.300 5.943 -30.763 1.00 62.97 761 VAL A N 1
ATOM 6226 C CA . VAL A 1 761 ? 50.449 5.343 -32.088 1.00 62.97 761 VAL A CA 1
ATOM 6227 C C . VAL A 1 761 ? 51.623 5.982 -32.841 1.00 62.97 761 VAL A C 1
ATOM 6229 O O . VAL A 1 761 ? 52.442 5.279 -33.439 1.00 62.97 761 VAL A O 1
ATOM 6232 N N . LYS A 1 762 ? 51.782 7.310 -32.755 1.00 66.25 762 LYS A N 1
ATOM 6233 C CA . LYS A 1 762 ? 52.827 8.043 -33.481 1.00 66.25 762 LYS A CA 1
ATOM 6234 C C . LYS A 1 762 ? 54.218 7.920 -32.845 1.00 66.25 762 LYS A C 1
ATOM 6236 O O . LYS A 1 762 ? 55.181 7.651 -33.571 1.00 66.25 762 LYS A O 1
ATOM 6241 N N . LYS A 1 763 ? 54.342 8.099 -31.522 1.00 64.31 763 LYS A N 1
ATOM 6242 C CA . LYS A 1 763 ? 55.623 8.159 -30.780 1.00 64.31 763 LYS A CA 1
ATOM 6243 C C . LYS A 1 763 ? 56.023 6.841 -30.090 1.00 64.31 763 LYS A C 1
ATOM 6245 O O . LYS A 1 763 ? 57.215 6.601 -29.916 1.00 64.31 763 LYS A O 1
ATOM 6250 N N . GLY A 1 764 ? 55.070 5.991 -29.692 1.00 58.50 764 GLY A N 1
ATOM 6251 C CA . GLY A 1 764 ? 55.314 4.791 -28.869 1.00 58.50 764 GLY A CA 1
ATOM 6252 C C . GLY A 1 764 ? 55.761 3.533 -29.631 1.00 58.50 764 GLY A C 1
ATOM 6253 O O . GLY A 1 764 ? 56.382 2.641 -29.045 1.00 58.50 764 GLY A O 1
ATOM 6254 N N . GLY A 1 765 ? 55.500 3.456 -30.940 1.00 58.38 765 GLY A N 1
ATOM 6255 C CA . GLY A 1 765 ? 55.901 2.327 -31.792 1.00 58.38 765 GLY A CA 1
ATOM 6256 C C . GLY A 1 765 ? 55.340 0.965 -31.339 1.00 58.38 765 GLY A C 1
ATOM 6257 O O . GLY A 1 765 ? 54.361 0.889 -30.605 1.00 58.38 765 GLY A O 1
ATOM 6258 N N . THR A 1 766 ? 55.978 -0.140 -31.750 1.00 52.31 766 THR A N 1
ATOM 6259 C CA . THR A 1 766 ? 55.512 -1.533 -31.533 1.00 52.31 766 THR A CA 1
ATOM 6260 C C . THR A 1 766 ? 55.375 -1.959 -30.066 1.00 52.31 766 THR A C 1
ATOM 6262 O O . THR A 1 766 ? 54.723 -2.960 -29.783 1.00 52.31 766 THR A O 1
ATOM 6265 N N . ALA A 1 767 ? 55.998 -1.238 -29.129 1.00 54.62 767 ALA A N 1
ATOM 6266 C CA . ALA A 1 767 ? 55.922 -1.546 -27.702 1.00 54.62 767 ALA A CA 1
ATOM 6267 C C . ALA A 1 767 ? 54.603 -1.062 -27.083 1.00 54.62 767 ALA A C 1
ATOM 6269 O O . ALA A 1 767 ? 53.937 -1.854 -26.429 1.00 54.62 767 ALA A O 1
ATOM 6270 N N . ALA A 1 768 ? 54.200 0.189 -27.342 1.00 54.69 768 ALA A N 1
ATOM 6271 C CA . ALA A 1 768 ? 52.919 0.748 -26.886 1.00 54.69 768 ALA A CA 1
ATOM 6272 C C . ALA A 1 768 ? 51.718 -0.055 -27.420 1.00 54.69 768 ALA A C 1
ATOM 6274 O O . ALA A 1 768 ? 50.749 -0.299 -26.712 1.00 54.69 768 ALA A O 1
ATOM 6275 N N . ILE A 1 769 ? 51.857 -0.538 -28.653 1.00 52.09 769 ILE A N 1
ATOM 6276 C CA . ILE A 1 769 ? 50.917 -1.400 -29.377 1.00 52.09 769 ILE A CA 1
ATOM 6277 C C . ILE A 1 769 ? 50.632 -2.706 -28.628 1.00 52.09 769 ILE A C 1
ATOM 6279 O O . ILE A 1 769 ? 49.486 -3.010 -28.323 1.00 52.09 769 ILE A O 1
ATOM 6283 N N . ARG A 1 770 ? 51.685 -3.446 -28.258 1.00 53.97 770 ARG A N 1
ATOM 6284 C CA . ARG A 1 770 ? 51.541 -4.726 -27.554 1.00 53.97 770 ARG A CA 1
ATOM 6285 C C . ARG A 1 770 ? 50.850 -4.558 -26.199 1.00 53.97 770 ARG A C 1
ATOM 6287 O O . ARG A 1 770 ? 50.160 -5.462 -25.755 1.00 53.97 770 ARG A O 1
ATOM 6294 N N . PHE A 1 771 ? 51.039 -3.411 -25.549 1.00 55.59 771 PHE A N 1
ATOM 6295 C CA . PHE A 1 771 ? 50.408 -3.117 -24.266 1.00 55.59 771 PHE A CA 1
ATOM 6296 C C . PHE A 1 771 ? 48.932 -2.722 -24.396 1.00 55.59 771 PHE A C 1
ATOM 6298 O O . PHE A 1 771 ? 48.166 -3.068 -23.505 1.00 55.59 771 PHE A O 1
ATOM 6305 N N . LEU A 1 772 ? 48.512 -2.066 -25.486 1.00 54.22 772 LEU A N 1
ATOM 6306 C CA . LEU A 1 772 ? 47.085 -1.858 -25.787 1.00 54.22 772 LEU A CA 1
ATOM 6307 C C . LEU A 1 772 ? 46.375 -3.189 -26.074 1.00 54.22 772 LEU A C 1
ATOM 6309 O O . LEU A 1 772 ? 45.288 -3.420 -25.548 1.00 54.22 772 LEU A O 1
ATOM 6313 N N . ASP A 1 773 ? 47.009 -4.082 -26.839 1.00 51.25 773 ASP A N 1
ATOM 6314 C CA . ASP A 1 773 ? 46.481 -5.426 -27.118 1.00 51.25 773 ASP A CA 1
ATOM 6315 C C . ASP A 1 773 ? 46.420 -6.288 -25.841 1.00 51.25 773 ASP A C 1
ATOM 6317 O O . ASP A 1 773 ? 45.415 -6.942 -25.574 1.00 51.25 773 ASP A O 1
ATOM 6321 N N . GLU A 1 774 ? 47.466 -6.257 -25.003 1.00 52.59 774 GLU A N 1
ATOM 6322 C CA . GLU A 1 774 ? 47.491 -6.960 -23.710 1.00 52.59 774 GLU A CA 1
ATOM 6323 C C . GLU A 1 774 ? 46.438 -6.385 -22.738 1.00 52.59 774 GLU A C 1
ATOM 6325 O O . GLU A 1 774 ? 45.705 -7.151 -22.115 1.00 52.59 774 GLU A O 1
ATOM 6330 N N . ALA A 1 775 ? 46.303 -5.058 -22.629 1.00 49.94 775 ALA A N 1
ATOM 6331 C CA . ALA A 1 775 ? 45.325 -4.413 -21.745 1.00 49.94 775 ALA A CA 1
ATOM 6332 C C . ALA A 1 775 ? 43.873 -4.667 -22.181 1.00 49.94 775 ALA A C 1
ATOM 6334 O O . ALA A 1 775 ? 43.021 -4.966 -21.344 1.00 49.94 775 ALA A O 1
ATOM 6335 N N . SER A 1 776 ? 43.598 -4.603 -23.485 1.00 49.50 776 SER A N 1
ATOM 6336 C CA . SER A 1 776 ? 42.266 -4.857 -24.039 1.00 49.50 776 SER A CA 1
ATOM 6337 C C . SER A 1 776 ? 41.885 -6.346 -23.996 1.00 49.50 776 SER A C 1
ATOM 6339 O O . SER A 1 776 ? 40.751 -6.685 -23.659 1.00 49.50 776 SER A O 1
ATOM 6341 N N . GLY A 1 777 ? 42.848 -7.251 -24.210 1.00 46.66 777 GLY A N 1
ATOM 6342 C CA . GLY A 1 777 ? 42.668 -8.692 -24.021 1.00 46.66 777 GLY A CA 1
ATOM 6343 C C . GLY A 1 777 ? 42.450 -9.100 -22.557 1.00 46.66 777 GLY A C 1
ATOM 6344 O O . GLY A 1 777 ? 41.662 -10.007 -22.286 1.00 46.66 777 GLY A O 1
ATOM 6345 N N . HIS A 1 778 ? 43.097 -8.420 -21.602 1.00 46.91 778 HIS A N 1
ATOM 6346 C CA . HIS A 1 778 ? 42.898 -8.655 -20.166 1.00 46.91 778 HIS A CA 1
ATOM 6347 C C . HIS A 1 778 ? 41.551 -8.125 -19.644 1.00 46.91 778 HIS A C 1
ATOM 6349 O O . HIS A 1 778 ? 40.955 -8.781 -18.788 1.00 46.91 778 HIS A O 1
ATOM 6355 N N . ALA A 1 779 ? 41.042 -7.010 -20.182 1.00 43.59 779 ALA A N 1
ATOM 6356 C CA . ALA A 1 779 ? 39.708 -6.485 -19.866 1.00 43.59 779 ALA A CA 1
ATOM 6357 C C . ALA A 1 779 ? 38.573 -7.416 -20.343 1.00 43.59 779 ALA A C 1
ATOM 6359 O O . ALA A 1 779 ? 37.559 -7.548 -19.665 1.00 43.59 779 ALA A O 1
ATOM 6360 N N . ALA A 1 780 ? 38.769 -8.130 -21.458 1.00 41.00 780 ALA A N 1
ATOM 6361 C CA . ALA A 1 780 ? 37.760 -9.020 -22.035 1.00 41.00 780 ALA A CA 1
ATOM 6362 C C . ALA A 1 780 ? 37.643 -10.413 -21.365 1.00 41.00 780 ALA A C 1
ATOM 6364 O O . ALA A 1 780 ? 36.661 -11.114 -21.607 1.00 41.00 780 ALA A O 1
ATOM 6365 N N . PHE A 1 781 ? 38.621 -10.855 -20.552 1.00 40.16 781 PHE A N 1
ATOM 6366 C CA . PHE A 1 781 ? 38.719 -12.266 -20.115 1.00 40.16 781 PHE A CA 1
ATOM 6367 C C . PHE A 1 781 ? 39.065 -12.530 -18.629 1.00 40.16 781 PHE A C 1
ATOM 6369 O O . PHE A 1 781 ? 39.235 -13.696 -18.264 1.00 40.16 781 PHE A O 1
ATOM 6376 N N . SER A 1 782 ? 39.165 -11.525 -17.749 1.00 38.69 782 SER A N 1
ATOM 6377 C CA . SER A 1 782 ? 39.623 -11.726 -16.354 1.00 38.69 782 SER A CA 1
ATOM 6378 C C . SER A 1 782 ? 38.529 -11.520 -15.283 1.00 38.69 782 SER A C 1
ATOM 6380 O O . SER A 1 782 ? 37.647 -10.685 -15.472 1.00 38.69 782 SER A O 1
ATOM 6382 N N . PRO A 1 783 ? 38.574 -12.223 -14.125 1.00 41.53 783 PRO A N 1
ATOM 6383 C CA . PRO A 1 783 ? 37.691 -11.960 -12.985 1.00 41.53 783 PRO A CA 1
ATOM 6384 C C . PRO A 1 783 ? 37.969 -10.581 -12.362 1.00 41.53 783 PRO A C 1
ATOM 6386 O O . PRO A 1 783 ? 39.119 -10.150 -12.292 1.00 41.53 783 PRO A O 1
ATOM 6389 N N . LYS A 1 784 ? 36.904 -9.931 -11.881 1.00 46.16 784 LYS A N 1
ATOM 6390 C CA . LYS A 1 784 ? 36.795 -8.517 -11.469 1.00 46.16 784 LYS A CA 1
ATOM 6391 C C . LYS A 1 784 ? 37.757 -7.990 -10.382 1.00 46.16 784 LYS A C 1
ATOM 6393 O O . LYS A 1 784 ? 37.707 -6.804 -10.103 1.00 46.16 784 LYS A O 1
ATOM 6398 N N . GLU A 1 785 ? 38.604 -8.798 -9.746 1.00 41.72 785 GLU A N 1
ATOM 6399 C CA . GLU A 1 785 ? 39.189 -8.403 -8.447 1.00 41.72 785 GLU A CA 1
ATOM 6400 C C . GLU A 1 785 ? 40.561 -7.691 -8.490 1.00 41.72 785 GLU A C 1
ATOM 6402 O O . GLU A 1 785 ? 40.869 -6.994 -7.532 1.00 41.72 785 GLU A O 1
ATOM 6407 N N . ASP A 1 786 ? 41.352 -7.763 -9.575 1.00 43.34 786 ASP A N 1
ATOM 6408 C CA . ASP A 1 786 ? 42.716 -7.165 -9.606 1.00 43.34 786 ASP A CA 1
ATOM 6409 C C . ASP A 1 786 ? 42.945 -6.064 -10.673 1.00 43.34 786 ASP A C 1
ATOM 6411 O O . ASP A 1 786 ? 43.980 -5.396 -10.665 1.00 43.34 786 ASP A O 1
ATOM 6415 N N . ILE A 1 787 ? 42.006 -5.839 -11.602 1.00 47.50 787 ILE A N 1
ATOM 6416 C CA . ILE A 1 787 ? 42.180 -4.901 -12.737 1.00 47.50 787 ILE A CA 1
ATOM 6417 C C . ILE A 1 787 ? 41.695 -3.471 -12.411 1.00 47.50 787 ILE A C 1
ATOM 6419 O O . ILE A 1 787 ? 42.180 -2.501 -13.006 1.00 47.50 787 ILE A O 1
ATOM 6423 N N . ASP A 1 788 ? 40.808 -3.318 -11.421 1.00 48.69 788 ASP A N 1
ATOM 6424 C CA . ASP A 1 788 ? 40.208 -2.030 -11.029 1.00 48.69 788 ASP A CA 1
ATOM 6425 C C . ASP A 1 788 ? 41.229 -0.995 -10.536 1.00 48.69 788 ASP A C 1
ATOM 6427 O O . ASP A 1 788 ? 41.013 0.205 -10.693 1.00 48.69 788 ASP A O 1
ATOM 6431 N N . ALA A 1 789 ? 42.396 -1.422 -10.039 1.00 42.50 789 ALA A N 1
ATOM 6432 C CA . ALA A 1 789 ? 43.450 -0.517 -9.568 1.00 42.50 789 ALA A CA 1
ATOM 6433 C C . ALA A 1 789 ? 43.985 0.447 -10.653 1.00 42.50 789 ALA A C 1
ATOM 6435 O O . ALA A 1 789 ? 44.630 1.443 -10.325 1.00 42.50 789 ALA A O 1
ATOM 6436 N N . PHE A 1 790 ? 43.722 0.163 -11.936 1.00 47.59 790 PHE A N 1
ATOM 6437 C CA . PHE A 1 790 ? 44.131 0.991 -13.076 1.00 47.59 790 PHE A CA 1
ATOM 6438 C C . PHE A 1 790 ? 42.954 1.494 -13.935 1.00 47.59 790 PHE A C 1
ATOM 6440 O O . PHE A 1 790 ? 43.201 2.136 -14.956 1.00 47.59 790 PHE A O 1
ATOM 6447 N N . GLY A 1 791 ? 41.701 1.198 -13.554 1.00 49.47 791 GLY A N 1
ATOM 6448 C CA . GLY A 1 791 ? 40.474 1.606 -14.263 1.00 49.47 791 GLY A CA 1
ATOM 6449 C C . GLY A 1 791 ? 40.300 1.033 -15.685 1.00 49.47 791 GLY A C 1
ATOM 6450 O O . GLY A 1 791 ? 39.549 1.563 -16.500 1.00 49.47 791 GLY A O 1
ATOM 6451 N N . LEU A 1 792 ? 40.991 -0.063 -16.019 1.00 50.34 792 LEU A N 1
ATOM 6452 C CA . LEU A 1 792 ? 40.938 -0.677 -17.357 1.00 50.34 792 LEU A CA 1
ATOM 6453 C C . LEU A 1 792 ? 39.585 -1.345 -17.673 1.00 50.34 792 LEU A C 1
ATOM 6455 O O . LEU A 1 792 ? 39.237 -1.463 -18.845 1.00 50.34 792 LEU A O 1
ATOM 6459 N N . LEU A 1 793 ? 38.823 -1.757 -16.651 1.00 50.91 793 LEU A N 1
ATOM 6460 C CA . LEU A 1 793 ? 37.463 -2.286 -16.809 1.00 50.91 793 LEU A CA 1
ATOM 6461 C C . LEU A 1 793 ? 36.497 -1.179 -17.262 1.00 50.91 793 LEU A C 1
ATOM 6463 O O . LEU A 1 793 ? 35.804 -1.343 -18.260 1.00 50.91 793 LEU A O 1
ATOM 6467 N N . GLU A 1 794 ? 36.549 -0.013 -16.609 1.00 51.69 794 GLU A N 1
ATOM 6468 C CA . GLU A 1 794 ? 35.771 1.174 -16.993 1.00 51.69 794 GLU A CA 1
ATOM 6469 C C . GLU A 1 794 ? 36.102 1.642 -18.419 1.00 51.69 794 GLU A C 1
ATOM 6471 O O . GLU A 1 794 ? 35.223 2.085 -19.153 1.00 51.69 794 GLU A O 1
ATOM 6476 N N . MET A 1 795 ? 37.366 1.510 -18.839 1.00 52.25 795 MET A N 1
ATOM 6477 C CA . MET A 1 795 ? 37.793 1.783 -20.214 1.00 52.25 795 MET A CA 1
ATOM 6478 C C . MET A 1 795 ? 37.233 0.763 -21.219 1.00 52.25 795 MET A C 1
ATOM 6480 O O . MET A 1 795 ? 36.868 1.156 -22.325 1.00 52.25 795 MET A O 1
ATOM 6484 N N . GLY A 1 796 ? 37.158 -0.520 -20.854 1.00 53.69 796 GLY A N 1
ATOM 6485 C CA . GLY A 1 796 ? 36.546 -1.571 -21.673 1.00 53.69 796 GLY A CA 1
ATOM 6486 C C . GLY A 1 796 ? 35.052 -1.334 -21.890 1.00 53.69 796 GLY A C 1
ATOM 6487 O O . GLY A 1 796 ? 34.617 -1.238 -23.036 1.00 53.69 796 GLY A O 1
ATOM 6488 N N . ASP A 1 797 ? 34.304 -1.118 -20.806 1.00 52.06 797 ASP A N 1
ATOM 6489 C CA . ASP A 1 797 ? 32.870 -0.802 -20.857 1.00 52.06 797 ASP A CA 1
ATOM 6490 C C . ASP A 1 797 ? 32.610 0.485 -21.669 1.00 52.06 797 ASP A C 1
ATOM 6492 O O . ASP A 1 797 ? 31.686 0.559 -22.479 1.00 52.06 797 ASP A O 1
ATOM 6496 N N . TRP A 1 798 ? 33.479 1.494 -21.535 1.00 55.59 798 TRP A N 1
ATOM 6497 C CA . TRP A 1 798 ? 33.410 2.743 -22.302 1.00 55.59 798 TRP A CA 1
ATOM 6498 C C . TRP A 1 798 ? 33.672 2.565 -23.804 1.00 55.59 798 TRP A C 1
ATOM 6500 O O . TRP A 1 798 ? 33.034 3.233 -24.627 1.00 55.59 798 TRP A O 1
ATOM 6510 N N . LEU A 1 799 ? 34.629 1.707 -24.173 1.00 55.25 799 LEU A N 1
ATOM 6511 C CA . LEU A 1 799 ? 34.934 1.382 -25.569 1.00 55.25 799 LEU A CA 1
ATOM 6512 C C . LEU A 1 799 ? 33.750 0.628 -26.191 1.00 55.25 799 LEU A C 1
ATOM 6514 O O . LEU A 1 799 ? 33.284 1.003 -27.271 1.00 55.25 799 LEU A O 1
ATOM 6518 N N . ASP A 1 800 ? 33.193 -0.337 -25.461 1.00 53.62 800 ASP A N 1
ATOM 6519 C CA . ASP A 1 800 ? 32.032 -1.127 -25.876 1.00 53.62 800 ASP A CA 1
ATOM 6520 C C . ASP A 1 800 ? 30.754 -0.279 -26.024 1.00 53.62 800 ASP A C 1
ATOM 6522 O O . ASP A 1 800 ? 30.015 -0.433 -27.007 1.00 53.62 800 ASP A O 1
ATOM 6526 N N . ASP A 1 801 ? 30.513 0.677 -25.120 1.00 52.28 801 ASP A N 1
ATOM 6527 C CA . ASP A 1 801 ? 29.381 1.616 -25.178 1.00 52.28 801 ASP A CA 1
ATOM 6528 C C . ASP A 1 801 ? 29.372 2.466 -26.458 1.00 52.28 801 ASP A C 1
ATOM 6530 O O . ASP A 1 801 ? 28.303 2.847 -26.964 1.00 52.28 801 ASP A O 1
ATOM 6534 N N . ARG A 1 802 ? 30.565 2.742 -27.000 1.00 52.50 802 ARG A N 1
ATOM 6535 C CA . ARG A 1 802 ? 30.786 3.485 -28.248 1.00 52.50 802 ARG A CA 1
ATOM 6536 C C . ARG A 1 802 ? 31.009 2.601 -29.468 1.00 52.50 802 ARG A C 1
ATOM 6538 O O . ARG A 1 802 ? 31.287 3.143 -30.534 1.00 52.50 802 ARG A O 1
ATOM 6545 N N . GLY A 1 803 ? 30.852 1.284 -29.329 1.00 49.38 803 GLY A N 1
ATOM 6546 C CA . GLY A 1 803 ? 31.043 0.328 -30.418 1.00 49.38 803 GLY A CA 1
ATOM 6547 C C . GLY A 1 803 ? 32.475 0.311 -30.941 1.00 49.38 803 GLY A C 1
ATOM 6548 O O . GLY A 1 803 ? 32.677 0.152 -32.134 1.00 49.38 803 GLY A O 1
ATOM 6549 N N . ILE A 1 804 ? 33.462 0.532 -30.072 1.00 52.88 804 ILE A N 1
ATOM 6550 C CA . ILE A 1 804 ? 34.877 0.383 -30.404 1.00 52.88 804 ILE A CA 1
ATOM 6551 C C . ILE A 1 804 ? 35.315 -0.957 -29.833 1.00 52.88 804 ILE A C 1
ATOM 6553 O O . ILE A 1 804 ? 35.594 -1.072 -28.642 1.00 52.88 804 ILE A O 1
ATOM 6557 N N . ALA A 1 805 ? 35.370 -1.985 -30.670 1.00 50.69 805 ALA A N 1
ATOM 6558 C CA . ALA A 1 805 ? 35.828 -3.286 -30.213 1.00 50.69 805 ALA A CA 1
ATOM 6559 C C . ALA A 1 805 ? 37.351 -3.246 -29.955 1.00 50.69 805 ALA A C 1
ATOM 6561 O O . ALA A 1 805 ? 38.091 -2.636 -30.732 1.00 50.69 805 ALA A O 1
ATOM 6562 N N . PRO A 1 806 ? 37.870 -3.955 -28.935 1.00 51.06 806 PRO A N 1
ATOM 6563 C CA . PRO A 1 806 ? 39.308 -4.160 -28.723 1.00 51.06 806 PRO A CA 1
ATOM 6564 C C . PRO A 1 806 ? 40.108 -4.494 -29.994 1.00 51.06 806 PRO A C 1
ATOM 6566 O O . PRO A 1 806 ? 41.193 -3.964 -30.218 1.00 51.06 806 PRO A O 1
ATOM 6569 N N . ILE A 1 807 ? 39.530 -5.311 -30.880 1.00 48.16 807 ILE A N 1
ATOM 6570 C CA . ILE A 1 807 ? 40.137 -5.713 -32.158 1.00 48.16 807 ILE A CA 1
ATOM 6571 C C . ILE A 1 807 ? 40.274 -4.554 -33.164 1.00 48.16 807 ILE A C 1
ATOM 6573 O O . ILE A 1 807 ? 41.090 -4.599 -34.079 1.00 48.16 807 ILE A O 1
ATOM 6577 N N . GLU A 1 808 ? 39.506 -3.480 -33.005 1.00 51.25 808 GLU A N 1
ATOM 6578 C CA . GLU A 1 808 ? 39.569 -2.300 -33.872 1.00 51.25 808 GLU A CA 1
ATOM 6579 C C . GLU A 1 808 ? 40.730 -1.384 -33.486 1.00 51.25 808 GLU A C 1
ATOM 6581 O O . GLU A 1 808 ? 41.365 -0.801 -34.368 1.00 51.25 808 GLU A O 1
ATOM 6586 N N . LEU A 1 809 ? 41.090 -1.339 -32.196 1.00 54.81 809 LEU A N 1
ATOM 6587 C CA . LEU A 1 809 ? 42.352 -0.748 -31.739 1.00 54.81 809 LEU A CA 1
ATOM 6588 C C . LEU A 1 809 ? 43.550 -1.516 -32.321 1.00 54.81 809 LEU A C 1
ATOM 6590 O O . LEU A 1 809 ? 44.506 -0.892 -32.792 1.00 54.81 809 LEU A O 1
ATOM 6594 N N . GLU A 1 810 ? 43.467 -2.849 -32.378 1.00 51.88 810 GLU A N 1
ATOM 6595 C CA . GLU A 1 810 ? 44.461 -3.709 -33.038 1.00 51.88 810 GLU A CA 1
ATOM 6596 C C . GLU A 1 810 ? 44.525 -3.431 -34.558 1.00 51.88 810 GLU A C 1
ATOM 6598 O O . GLU A 1 810 ? 45.608 -3.351 -35.147 1.00 51.88 810 GLU A O 1
ATOM 6603 N N . PHE A 1 811 ? 43.386 -3.204 -35.223 1.00 54.28 811 PHE A N 1
ATOM 6604 C CA . PHE A 1 811 ? 43.339 -2.900 -36.660 1.00 54.28 811 PHE A CA 1
ATOM 6605 C C . PHE A 1 811 ? 43.868 -1.509 -37.022 1.00 54.28 811 PHE A C 1
ATOM 6607 O O . PHE A 1 811 ? 44.647 -1.409 -37.975 1.00 54.28 811 PHE A O 1
ATOM 6614 N N . ILE A 1 812 ? 43.538 -0.458 -36.259 1.00 55.12 812 ILE A N 1
ATOM 6615 C CA . ILE A 1 812 ? 44.164 0.874 -36.406 1.00 55.12 812 ILE A CA 1
ATOM 6616 C C . ILE A 1 812 ? 45.682 0.735 -36.304 1.00 55.12 812 ILE A C 1
ATOM 6618 O O . ILE A 1 812 ? 46.449 1.259 -37.116 1.00 55.12 812 ILE A O 1
ATOM 6622 N N . THR A 1 813 ? 46.112 -0.048 -35.327 1.00 53.69 813 THR A N 1
ATOM 6623 C CA . THR A 1 813 ? 47.512 -0.295 -35.030 1.00 53.69 813 THR A CA 1
ATOM 6624 C C . THR A 1 813 ? 48.238 -1.033 -36.158 1.00 53.69 813 THR A C 1
ATOM 6626 O O . THR A 1 813 ? 49.319 -0.620 -36.597 1.00 53.69 813 THR A O 1
ATOM 6629 N N . LYS A 1 814 ? 47.632 -2.099 -36.686 1.00 55.06 814 LYS A N 1
ATOM 6630 C CA . LYS A 1 814 ? 48.168 -2.866 -37.814 1.00 55.06 814 LYS A CA 1
ATOM 6631 C C . LYS A 1 814 ? 48.245 -2.022 -39.086 1.00 55.06 814 LYS A C 1
ATOM 6633 O O . LYS A 1 814 ? 49.239 -2.099 -39.808 1.00 55.06 814 LYS A O 1
ATOM 6638 N N . LYS A 1 815 ? 47.243 -1.174 -39.323 1.00 55.66 815 LYS A N 1
ATOM 6639 C CA . LYS A 1 815 ? 47.188 -0.261 -40.469 1.00 55.66 815 LYS A CA 1
ATOM 6640 C C . LYS A 1 815 ? 48.343 0.747 -40.460 1.00 55.66 815 LYS A C 1
ATOM 6642 O O . LYS A 1 815 ? 49.031 0.897 -41.468 1.00 55.66 815 LYS A O 1
ATOM 6647 N N . VAL A 1 816 ? 48.627 1.363 -39.312 1.00 52.84 816 VAL A N 1
ATOM 6648 C CA . VAL A 1 816 ? 49.766 2.290 -39.142 1.00 52.84 816 VAL A CA 1
ATOM 6649 C C . VAL A 1 816 ? 51.106 1.580 -39.345 1.00 52.84 816 VAL A C 1
ATOM 6651 O O . VAL A 1 816 ? 52.027 2.117 -39.963 1.00 52.84 816 VAL A O 1
ATOM 6654 N N . PHE A 1 817 ? 51.221 0.338 -38.873 1.00 54.34 817 PHE A N 1
ATOM 6655 C CA . PHE A 1 817 ? 52.430 -0.464 -39.051 1.00 54.34 817 PHE A CA 1
ATOM 6656 C C . PHE A 1 817 ? 52.679 -0.860 -40.518 1.00 54.34 817 PHE A C 1
ATOM 6658 O O . PHE A 1 817 ? 53.823 -0.845 -40.982 1.00 54.34 817 PHE A O 1
ATOM 6665 N N . GLU A 1 818 ? 51.628 -1.216 -41.259 1.00 53.78 818 GLU A N 1
ATOM 6666 C CA . GLU A 1 818 ? 51.721 -1.576 -42.679 1.00 53.78 818 GLU A CA 1
ATOM 6667 C C . GLU A 1 818 ? 52.053 -0.378 -43.580 1.00 53.78 818 GLU A C 1
ATOM 6669 O O . GLU A 1 818 ? 52.773 -0.545 -44.568 1.00 53.78 818 GLU A O 1
ATOM 6674 N N . GLU A 1 819 ? 51.599 0.829 -43.235 1.00 51.16 819 GLU A N 1
ATOM 6675 C CA . GLU A 1 819 ? 51.958 2.056 -43.955 1.00 51.16 819 GLU A CA 1
ATOM 6676 C C . GLU A 1 819 ? 53.398 2.513 -43.672 1.00 51.16 819 GLU A C 1
ATOM 6678 O O . GLU A 1 819 ? 54.119 2.846 -44.614 1.00 51.16 819 GLU A O 1
ATOM 6683 N N . ARG A 1 820 ? 53.882 2.412 -42.424 1.00 52.62 820 ARG A N 1
ATOM 6684 C CA . ARG A 1 820 ? 55.290 2.702 -42.075 1.00 52.62 820 ARG A CA 1
ATOM 6685 C C . ARG A 1 820 ? 56.305 1.745 -42.697 1.00 52.62 820 ARG A C 1
ATOM 6687 O O . ARG A 1 820 ? 57.475 2.085 -42.793 1.00 52.62 820 ARG A O 1
ATOM 6694 N N . LYS A 1 821 ? 55.880 0.549 -43.117 1.00 49.91 821 LYS A N 1
ATOM 6695 C CA . LYS A 1 821 ? 56.712 -0.376 -43.909 1.00 49.91 821 LYS A CA 1
ATOM 6696 C C . LYS A 1 821 ? 56.826 0.013 -45.388 1.00 49.91 821 LYS A C 1
ATOM 6698 O O . LYS A 1 821 ? 57.660 -0.567 -46.083 1.00 49.91 821 LYS A O 1
ATOM 6703 N N . LYS A 1 822 ? 55.946 0.890 -45.888 1.00 44.19 822 LYS A N 1
ATOM 6704 C CA . LYS A 1 822 ? 55.903 1.336 -47.293 1.00 44.19 822 LYS A CA 1
ATOM 6705 C C . LYS A 1 822 ? 56.603 2.683 -47.527 1.00 44.19 822 LYS A C 1
ATOM 6707 O O . LYS A 1 822 ? 56.821 3.019 -48.691 1.00 44.19 822 LYS A O 1
ATOM 6712 N N . GLN A 1 823 ? 56.931 3.425 -46.467 1.00 37.97 823 GLN A N 1
ATOM 6713 C CA . GLN A 1 823 ? 57.911 4.523 -46.474 1.00 37.97 823 GLN A CA 1
ATOM 6714 C C . GLN A 1 823 ? 59.317 3.956 -46.265 1.00 37.97 823 GLN A C 1
ATOM 6716 O O . GLN A 1 823 ? 60.260 4.527 -46.858 1.00 37.97 823 GLN A O 1
#

InterPro domains:
  IPR011990 Tetratricopeptide-like helical domain superfamily [SSF48452] (526-612)

Organism: NCBI:txid165179

Radius of gyration: 36.65 Å; Cα contacts (8 Å, |Δi|>4): 745; chains: 1; bounding box: 102×97×94 Å

Secondary structure (DSSP, 8-state):
--GGGG-GGGS-TTTS-HHHHHHHHHHHHHHSTT-GGGHHHHHHHHHHHHHHHHHHHTT-S-HHHHHHHHHHHHHHHHHHHHHHHHHHHHHH-HHHHHHHHHHTT---STTHHHHHHHHHHHHHHHHT-SSS-HHHHHHHHHHHHHHHHHHHHHHHHHHHH-----HHHHHHHHHHHH-SSS-HHHHHHHHHHHHHHHHHS--HHHHHHHHHHHT-TTS-HHHHHHHHHHHHHHHHHTTTT-HHHHHHHHHHH-SHHHHHHHHHHHHHHHHHHHHHHHHHHHHHHHHHHHHHHH-HHHHHHHTTS------S---TT--HHHHHHHHHHHHHHHHHHT--SSTTTTSGGGGSGGGGSGGGGTSPP-TT-GGGHHHHHHHHHTHHHHHHHHHH----HHHHHHHHHHTTTS-HHHHHHH---GGGS--PPPP-----------------------------------TTSS--GGG--HHHHHHHHHHHHHHHHHHHHHHHHH-TTGGGS--HHHHHHHS-GGGSGGG-SGGGHHHHHHHHHHHHHTT-HHHHHHHTTT-S---HHHHHHHHHHHHHTT-HHHHHHHHHHHHHH-TT-HHHHHHHHHHHHHTT-TTHHHHHHHHHHH---HHHHHHHHHHHHHHHHHTT-HHHHHHHHHHHHHHSTT-HHHHHHHHHHHHH-SS-HHHHHHHHHHHHHHHHHT-S-HHHHHHHHS--TT--HHHHHHHHHHHHHHHHHHHTS-GGGHHHHHHHHHHHHHHHHHHSHHHHHHHHHHHHHHHHHS-TTSSGGGTHHHHHHHHHHTT--HHHHHHHHHHHHHHHTT-

pLDDT: mean 71.72, std 19.96, range [20.53, 97.31]

Foldseek 3Di:
DDLVVLPCVVQDVVPDPPVVNLVVVVVCLVPAPQNVVLVVLSVVLVVLVVVLVVCVVVVVDDPVRSVVSVVVSNVSSLVSSLVSSLRRLCVPVPLNVVLVVLLVVDPDLLCLLVVQLVLLVVLVVLVVDPPDDPVVSLVVLLVSLVVVVSSLLNLLSNLQRDPPLDPVSLVSLVVSQLDPSHAVLSNQLSLLSLLQSCLSNPDLSSLVSLLCQLPDPSGALLSNLSSLLSNLSSCLSCQPSCLPSLVVSCVRHDDPVSLLSLLLLLQLLVLLVPLVVVLVVLCVQQVVLVVVVPPPPVVVVVVVDDDDDDDDDDPPPDDSVVSNVVSVVCVVVCVLSLHDNCCVVQLVLCPDPLLLRPSSLRRAAFPSNSVLVVLNVVCVVLLQLVVCCLVPDLAARVVVVSVSVCSVVDDPVVSVVSSDDPVPDPDDDDDDDPDDDDDDDDDDDDDDDDDDDDDDDDDDDDSPRPSPPRPDPPPDDPVVSVSVSSSSNSSVSSSLSSCCPRRPSNSSGDRSSVSCVQANSCCGRSNVDQVNVVSLVVSLVSCVVVLNLCHNCRSPPPDPDDDLVSLQSPLSSCVVVVNLVSSVVSLVVSCVVPVLPLVSLVSNLVSCLVVVPPCNLVSLVVNLVNDPDPVVNLVSLLVNLLSCQQNLVLVVSLVSLVVNCVVPPPDLSSLQSNLVSLLLDDPDLVVSLVSSLVSLVVVVVVDPPVVLVVLLPDQLQPDDLVVLVVSLLVNQLVLLVQCPDDDPSNSVSSSSVVNSLSSCLPRVPPSSLVVLLVLLVCLVDDDDDPNPVRNSVVVNVVCNSSNNHSVSSVVSNVSSVVVVVVD